Protein AF-A0A0D1EHK3-F1 (afdb_monomer)

Sequence (1213 aa):
MRQVGGPVWAYDGSRWFVEQNDLSGLETLGINSGADPVNRLSVASPATLLNHDGNGHQLKLNKAGEAETATLLFQTGFSGRAEMGTAGTDAFSVKVSPDGATWHQAIEADGATGRVRFPQGVDGLASTEFGDSPLTTTAYVTARGGDLITNGTGYLGNSYNFPGLDFDASQTPGLPGAFVFRGYGAETVLSAEPIPVQTDQVYRLQAMLQQDTIAGDWASFAEGARHQHQIGLIAYDSDGLQIRPIHHMRFQGVGGDSLTTLAAPLSPGDTVIRVTDASNWNDVDTDPEARGAVIFAYRNAAGVRQGGYSRIVEADLFDLTGVDRAGGQITLKTPLPASMGNPDHPSGTWPAGTPIANSDRGLSRKNCVMNSVALAETGHWYKATGYIGGVDLSGTNAALNFPPGTAAVRLAIRPNYSNRSGGWNGYPDTGPTHAIRFAGLSMLPVPSATMRRETSKAMALKVPQSDHDTGSVTLAAATRTIAPVSDLSFDDLVGSDGPTPHFVTDIQLSNDTFLEGAAAGTTVGTLTATTSDGAPWTGGFALSGGGGRAALNGAQIVVGSTVAAAGSFGVTVSAGAYSEQFTLTVEENTASGAEPLLLMIAGQSNSRVAGNSSGTPQAKYTGPGVFDDVFVLVKGTDISDATFEPYDITSNADPDNTGFAWGCEAEFVYQMRQSGDTRPVYLVKHSRNGQNLFDQWHPDTTAGQFEGFEEKVARARTLTPGGFGEELIIWNQGEADANVGAGPMGTAAADYAANFSDWFAAVRARVSASARIIVQRIRPLGYDAGDGVTTEQGWLRAWDVREAQVAVPEADGNATTIDTDFDQGNFGSIHPTEPWTEGMGLRSWAAYQGTYDAIYGPIDDTVPDAISFTDQPDVPEATSIVSEAVEVAGIERRTPVTATGGEFRTLNRLNADSVVADWQSSGFVDKFQKLQLRQTSASAAATASSVGLSVGGVTTSWTVTTAAGATSYEAETDAFIQQVVANGGLTISGARAGALDAFFVAAKTSSWWPKTVRLYLRLADEVSSSLDLRDQITSLTNMNEGGVAPMPWSSAGWATGAGSRSALDLKINPVVDMPQTSCAFAAWFSTLQDNTAPSLIGDDTSIYLRARLSGAIRANLHSGSNNNLSDPAPVAGMRLVVRDGDTVGVYGPDGSLLQSAVQPSIAPTSPKLYFGNPNGGVGDGVGLGIGAFGGALSPAEATDLAQAVNALHAAFA

Foldseek 3Di:
DDDDDDFDWDDPVPDTDRPPDDPPPQCADEDVDDADNVRSYYYDDPDDDDDDPPDDDDDDFDAPDAQDDGWDFDDDPPATAWIWQRHGGNWTWIWGDPGNPDIDTQWTQDPVPRDIDGRPDDPDPDDCVVPPDDDDDPQQCVCCPQFLQRPQLVSVVACQQFPPWGWACPDDPPGRIWTKDFFALPDKTWTPDWRFDDQQFKKKWKKKKAWADFDDDQVQFPQRQWFWKFKFKFFAFPQRHTDFLQFQAFQAADPAGQKFWFQFKAFFQAQKTATPARQGQALDDPDQSQLKKYFQQDADPVRHRFPRGHPLMDTNQAHSVQRDRPRRMGGGPGGHHLSNFCPVDPRSMDGTGGIMGRGDHDDSGLRFFGDGDIDPDHPFMKMKMGMAHHEQNLSHPPSRHDHGRGRTIIIIIRPRHQADVCGDPSHHNSDRGTMMIMHNTGMHTQVPKDWDQDPSRGIWIWHWDADPVVRDTDTDTTDMDMDTPDDDPVCVVPDDDDDDDWDFDDWDFQALEDEAFDAFFAFRGFTWTGTRGRHTDDAWKDKDFDPQQWDDDTRT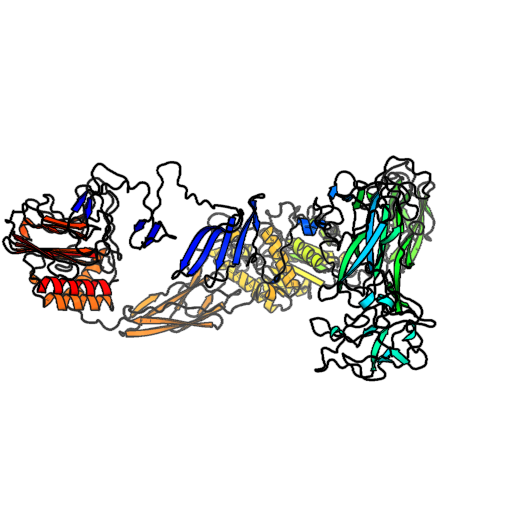ITGRHHDHDWDWTWMWMDDPPDIDIGIRTHHHLDPDPAFAEEEEQEAECQSQLPPFQVDDPDVLLVDPPLQQLEWEWADDPHLLPIDTDRDDLQFCCRRPPRDSRHFLVSLLSNVCVVVVNPGRYYYYYQYYYLDALQAQVQPPHDVHSVVVSLSNLVSVQVRRVPGGPAYEYEYEYDLNLLQDQDDPRGRSLQCLLVSVLNSVVCCCVRRHVQYEYEYEQDEQADQDPDDDRDDPSSSLSSQSNRQSSQVNQVVSVRYHYDYLHVDVVCRHPPRDHDVSRSVSSVLSNCVVVVNNCVVPNHLQFQDWDAWAWDAAEAAAAQAKDKTDWAATHDGNHKKKKAKDQWWKWKFQQSHPRHTSGDTDRIDTDHHRITMMIIHGHHNDAQDKTWIWMAINNRIDIHIYGHHHDDDDADPLLVLLQVLLVVQVHDRQDDLLSVLLRVLVVLLVPAPQNVQFPFKAFQFQFDSSNQATSNPSNDGKDKDDDPNWDEFDATSQFTWDDFFTLIWIWRVFFCLPSADQQFKKKKWFFPFAEAQADLWFAFPVRQFTWDAGPQRWIWTHHQFPDIDIDGRDDRDTAMWMWTGHGQKIFIADRQLHTDDIDGGHGHRDPGRTIIGDHNPTDTHGTGTGMIIIGRGGADSVRSNSVRVSSVSSSVSRD

Solvent-accessible surface area (backbone atoms only — not comparable to full-atom values): 64580 Å² total; per-residue (Å²): 140,80,90,80,91,70,84,51,70,43,67,81,85,83,52,80,41,73,52,80,69,67,77,74,82,66,80,55,45,49,44,86,37,82,39,42,96,83,46,29,68,25,77,56,62,102,72,84,90,87,81,62,90,67,104,58,74,81,91,85,76,78,54,95,49,58,71,33,66,29,66,52,78,41,64,58,96,89,32,40,39,36,36,38,32,24,70,47,36,79,33,44,31,34,32,38,23,94,72,44,79,59,76,43,50,48,35,39,31,39,72,90,76,71,50,74,45,46,82,71,59,82,84,85,88,61,62,82,90,67,58,97,63,83,88,77,53,69,64,54,52,62,32,17,59,91,44,66,35,47,43,22,40,13,63,72,75,54,34,73,46,36,75,90,38,47,64,37,61,85,72,45,93,91,42,63,13,18,41,35,46,63,33,51,20,83,58,73,50,52,38,66,59,75,36,77,51,64,50,90,43,37,32,43,36,35,37,30,38,30,38,60,71,74,92,77,92,36,87,92,25,93,57,30,87,45,43,21,27,32,29,25,33,36,39,17,29,86,82,71,46,74,54,47,30,53,34,40,24,33,27,71,29,92,87,39,68,16,70,32,28,26,63,43,66,47,38,47,62,40,48,62,51,43,32,72,53,27,69,17,45,63,60,80,63,85,49,46,44,35,25,13,43,28,38,56,73,28,52,51,95,87,65,50,73,43,67,63,22,23,82,33,51,51,61,52,39,36,52,46,88,32,47,36,43,88,79,14,36,36,37,38,77,55,50,37,53,68,83,63,28,31,88,93,31,101,76,17,48,38,58,51,63,43,41,33,26,26,10,14,71,68,70,48,56,33,43,28,39,29,71,67,46,54,62,96,56,62,69,43,44,29,44,30,32,11,41,38,26,28,53,28,61,45,22,76,72,50,55,42,26,40,59,40,61,47,35,24,31,26,52,33,34,26,55,38,46,36,28,32,90,89,31,39,97,68,29,53,53,74,54,61,74,42,40,38,38,37,25,53,36,41,39,37,78,40,88,82,40,48,76,46,79,43,95,68,38,32,41,49,49,29,31,74,41,78,38,82,92,75,73,44,74,44,78,38,74,69,63,64,46,76,44,74,68,85,68,88,49,59,30,83,84,56,79,64,88,91,80,60,84,71,48,68,72,45,72,41,60,76,32,50,53,43,53,52,68,48,54,61,65,45,71,40,22,46,50,48,32,26,20,48,64,70,47,78,52,85,80,72,65,48,80,47,70,41,89,63,40,50,40,75,60,76,54,26,39,18,31,44,37,70,46,92,60,57,50,70,46,56,30,36,39,30,49,83,96,39,71,42,76,45,60,37,30,27,38,59,89,68,76,61,100,60,58,31,34,36,42,31,40,30,41,8,31,70,42,34,27,60,90,38,26,77,53,82,76,59,71,84,76,75,47,92,79,64,44,81,58,25,28,31,54,35,56,63,96,43,74,90,63,42,47,76,40,78,48,37,62,79,66,52,46,26,50,86,76,86,32,37,22,41,34,30,66,60,40,26,46,46,52,38,47,75,74,69,54,80,60,42,36,41,34,44,70,52,47,41,73,78,45,30,53,75,59,40,40,20,70,84,33,83,93,16,54,35,54,57,46,38,54,50,54,55,43,54,54,72,74,40,90,85,63,61,63,45,40,37,37,43,37,22,59,48,67,39,20,19,52,47,77,59,56,100,86,42,47,37,17,81,46,32,45,59,46,48,45,51,34,50,54,42,37,38,72,73,66,42,72,78,41,36,35,39,32,44,31,60,58,75,44,39,73,63,97,82,62,94,63,56,57,78,63,19,32,63,29,28,51,46,36,38,44,28,42,44,54,46,30,57,71,68,70,55,34,44,54,40,78,58,66,91,52,70,86,40,36,58,44,91,56,55,49,54,72,56,37,42,54,44,6,50,46,50,39,29,50,72,71,72,43,30,46,84,75,75,48,54,60,76,28,32,50,49,52,95,65,79,60,82,62,42,71,65,36,64,58,65,32,85,45,70,55,72,77,39,74,55,48,66,36,56,25,74,18,51,33,40,37,40,76,34,29,32,28,32,21,31,60,79,48,90,55,41,79,71,42,68,80,36,44,64,54,68,47,46,59,66,26,22,42,30,41,37,36,67,33,30,82,45,56,61,27,75,43,51,31,41,36,33,40,42,82,50,72,38,62,37,42,35,23,12,28,62,64,82,76,84,64,50,71,69,43,50,48,36,43,52,39,24,40,76,68,72,23,74,81,66,52,70,71,46,35,53,39,49,28,52,42,54,58,52,38,73,74,40,85,51,47,86,29,50,66,42,35,33,42,44,28,82,29,54,44,44,30,30,32,20,71,68,77,39,72,56,58,56,41,72,39,65,64,90,85,48,72,67,51,55,53,41,59,89,22,39,33,47,56,86,70,40,36,24,22,34,39,66,88,40,33,51,64,75,56,27,43,64,42,25,13,26,42,36,39,26,31,70,51,69,33,76,54,15,37,56,27,34,36,25,86,69,64,29,30,29,44,35,54,29,42,70,19,27,35,43,35,26,67,22,30,92,59,73,51,72,43,80,66,46,81,70,62,56,35,36,38,36,40,28,23,53,52,42,33,41,37,37,27,37,40,63,19,47,79,74,47,72,48,83,46,64,62,35,80,57,86,33,70,45,34,30,45,19,30,74,88,63,54,58,16,72,20,35,35,38,32,40,37,36,20,45,31,50,64,51,60,69,44,33,27,51,52,32,51,51,50,51,54,42,41,60,60,47,103

Radius of gyration: 48.26 Å; Cα contacts (8 Å, |Δi|>4): 2865; chains: 1; bounding box: 114×92×139 Å

Nearest PDB structures (foldseek):
  8f9r-assembly2_B  TM=4.020E-01  e=6.218E-11  Oryctolagus cuniculus
  5ho0-assembly1_A  TM=4.731E-01  e=1.769E-07  Geobacillus stearothermophilus
  7rab-assembly1_A  TM=5.308E-01  e=1.255E-01  Marinithermus hydrothermalis
  9cza-assembly1_B  TM=2.349E-01  e=1.521E-02  Homo sapiens
  5jx5-assembly4_D  TM=2.691E-01  e=4.462E+00  Orpinomyces sp. Y102

Structure (mmCIF, N/CA/C/O backbone):
data_AF-A0A0D1EHK3-F1
#
_entry.id   AF-A0A0D1EHK3-F1
#
loop_
_atom_site.group_PDB
_atom_site.id
_atom_site.type_symbol
_atom_site.label_atom_id
_atom_site.label_alt_id
_atom_site.label_comp_id
_atom_site.label_asym_id
_atom_site.label_entity_id
_atom_site.label_seq_id
_atom_site.pdbx_PDB_ins_code
_atom_site.Cartn_x
_atom_site.Cartn_y
_atom_site.Cartn_z
_atom_site.occupancy
_atom_site.B_iso_or_equiv
_atom_site.auth_seq_id
_atom_site.auth_comp_id
_atom_site.auth_asym_id
_atom_site.auth_atom_id
_atom_site.pdbx_PDB_model_num
ATOM 1 N N . MET A 1 1 ? 15.214 -6.313 55.680 1.00 37.66 1 MET A N 1
ATOM 2 C CA . MET A 1 1 ? 15.324 -6.049 57.131 1.00 37.66 1 MET A CA 1
ATOM 3 C C . MET A 1 1 ? 16.255 -4.863 57.334 1.00 37.66 1 MET A C 1
ATOM 5 O O . MET A 1 1 ? 17.424 -4.972 56.997 1.00 37.66 1 MET A O 1
ATOM 9 N N . ARG A 1 2 ? 15.752 -3.719 57.812 1.00 35.34 2 ARG A N 1
ATOM 10 C CA . ARG A 1 2 ? 16.597 -2.613 58.288 1.00 35.34 2 ARG A CA 1
ATOM 11 C C . ARG A 1 2 ? 16.465 -2.605 59.804 1.00 35.34 2 ARG A C 1
ATOM 13 O O . ARG A 1 2 ? 15.352 -2.528 60.317 1.00 35.34 2 ARG A O 1
ATOM 20 N N . GLN A 1 3 ? 17.582 -2.771 60.499 1.00 45.00 3 GLN A N 1
ATOM 21 C CA . GLN A 1 3 ? 17.619 -2.773 61.953 1.00 45.00 3 GLN A CA 1
ATOM 22 C C . GLN A 1 3 ? 17.237 -1.378 62.458 1.00 45.00 3 GLN A C 1
ATOM 24 O O . GLN A 1 3 ? 17.958 -0.409 62.229 1.00 45.00 3 GLN A O 1
ATOM 29 N N . VAL A 1 4 ? 16.099 -1.281 63.144 1.00 40.84 4 VAL A N 1
ATOM 30 C CA . VAL A 1 4 ? 15.710 -0.094 63.911 1.00 40.84 4 VAL A CA 1
ATOM 31 C C . VAL A 1 4 ? 15.595 -0.519 65.375 1.00 40.84 4 VAL A C 1
ATOM 33 O O . VAL A 1 4 ? 14.533 -0.890 65.855 1.00 40.84 4 VAL A O 1
ATOM 36 N N . GLY A 1 5 ? 16.732 -0.512 66.077 1.00 48.19 5 GLY A N 1
ATOM 37 C CA . GLY A 1 5 ? 16.770 -0.263 67.524 1.00 48.19 5 GLY A CA 1
ATOM 38 C C . GLY A 1 5 ? 16.373 -1.367 68.519 1.00 48.19 5 GLY A C 1
ATOM 39 O O . GLY A 1 5 ? 16.077 -1.020 69.658 1.00 48.19 5 GLY A O 1
ATOM 40 N N . GLY A 1 6 ? 16.409 -2.659 68.178 1.00 58.66 6 GLY A N 1
ATOM 41 C CA . GLY A 1 6 ? 16.247 -3.752 69.156 1.00 58.66 6 GLY A CA 1
ATOM 42 C C . GLY A 1 6 ? 16.788 -5.101 68.655 1.00 58.66 6 GLY A C 1
ATOM 43 O O . GLY A 1 6 ? 16.999 -5.241 67.448 1.00 58.66 6 GLY A O 1
ATOM 44 N N . PRO A 1 7 ? 17.062 -6.079 69.545 1.00 59.62 7 PRO A N 1
ATOM 45 C CA . PRO A 1 7 ? 17.447 -7.430 69.131 1.00 59.62 7 PRO A CA 1
ATOM 46 C C . PRO A 1 7 ? 16.348 -8.065 68.265 1.00 59.62 7 PRO A C 1
ATOM 48 O O . PRO A 1 7 ? 15.166 -7.920 68.575 1.00 59.62 7 PRO A O 1
ATOM 51 N N . VAL A 1 8 ? 16.728 -8.754 67.182 1.00 63.53 8 VAL A N 1
ATOM 52 C CA . VAL A 1 8 ? 15.790 -9.563 66.387 1.00 63.53 8 VAL A CA 1
ATOM 53 C C . VAL A 1 8 ? 15.432 -10.780 67.229 1.00 63.53 8 VAL A C 1
ATOM 55 O O . VAL A 1 8 ? 16.318 -11.469 67.723 1.00 63.53 8 VAL A O 1
ATOM 58 N N . TRP A 1 9 ? 14.143 -11.017 67.450 1.00 63.06 9 TRP A N 1
ATOM 59 C CA . TRP A 1 9 ? 13.666 -12.177 68.196 1.00 63.06 9 TRP A CA 1
ATOM 60 C C . TRP A 1 9 ? 13.121 -13.205 67.212 1.00 63.06 9 TRP A C 1
ATOM 62 O O . TRP A 1 9 ? 12.226 -12.888 66.431 1.00 63.06 9 TRP A O 1
ATOM 72 N N . ALA A 1 10 ? 13.659 -14.420 67.252 1.00 64.69 10 ALA A N 1
ATOM 73 C CA . ALA A 1 10 ? 13.164 -15.554 66.488 1.00 64.69 10 ALA A CA 1
ATOM 74 C C . ALA A 1 10 ? 12.421 -16.524 67.413 1.00 64.69 10 ALA A C 1
ATOM 76 O O . ALA A 1 10 ? 12.723 -16.638 68.606 1.00 64.69 10 ALA A O 1
ATOM 77 N N . TYR A 1 11 ? 11.416 -17.200 66.862 1.00 63.97 11 TYR A N 1
ATOM 78 C CA . TYR A 1 11 ? 10.612 -18.187 67.571 1.00 63.97 11 TYR A CA 1
ATOM 79 C C . TYR A 1 11 ? 10.884 -19.566 66.975 1.00 63.97 11 TYR A C 1
ATOM 81 O O . TYR A 1 11 ? 10.549 -19.814 65.821 1.00 63.97 11 TYR A O 1
ATOM 89 N N . ASP A 1 12 ? 11.484 -20.469 67.751 1.00 66.12 12 ASP A N 1
ATOM 90 C CA . ASP A 1 12 ? 11.851 -21.823 67.289 1.00 66.12 12 ASP A CA 1
ATOM 91 C C . ASP A 1 12 ? 10.670 -22.815 67.296 1.00 66.12 12 ASP A C 1
ATOM 93 O O . ASP A 1 12 ? 10.861 -24.024 67.181 1.00 66.12 12 ASP A O 1
ATOM 97 N N . GLY A 1 13 ? 9.441 -22.317 67.463 1.00 65.19 13 GLY A N 1
ATOM 98 C CA . GLY A 1 13 ? 8.243 -23.134 67.662 1.00 65.19 13 GLY A CA 1
ATOM 99 C C . GLY A 1 13 ? 7.996 -23.536 69.121 1.00 65.19 13 GLY A C 1
ATOM 100 O O . GLY A 1 13 ? 6.980 -24.165 69.406 1.00 65.19 13 GLY A O 1
ATOM 101 N N . SER A 1 14 ? 8.882 -23.164 70.054 1.00 67.75 14 SER A N 1
ATOM 102 C CA . SER A 1 14 ? 8.723 -23.450 71.487 1.00 67.75 14 SER A CA 1
ATOM 103 C C . SER A 1 14 ? 9.053 -22.265 72.401 1.00 67.75 14 SER A C 1
ATOM 105 O O . SER A 1 14 ? 8.406 -22.084 73.435 1.00 67.75 14 SER A O 1
ATOM 107 N N . ARG A 1 15 ? 10.007 -21.410 72.022 1.00 67.62 15 ARG A N 1
ATOM 108 C CA . ARG A 1 15 ? 10.403 -20.221 72.787 1.00 67.62 15 ARG A CA 1
ATOM 109 C C . ARG A 1 15 ? 10.838 -19.083 71.874 1.00 67.62 15 ARG A C 1
ATOM 111 O O . ARG A 1 15 ? 11.336 -19.292 70.771 1.00 67.62 15 ARG A O 1
ATOM 118 N N . TRP A 1 16 ? 10.699 -17.867 72.389 1.00 75.19 16 TRP A N 1
ATOM 119 C CA . TRP A 1 16 ? 11.311 -16.684 71.799 1.00 75.19 16 TRP A CA 1
ATOM 120 C C . TRP A 1 16 ? 12.756 -16.582 72.276 1.00 75.19 16 TRP A C 1
ATOM 122 O O . TRP A 1 16 ? 13.025 -16.639 73.479 1.00 75.19 16 TRP A O 1
ATOM 132 N N . PHE A 1 17 ? 13.686 -16.428 71.346 1.00 67.00 17 PHE A N 1
ATOM 133 C CA . PHE A 1 17 ? 15.090 -16.190 71.644 1.00 67.00 17 PHE A CA 1
ATOM 134 C C . PHE A 1 17 ? 15.604 -15.019 70.811 1.00 67.00 17 PHE A C 1
ATOM 136 O O . PHE A 1 17 ? 15.078 -14.718 69.743 1.00 67.00 17 PHE A O 1
ATOM 143 N N . VAL A 1 18 ? 16.610 -14.321 71.334 1.00 66.44 18 VAL A N 1
ATOM 144 C CA . VAL A 1 18 ? 17.306 -13.288 70.570 1.00 66.44 18 VAL A CA 1
ATOM 145 C C . VAL A 1 18 ? 18.136 -13.989 69.506 1.00 66.44 18 VAL A C 1
ATOM 147 O O . VAL A 1 18 ? 19.076 -14.716 69.829 1.00 66.44 18 VAL A O 1
ATOM 150 N N . GLU A 1 19 ? 17.774 -13.763 68.253 1.00 64.56 19 GLU A N 1
ATOM 151 C CA . GLU A 1 19 ? 18.530 -14.168 67.080 1.00 64.56 19 GLU A CA 1
ATOM 152 C C . GLU A 1 19 ? 19.824 -13.337 67.066 1.00 64.56 19 GLU A C 1
ATOM 154 O O . GLU A 1 19 ? 19.833 -12.160 66.706 1.00 64.56 19 GLU A O 1
ATOM 159 N N . GLN A 1 20 ? 20.920 -13.929 67.551 1.00 56.19 20 GLN A N 1
ATOM 160 C CA . GLN A 1 20 ? 22.261 -13.323 67.538 1.00 56.19 20 GLN A CA 1
ATOM 161 C C . GLN A 1 20 ? 22.979 -13.493 66.194 1.00 56.19 20 GLN A C 1
ATOM 163 O O . GLN A 1 20 ? 24.140 -13.106 66.073 1.00 56.19 20 GLN A O 1
ATOM 168 N N . ASN A 1 21 ? 22.319 -14.086 65.200 1.00 57.16 21 ASN A N 1
ATOM 169 C CA . ASN A 1 21 ? 22.941 -14.333 63.917 1.00 57.16 21 ASN A CA 1
ATOM 170 C C . ASN A 1 21 ? 23.160 -13.010 63.189 1.00 57.16 21 ASN A C 1
ATOM 172 O O . ASN A 1 21 ? 22.243 -12.210 62.990 1.00 57.16 21 ASN A O 1
ATOM 176 N N . ASP A 1 22 ? 24.415 -12.794 62.811 1.00 61.28 22 ASP A N 1
ATOM 177 C CA . ASP A 1 22 ? 24.768 -11.803 61.822 1.00 61.28 22 ASP A CA 1
ATOM 178 C C . ASP A 1 22 ? 23.959 -12.114 60.557 1.00 61.28 22 ASP A C 1
ATOM 180 O O . ASP A 1 22 ? 24.126 -13.161 59.936 1.00 61.28 22 ASP A O 1
ATOM 184 N N . LEU A 1 23 ? 23.014 -11.237 60.212 1.00 66.69 23 LEU A N 1
ATOM 185 C CA . LEU A 1 23 ? 22.257 -11.366 58.966 1.00 66.69 23 LEU A CA 1
ATOM 186 C C . LEU A 1 23 ? 23.153 -11.070 57.750 1.00 66.69 23 LEU A C 1
ATOM 188 O O . LEU A 1 23 ? 22.714 -11.227 56.607 1.00 66.69 23 LEU A O 1
ATOM 192 N N . SER A 1 24 ? 24.398 -10.634 57.976 1.00 62.75 24 SER A N 1
ATOM 193 C CA . SER A 1 24 ? 25.440 -10.644 56.963 1.00 62.75 24 SER A CA 1
ATOM 194 C C . SER A 1 24 ? 25.874 -12.090 56.686 1.00 62.75 24 SER A C 1
ATOM 196 O O . SER A 1 24 ? 26.249 -12.842 57.580 1.00 62.75 24 SER A O 1
ATOM 198 N N . GLY A 1 25 ? 25.771 -12.504 55.422 1.00 65.31 25 GLY A N 1
ATOM 199 C CA . GLY A 1 25 ? 26.190 -13.842 54.994 1.00 65.31 25 GLY A CA 1
ATOM 200 C C . GLY A 1 25 ? 25.131 -14.945 55.090 1.00 65.31 25 GLY A C 1
ATOM 201 O O . GLY A 1 25 ? 25.507 -16.113 55.068 1.00 65.31 25 GLY A O 1
ATOM 202 N N . LEU A 1 26 ? 23.830 -14.617 55.150 1.00 78.44 26 LEU A N 1
ATOM 203 C CA . LEU A 1 26 ? 22.766 -15.620 54.988 1.00 78.44 26 LEU A CA 1
ATOM 204 C C . LEU A 1 26 ? 22.964 -16.413 53.683 1.00 78.44 26 LEU A C 1
ATOM 206 O O . LEU A 1 26 ? 22.995 -15.830 52.598 1.00 78.44 26 LEU A O 1
ATOM 210 N N . GLU A 1 27 ? 23.073 -17.742 53.786 1.00 84.38 27 GLU A N 1
ATOM 211 C CA . GLU A 1 27 ? 23.260 -18.614 52.616 1.00 84.38 27 GLU A CA 1
ATOM 212 C C . GLU A 1 27 ? 22.005 -18.685 51.734 1.00 84.38 27 GLU A C 1
ATOM 214 O O . GLU A 1 27 ? 22.123 -18.738 50.510 1.00 84.38 27 GLU A O 1
ATOM 219 N N . THR A 1 28 ? 20.814 -18.671 52.345 1.00 87.25 28 THR A N 1
ATOM 220 C CA . THR A 1 28 ? 19.511 -18.654 51.661 1.00 87.25 28 THR A CA 1
ATOM 221 C C . THR A 1 28 ? 18.486 -17.810 52.435 1.00 87.25 28 THR A C 1
ATOM 223 O O . THR A 1 28 ? 18.563 -17.693 53.659 1.00 87.25 28 THR A O 1
ATOM 226 N N . LEU A 1 29 ? 17.523 -17.208 51.730 1.00 86.12 29 LEU A N 1
ATOM 227 C CA . LEU A 1 29 ? 16.438 -16.395 52.281 1.00 86.12 29 LEU A CA 1
ATOM 228 C C . LEU A 1 29 ? 15.143 -16.603 51.483 1.00 86.12 29 LEU A C 1
ATOM 230 O O . LEU A 1 29 ? 15.034 -16.204 50.326 1.00 86.12 29 LEU A O 1
ATOM 234 N N . GLY A 1 30 ? 14.142 -17.208 52.117 1.00 87.19 30 GLY A N 1
ATOM 235 C CA . GLY A 1 30 ? 12.806 -17.402 51.555 1.00 87.19 30 GLY A CA 1
ATOM 236 C C . GLY A 1 30 ? 11.774 -16.458 52.177 1.00 87.19 30 GLY A C 1
ATOM 237 O O . GLY A 1 30 ? 11.749 -16.288 53.394 1.00 87.19 30 GLY A O 1
ATOM 238 N N . ILE A 1 31 ? 10.908 -15.856 51.361 1.00 84.75 31 ILE A N 1
ATOM 239 C CA . ILE A 1 31 ? 9.756 -15.047 51.785 1.00 84.75 31 ILE A CA 1
ATOM 240 C C . ILE A 1 31 ? 8.502 -15.704 51.206 1.00 84.75 31 ILE A C 1
ATOM 242 O O . ILE A 1 31 ? 8.302 -15.686 49.993 1.00 84.75 31 ILE A O 1
ATOM 246 N N . ASN A 1 32 ? 7.678 -16.319 52.065 1.00 84.62 32 ASN A N 1
ATOM 247 C CA . ASN A 1 32 ? 6.490 -17.110 51.688 1.00 84.62 32 ASN A CA 1
ATOM 248 C C . ASN A 1 32 ? 6.757 -18.282 50.712 1.00 84.62 32 ASN A C 1
ATOM 250 O O . ASN A 1 32 ? 5.823 -18.899 50.210 1.00 84.62 32 ASN A O 1
ATOM 254 N N . SER A 1 33 ? 8.027 -18.615 50.472 1.00 87.62 33 SER A N 1
ATOM 255 C CA . SER A 1 33 ? 8.506 -19.729 49.651 1.00 87.62 33 SER A CA 1
ATOM 256 C C . SER A 1 33 ? 9.814 -20.258 50.234 1.00 87.62 33 SER A C 1
ATOM 258 O O . SER A 1 33 ? 10.543 -19.510 50.887 1.00 87.62 33 SER A O 1
ATOM 260 N N . GLY A 1 34 ? 10.128 -21.533 50.001 1.00 88.81 34 GLY A N 1
ATOM 261 C CA . GLY A 1 34 ? 11.445 -22.080 50.318 1.00 88.81 34 GLY A CA 1
ATOM 262 C C . GLY A 1 34 ? 12.509 -21.521 49.369 1.00 88.81 34 GLY A C 1
ATOM 263 O O . GLY A 1 34 ? 12.305 -21.497 48.157 1.00 88.81 34 GLY A O 1
ATOM 264 N N . ALA A 1 35 ? 13.636 -21.072 49.921 1.00 89.62 35 ALA A N 1
ATOM 265 C CA . ALA A 1 35 ? 14.851 -20.810 49.155 1.00 89.62 35 ALA A CA 1
ATOM 266 C C . ALA A 1 35 ? 15.721 -22.075 49.112 1.00 89.62 35 ALA A C 1
ATOM 268 O O . ALA A 1 35 ? 15.653 -22.916 50.010 1.00 89.62 35 ALA A O 1
ATOM 269 N N . ASP A 1 36 ? 16.530 -22.212 48.070 1.00 89.75 36 ASP A N 1
ATOM 270 C CA . ASP A 1 36 ? 17.363 -23.391 47.824 1.00 89.75 36 ASP A CA 1
ATOM 271 C C . ASP A 1 36 ? 18.789 -22.962 47.398 1.00 89.75 36 ASP A C 1
ATOM 273 O O . ASP A 1 36 ? 19.044 -21.765 47.226 1.00 89.75 36 ASP A O 1
ATOM 277 N N . PRO A 1 37 ? 19.762 -23.888 47.258 1.00 91.44 37 PRO A N 1
ATOM 278 C CA . PRO A 1 37 ? 21.138 -23.528 46.902 1.00 91.44 37 PRO A CA 1
ATOM 279 C C . PRO A 1 37 ? 21.302 -22.794 45.557 1.00 91.44 37 PRO A C 1
ATOM 281 O O . PRO A 1 37 ? 22.321 -22.116 45.371 1.00 91.44 37 PRO A O 1
ATOM 284 N N . VAL A 1 38 ? 20.329 -22.933 44.647 1.00 90.19 38 VAL A N 1
ATOM 285 C CA . VAL A 1 38 ? 20.225 -22.247 43.350 1.00 90.19 38 VAL A CA 1
ATOM 286 C C . VAL A 1 38 ? 19.464 -20.927 43.521 1.00 90.19 38 VAL A C 1
ATOM 288 O O . VAL A 1 38 ? 20.024 -19.860 43.274 1.00 90.19 38 VAL A O 1
ATOM 291 N N . ASN A 1 39 ? 18.229 -20.970 44.029 1.00 91.19 39 ASN A N 1
ATOM 292 C CA . ASN A 1 39 ? 17.398 -19.796 44.316 1.00 91.19 39 ASN A CA 1
ATOM 293 C C . ASN A 1 39 ? 17.617 -19.321 45.753 1.00 91.19 39 ASN A C 1
ATOM 295 O O . ASN A 1 39 ? 16.743 -19.439 46.617 1.00 91.19 39 ASN A O 1
ATOM 299 N N . ARG A 1 40 ? 18.807 -18.771 46.013 1.00 91.56 40 ARG A N 1
ATOM 300 C CA . ARG A 1 40 ? 19.207 -18.341 47.362 1.00 91.56 40 ARG A CA 1
ATOM 301 C C . ARG A 1 40 ? 18.354 -17.201 47.916 1.00 91.56 40 ARG A C 1
ATOM 303 O O . ARG A 1 40 ? 18.334 -17.007 49.123 1.00 91.56 40 ARG A O 1
ATOM 310 N N . LEU A 1 41 ? 17.634 -16.475 47.064 1.00 91.00 41 LEU A N 1
ATOM 311 C CA . LEU A 1 41 ? 16.539 -15.590 47.450 1.00 91.00 41 LEU A CA 1
ATOM 312 C C . LEU A 1 41 ? 15.274 -16.032 46.707 1.00 91.00 41 LEU A C 1
ATOM 314 O O . LEU A 1 41 ? 15.260 -16.009 45.479 1.00 91.00 41 LEU A O 1
ATOM 318 N N . SER A 1 42 ? 14.221 -16.408 47.434 1.00 91.19 42 SER A N 1
ATOM 319 C CA . SER A 1 42 ? 12.940 -16.843 46.855 1.00 91.19 42 SER A CA 1
ATOM 320 C C . SER A 1 42 ? 11.788 -16.062 47.477 1.00 91.19 42 SER A C 1
ATOM 322 O O . SER A 1 42 ? 11.687 -15.984 48.699 1.00 91.19 42 SER A O 1
ATOM 324 N N . VAL A 1 43 ? 10.927 -15.460 46.654 1.00 93.25 43 VAL A N 1
ATOM 325 C CA . VAL A 1 43 ? 9.786 -14.652 47.112 1.00 93.25 43 VAL A CA 1
ATOM 326 C C . VAL A 1 43 ? 8.516 -15.135 46.418 1.00 93.25 43 VAL A C 1
ATOM 328 O O . VAL A 1 43 ? 8.381 -14.967 45.210 1.00 93.25 43 VAL A O 1
ATOM 331 N N . ALA A 1 44 ? 7.571 -15.701 47.172 1.00 91.38 44 ALA A N 1
ATOM 332 C CA . ALA A 1 44 ? 6.217 -15.982 46.687 1.00 91.38 44 ALA A CA 1
ATOM 333 C C . ALA A 1 44 ? 5.243 -14.946 47.257 1.00 91.38 44 ALA A C 1
ATOM 335 O O . ALA A 1 44 ? 4.750 -15.052 48.378 1.00 91.38 44 ALA A O 1
ATOM 336 N N . SER A 1 45 ? 4.988 -13.900 46.482 1.00 89.00 45 SER A N 1
ATOM 337 C CA . SER A 1 45 ? 4.148 -12.772 46.880 1.00 89.00 45 SER A CA 1
ATOM 338 C C . SER A 1 45 ? 3.368 -12.268 45.667 1.00 89.00 45 SER A C 1
ATOM 340 O O . SER A 1 45 ? 3.890 -12.362 44.555 1.00 89.00 45 SER A O 1
ATOM 342 N N . PRO A 1 46 ? 2.168 -11.680 45.845 1.00 86.81 46 PRO A N 1
ATOM 343 C CA . PRO A 1 46 ? 1.495 -10.948 44.773 1.00 86.81 46 PRO A CA 1
ATOM 344 C C . PRO A 1 46 ? 2.362 -9.833 44.162 1.00 86.81 46 PRO A C 1
ATOM 346 O O . PRO A 1 46 ? 2.189 -9.502 42.993 1.00 86.81 46 PRO A O 1
ATOM 349 N N . ALA A 1 47 ? 3.296 -9.262 44.937 1.00 84.56 47 ALA A N 1
ATOM 350 C CA . ALA A 1 47 ? 4.254 -8.262 44.465 1.00 84.56 47 ALA A CA 1
ATOM 351 C C . ALA A 1 47 ? 5.574 -8.272 45.262 1.00 84.56 47 ALA A C 1
ATOM 353 O O . ALA A 1 47 ? 5.590 -8.563 46.463 1.00 84.56 47 ALA A O 1
ATOM 354 N N . THR A 1 48 ? 6.667 -7.867 44.605 1.00 91.19 48 THR A N 1
ATOM 355 C CA . THR A 1 48 ? 7.968 -7.556 45.224 1.00 91.19 48 THR A CA 1
ATOM 356 C C . THR A 1 48 ? 8.299 -6.091 44.951 1.00 91.19 48 THR A C 1
ATOM 358 O O . THR A 1 48 ? 8.474 -5.707 43.797 1.00 91.19 48 THR A O 1
ATOM 361 N N . LEU A 1 49 ? 8.396 -5.265 45.997 1.00 90.19 49 LEU A N 1
ATOM 362 C CA . LEU A 1 49 ? 8.756 -3.850 45.870 1.00 90.19 49 LEU A CA 1
ATOM 363 C C . LEU A 1 49 ? 10.260 -3.648 46.101 1.00 90.19 49 LEU A C 1
ATOM 365 O O . LEU A 1 49 ? 10.762 -3.880 47.201 1.00 90.19 49 LEU A O 1
ATOM 369 N N . LEU A 1 50 ? 10.961 -3.152 45.080 1.00 89.56 50 LEU A N 1
ATOM 370 C CA . LEU A 1 50 ? 12.343 -2.679 45.168 1.00 89.56 50 LEU A CA 1
ATOM 371 C C . LEU A 1 50 ? 12.340 -1.150 45.045 1.00 89.56 50 LEU A C 1
ATOM 373 O O . LEU A 1 50 ? 12.070 -0.619 43.972 1.00 89.56 50 LEU A O 1
ATOM 377 N N . ASN A 1 51 ? 12.575 -0.440 46.152 1.00 85.25 51 ASN A N 1
ATOM 378 C CA . ASN A 1 51 ? 12.413 1.017 46.213 1.00 85.25 51 ASN A CA 1
ATOM 379 C C . ASN A 1 51 ? 13.760 1.772 46.231 1.00 85.25 51 ASN A C 1
ATOM 381 O O . ASN A 1 51 ? 14.806 1.201 46.556 1.00 85.25 51 ASN A O 1
ATOM 385 N N . HIS A 1 52 ? 13.740 3.055 45.864 1.00 86.25 52 HIS A N 1
ATOM 386 C CA . HIS A 1 52 ? 14.906 3.944 45.841 1.00 86.25 52 HIS A CA 1
ATOM 387 C C . HIS A 1 52 ? 15.135 4.651 47.192 1.00 86.25 52 HIS A C 1
ATOM 389 O O . HIS A 1 52 ? 14.234 4.738 48.021 1.00 86.25 52 HIS A O 1
ATOM 395 N N . ASP A 1 53 ? 16.345 5.183 47.391 1.00 85.62 53 ASP A N 1
ATOM 396 C CA . ASP A 1 53 ? 16.733 6.011 48.553 1.00 85.62 53 ASP A CA 1
ATOM 397 C C . ASP A 1 53 ? 17.280 7.376 48.075 1.00 85.62 53 ASP A C 1
ATOM 399 O O . ASP A 1 53 ? 18.338 7.836 48.495 1.00 85.62 53 ASP A O 1
ATOM 403 N N . GLY A 1 54 ? 16.607 7.986 47.086 1.00 84.81 54 GLY A N 1
ATOM 404 C CA . GLY A 1 54 ? 17.026 9.248 46.448 1.00 84.81 54 GLY A CA 1
ATOM 405 C C . GLY A 1 54 ? 17.254 9.139 44.936 1.00 84.81 54 GLY A C 1
ATOM 406 O O . GLY A 1 54 ? 16.373 8.656 44.231 1.00 84.81 54 GLY A O 1
ATOM 407 N N . ASN A 1 55 ? 18.417 9.589 44.442 1.00 79.88 55 ASN A N 1
ATOM 408 C CA . ASN A 1 55 ? 18.733 9.857 43.020 1.00 79.88 55 ASN A CA 1
ATOM 409 C C . ASN A 1 55 ? 18.758 8.632 42.066 1.00 79.88 55 ASN A C 1
ATOM 411 O O . ASN A 1 55 ? 19.300 8.727 40.966 1.00 79.88 55 ASN A O 1
ATOM 415 N N . GLY A 1 56 ? 18.209 7.481 42.460 1.00 82.31 56 GLY A N 1
ATOM 416 C CA . GLY A 1 56 ? 18.044 6.315 41.590 1.00 82.31 56 GLY A CA 1
ATOM 417 C C . GLY A 1 56 ? 17.913 4.984 42.336 1.00 82.31 56 GLY A C 1
ATOM 418 O O . GLY A 1 56 ? 18.212 4.877 43.525 1.00 82.31 56 GLY A O 1
ATOM 419 N N . HIS A 1 57 ? 17.493 3.953 41.602 1.00 93.38 57 HIS A N 1
ATOM 420 C CA . HIS A 1 57 ? 17.505 2.546 42.008 1.00 93.38 57 HIS A CA 1
ATOM 421 C C . HIS A 1 57 ? 18.029 1.707 40.835 1.00 93.38 57 HIS A C 1
ATOM 423 O O . HIS A 1 57 ? 17.689 1.978 39.686 1.00 93.38 57 HIS A O 1
ATOM 429 N N . GLN A 1 58 ? 18.881 0.716 41.101 1.00 91.06 58 GLN A N 1
ATOM 430 C CA . GLN A 1 58 ? 19.479 -0.132 40.067 1.00 91.06 58 GLN A CA 1
ATOM 431 C C . GLN A 1 58 ? 19.472 -1.589 40.513 1.00 91.06 58 GLN A C 1
ATOM 433 O O . GLN A 1 58 ? 20.061 -1.917 41.545 1.00 91.06 58 GLN A O 1
ATOM 438 N N . LEU A 1 59 ? 18.911 -2.463 39.680 1.00 92.75 59 LEU A N 1
ATOM 439 C CA . LEU A 1 59 ? 19.155 -3.895 39.763 1.00 92.75 59 LEU A CA 1
ATOM 440 C C . LEU A 1 59 ? 20.425 -4.216 38.969 1.00 92.75 59 LEU A C 1
ATOM 442 O O . LEU A 1 59 ? 20.475 -4.011 37.759 1.00 92.75 59 LEU A O 1
ATOM 446 N N . LYS A 1 60 ? 21.468 -4.684 39.658 1.00 94.25 60 LYS A N 1
ATOM 447 C CA . LYS A 1 60 ? 22.737 -5.075 39.033 1.00 94.25 60 LYS A CA 1
ATOM 448 C C . LYS A 1 60 ? 22.796 -6.595 38.927 1.00 94.25 60 LYS A C 1
ATOM 450 O O . LYS A 1 60 ? 22.855 -7.270 39.950 1.00 94.25 60 LYS A O 1
ATOM 455 N N . LEU A 1 61 ? 22.797 -7.108 37.700 1.00 93.88 61 LEU A N 1
ATOM 456 C CA . LEU A 1 61 ? 22.971 -8.526 37.388 1.00 93.88 61 LEU A CA 1
ATOM 457 C C . LEU A 1 61 ? 24.352 -8.698 36.758 1.00 93.88 61 LEU A C 1
ATOM 459 O O . LEU A 1 61 ? 24.682 -7.995 35.806 1.00 93.88 61 LEU A O 1
ATOM 463 N N . ASN A 1 62 ? 25.170 -9.584 37.320 1.00 93.94 62 ASN A N 1
ATOM 464 C CA . ASN A 1 62 ? 26.526 -9.825 36.845 1.00 93.94 62 ASN A CA 1
ATOM 465 C C . ASN A 1 62 ? 26.698 -11.304 36.518 1.00 93.94 62 ASN A C 1
ATOM 467 O O . ASN A 1 62 ? 26.267 -12.156 37.294 1.00 93.94 62 ASN A O 1
ATOM 471 N N . LYS A 1 63 ? 27.354 -11.595 35.399 1.00 93.38 63 LYS A N 1
ATOM 472 C CA . LYS A 1 63 ? 27.678 -12.957 34.975 1.00 93.38 63 LYS A CA 1
ATOM 473 C C . LYS A 1 63 ? 29.171 -13.230 35.146 1.00 93.38 63 LYS A C 1
ATOM 475 O O . LYS A 1 63 ? 29.981 -12.307 35.115 1.00 93.38 63 LYS A O 1
ATOM 480 N N . ALA A 1 64 ? 29.538 -14.492 35.363 1.00 93.38 64 ALA A N 1
ATOM 481 C CA . ALA A 1 64 ? 30.919 -14.874 35.674 1.00 93.38 64 ALA A CA 1
ATOM 482 C C . ALA A 1 64 ? 31.850 -14.888 34.445 1.00 93.38 64 ALA A C 1
ATOM 484 O O . ALA A 1 64 ? 33.065 -14.770 34.596 1.00 93.38 64 ALA A O 1
ATOM 485 N N . GLY A 1 65 ? 31.289 -15.012 33.241 1.00 89.25 65 GLY A N 1
ATOM 486 C CA . GLY A 1 65 ? 32.011 -15.002 31.972 1.00 89.25 65 GLY A CA 1
ATOM 487 C C . GLY A 1 65 ? 31.070 -14.734 30.797 1.00 89.25 65 GLY A C 1
ATOM 488 O O . GLY A 1 65 ? 29.856 -14.668 30.971 1.00 89.25 65 GLY A O 1
ATOM 489 N N . GLU A 1 66 ? 31.622 -14.573 29.596 1.00 90.19 66 GLU A N 1
ATOM 490 C CA . GLU A 1 66 ? 30.853 -14.181 28.405 1.00 90.19 66 GLU A CA 1
ATOM 491 C C . GLU A 1 66 ? 29.736 -15.182 28.057 1.00 90.19 66 GLU A C 1
ATOM 493 O O . GLU A 1 66 ? 28.611 -14.769 27.785 1.00 90.19 66 GLU A O 1
ATOM 498 N N . ALA A 1 67 ? 30.016 -16.484 28.151 1.00 92.75 67 ALA A N 1
ATOM 499 C CA . ALA A 1 67 ? 29.069 -17.556 27.830 1.00 92.75 67 ALA A CA 1
ATOM 500 C C . ALA A 1 67 ? 27.989 -17.797 28.906 1.00 92.75 67 ALA A C 1
ATOM 502 O O . ALA A 1 67 ? 27.112 -18.640 28.726 1.00 92.75 67 ALA A O 1
ATOM 503 N N . GLU A 1 68 ? 28.052 -17.084 30.031 1.00 95.94 68 GLU A N 1
ATOM 504 C CA . GLU A 1 68 ? 27.100 -17.219 31.133 1.00 95.94 68 GLU A CA 1
ATOM 505 C C . GLU A 1 68 ? 25.853 -16.346 30.915 1.00 95.94 68 GLU A C 1
ATOM 507 O O . GLU A 1 68 ? 25.778 -15.526 29.996 1.00 95.94 68 GLU A O 1
ATOM 512 N N . THR A 1 69 ? 24.854 -16.519 31.780 1.00 94.62 69 THR A N 1
ATOM 513 C CA . THR A 1 69 ? 23.555 -15.842 31.670 1.00 94.62 69 THR A CA 1
ATOM 514 C C . THR A 1 69 ? 23.334 -14.873 32.832 1.00 94.62 69 THR A C 1
ATOM 516 O O . THR A 1 69 ? 23.387 -15.269 33.994 1.00 94.62 69 THR A O 1
ATOM 519 N N . ALA A 1 70 ? 23.070 -13.602 32.521 1.00 95.69 70 ALA A N 1
ATOM 520 C CA . ALA A 1 70 ? 22.578 -12.599 33.469 1.00 95.69 70 ALA A CA 1
ATOM 521 C C . ALA A 1 70 ? 21.293 -11.966 32.924 1.00 95.69 70 ALA A C 1
ATOM 523 O O . ALA A 1 70 ? 21.326 -11.049 32.100 1.00 95.69 70 ALA A O 1
ATOM 524 N N . THR A 1 71 ? 20.152 -12.485 33.375 1.00 95.62 71 THR A N 1
ATOM 525 C CA . THR A 1 71 ? 18.837 -12.202 32.790 1.00 95.62 71 THR A CA 1
ATOM 526 C C . THR A 1 71 ? 17.737 -12.074 33.837 1.00 95.62 71 THR A C 1
ATOM 528 O O . THR A 1 71 ? 17.882 -12.460 34.998 1.00 95.62 71 THR A O 1
ATOM 531 N N . LEU A 1 72 ? 16.609 -11.521 33.398 1.00 96.38 72 LEU A N 1
ATOM 532 C CA . LEU A 1 72 ? 15.315 -11.630 34.055 1.00 96.38 72 LEU A CA 1
ATOM 533 C C . LEU A 1 72 ? 14.466 -12.637 33.277 1.00 96.38 72 LEU A C 1
ATOM 535 O O . LEU A 1 72 ? 14.176 -12.415 32.101 1.00 96.38 72 LEU A O 1
ATOM 539 N N . LEU A 1 73 ? 14.080 -13.730 33.938 1.00 95.75 73 LEU A N 1
ATOM 540 C CA . LEU A 1 73 ? 13.270 -14.810 33.375 1.00 95.75 73 LEU A CA 1
ATOM 541 C C . LEU A 1 73 ? 11.815 -14.693 33.852 1.00 95.75 73 LEU A C 1
ATOM 543 O O . LEU A 1 73 ? 11.534 -14.716 35.049 1.00 95.75 73 LEU A O 1
ATOM 547 N N . PHE A 1 74 ? 10.884 -14.616 32.907 1.00 96.88 74 PHE A N 1
ATOM 548 C CA . PHE A 1 74 ? 9.441 -14.591 33.134 1.00 96.88 74 PHE A CA 1
ATOM 549 C C . PHE A 1 74 ? 8.859 -15.988 32.907 1.00 96.88 74 PHE A C 1
ATOM 551 O O . PHE A 1 74 ? 9.106 -16.609 31.868 1.00 96.88 74 PHE A O 1
ATOM 558 N N . GLN A 1 75 ? 8.081 -16.494 33.869 1.00 96.12 75 GLN A N 1
ATOM 559 C CA . GLN A 1 75 ? 7.606 -17.882 33.874 1.00 96.12 75 GLN A CA 1
ATOM 560 C C . GLN A 1 75 ? 6.105 -17.997 34.173 1.00 96.12 75 GLN A C 1
ATOM 562 O O . GLN A 1 75 ? 5.536 -17.194 34.910 1.00 96.12 75 GLN A O 1
ATOM 567 N N . THR A 1 76 ? 5.472 -19.054 33.659 1.00 91.75 76 THR A N 1
ATOM 568 C CA . THR A 1 76 ? 4.117 -19.490 34.040 1.00 91.75 76 THR A CA 1
ATOM 569 C C . THR A 1 76 ? 4.177 -20.952 34.459 1.00 91.75 76 THR A C 1
ATOM 571 O O . THR A 1 76 ? 4.653 -21.789 33.697 1.00 91.75 76 THR A O 1
ATOM 574 N N . GLY A 1 77 ? 3.731 -21.272 35.678 1.00 91.31 77 GLY A N 1
ATOM 575 C CA . GLY A 1 77 ? 3.785 -22.647 36.194 1.00 91.31 77 GLY A CA 1
ATOM 576 C C . GLY A 1 77 ? 5.199 -23.244 36.191 1.00 91.31 77 GLY A C 1
ATOM 577 O O . GLY A 1 77 ? 5.362 -24.406 35.840 1.00 91.31 77 GLY A O 1
ATOM 578 N N . PHE A 1 78 ? 6.217 -22.439 36.524 1.00 89.81 78 PHE A N 1
ATOM 579 C CA . PHE A 1 78 ? 7.647 -22.796 36.471 1.00 89.81 78 PHE A CA 1
ATOM 580 C C . PHE A 1 78 ? 8.207 -23.109 35.066 1.00 89.81 78 PHE A C 1
ATOM 582 O O . PHE A 1 78 ? 9.352 -23.536 34.945 1.00 89.81 78 PHE A O 1
ATOM 589 N N . SER A 1 79 ? 7.448 -22.849 33.995 1.00 94.31 79 SER A N 1
ATOM 590 C CA . SER A 1 79 ? 7.916 -22.934 32.605 1.00 94.31 79 SER A CA 1
ATOM 591 C C . SER A 1 79 ? 8.272 -21.541 32.074 1.00 94.31 79 SER A C 1
ATOM 593 O O . SER A 1 79 ? 7.490 -20.601 32.225 1.00 94.31 79 SER A O 1
ATOM 595 N N . GLY A 1 80 ? 9.463 -21.395 31.481 1.00 94.81 80 GLY A N 1
ATOM 596 C CA . GLY A 1 80 ? 9.933 -20.140 30.884 1.00 94.81 80 GLY A CA 1
ATOM 597 C C . GLY A 1 80 ? 9.066 -19.672 29.714 1.00 94.81 80 GLY A C 1
ATOM 598 O O . GLY A 1 80 ? 8.600 -20.482 28.913 1.00 94.81 80 GLY A O 1
ATOM 599 N N . ARG A 1 81 ? 8.827 -18.360 29.627 1.00 97.19 81 ARG A N 1
ATOM 600 C CA . ARG A 1 81 ? 8.035 -17.735 28.552 1.00 97.19 81 ARG A CA 1
ATOM 601 C C . ARG A 1 81 ? 8.768 -16.594 27.868 1.00 97.19 81 ARG A C 1
ATOM 603 O O . ARG A 1 81 ? 8.720 -16.490 26.647 1.00 97.19 81 ARG A O 1
ATOM 610 N N . ALA A 1 82 ? 9.468 -15.774 28.640 1.00 97.00 82 ALA A N 1
ATOM 611 C CA . ALA A 1 82 ? 10.313 -14.713 28.116 1.00 97.00 82 ALA A CA 1
ATOM 612 C C . ALA A 1 82 ? 11.547 -14.541 28.999 1.00 97.00 82 ALA A C 1
ATOM 614 O O . ALA A 1 82 ? 11.482 -14.769 30.204 1.00 97.00 82 ALA A O 1
ATOM 615 N N . GLU A 1 83 ? 12.658 -14.127 28.413 1.00 97.25 83 GLU A N 1
ATOM 616 C CA . GLU A 1 83 ? 13.915 -13.876 29.107 1.00 97.25 83 GLU A CA 1
ATOM 617 C C . GLU A 1 83 ? 14.586 -12.638 28.504 1.00 97.25 83 GLU A C 1
ATOM 619 O O . GLU A 1 83 ? 14.665 -12.518 27.280 1.00 97.25 83 GLU A O 1
ATOM 624 N N . MET A 1 84 ? 15.059 -11.708 29.341 1.00 97.19 84 MET A N 1
ATOM 625 C CA . MET A 1 84 ? 15.766 -10.509 28.874 1.00 97.19 84 MET A CA 1
ATOM 626 C C . MET A 1 84 ? 17.062 -10.251 29.644 1.00 97.19 84 MET A C 1
ATOM 628 O O . MET A 1 84 ? 17.082 -10.327 30.872 1.00 97.19 84 MET A O 1
ATOM 632 N N . GLY A 1 85 ? 18.138 -9.926 28.927 1.00 95.75 85 GLY A N 1
ATOM 633 C CA . GLY A 1 85 ? 19.465 -9.662 29.493 1.00 95.75 85 GLY A CA 1
ATOM 634 C C . GLY A 1 85 ? 20.603 -10.181 28.612 1.00 95.75 85 GLY A C 1
ATOM 635 O O . GLY A 1 85 ? 20.429 -10.374 27.407 1.00 95.75 85 GLY A O 1
ATOM 636 N N . THR A 1 86 ? 21.774 -10.407 29.209 1.00 94.81 86 THR A N 1
ATOM 637 C CA . THR A 1 86 ? 22.965 -10.939 28.525 1.00 94.81 86 THR A CA 1
ATOM 638 C C . THR A 1 86 ? 22.995 -12.461 28.663 1.00 94.81 86 THR A C 1
ATOM 640 O O . THR A 1 86 ? 23.487 -13.017 29.646 1.00 94.81 86 THR A O 1
ATOM 643 N N . ALA A 1 87 ? 22.373 -13.140 27.698 1.00 92.62 87 ALA A N 1
ATOM 644 C CA . ALA A 1 87 ? 22.049 -14.564 27.765 1.00 92.62 87 ALA A CA 1
ATOM 645 C C . ALA A 1 87 ? 22.974 -15.401 26.867 1.00 92.62 87 ALA A C 1
ATOM 647 O O . ALA A 1 87 ? 22.636 -15.675 25.709 1.00 92.62 87 ALA A O 1
ATOM 648 N N . GLY A 1 88 ? 24.130 -15.807 27.402 1.00 90.12 88 GLY A N 1
ATOM 649 C CA . GLY A 1 88 ? 25.129 -16.614 26.689 1.00 90.12 88 GLY A CA 1
ATOM 650 C C . GLY A 1 88 ? 26.094 -15.816 25.806 1.00 90.12 88 GLY A C 1
ATOM 651 O O . GLY A 1 88 ? 26.946 -16.408 25.149 1.00 90.12 88 GLY A O 1
ATOM 652 N N . THR A 1 89 ? 25.956 -14.487 25.782 1.00 90.31 89 THR A N 1
ATOM 653 C CA . THR A 1 89 ? 26.824 -13.522 25.088 1.00 90.31 89 THR A CA 1
ATOM 654 C C . THR A 1 89 ? 26.810 -12.187 25.841 1.00 90.31 89 THR A C 1
ATOM 656 O O . THR A 1 89 ? 25.992 -11.990 26.747 1.00 90.31 89 THR A O 1
ATOM 659 N N . ASP A 1 90 ? 27.703 -11.253 25.501 1.00 93.00 90 ASP A N 1
ATOM 660 C CA . ASP A 1 90 ? 27.698 -9.880 26.047 1.00 93.00 90 ASP A CA 1
ATOM 661 C C . ASP A 1 90 ? 26.652 -8.948 25.400 1.00 93.00 90 ASP A C 1
ATOM 663 O O . ASP A 1 90 ? 26.469 -7.820 25.859 1.00 93.00 90 ASP A O 1
ATOM 667 N N . ALA A 1 91 ? 25.929 -9.403 24.373 1.00 93.12 91 ALA A N 1
ATOM 668 C CA . ALA A 1 91 ? 24.855 -8.633 23.750 1.00 93.12 91 ALA A CA 1
ATOM 669 C C . ALA A 1 91 ? 23.591 -8.628 24.628 1.00 93.12 91 ALA A C 1
ATOM 671 O O . ALA A 1 91 ? 23.241 -9.636 25.249 1.00 93.12 91 ALA A O 1
ATOM 672 N N . PHE A 1 92 ? 22.869 -7.504 24.662 1.00 95.50 92 PHE A N 1
ATOM 673 C CA . PHE A 1 92 ? 21.556 -7.471 25.310 1.00 95.50 92 PHE A CA 1
ATOM 674 C C . PHE A 1 92 ? 20.544 -8.164 24.401 1.00 95.50 92 PHE A C 1
ATOM 676 O O . PHE A 1 92 ? 20.406 -7.801 23.238 1.00 95.50 92 PHE A O 1
ATOM 683 N N . SER A 1 93 ? 19.821 -9.151 24.915 1.00 96.12 93 SER A N 1
ATOM 684 C CA . SER A 1 93 ? 18.880 -9.946 24.128 1.00 96.12 93 SER A CA 1
ATOM 685 C C . SER A 1 93 ? 17.522 -10.057 24.807 1.00 96.12 93 SER A C 1
ATOM 687 O O . SER A 1 93 ? 17.425 -10.002 26.034 1.00 96.12 93 SER A O 1
ATOM 689 N N . VAL A 1 94 ? 16.481 -10.236 23.992 1.00 96.75 94 VAL A N 1
ATOM 690 C CA . VAL A 1 94 ? 15.148 -10.657 24.434 1.00 96.75 94 VAL A CA 1
ATOM 691 C C . VAL A 1 94 ? 14.815 -11.956 23.718 1.00 96.75 94 VAL A C 1
ATOM 693 O O . VAL A 1 94 ? 14.814 -12.010 22.485 1.00 96.75 94 VAL A O 1
ATOM 696 N N . LYS A 1 95 ? 14.540 -13.005 24.490 1.00 96.06 95 LYS A N 1
ATOM 697 C CA . LYS A 1 95 ? 14.168 -14.330 23.994 1.00 96.06 95 LYS A CA 1
ATOM 698 C C . LYS A 1 95 ? 12.775 -14.691 24.493 1.00 96.06 95 LYS A C 1
ATOM 700 O O . LYS A 1 95 ? 12.405 -14.338 25.610 1.00 96.06 95 LYS A O 1
ATOM 705 N N . VAL A 1 96 ? 12.009 -15.403 23.677 1.00 96.44 96 VAL A N 1
ATOM 706 C CA . VAL A 1 96 ? 10.677 -15.918 24.021 1.00 96.44 96 VAL A CA 1
ATOM 707 C C . VAL A 1 96 ? 10.619 -17.419 23.789 1.00 96.44 96 VAL A C 1
ATOM 709 O O . VAL A 1 96 ? 11.352 -17.954 22.959 1.00 96.44 96 VAL A O 1
ATOM 712 N N . SER A 1 97 ? 9.765 -18.112 24.533 1.00 96.06 97 SER A N 1
ATOM 713 C CA . SER A 1 97 ? 9.611 -19.559 24.438 1.00 96.06 97 SER A CA 1
ATOM 714 C C . SER A 1 97 ? 8.142 -19.965 24.574 1.00 96.06 97 SER A C 1
ATOM 716 O O . SER A 1 97 ? 7.491 -19.559 25.542 1.00 96.06 97 SER A O 1
ATOM 718 N N . PRO A 1 98 ? 7.603 -20.779 23.648 1.00 92.50 98 PRO A N 1
ATOM 719 C CA . PRO A 1 98 ? 6.244 -21.299 23.772 1.00 92.50 98 PRO A CA 1
ATOM 720 C C . PRO A 1 98 ? 6.111 -22.369 24.871 1.00 92.50 98 PRO A C 1
ATOM 722 O O . PRO A 1 98 ? 5.025 -22.549 25.420 1.00 92.50 98 PRO A O 1
ATOM 725 N N . ASP A 1 99 ? 7.195 -23.077 25.208 1.00 90.94 99 ASP A N 1
ATOM 726 C CA . ASP A 1 99 ? 7.178 -24.300 26.028 1.00 90.94 99 ASP A CA 1
ATOM 727 C C . ASP A 1 99 ? 8.181 -24.294 27.206 1.00 90.94 99 ASP A C 1
ATOM 729 O O . ASP A 1 99 ? 8.113 -25.155 28.085 1.00 90.94 99 ASP A O 1
ATOM 733 N N . GLY A 1 100 ? 9.067 -23.300 27.280 1.00 90.75 100 GLY A N 1
ATOM 734 C CA . GLY A 1 100 ? 10.144 -23.183 28.267 1.00 90.75 100 GLY A CA 1
ATOM 735 C C . GLY A 1 100 ? 11.412 -23.976 27.933 1.00 90.75 100 GLY A C 1
ATOM 736 O O . GLY A 1 100 ? 12.361 -23.931 28.715 1.00 90.75 100 GLY A O 1
ATOM 737 N N . ALA A 1 101 ? 11.445 -24.679 26.798 1.00 91.56 101 ALA A N 1
ATOM 738 C CA . ALA A 1 101 ? 12.578 -25.478 26.327 1.00 91.56 101 ALA A CA 1
ATOM 739 C C . ALA A 1 101 ? 13.128 -24.961 24.987 1.00 91.56 101 ALA A C 1
ATOM 741 O O . ALA A 1 101 ? 14.342 -24.850 24.811 1.00 91.56 101 ALA A O 1
ATOM 742 N N . THR A 1 102 ? 12.239 -24.609 24.063 1.00 92.75 102 THR A N 1
ATOM 743 C CA . THR A 1 102 ? 12.549 -24.067 22.742 1.00 92.75 102 THR A CA 1
ATOM 744 C C . THR A 1 102 ? 12.577 -22.547 22.824 1.00 92.75 102 THR A C 1
ATOM 746 O O . THR A 1 102 ? 11.550 -21.919 23.074 1.00 92.75 102 THR A O 1
ATOM 749 N N . TRP A 1 103 ? 13.746 -21.936 22.640 1.00 93.81 103 TRP A N 1
ATOM 750 C CA . TRP A 1 103 ? 13.924 -20.489 22.784 1.00 93.81 103 TRP A CA 1
ATOM 751 C C . TRP A 1 103 ? 14.153 -19.805 21.438 1.00 93.81 103 TRP A C 1
ATOM 753 O O . TRP A 1 103 ? 15.013 -20.209 20.658 1.00 93.81 103 TRP A O 1
ATOM 763 N N . HIS A 1 104 ? 13.413 -18.724 21.212 1.00 94.69 104 HIS A N 1
ATOM 764 C CA . HIS A 1 104 ? 13.469 -17.877 20.028 1.00 94.69 104 HIS A CA 1
ATOM 765 C C . HIS A 1 104 ? 14.008 -16.502 20.412 1.00 94.69 104 HIS A C 1
ATOM 767 O O . HIS A 1 104 ? 13.433 -15.823 21.261 1.00 94.69 104 HIS A O 1
ATOM 773 N N . GLN A 1 105 ? 15.107 -16.066 19.800 1.00 94.81 105 GLN A N 1
ATOM 774 C CA . GLN A 1 105 ? 15.700 -14.763 20.095 1.00 94.81 105 GLN A CA 1
ATOM 775 C C . GLN A 1 105 ? 15.029 -13.659 19.279 1.00 94.81 105 GLN A C 1
ATOM 777 O O . GLN A 1 105 ? 15.370 -13.449 18.121 1.00 94.81 105 GLN A O 1
ATOM 782 N N . ALA A 1 106 ? 14.081 -12.950 19.886 1.00 92.44 106 ALA A N 1
ATOM 783 C CA . ALA A 1 106 ? 13.309 -11.905 19.225 1.00 92.44 106 ALA A CA 1
ATOM 784 C C . ALA A 1 106 ? 14.139 -10.640 18.959 1.00 92.44 106 ALA A C 1
ATOM 786 O O . ALA A 1 106 ? 14.032 -10.059 17.883 1.00 92.44 106 ALA A O 1
ATOM 787 N N . ILE A 1 107 ? 14.982 -10.231 19.915 1.00 94.06 107 ILE A N 1
ATOM 788 C CA . ILE A 1 107 ? 15.806 -9.016 19.825 1.00 94.06 107 ILE A CA 1
ATOM 789 C C . ILE A 1 107 ? 17.239 -9.324 20.261 1.00 94.06 107 ILE A C 1
ATOM 791 O O . ILE A 1 107 ? 17.454 -10.040 21.239 1.00 94.06 107 ILE A O 1
ATOM 795 N N . GLU A 1 108 ? 18.210 -8.732 19.571 1.00 95.31 108 GLU A N 1
ATOM 796 C CA . GLU A 1 108 ? 19.611 -8.653 19.996 1.00 95.31 108 GLU A CA 1
ATOM 797 C C . GLU A 1 108 ? 20.152 -7.247 19.751 1.00 95.31 108 GLU A C 1
ATOM 799 O O . GLU A 1 108 ? 20.101 -6.753 18.630 1.00 95.31 108 GLU A O 1
ATOM 804 N N . ALA A 1 109 ? 20.681 -6.605 20.784 1.00 95.31 109 ALA A N 1
ATOM 805 C CA . ALA A 1 109 ? 21.408 -5.352 20.690 1.00 95.31 109 ALA A CA 1
ATOM 806 C C . ALA A 1 109 ? 22.904 -5.625 20.877 1.00 95.31 109 ALA A C 1
ATOM 808 O O . ALA A 1 109 ? 23.352 -6.036 21.952 1.00 95.31 109 ALA A O 1
ATOM 809 N N . ASP A 1 110 ? 23.667 -5.401 19.810 1.00 89.00 110 ASP A N 1
ATOM 810 C CA . ASP A 1 110 ? 25.109 -5.617 19.773 1.00 89.00 110 ASP A CA 1
ATOM 811 C C . ASP A 1 110 ? 25.829 -4.620 20.696 1.00 89.00 110 ASP A C 1
ATOM 813 O O . ASP A 1 110 ? 25.684 -3.404 20.557 1.00 89.00 110 ASP A O 1
ATOM 817 N N . GLY A 1 111 ? 26.619 -5.136 21.640 1.00 83.81 111 GLY A N 1
ATOM 818 C CA . GLY A 1 111 ? 27.281 -4.317 22.658 1.00 83.81 111 GLY A CA 1
ATOM 819 C C . GLY A 1 111 ? 28.387 -3.400 22.122 1.00 83.81 111 GLY A C 1
ATOM 820 O O . GLY A 1 111 ? 28.707 -2.404 22.766 1.00 83.81 111 GLY A O 1
ATOM 821 N N . ALA A 1 112 ? 28.959 -3.695 20.949 1.00 83.06 112 ALA A N 1
ATOM 822 C CA . ALA A 1 112 ? 30.023 -2.887 20.354 1.00 83.06 112 ALA A CA 1
ATOM 823 C C . ALA A 1 112 ? 29.475 -1.722 19.515 1.00 83.06 112 ALA A C 1
ATOM 825 O O . ALA A 1 112 ? 30.092 -0.660 19.442 1.00 83.06 112 ALA A O 1
ATOM 826 N N . THR A 1 113 ? 28.324 -1.918 18.871 1.00 82.81 113 THR A N 1
ATOM 827 C CA . THR A 1 113 ? 27.775 -0.989 17.872 1.00 82.81 113 THR A CA 1
ATOM 828 C C . THR A 1 113 ? 26.460 -0.335 18.286 1.00 82.81 113 THR A C 1
ATOM 830 O O . THR A 1 113 ? 26.045 0.632 17.651 1.00 82.81 113 THR A O 1
ATOM 833 N N . GLY A 1 114 ? 25.776 -0.864 19.306 1.00 80.00 114 GLY A N 1
ATOM 834 C CA . GLY A 1 114 ? 24.431 -0.440 19.706 1.00 80.00 114 GLY A CA 1
ATOM 835 C C . GLY A 1 114 ? 23.338 -0.795 18.692 1.00 80.00 114 GLY A C 1
ATOM 836 O O . GLY A 1 114 ? 22.196 -0.365 18.845 1.00 80.00 114 GLY A O 1
ATOM 837 N N . ARG A 1 115 ? 23.663 -1.558 17.638 1.00 79.56 115 ARG A N 1
ATOM 838 C CA . ARG A 1 115 ? 22.703 -1.939 16.595 1.00 79.56 115 ARG A CA 1
ATOM 839 C C . ARG A 1 115 ? 21.775 -3.034 17.097 1.00 79.56 115 ARG A C 1
ATOM 841 O O . ARG A 1 115 ? 22.234 -4.036 17.639 1.00 79.56 115 ARG A O 1
ATOM 848 N N . VAL A 1 116 ? 20.485 -2.856 16.833 1.00 88.12 116 VAL A N 1
ATOM 849 C CA . VAL A 1 116 ? 19.442 -3.827 17.161 1.00 88.12 116 VAL A CA 1
ATOM 850 C C . VAL A 1 116 ? 19.164 -4.721 15.955 1.00 88.12 116 VAL A C 1
ATOM 852 O O . VAL A 1 116 ? 19.056 -4.245 14.825 1.00 88.12 116 VAL A O 1
ATOM 855 N N . ARG A 1 117 ? 19.058 -6.024 16.198 1.00 84.88 117 ARG A N 1
ATOM 856 C CA . ARG A 1 117 ? 18.691 -7.062 15.235 1.00 84.88 117 ARG A CA 1
ATOM 857 C C . ARG A 1 117 ? 17.417 -7.749 15.710 1.00 84.88 117 ARG A C 1
ATOM 859 O O . ARG A 1 117 ? 17.213 -7.893 16.916 1.00 84.88 117 ARG A O 1
ATOM 866 N N . PHE A 1 118 ? 16.633 -8.239 14.754 1.00 88.38 118 PHE A N 1
ATOM 867 C CA . PHE A 1 118 ? 15.443 -9.056 14.992 1.00 88.38 118 PHE A CA 1
ATOM 868 C C . PHE A 1 118 ? 15.652 -10.454 14.392 1.00 88.38 118 PHE A C 1
ATOM 870 O O . PHE A 1 118 ? 15.250 -10.694 13.254 1.00 88.38 118 PHE A O 1
ATOM 877 N N . PRO A 1 119 ? 16.332 -11.386 15.093 1.00 83.75 119 PRO A N 1
ATOM 878 C CA . PRO A 1 119 ? 16.680 -12.697 14.534 1.00 83.75 119 PRO A CA 1
ATOM 879 C C . PRO A 1 119 ? 15.482 -13.577 14.158 1.00 83.75 119 PRO A C 1
ATOM 881 O O . PRO A 1 119 ? 15.672 -14.595 13.499 1.00 83.75 119 PRO A O 1
ATOM 884 N N . GLN A 1 120 ? 14.271 -13.233 14.603 1.00 85.00 120 GLN A N 1
ATOM 885 C CA . GLN A 1 120 ? 13.023 -13.914 14.233 1.00 85.00 120 GLN A CA 1
ATOM 886 C C . GLN A 1 120 ? 12.143 -13.081 13.284 1.00 85.00 120 GLN A C 1
ATOM 888 O O . GLN A 1 120 ? 11.002 -13.453 13.042 1.00 85.00 120 GLN A O 1
ATOM 893 N N . GLY A 1 121 ? 12.662 -11.975 12.739 1.00 76.19 121 GLY A N 1
ATOM 894 C CA . GLY A 1 121 ? 11.913 -11.079 11.861 1.00 76.19 121 GLY A CA 1
ATOM 895 C C . GLY A 1 121 ? 10.986 -10.113 12.603 1.00 76.19 121 GLY A C 1
ATOM 896 O O . GLY A 1 121 ? 11.021 -9.993 13.828 1.00 76.19 121 GLY A O 1
ATOM 897 N N . VAL A 1 122 ? 10.195 -9.382 11.821 1.00 71.75 122 VAL A N 1
ATOM 898 C CA . VAL A 1 122 ? 9.248 -8.346 12.251 1.00 71.75 122 VAL A CA 1
ATOM 899 C C . VAL A 1 122 ? 7.983 -8.484 11.409 1.00 71.75 122 VAL A C 1
ATOM 901 O O . VAL A 1 122 ? 8.084 -8.686 10.202 1.00 71.75 122 VAL A O 1
ATOM 904 N N . ASP A 1 123 ? 6.816 -8.383 12.041 1.00 63.03 123 ASP A N 1
ATOM 905 C CA . ASP A 1 123 ? 5.509 -8.424 11.376 1.00 63.03 123 ASP A CA 1
ATOM 906 C C . ASP A 1 123 ? 4.874 -7.018 11.389 1.00 63.03 123 ASP A C 1
ATOM 908 O O . ASP A 1 123 ? 5.092 -6.252 12.333 1.00 63.03 123 ASP A O 1
ATOM 912 N N . GLY A 1 124 ? 4.133 -6.657 10.337 1.00 57.69 124 GLY A N 1
ATOM 913 C CA . GLY A 1 124 ? 3.396 -5.387 10.235 1.00 57.69 124 GLY A CA 1
ATOM 914 C C . GLY A 1 124 ? 4.189 -4.129 9.831 1.00 57.69 124 GLY A C 1
ATOM 915 O O . GLY A 1 124 ? 3.675 -3.024 9.988 1.00 57.69 124 GLY A O 1
ATOM 916 N N . LEU A 1 125 ? 5.422 -4.251 9.316 1.00 56.91 125 LEU A N 1
ATOM 917 C CA . LEU A 1 125 ? 6.191 -3.102 8.783 1.00 56.91 125 LEU A CA 1
ATOM 918 C C . LEU A 1 125 ? 6.000 -2.856 7.278 1.00 56.91 125 LEU A C 1
ATOM 920 O O . LEU A 1 125 ? 6.369 -1.793 6.782 1.00 56.91 125 LEU A O 1
ATOM 924 N N . ALA A 1 126 ? 5.438 -3.824 6.560 1.00 51.72 126 ALA A N 1
ATOM 925 C CA . ALA A 1 126 ? 5.069 -3.719 5.157 1.00 51.72 126 ALA A CA 1
ATOM 926 C C . ALA A 1 126 ? 3.606 -4.141 5.019 1.00 51.72 126 ALA A C 1
ATOM 928 O O . ALA A 1 126 ? 3.147 -5.021 5.752 1.00 51.72 126 ALA A O 1
ATOM 929 N N . SER A 1 127 ? 2.870 -3.508 4.109 1.00 56.47 127 SER A N 1
ATOM 930 C CA . SER A 1 127 ? 1.518 -3.956 3.792 1.00 56.47 127 SER A CA 1
ATOM 931 C C . SER A 1 127 ? 1.577 -5.360 3.171 1.00 56.47 127 SER A C 1
ATOM 933 O O . SER A 1 127 ? 2.594 -5.749 2.587 1.00 56.47 127 SER A O 1
ATOM 935 N N . THR A 1 128 ? 0.522 -6.158 3.338 1.00 57.88 128 THR A N 1
ATOM 936 C CA . THR A 1 128 ? 0.510 -7.583 2.953 1.00 57.88 128 THR A CA 1
ATOM 937 C C . THR A 1 128 ? 0.772 -7.784 1.451 1.00 57.88 128 THR A C 1
ATOM 939 O O . THR A 1 128 ? 1.243 -8.836 1.026 1.00 57.88 128 THR A O 1
ATOM 942 N N . GLU A 1 129 ? 0.541 -6.741 0.653 1.00 62.91 129 GLU A N 1
ATOM 943 C CA . GLU A 1 129 ? 0.791 -6.652 -0.785 1.00 62.91 129 GLU A CA 1
ATOM 944 C C . GLU A 1 129 ? 2.287 -6.683 -1.163 1.00 62.91 129 GLU A C 1
ATOM 946 O O . GLU A 1 129 ? 2.610 -7.014 -2.303 1.00 62.91 129 GLU A O 1
ATOM 951 N N . PHE A 1 130 ? 3.210 -6.392 -0.234 1.00 50.38 130 PHE A N 1
ATOM 952 C CA . PHE A 1 130 ? 4.663 -6.472 -0.471 1.00 50.38 130 PHE A CA 1
ATOM 953 C C . PHE A 1 130 ? 5.263 -7.874 -0.226 1.00 50.38 130 PHE A C 1
ATOM 955 O O . PHE A 1 130 ? 6.436 -8.105 -0.541 1.00 50.38 130 PHE A O 1
ATOM 962 N N . GLY A 1 131 ? 4.471 -8.825 0.287 1.00 57.16 131 GLY A N 1
ATOM 963 C CA . GLY A 1 131 ? 4.905 -10.193 0.604 1.00 57.16 131 GLY A CA 1
ATOM 964 C C . GLY A 1 131 ? 5.984 -10.276 1.699 1.00 57.16 131 GLY A C 1
ATOM 965 O O . GLY A 1 131 ? 6.310 -9.292 2.354 1.00 57.16 131 GLY A O 1
ATOM 966 N N . ASP A 1 132 ? 6.587 -11.457 1.875 1.00 55.28 132 ASP A N 1
ATOM 967 C CA . ASP A 1 132 ? 7.581 -11.732 2.937 1.00 55.28 132 ASP A CA 1
ATOM 968 C C . ASP A 1 132 ? 8.998 -11.192 2.630 1.00 55.28 132 ASP A C 1
ATOM 970 O O . ASP A 1 132 ? 9.996 -11.629 3.215 1.00 55.28 132 ASP A O 1
ATOM 974 N N . SER A 1 133 ? 9.133 -10.289 1.655 1.00 56.62 133 SER A N 1
ATOM 975 C CA . SER A 1 133 ? 10.448 -9.830 1.197 1.00 56.62 133 SER A CA 1
ATOM 976 C C . SER A 1 133 ? 11.066 -8.822 2.178 1.00 56.62 133 SER A C 1
ATOM 978 O O . SER A 1 133 ? 10.367 -7.942 2.679 1.00 56.62 133 SER A O 1
ATOM 980 N N . PRO A 1 134 ? 12.389 -8.882 2.437 1.00 58.19 134 PRO A N 1
ATOM 981 C CA . PRO A 1 134 ? 13.061 -7.890 3.269 1.00 58.19 134 PRO A CA 1
ATOM 982 C C . PRO A 1 134 ? 12.884 -6.472 2.711 1.00 58.19 134 PRO A C 1
ATOM 984 O O . PRO A 1 134 ? 13.094 -6.236 1.521 1.00 58.19 134 PRO A O 1
ATOM 987 N N . LEU A 1 135 ? 12.575 -5.512 3.584 1.00 62.88 135 LEU A N 1
ATOM 988 C CA . LEU A 1 135 ? 12.522 -4.098 3.217 1.00 62.88 135 LEU A CA 1
ATOM 989 C C . LEU A 1 135 ? 13.921 -3.584 2.835 1.00 62.88 135 LEU A C 1
ATOM 991 O O . LEU A 1 135 ? 14.880 -3.714 3.601 1.00 62.88 135 LEU A O 1
ATOM 995 N N . THR A 1 136 ? 14.043 -2.973 1.656 1.00 69.81 136 THR A N 1
ATOM 996 C CA . THR A 1 136 ? 15.281 -2.334 1.185 1.00 69.81 136 THR A CA 1
ATOM 997 C C . THR A 1 136 ? 15.337 -0.866 1.598 1.00 69.81 136 THR A C 1
ATOM 999 O O . THR A 1 136 ? 14.318 -0.179 1.614 1.00 69.81 136 THR A O 1
ATOM 1002 N N . THR A 1 137 ? 16.530 -0.341 1.883 1.00 75.81 137 THR A N 1
ATOM 1003 C CA . THR A 1 137 ? 16.698 1.092 2.175 1.00 75.81 137 THR A CA 1
ATOM 1004 C C . THR A 1 137 ? 16.656 1.927 0.894 1.00 75.81 137 THR A C 1
ATOM 1006 O O . THR A 1 137 ? 17.043 1.460 -0.175 1.00 75.81 137 THR A O 1
ATOM 1009 N N . THR A 1 138 ? 16.278 3.203 0.988 1.00 78.62 138 THR A N 1
ATOM 1010 C CA . THR A 1 138 ? 16.349 4.131 -0.156 1.00 78.62 138 THR A CA 1
ATOM 1011 C C . THR A 1 138 ? 17.763 4.212 -0.731 1.00 78.62 138 THR A C 1
ATOM 1013 O O . THR A 1 138 ? 17.928 4.168 -1.941 1.00 78.62 138 THR A O 1
ATOM 1016 N N . ALA A 1 139 ? 18.797 4.228 0.119 1.00 75.06 139 ALA A N 1
ATOM 1017 C CA . ALA A 1 139 ? 20.191 4.238 -0.326 1.00 75.06 139 ALA A CA 1
ATOM 1018 C C . ALA A 1 139 ? 20.558 2.995 -1.154 1.00 75.06 139 ALA A C 1
ATOM 1020 O O . ALA A 1 139 ? 21.291 3.119 -2.130 1.00 75.06 139 ALA A O 1
ATOM 1021 N N . TYR A 1 140 ? 20.030 1.817 -0.796 1.00 86.69 140 TYR A N 1
ATOM 1022 C CA . TYR A 1 140 ? 20.183 0.590 -1.582 1.00 86.69 140 TYR A CA 1
ATOM 1023 C C . TYR A 1 140 ? 19.558 0.742 -2.973 1.00 86.69 140 TYR A C 1
ATOM 1025 O O . TYR A 1 140 ? 20.210 0.460 -3.977 1.00 86.69 140 TYR A O 1
ATOM 1033 N N . VAL A 1 141 ? 18.320 1.243 -3.034 1.00 82.25 141 VAL A N 1
ATOM 1034 C CA . VAL A 1 141 ? 17.599 1.462 -4.298 1.00 82.25 141 VAL A CA 1
ATOM 1035 C C . VAL A 1 141 ? 18.320 2.494 -5.170 1.00 82.25 141 VAL A C 1
ATOM 1037 O O . VAL A 1 141 ? 18.537 2.250 -6.353 1.00 82.25 141 VAL A O 1
ATOM 1040 N N . THR A 1 142 ? 18.766 3.611 -4.590 1.00 82.50 142 THR A N 1
ATOM 1041 C CA . THR A 1 142 ? 19.516 4.657 -5.301 1.00 82.50 142 THR A CA 1
ATOM 1042 C C . THR A 1 142 ? 20.867 4.162 -5.801 1.00 82.50 142 THR A C 1
ATOM 1044 O O . THR A 1 142 ? 21.231 4.451 -6.937 1.00 82.50 142 THR A O 1
ATOM 1047 N N . ALA A 1 143 ? 21.609 3.411 -4.982 1.00 82.50 143 ALA A N 1
ATOM 1048 C CA . ALA A 1 143 ? 22.907 2.881 -5.384 1.00 82.50 143 ALA A CA 1
ATOM 1049 C C . ALA A 1 143 ? 22.780 1.907 -6.560 1.00 82.50 143 ALA A C 1
ATOM 1051 O O . ALA A 1 143 ? 23.616 1.936 -7.466 1.00 82.50 143 ALA A O 1
ATOM 1052 N N . ARG A 1 144 ? 21.720 1.084 -6.558 1.00 85.69 144 ARG A N 1
ATOM 1053 C CA . ARG A 1 144 ? 21.423 0.148 -7.644 1.00 85.69 144 ARG A CA 1
ATOM 1054 C C . ARG A 1 144 ? 20.976 0.870 -8.909 1.00 85.69 144 ARG A C 1
ATOM 1056 O O . ARG A 1 144 ? 21.421 0.517 -9.998 1.00 85.69 144 ARG A O 1
ATOM 1063 N N . GLY A 1 145 ? 20.110 1.874 -8.774 1.00 85.62 145 GLY A N 1
ATOM 1064 C CA . GLY A 1 145 ? 19.523 2.577 -9.912 1.00 85.62 145 GLY A CA 1
ATOM 1065 C C . GLY A 1 145 ? 18.881 1.595 -10.898 1.00 85.62 145 GLY A C 1
ATOM 1066 O O . GLY A 1 145 ? 18.142 0.698 -10.497 1.00 85.62 145 GLY A O 1
ATOM 1067 N N . GLY A 1 146 ? 19.194 1.742 -12.188 1.00 83.50 146 GLY A N 1
ATOM 1068 C CA . GLY A 1 146 ? 18.776 0.802 -13.237 1.00 83.50 146 GLY A CA 1
ATOM 1069 C C . GLY A 1 146 ? 19.679 -0.428 -13.405 1.00 83.50 146 GLY A C 1
ATOM 1070 O O . GLY A 1 146 ? 19.405 -1.258 -14.269 1.00 83.50 146 GLY A O 1
ATOM 1071 N N . ASP A 1 147 ? 20.761 -0.545 -12.631 1.00 91.38 147 ASP A N 1
ATOM 1072 C CA . ASP A 1 147 ? 21.744 -1.623 -12.754 1.00 91.38 147 ASP A CA 1
ATOM 1073 C C . ASP A 1 147 ? 21.305 -2.910 -12.033 1.00 91.38 147 ASP A C 1
ATOM 1075 O O . ASP A 1 147 ? 20.486 -2.919 -11.107 1.00 91.38 147 ASP A O 1
ATOM 1079 N N . LEU A 1 148 ? 21.876 -4.042 -12.443 1.00 92.19 148 LEU A N 1
ATOM 1080 C CA . LEU A 1 148 ? 21.721 -5.308 -11.730 1.00 92.19 148 LEU A CA 1
ATOM 1081 C C . LEU A 1 148 ? 22.784 -5.500 -10.638 1.00 92.19 148 LEU A C 1
ATOM 1083 O O . LEU A 1 148 ? 22.660 -6.430 -9.841 1.00 92.19 148 LEU A O 1
ATOM 1087 N N . ILE A 1 149 ? 23.797 -4.627 -10.570 1.00 92.19 149 ILE A N 1
ATOM 1088 C CA . ILE A 1 149 ? 24.817 -4.607 -9.512 1.00 92.19 149 ILE A CA 1
ATOM 1089 C C . ILE A 1 149 ? 24.598 -3.397 -8.589 1.00 92.19 149 ILE A C 1
ATOM 1091 O O . ILE A 1 149 ? 24.915 -2.264 -8.936 1.00 92.19 149 ILE A O 1
ATOM 1095 N N . THR A 1 150 ? 24.119 -3.656 -7.372 1.00 89.62 150 THR A N 1
ATOM 1096 C CA . THR A 1 150 ? 23.605 -2.647 -6.425 1.00 89.62 150 THR A CA 1
ATOM 1097 C C . THR A 1 150 ? 24.588 -1.542 -6.015 1.00 89.62 150 THR A C 1
ATOM 1099 O O . THR A 1 150 ? 24.186 -0.421 -5.770 1.00 89.62 150 THR A O 1
ATOM 1102 N N . ASN A 1 151 ? 25.882 -1.808 -5.902 1.00 91.44 151 ASN A N 1
ATOM 1103 C CA . ASN A 1 151 ? 26.883 -0.840 -5.438 1.00 91.44 151 ASN A CA 1
ATOM 1104 C C . ASN A 1 151 ? 28.050 -0.752 -6.422 1.00 91.44 151 ASN A C 1
ATOM 1106 O O . ASN A 1 151 ? 29.185 -0.485 -6.037 1.00 91.44 151 ASN A O 1
ATOM 1110 N N . GLY A 1 152 ? 27.790 -1.000 -7.706 1.00 90.25 152 GLY A N 1
ATOM 1111 C CA . GLY A 1 152 ? 28.816 -0.993 -8.745 1.00 90.25 152 GLY A CA 1
ATOM 1112 C C . GLY A 1 152 ? 29.588 0.323 -8.863 1.00 90.25 152 GLY A C 1
ATOM 1113 O O . GLY A 1 152 ? 30.779 0.320 -9.176 1.00 90.25 152 GLY A O 1
ATOM 1114 N N . THR A 1 153 ? 28.915 1.437 -8.567 1.00 89.19 153 THR A N 1
ATOM 1115 C CA . THR A 1 153 ? 29.448 2.809 -8.569 1.00 89.19 153 THR A CA 1
ATOM 1116 C C . THR A 1 153 ? 30.123 3.207 -7.251 1.00 89.19 153 THR A C 1
ATOM 1118 O O . THR A 1 153 ? 30.786 4.240 -7.191 1.00 89.19 153 THR A O 1
ATOM 1121 N N . GLY A 1 154 ? 29.951 2.417 -6.186 1.00 88.00 154 GLY A N 1
ATOM 1122 C CA . GLY A 1 154 ? 30.418 2.746 -4.839 1.00 88.00 154 GLY A CA 1
ATOM 1123 C C . GLY A 1 154 ? 29.515 3.712 -4.059 1.00 88.00 154 GLY A C 1
ATOM 1124 O O . GLY A 1 154 ? 29.929 4.203 -3.012 1.00 88.00 154 GLY A O 1
ATOM 1125 N N . TYR A 1 155 ? 28.292 3.990 -4.526 1.00 89.19 155 TYR A N 1
ATOM 1126 C CA . TYR A 1 155 ? 27.378 4.967 -3.913 1.00 89.19 155 TYR A CA 1
ATOM 1127 C C . TYR A 1 155 ? 27.006 4.662 -2.447 1.00 89.19 155 TYR A C 1
ATOM 1129 O O . TYR A 1 155 ? 26.758 5.582 -1.673 1.00 89.19 155 TYR A O 1
ATOM 1137 N N . LEU A 1 156 ? 27.024 3.391 -2.018 1.00 88.81 156 LEU A N 1
ATOM 1138 C CA . LEU A 1 156 ? 26.789 3.026 -0.610 1.00 88.81 156 LEU A CA 1
ATOM 1139 C C . LEU A 1 156 ? 27.960 3.380 0.323 1.00 88.81 156 LEU A C 1
ATOM 1141 O O . LEU A 1 156 ? 27.841 3.217 1.540 1.00 88.81 156 LEU A O 1
ATOM 1145 N N . GLY A 1 157 ? 29.102 3.813 -0.219 1.00 90.69 157 GLY A N 1
ATOM 1146 C CA . GLY A 1 157 ? 30.268 4.229 0.564 1.00 90.69 157 GLY A CA 1
ATOM 1147 C C . GLY A 1 157 ? 30.967 3.092 1.320 1.00 90.69 157 GLY A C 1
ATOM 1148 O O . GLY A 1 157 ? 31.664 3.344 2.300 1.00 90.69 157 GLY A O 1
ATOM 1149 N N . ASN A 1 158 ? 30.737 1.834 0.934 1.00 91.75 158 ASN A N 1
ATOM 1150 C CA . ASN A 1 158 ? 31.276 0.650 1.606 1.00 91.75 158 ASN A CA 1
ATOM 1151 C C . ASN A 1 158 ? 31.446 -0.538 0.635 1.00 91.75 158 ASN A C 1
ATOM 1153 O O . ASN A 1 158 ? 31.103 -0.449 -0.543 1.00 91.75 158 ASN A O 1
ATOM 1157 N N . SER A 1 159 ? 31.948 -1.674 1.131 1.00 89.75 159 SER A N 1
ATOM 1158 C CA . SER A 1 159 ? 32.239 -2.873 0.332 1.00 89.75 159 SER A CA 1
ATOM 1159 C C . SER A 1 159 ? 31.062 -3.850 0.154 1.00 89.75 159 SER A C 1
ATOM 1161 O O . SER A 1 159 ? 31.291 -5.010 -0.171 1.00 89.75 159 SER A O 1
ATOM 1163 N N . TYR A 1 160 ? 29.804 -3.416 0.322 1.00 91.31 160 TYR A N 1
ATOM 1164 C CA . TYR A 1 160 ? 28.609 -4.284 0.359 1.00 91.31 160 TYR A CA 1
ATOM 1165 C C . TYR A 1 160 ? 28.556 -5.394 -0.709 1.00 91.31 160 TYR A C 1
ATOM 1167 O O . TYR A 1 160 ? 28.347 -6.555 -0.361 1.00 91.31 160 TYR A O 1
ATOM 1175 N N . ASN A 1 161 ? 28.776 -5.084 -1.997 1.00 91.06 161 ASN A N 1
ATOM 1176 C CA . ASN A 1 161 ? 28.736 -6.114 -3.042 1.00 91.06 161 ASN A CA 1
ATOM 1177 C C . ASN A 1 161 ? 29.952 -7.042 -3.048 1.00 91.06 161 ASN A C 1
ATOM 1179 O O . ASN A 1 161 ? 29.831 -8.133 -3.589 1.00 91.06 161 ASN A O 1
ATOM 1183 N N . PHE A 1 162 ? 31.083 -6.658 -2.455 1.00 91.25 162 PHE A N 1
ATOM 1184 C CA . PHE A 1 162 ? 32.318 -7.448 -2.413 1.00 91.25 162 PHE A CA 1
ATOM 1185 C C . PHE A 1 162 ? 32.883 -7.478 -0.990 1.00 91.25 162 PHE A C 1
ATOM 1187 O O . PHE A 1 162 ? 33.934 -6.886 -0.721 1.00 91.25 162 PHE A O 1
ATOM 1194 N N . PRO A 1 163 ? 32.181 -8.148 -0.058 1.00 83.50 163 PRO A N 1
ATOM 1195 C CA . PRO A 1 163 ? 32.634 -8.253 1.319 1.00 83.50 163 PRO A CA 1
ATOM 1196 C C . PRO A 1 163 ? 34.001 -8.944 1.345 1.00 83.50 163 PRO A C 1
ATOM 1198 O O . PRO A 1 163 ? 34.184 -10.005 0.750 1.00 83.50 163 PRO A O 1
ATOM 1201 N N . GLY A 1 164 ? 34.973 -8.321 2.011 1.00 83.12 164 GLY A N 1
ATOM 1202 C CA . GLY A 1 164 ? 36.369 -8.774 2.034 1.00 83.12 164 GLY A CA 1
ATOM 1203 C C . GLY A 1 164 ? 37.315 -7.979 1.129 1.00 83.12 164 GLY A C 1
ATOM 1204 O O . GLY A 1 164 ? 38.523 -8.171 1.226 1.00 83.12 164 GLY A O 1
ATOM 1205 N N . LEU A 1 165 ? 36.799 -7.067 0.299 1.00 91.25 165 LEU A N 1
ATOM 1206 C CA . LEU A 1 165 ? 37.609 -6.019 -0.325 1.00 91.25 165 LEU A CA 1
ATOM 1207 C C . LEU A 1 165 ? 37.594 -4.739 0.514 1.00 91.25 165 LEU A C 1
ATOM 1209 O O . LEU A 1 165 ? 36.597 -4.426 1.174 1.00 91.25 165 LEU A O 1
ATOM 1213 N N . ASP A 1 166 ? 38.688 -3.982 0.437 1.00 93.19 166 ASP A N 1
ATOM 1214 C CA . ASP A 1 166 ? 38.731 -2.616 0.953 1.00 93.19 166 ASP A CA 1
ATOM 1215 C C . ASP A 1 166 ? 37.877 -1.700 0.056 1.00 93.19 166 ASP A C 1
ATOM 1217 O O . ASP A 1 166 ? 37.608 -2.010 -1.109 1.00 93.19 166 ASP A O 1
ATOM 1221 N N . PHE A 1 167 ? 37.477 -0.544 0.583 1.00 93.69 167 PHE A N 1
ATOM 1222 C CA . PHE A 1 167 ? 36.762 0.490 -0.163 1.00 93.69 167 PHE A CA 1
ATOM 1223 C C . PHE A 1 167 ? 37.563 1.796 -0.147 1.00 93.69 167 PHE A C 1
ATOM 1225 O O . PHE A 1 167 ? 37.999 2.243 0.913 1.00 93.69 167 PHE A O 1
ATOM 1232 N N . ASP A 1 168 ? 37.759 2.398 -1.317 1.00 91.62 168 ASP A N 1
ATOM 1233 C CA . ASP A 1 168 ? 38.559 3.606 -1.518 1.00 91.62 168 ASP A CA 1
ATOM 1234 C C . ASP A 1 168 ? 37.767 4.624 -2.346 1.00 91.62 168 ASP A C 1
ATOM 1236 O O . ASP A 1 168 ? 37.492 4.412 -3.525 1.00 91.62 168 ASP A O 1
ATOM 1240 N N . ALA A 1 169 ? 37.397 5.739 -1.717 1.00 90.12 169 ALA A N 1
ATOM 1241 C CA . ALA A 1 169 ? 36.719 6.856 -2.374 1.00 90.12 169 ALA A CA 1
ATOM 1242 C C . ALA A 1 169 ? 37.691 7.912 -2.934 1.00 90.12 169 ALA A C 1
ATOM 1244 O O . ALA A 1 169 ? 37.263 8.857 -3.588 1.00 90.12 169 ALA A O 1
ATOM 1245 N N . SER A 1 170 ? 38.996 7.788 -2.665 1.00 88.75 170 SER A N 1
ATOM 1246 C CA . SER A 1 170 ? 39.998 8.805 -3.014 1.00 88.75 170 SER A CA 1
ATOM 1247 C C . SER A 1 170 ? 40.652 8.584 -4.378 1.00 88.75 170 SER A C 1
ATOM 1249 O O . SER A 1 170 ? 41.060 9.544 -5.029 1.00 88.75 170 SER A O 1
ATOM 1251 N N . GLN A 1 171 ? 40.749 7.331 -4.825 1.00 86.75 171 GLN A N 1
ATOM 1252 C CA . GLN A 1 171 ? 41.263 6.965 -6.143 1.00 86.75 171 GLN A CA 1
ATOM 1253 C C . GLN A 1 171 ? 40.184 6.237 -6.937 1.00 86.75 171 GLN A C 1
ATOM 1255 O O . GLN A 1 171 ? 40.069 5.013 -6.881 1.00 86.75 171 GLN A O 1
ATOM 1260 N N . THR A 1 172 ? 39.409 7.006 -7.701 1.00 87.50 172 THR A N 1
ATOM 1261 C CA . THR A 1 172 ? 38.299 6.514 -8.525 1.00 87.50 172 THR A CA 1
ATOM 1262 C C . THR A 1 172 ? 38.324 7.183 -9.906 1.00 87.50 172 THR A C 1
ATOM 1264 O O . THR A 1 172 ? 38.889 8.270 -10.053 1.00 87.50 172 THR A O 1
ATOM 1267 N N . PRO A 1 173 ? 37.724 6.571 -10.939 1.00 84.50 173 PRO A N 1
ATOM 1268 C CA . PRO A 1 173 ? 37.545 7.203 -12.239 1.00 84.50 173 PRO A CA 1
ATOM 1269 C C . PRO A 1 173 ? 36.260 8.045 -12.212 1.00 84.50 173 PRO A C 1
ATOM 1271 O O . PRO A 1 173 ? 35.278 7.667 -12.831 1.00 84.50 173 PRO A O 1
ATOM 1274 N N . GLY A 1 174 ? 36.215 9.115 -11.409 1.00 79.81 174 GLY A N 1
ATOM 1275 C CA . GLY A 1 174 ? 35.045 10.010 -11.322 1.00 79.81 174 GLY A CA 1
ATOM 1276 C C . GLY A 1 174 ? 33.779 9.392 -10.706 1.00 79.81 174 GLY A C 1
ATOM 1277 O O . GLY A 1 174 ? 32.686 9.915 -10.895 1.00 79.81 174 GLY A O 1
ATOM 1278 N N . LEU A 1 175 ? 33.917 8.289 -9.963 1.00 86.69 175 LEU A N 1
ATOM 1279 C CA . LEU A 1 175 ? 32.818 7.595 -9.283 1.00 86.69 175 LEU A CA 1
ATOM 1280 C C . LEU A 1 175 ? 32.898 7.755 -7.753 1.00 86.69 175 LEU A C 1
ATOM 1282 O O . LEU A 1 175 ? 33.991 7.988 -7.230 1.00 86.69 175 LEU A O 1
ATOM 1286 N N . PRO A 1 176 ? 31.781 7.582 -7.018 1.00 88.69 176 PRO A N 1
ATOM 1287 C CA . PRO A 1 176 ? 31.751 7.684 -5.554 1.00 88.69 176 PRO A CA 1
ATOM 1288 C C . PRO A 1 176 ? 32.734 6.772 -4.805 1.00 88.69 176 PRO A C 1
ATOM 1290 O O . PRO A 1 176 ? 33.141 7.099 -3.691 1.00 88.69 176 PRO A O 1
ATOM 1293 N N . GLY A 1 177 ? 33.127 5.634 -5.386 1.00 89.31 177 GLY A N 1
ATOM 1294 C CA . GLY A 1 177 ? 34.118 4.754 -4.775 1.00 89.31 177 GLY A CA 1
ATOM 1295 C C . GLY A 1 177 ? 34.616 3.622 -5.661 1.00 89.31 177 GLY A C 1
ATOM 1296 O O . GLY A 1 177 ? 34.024 3.300 -6.691 1.00 89.31 177 GLY A O 1
ATOM 1297 N N . ALA A 1 178 ? 35.712 3.005 -5.224 1.00 93.81 178 ALA A N 1
ATOM 1298 C CA . ALA A 1 178 ? 36.304 1.821 -5.824 1.00 93.81 178 ALA A CA 1
ATOM 1299 C C . ALA A 1 178 ? 36.536 0.720 -4.776 1.00 93.81 178 ALA A C 1
ATOM 1301 O O . ALA A 1 178 ? 36.876 0.984 -3.623 1.00 93.81 178 ALA A O 1
ATOM 1302 N N . PHE A 1 179 ? 36.396 -0.535 -5.194 1.00 95.12 179 PHE A N 1
ATOM 1303 C CA . PHE A 1 179 ? 36.745 -1.715 -4.407 1.00 95.12 179 PHE A CA 1
ATOM 1304 C C . PHE A 1 179 ? 38.210 -2.065 -4.630 1.00 95.12 179 PHE A C 1
ATOM 1306 O O . PHE A 1 179 ? 38.650 -2.149 -5.777 1.00 95.12 179 PHE A O 1
ATOM 1313 N N . VAL A 1 180 ? 38.966 -2.306 -3.563 1.00 94.88 180 VAL A N 1
ATOM 1314 C CA . VAL A 1 180 ? 40.409 -2.543 -3.647 1.00 94.88 180 VAL A CA 1
ATOM 1315 C C . VAL A 1 180 ? 40.743 -3.951 -3.182 1.00 94.88 180 VAL A C 1
ATOM 1317 O O . VAL A 1 180 ? 40.459 -4.348 -2.053 1.00 94.88 180 VAL A O 1
ATOM 1320 N N . PHE A 1 181 ? 41.388 -4.704 -4.064 1.00 94.31 181 PHE A N 1
ATOM 1321 C CA . PHE A 1 181 ? 42.039 -5.962 -3.733 1.00 94.31 181 PHE A CA 1
ATOM 1322 C C . PHE A 1 181 ? 43.530 -5.729 -3.511 1.00 94.31 181 PHE A C 1
ATOM 1324 O O . PHE A 1 181 ? 44.170 -5.067 -4.326 1.00 94.31 181 PHE A O 1
ATOM 1331 N N . ARG A 1 182 ? 44.099 -6.329 -2.463 1.00 91.94 182 ARG A N 1
ATOM 1332 C CA . ARG A 1 182 ? 45.543 -6.340 -2.192 1.00 91.94 182 ARG A CA 1
ATOM 1333 C C . ARG A 1 182 ? 45.984 -7.779 -1.981 1.00 91.94 182 ARG A C 1
ATOM 1335 O O . ARG A 1 182 ? 45.427 -8.461 -1.127 1.00 91.94 182 ARG A O 1
ATOM 1342 N N . GLY A 1 183 ? 46.960 -8.245 -2.754 1.00 88.62 183 GLY A N 1
ATOM 1343 C CA . GLY A 1 183 ? 47.436 -9.619 -2.603 1.00 88.62 183 GLY A CA 1
ATOM 1344 C C . GLY A 1 183 ? 47.931 -10.284 -3.875 1.00 88.62 183 GLY A C 1
ATOM 1345 O O . GLY A 1 183 ? 47.918 -9.718 -4.971 1.00 88.62 183 GLY A O 1
ATOM 1346 N N . TYR A 1 184 ? 48.334 -11.542 -3.701 1.00 91.56 184 TYR A N 1
ATOM 1347 C CA . TYR A 1 184 ? 48.617 -12.482 -4.781 1.00 91.56 184 TYR A CA 1
ATOM 1348 C C . TYR A 1 184 ? 47.320 -13.027 -5.398 1.00 91.56 184 TYR A C 1
ATOM 1350 O O . TYR A 1 184 ? 46.334 -13.253 -4.699 1.00 91.56 184 TYR A O 1
ATOM 1358 N N . GLY A 1 185 ? 47.320 -13.304 -6.704 1.00 80.00 185 GLY A N 1
ATOM 1359 C CA . GLY A 1 185 ? 46.120 -13.641 -7.490 1.00 80.00 185 GLY A CA 1
ATOM 1360 C C . GLY A 1 185 ? 45.536 -15.048 -7.318 1.00 80.00 185 GLY A C 1
ATOM 1361 O O . GLY A 1 185 ? 45.055 -15.653 -8.287 1.00 80.00 185 GLY A O 1
ATOM 1362 N N . ALA A 1 186 ? 45.594 -15.617 -6.114 1.00 65.81 186 ALA A N 1
ATOM 1363 C CA . ALA A 1 186 ? 45.107 -16.969 -5.853 1.00 65.81 186 ALA A CA 1
ATOM 1364 C C . ALA A 1 186 ? 43.569 -17.046 -5.787 1.00 65.81 186 ALA A C 1
ATOM 1366 O O . ALA A 1 186 ? 43.003 -18.017 -6.296 1.00 65.81 186 ALA A O 1
ATOM 1367 N N . GLU A 1 187 ? 42.903 -16.013 -5.266 1.00 76.12 187 GLU A N 1
ATOM 1368 C CA . GLU A 1 187 ? 41.489 -16.048 -4.867 1.00 76.12 187 GLU A CA 1
ATOM 1369 C C . GLU A 1 187 ? 40.533 -15.443 -5.908 1.00 76.12 187 GLU A C 1
ATOM 1371 O O . GLU A 1 187 ? 40.890 -14.551 -6.678 1.00 76.12 187 GLU A O 1
ATOM 1376 N N . THR A 1 188 ? 39.302 -15.968 -5.960 1.00 88.56 188 THR A N 1
ATOM 1377 C CA . THR A 1 188 ? 38.204 -15.375 -6.741 1.00 88.56 188 THR A CA 1
ATOM 1378 C C . THR A 1 188 ? 37.315 -14.595 -5.795 1.00 88.56 188 THR A C 1
ATOM 1380 O O . THR A 1 188 ? 36.733 -15.181 -4.888 1.00 88.56 188 THR A O 1
ATOM 1383 N N . VAL A 1 189 ? 37.169 -13.304 -6.051 1.00 90.75 189 VAL A N 1
ATOM 1384 C CA . VAL A 1 189 ? 36.210 -12.450 -5.361 1.00 90.75 189 VAL A CA 1
ATOM 1385 C C . VAL A 1 189 ? 34.853 -12.633 -6.034 1.00 90.75 189 VAL A C 1
ATOM 1387 O O . VAL A 1 189 ? 34.749 -12.520 -7.259 1.00 90.75 189 VAL A O 1
ATOM 1390 N N . LEU A 1 190 ? 33.826 -12.938 -5.247 1.00 92.00 190 LEU A N 1
ATOM 1391 C CA . LEU A 1 190 ? 32.453 -13.079 -5.723 1.00 92.00 190 LEU A CA 1
ATOM 1392 C C . LEU A 1 190 ? 31.591 -11.936 -5.211 1.00 92.00 190 LEU A C 1
ATOM 1394 O O . LEU A 1 190 ? 31.773 -11.487 -4.079 1.00 92.00 190 LEU A O 1
ATOM 1398 N N . SER A 1 191 ? 30.628 -11.508 -6.026 1.00 93.31 191 SER A N 1
ATOM 1399 C CA . SER A 1 191 ? 29.591 -10.606 -5.545 1.00 93.31 191 SER A CA 1
ATOM 1400 C C . SER A 1 191 ? 28.745 -11.282 -4.460 1.00 93.31 191 SER A C 1
ATOM 1402 O O . SER A 1 191 ? 28.423 -12.469 -4.562 1.00 93.31 191 SER A O 1
ATOM 1404 N N . ALA A 1 192 ? 28.359 -10.526 -3.431 1.00 88.69 192 ALA A N 1
ATOM 1405 C CA . ALA A 1 192 ? 27.516 -11.014 -2.339 1.00 88.69 192 ALA A CA 1
ATOM 1406 C C . ALA A 1 192 ? 26.131 -11.455 -2.842 1.00 88.69 192 ALA A C 1
ATOM 1408 O O . ALA A 1 192 ? 25.618 -12.518 -2.481 1.00 88.69 192 ALA A O 1
ATOM 1409 N N . GLU A 1 193 ? 25.547 -10.656 -3.729 1.00 89.31 193 GLU A N 1
ATOM 1410 C CA . GLU A 1 193 ? 24.193 -10.855 -4.233 1.00 89.31 193 GLU A CA 1
ATOM 1411 C C . GLU A 1 193 ? 24.197 -11.769 -5.469 1.00 89.31 193 GLU A C 1
ATOM 1413 O O . GLU A 1 193 ? 24.991 -11.544 -6.392 1.00 89.31 193 GLU A O 1
ATOM 1418 N N . PRO A 1 194 ? 23.350 -12.818 -5.503 1.00 92.06 194 PRO A N 1
ATOM 1419 C CA . PRO A 1 194 ? 23.018 -13.502 -6.744 1.00 92.06 194 PRO A CA 1
ATOM 1420 C C . PRO A 1 194 ? 22.129 -12.601 -7.611 1.00 92.06 194 PRO A C 1
ATOM 1422 O O . PRO A 1 194 ? 21.138 -12.045 -7.148 1.00 92.06 194 PRO A O 1
ATOM 1425 N N . ILE A 1 195 ? 22.488 -12.481 -8.882 1.00 95.31 195 ILE A N 1
ATOM 1426 C CA . ILE A 1 195 ? 21.800 -11.676 -9.885 1.00 95.31 195 ILE A CA 1
ATOM 1427 C C . ILE A 1 195 ? 20.894 -12.616 -10.685 1.00 95.31 195 ILE A C 1
ATOM 1429 O O . ILE A 1 195 ? 21.424 -13.459 -11.417 1.00 95.31 195 ILE A O 1
ATOM 1433 N N . PRO A 1 196 ? 19.559 -12.532 -10.556 1.00 94.81 196 PRO A N 1
ATOM 1434 C CA . PRO A 1 196 ? 18.659 -13.319 -11.388 1.00 94.81 196 PRO A CA 1
ATOM 1435 C C . PRO A 1 196 ? 18.812 -12.896 -12.851 1.00 94.81 196 PRO A C 1
ATOM 1437 O O . PRO A 1 196 ? 18.935 -11.708 -13.152 1.00 94.81 196 PRO A O 1
ATOM 1440 N N . VAL A 1 197 ? 18.824 -13.869 -13.760 1.00 96.31 197 VAL A N 1
ATOM 1441 C CA . VAL A 1 197 ? 19.006 -13.613 -15.194 1.00 96.31 197 VAL A CA 1
ATOM 1442 C C . VAL A 1 197 ? 17.965 -14.340 -16.022 1.00 96.31 197 VAL A C 1
ATOM 1444 O O . VAL A 1 197 ? 17.595 -15.480 -15.746 1.00 96.31 197 VAL A O 1
ATOM 1447 N N . GLN A 1 198 ? 17.547 -13.687 -17.096 1.00 94.75 198 GLN A N 1
ATOM 1448 C CA . GLN A 1 198 ? 16.741 -14.287 -18.141 1.00 94.75 198 GLN A CA 1
ATOM 1449 C C . GLN A 1 198 ? 17.679 -14.749 -19.256 1.00 94.75 198 GLN A C 1
ATOM 1451 O O . GLN A 1 198 ? 18.351 -13.957 -19.914 1.00 94.75 198 GLN A O 1
ATOM 1456 N N . THR A 1 199 ? 17.801 -16.066 -19.429 1.00 93.12 199 THR A N 1
ATOM 1457 C CA . THR A 1 199 ? 18.791 -16.634 -20.364 1.00 93.12 199 THR A CA 1
ATOM 1458 C C . THR A 1 199 ? 18.460 -16.391 -21.841 1.00 93.12 199 THR A C 1
ATOM 1460 O O . THR A 1 199 ? 19.306 -16.637 -22.697 1.00 93.12 199 THR A O 1
ATOM 1463 N N . ASP A 1 200 ? 17.266 -15.889 -22.147 1.00 91.19 200 ASP A N 1
ATOM 1464 C CA . ASP A 1 200 ? 16.810 -15.411 -23.454 1.00 91.19 200 ASP A CA 1
ATOM 1465 C C . ASP A 1 200 ? 17.085 -13.912 -23.691 1.00 91.19 200 ASP A C 1
ATOM 1467 O O . ASP A 1 200 ? 16.715 -13.382 -24.738 1.00 91.19 200 ASP A O 1
ATOM 1471 N N . GLN A 1 201 ? 17.808 -13.248 -22.785 1.00 95.06 201 GLN A N 1
ATOM 1472 C CA . GLN A 1 201 ? 18.330 -11.894 -22.971 1.00 95.06 201 GLN A CA 1
ATOM 1473 C C . GLN A 1 201 ? 19.854 -11.885 -23.172 1.00 95.06 201 GLN A C 1
ATOM 1475 O O . GLN A 1 201 ? 20.570 -12.826 -22.811 1.00 95.06 201 GLN A O 1
ATOM 1480 N N . VAL A 1 202 ? 20.361 -10.788 -23.746 1.00 96.69 202 VAL A N 1
ATOM 1481 C CA . VAL A 1 202 ? 21.795 -10.466 -23.785 1.00 96.69 202 VAL A CA 1
ATOM 1482 C C . VAL A 1 202 ? 22.078 -9.376 -22.763 1.00 96.69 202 VAL A C 1
ATOM 1484 O O . VAL A 1 202 ? 21.417 -8.341 -22.761 1.00 96.69 202 VAL A O 1
ATOM 1487 N N . TYR A 1 203 ? 23.097 -9.585 -21.939 1.00 97.25 203 TYR A N 1
ATOM 1488 C CA . TYR A 1 203 ? 23.559 -8.634 -20.939 1.00 97.25 203 TYR A CA 1
ATOM 1489 C C . TYR A 1 203 ? 24.928 -8.081 -21.318 1.00 97.25 203 TYR A C 1
ATOM 1491 O O . TYR A 1 203 ? 25.831 -8.838 -21.687 1.00 97.25 203 TYR A O 1
ATOM 1499 N N . ARG A 1 204 ? 25.092 -6.764 -21.183 1.00 96.38 204 ARG A N 1
ATOM 1500 C CA . ARG A 1 204 ? 26.381 -6.073 -21.201 1.00 96.38 204 ARG A CA 1
ATOM 1501 C C . ARG A 1 204 ? 26.917 -6.016 -19.780 1.00 96.38 204 ARG A C 1
ATOM 1503 O O . ARG A 1 204 ? 26.210 -5.592 -18.873 1.00 96.38 204 ARG A O 1
ATOM 1510 N N . LEU A 1 205 ? 28.172 -6.405 -19.612 1.00 96.38 205 LEU A N 1
ATOM 1511 C CA . LEU A 1 205 ? 28.904 -6.277 -18.363 1.00 96.38 205 LEU A CA 1
ATOM 1512 C C . LEU A 1 205 ? 30.022 -5.260 -18.536 1.00 96.38 205 LEU A C 1
ATOM 1514 O O . LEU A 1 205 ? 30.751 -5.318 -19.529 1.00 96.38 205 LEU A O 1
ATOM 1518 N N . GLN A 1 206 ? 30.180 -4.363 -17.568 1.00 94.00 206 GLN A N 1
ATOM 1519 C CA . GLN A 1 206 ? 31.255 -3.373 -17.565 1.00 94.00 206 GLN A CA 1
ATOM 1520 C C . GLN A 1 206 ? 32.001 -3.391 -16.236 1.00 94.00 206 GLN A C 1
ATOM 1522 O O . GLN A 1 206 ? 31.422 -3.664 -15.188 1.00 94.00 206 GLN A O 1
ATOM 1527 N N . ALA A 1 207 ? 33.306 -3.148 -16.302 1.00 93.56 207 ALA A N 1
ATOM 1528 C CA . ALA A 1 207 ? 34.166 -3.008 -15.139 1.00 93.56 207 ALA A CA 1
ATOM 1529 C C . ALA A 1 207 ? 35.282 -2.015 -15.452 1.00 93.56 207 ALA A C 1
ATOM 1531 O O . ALA A 1 207 ? 36.030 -2.210 -16.412 1.00 93.56 207 ALA A O 1
ATOM 1532 N N . MET A 1 208 ? 35.414 -0.972 -14.639 1.00 93.44 208 MET A N 1
ATOM 1533 C CA . MET A 1 208 ? 36.596 -0.121 -14.643 1.00 93.44 208 MET A CA 1
ATOM 1534 C C . MET A 1 208 ? 37.616 -0.660 -13.657 1.00 93.44 208 MET A C 1
ATOM 1536 O O . MET A 1 208 ? 37.263 -1.140 -12.579 1.00 93.44 208 MET A O 1
ATOM 1540 N N . LEU A 1 209 ? 38.884 -0.604 -14.036 1.00 93.88 209 LEU A N 1
ATOM 1541 C CA . LEU A 1 209 ? 39.950 -1.234 -13.281 1.00 93.88 209 LEU A CA 1
ATOM 1542 C C . LEU A 1 209 ? 41.285 -0.525 -13.456 1.00 93.88 209 LEU A C 1
ATOM 1544 O O . LEU A 1 209 ? 41.612 -0.036 -14.536 1.00 93.88 209 LEU A O 1
ATOM 1548 N N . GLN A 1 210 ? 42.039 -0.475 -12.365 1.00 93.69 210 GLN A N 1
ATOM 1549 C CA . GLN A 1 210 ? 43.343 0.170 -12.291 1.00 93.69 210 GLN A CA 1
ATOM 1550 C C . GLN A 1 210 ? 44.279 -0.689 -11.449 1.00 93.69 210 GLN A C 1
ATOM 1552 O O . GLN A 1 210 ? 43.899 -1.217 -10.403 1.00 93.69 210 GLN A O 1
ATOM 1557 N N . GLN A 1 211 ? 45.506 -0.844 -11.931 1.00 94.19 211 GLN A N 1
ATOM 1558 C CA . GLN A 1 211 ? 46.571 -1.540 -11.224 1.00 94.19 211 GLN A CA 1
ATOM 1559 C C . GLN A 1 211 ? 47.590 -0.517 -10.719 1.00 94.19 211 GLN A C 1
ATOM 1561 O O . GLN A 1 211 ? 48.051 0.317 -11.500 1.00 94.19 211 GLN A O 1
ATOM 1566 N N . ASP A 1 212 ? 48.000 -0.620 -9.455 1.00 92.62 212 ASP A N 1
ATOM 1567 C CA . ASP A 1 212 ? 49.033 0.250 -8.888 1.00 92.62 212 ASP A CA 1
ATOM 1568 C C . ASP A 1 212 ? 50.363 0.171 -9.650 1.00 92.62 212 ASP A C 1
ATOM 1570 O O . ASP A 1 212 ? 50.799 -0.895 -10.107 1.00 92.62 212 ASP A O 1
ATOM 1574 N N . THR A 1 213 ? 51.044 1.315 -9.715 1.00 91.75 213 THR A N 1
ATOM 1575 C CA . THR A 1 213 ? 52.439 1.405 -10.148 1.00 91.75 213 THR A CA 1
ATOM 1576 C C . THR A 1 213 ? 53.354 1.024 -8.986 1.00 91.75 213 THR A C 1
ATOM 1578 O O . THR A 1 213 ? 53.318 1.656 -7.932 1.00 91.75 213 THR A O 1
ATOM 1581 N N . ILE A 1 214 ? 54.204 0.013 -9.186 1.00 90.69 214 ILE A N 1
ATOM 1582 C CA . ILE A 1 214 ? 55.171 -0.467 -8.188 1.00 90.69 214 ILE A CA 1
ATOM 1583 C C . ILE A 1 214 ? 56.598 -0.239 -8.695 1.00 90.69 214 ILE A C 1
ATOM 1585 O O . ILE A 1 214 ? 56.950 -0.631 -9.810 1.00 90.69 214 ILE A O 1
ATOM 1589 N N . ALA A 1 215 ? 57.435 0.382 -7.863 1.00 86.06 215 ALA A N 1
ATOM 1590 C CA . ALA A 1 215 ? 58.845 0.608 -8.168 1.00 86.06 215 ALA A CA 1
ATOM 1591 C C . ALA A 1 215 ? 59.648 -0.708 -8.140 1.00 86.06 215 ALA A C 1
ATOM 1593 O O . ALA A 1 215 ? 59.519 -1.494 -7.204 1.00 86.06 215 ALA A O 1
ATOM 1594 N N . GLY A 1 216 ? 60.504 -0.923 -9.141 1.00 84.75 216 GLY A N 1
ATOM 1595 C CA . GLY A 1 216 ? 61.419 -2.067 -9.232 1.00 84.75 216 GLY A CA 1
ATOM 1596 C C . GLY A 1 216 ? 62.049 -2.203 -10.622 1.00 84.75 216 GLY A C 1
ATOM 1597 O O . GLY A 1 216 ? 61.670 -1.484 -11.548 1.00 84.75 216 GLY A O 1
ATOM 1598 N N . ASP A 1 217 ? 63.032 -3.098 -10.760 1.00 86.00 217 ASP A N 1
ATOM 1599 C CA . ASP A 1 217 ? 63.649 -3.428 -12.052 1.00 86.00 217 ASP A CA 1
ATOM 1600 C C . ASP A 1 217 ? 62.900 -4.594 -12.707 1.00 86.00 217 ASP A C 1
ATOM 1602 O O . ASP A 1 217 ? 63.113 -5.766 -12.389 1.00 86.00 217 ASP A O 1
ATOM 1606 N N . TRP A 1 218 ? 61.978 -4.248 -13.605 1.00 90.94 218 TRP A N 1
ATOM 1607 C CA . TRP A 1 218 ? 61.091 -5.199 -14.277 1.00 90.94 218 TRP A CA 1
ATOM 1608 C C . TRP A 1 218 ? 61.465 -5.441 -15.741 1.00 90.94 218 TRP A C 1
ATOM 1610 O O . TRP A 1 218 ? 60.718 -6.106 -16.455 1.00 90.94 218 TRP A O 1
ATOM 1620 N N . ALA A 1 219 ? 62.598 -4.905 -16.207 1.00 86.38 219 ALA A N 1
ATOM 1621 C CA . ALA A 1 219 ? 62.965 -4.904 -17.625 1.00 86.38 219 ALA A CA 1
ATOM 1622 C C . ALA A 1 219 ? 63.163 -6.314 -18.216 1.00 86.38 219 ALA A C 1
ATOM 1624 O O . ALA A 1 219 ? 63.110 -6.493 -19.431 1.00 86.38 219 ALA A O 1
ATOM 1625 N N . SER A 1 220 ? 63.378 -7.322 -17.365 1.00 87.94 220 SER A N 1
ATOM 1626 C CA . SER A 1 220 ? 63.499 -8.734 -17.749 1.00 87.94 220 SER A CA 1
ATOM 1627 C C . SER A 1 220 ? 62.157 -9.439 -17.988 1.00 87.94 220 SER A C 1
ATOM 1629 O O . SER A 1 220 ? 62.148 -10.561 -18.495 1.00 87.94 220 SER A O 1
ATOM 1631 N N . PHE A 1 221 ? 61.032 -8.802 -17.656 1.00 89.50 221 PHE A N 1
ATOM 1632 C CA . PHE A 1 221 ? 59.689 -9.348 -17.830 1.00 89.50 221 PHE A CA 1
ATOM 1633 C C . PHE A 1 221 ? 58.982 -8.620 -18.977 1.00 89.50 221 PHE A C 1
ATOM 1635 O O . PHE A 1 221 ? 58.895 -7.395 -18.977 1.00 89.50 221 PHE A O 1
ATOM 1642 N N . ALA A 1 222 ? 58.436 -9.367 -19.944 1.00 87.69 222 ALA A N 1
ATOM 1643 C CA . ALA A 1 222 ? 57.789 -8.790 -21.131 1.00 87.69 222 ALA A CA 1
ATOM 1644 C C . ALA A 1 222 ? 56.626 -7.846 -20.778 1.00 87.69 222 ALA A C 1
ATOM 1646 O O . ALA A 1 222 ? 56.391 -6.852 -21.461 1.00 87.69 222 ALA A O 1
ATOM 1647 N N . GLU A 1 223 ? 55.932 -8.128 -19.674 1.00 89.00 223 GLU A N 1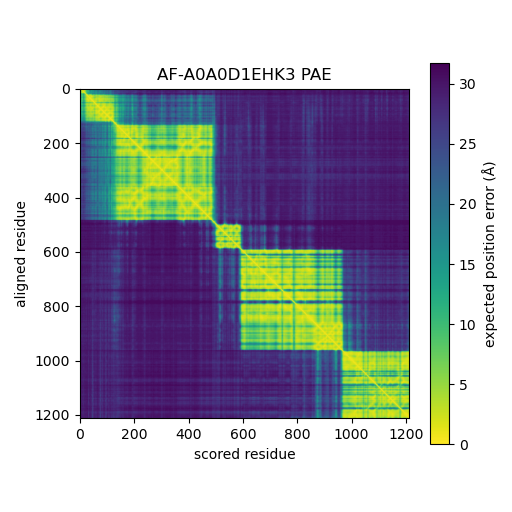
ATOM 1648 C CA . GLU A 1 223 ? 54.822 -7.310 -19.192 1.00 89.00 223 GLU A CA 1
ATOM 1649 C C . GLU A 1 223 ? 55.235 -6.275 -18.132 1.00 89.00 223 GLU A C 1
ATOM 1651 O O . GLU A 1 223 ? 54.387 -5.548 -17.616 1.00 89.00 223 GLU A O 1
ATOM 1656 N N . GLY A 1 224 ? 56.527 -6.144 -17.818 1.00 91.50 224 GLY A N 1
ATOM 1657 C CA . GLY A 1 224 ? 56.992 -5.309 -16.709 1.00 91.50 224 GLY A CA 1
ATOM 1658 C C . GLY A 1 224 ? 56.278 -5.681 -15.402 1.00 91.50 224 GLY A C 1
ATOM 1659 O O . GLY A 1 224 ? 56.043 -6.856 -15.140 1.00 91.50 224 GLY A O 1
ATOM 1660 N N . ALA A 1 225 ? 55.867 -4.686 -14.609 1.00 91.19 225 ALA A N 1
ATOM 1661 C CA . ALA A 1 225 ? 55.093 -4.887 -13.373 1.00 91.19 225 ALA A CA 1
ATOM 1662 C C . ALA A 1 225 ? 53.595 -5.209 -13.590 1.00 91.19 225 ALA A C 1
ATOM 1664 O O . ALA A 1 225 ? 52.825 -5.223 -12.628 1.00 91.19 225 ALA A O 1
ATOM 1665 N N . ARG A 1 226 ? 53.132 -5.382 -14.836 1.00 93.50 226 ARG A N 1
ATOM 1666 C CA . ARG A 1 226 ? 51.707 -5.561 -15.178 1.00 93.50 226 ARG A CA 1
ATOM 1667 C C . ARG A 1 226 ? 51.286 -7.012 -14.966 1.00 93.50 226 ARG A C 1
ATOM 1669 O O . ARG A 1 226 ? 52.044 -7.928 -15.278 1.00 93.50 226 ARG A O 1
ATOM 1676 N N . HIS A 1 227 ? 50.075 -7.232 -14.460 1.00 94.69 227 HIS A N 1
ATOM 1677 C CA . HIS A 1 227 ? 49.558 -8.568 -14.185 1.00 94.69 227 HIS A CA 1
ATOM 1678 C C . HIS A 1 227 ? 48.230 -8.844 -14.869 1.00 94.69 227 HIS A C 1
ATOM 1680 O O . HIS A 1 227 ? 47.456 -7.949 -15.181 1.00 94.69 227 HIS A O 1
ATOM 1686 N N . GLN A 1 228 ? 47.973 -10.126 -15.111 1.00 94.31 228 GLN A N 1
ATOM 1687 C CA . GLN A 1 228 ? 46.740 -10.585 -15.725 1.00 94.31 228 GLN A CA 1
ATOM 1688 C C . GLN A 1 228 ? 45.564 -10.492 -14.751 1.00 94.31 228 GLN A C 1
ATOM 1690 O O . GLN A 1 228 ? 45.680 -10.820 -13.568 1.00 94.31 228 GLN A O 1
ATOM 1695 N N . HIS A 1 229 ? 44.396 -10.144 -15.280 1.00 93.88 229 HIS A N 1
ATOM 1696 C CA . HIS A 1 229 ? 43.129 -10.117 -14.554 1.00 93.88 229 HIS A CA 1
ATOM 1697 C C . HIS A 1 229 ? 42.073 -10.968 -15.265 1.00 93.88 229 HIS A C 1
ATOM 1699 O O . HIS A 1 229 ? 42.119 -11.175 -16.485 1.00 93.88 229 HIS A O 1
ATOM 1705 N N . GLN A 1 230 ? 41.114 -11.488 -14.498 1.00 93.19 230 GLN A N 1
ATOM 1706 C CA . GLN A 1 230 ? 39.958 -12.213 -15.031 1.00 93.19 230 GLN A CA 1
ATOM 1707 C C . GLN A 1 230 ? 38.674 -11.635 -14.441 1.00 93.19 230 GLN A C 1
ATOM 1709 O O . GLN A 1 230 ? 38.599 -11.431 -13.233 1.00 93.19 230 GLN A O 1
ATOM 1714 N N . ILE A 1 231 ? 37.675 -11.391 -15.287 1.00 93.31 231 ILE A N 1
ATOM 1715 C CA . ILE A 1 231 ? 36.367 -10.861 -14.889 1.00 93.31 231 ILE A CA 1
ATOM 1716 C C . ILE A 1 231 ? 35.296 -11.588 -15.692 1.00 93.31 231 ILE A C 1
ATOM 1718 O O . ILE A 1 231 ? 35.372 -11.689 -16.924 1.00 93.31 231 ILE A O 1
ATOM 1722 N N . GLY A 1 232 ? 34.305 -12.114 -14.986 1.00 94.00 232 GLY A N 1
ATOM 1723 C CA . GLY A 1 232 ? 33.258 -12.925 -15.574 1.00 94.00 232 GLY A CA 1
ATOM 1724 C C . GLY A 1 232 ? 32.153 -13.262 -14.591 1.00 94.00 232 GLY A C 1
ATOM 1725 O O . GLY A 1 232 ? 31.988 -12.596 -13.579 1.00 94.00 232 GLY A O 1
ATOM 1726 N N . LEU A 1 233 ? 31.414 -14.326 -14.876 1.00 96.38 233 LEU A N 1
ATOM 1727 C CA . LEU A 1 233 ? 30.274 -14.750 -14.070 1.00 96.38 233 LEU A CA 1
ATOM 1728 C C . LEU A 1 233 ? 30.410 -16.202 -13.617 1.00 96.38 233 LEU A C 1
ATOM 1730 O O . LEU A 1 233 ? 30.949 -17.035 -14.347 1.00 96.38 233 LEU A O 1
ATOM 1734 N N . ILE A 1 234 ? 29.875 -16.522 -12.442 1.00 96.12 234 ILE A N 1
ATOM 1735 C CA . ILE A 1 234 ? 29.573 -17.900 -12.031 1.00 96.12 234 ILE A CA 1
ATOM 1736 C C . ILE A 1 234 ? 28.062 -18.090 -12.067 1.00 96.12 234 ILE A C 1
ATOM 1738 O O . ILE A 1 234 ? 27.336 -17.263 -11.526 1.00 96.12 234 ILE A O 1
ATOM 1742 N N . ALA A 1 235 ? 27.608 -19.173 -12.695 1.00 96.75 235 ALA A N 1
ATOM 1743 C CA . ALA A 1 235 ? 26.194 -19.503 -12.828 1.00 96.75 235 ALA A CA 1
ATOM 1744 C C . ALA A 1 235 ? 25.696 -20.406 -11.694 1.00 96.75 235 ALA A C 1
ATOM 1746 O O . ALA A 1 235 ? 26.409 -21.306 -11.241 1.00 96.75 235 ALA A O 1
ATOM 1747 N N . TYR A 1 236 ? 24.451 -20.181 -11.291 1.00 96.69 236 TYR A N 1
ATOM 1748 C CA . TYR A 1 236 ? 23.709 -20.934 -10.289 1.00 96.69 236 TYR A CA 1
ATOM 1749 C C . TYR A 1 236 ? 22.371 -21.379 -10.883 1.00 96.69 236 TYR A C 1
ATOM 1751 O O . TYR A 1 236 ? 21.779 -20.663 -11.699 1.00 96.69 236 TYR A O 1
ATOM 1759 N N . ASP A 1 237 ? 21.917 -22.570 -10.505 1.00 94.88 237 ASP A N 1
ATOM 1760 C CA . ASP A 1 237 ? 20.604 -23.082 -10.901 1.00 94.88 237 ASP A CA 1
ATOM 1761 C C . ASP A 1 237 ? 19.478 -22.554 -9.998 1.00 94.88 237 ASP A C 1
ATOM 1763 O O . ASP A 1 237 ? 19.708 -21.760 -9.082 1.00 94.88 237 ASP A O 1
ATOM 1767 N N . SER A 1 238 ? 18.244 -22.986 -10.276 1.00 91.88 238 SER A N 1
ATOM 1768 C CA . SER A 1 238 ? 17.049 -22.616 -9.506 1.00 91.88 238 SER A CA 1
ATOM 1769 C C . SER A 1 238 ? 17.112 -23.018 -8.033 1.00 91.88 238 SER A C 1
ATOM 1771 O O . SER A 1 238 ? 16.385 -22.452 -7.226 1.00 91.88 238 SER A O 1
ATOM 1773 N N . ASP A 1 239 ? 17.965 -23.985 -7.690 1.00 90.81 239 ASP A N 1
ATOM 1774 C CA . ASP A 1 239 ? 18.119 -24.499 -6.329 1.00 90.81 239 ASP A CA 1
ATOM 1775 C C . ASP A 1 239 ? 19.248 -23.755 -5.583 1.00 90.81 239 ASP A C 1
ATOM 1777 O O . ASP A 1 239 ? 19.629 -24.123 -4.472 1.00 90.81 239 ASP A O 1
ATOM 1781 N N . GLY A 1 240 ? 19.815 -22.704 -6.193 1.00 92.06 240 GLY A N 1
ATOM 1782 C CA . GLY A 1 240 ? 20.898 -21.904 -5.624 1.00 92.06 240 GLY A CA 1
ATOM 1783 C C . GLY A 1 240 ? 22.258 -22.606 -5.643 1.00 92.06 240 GLY A C 1
ATOM 1784 O O . GLY A 1 240 ? 23.209 -22.133 -5.015 1.00 92.06 240 GLY A O 1
ATOM 1785 N N . LEU A 1 241 ? 22.390 -23.722 -6.364 1.00 93.94 241 LEU A N 1
ATOM 1786 C CA . LEU A 1 241 ? 23.626 -24.489 -6.440 1.00 93.94 241 LEU A CA 1
ATOM 1787 C C . LEU A 1 241 ? 24.445 -24.066 -7.660 1.00 93.94 241 LEU A C 1
ATOM 1789 O O . LEU A 1 241 ? 23.938 -23.931 -8.774 1.00 93.94 241 LEU A O 1
ATOM 1793 N N . GLN A 1 242 ? 25.759 -23.921 -7.481 1.00 95.25 242 GLN A N 1
ATOM 1794 C CA . GLN A 1 242 ? 26.655 -23.554 -8.578 1.00 95.25 242 GLN A CA 1
ATOM 1795 C C . GLN A 1 242 ? 26.608 -24.597 -9.707 1.00 95.25 242 GLN A C 1
ATOM 1797 O O . GLN A 1 242 ? 26.696 -25.809 -9.465 1.00 95.25 242 GLN A O 1
ATOM 1802 N N . ILE A 1 243 ? 26.519 -24.126 -10.950 1.00 95.12 243 ILE A N 1
ATOM 1803 C CA . ILE A 1 243 ? 26.625 -24.947 -12.155 1.00 95.12 243 ILE A CA 1
ATOM 1804 C C . ILE A 1 243 ? 28.101 -25.015 -12.551 1.00 95.12 243 ILE A C 1
ATOM 1806 O O . ILE A 1 243 ? 28.702 -24.035 -12.991 1.00 95.12 243 ILE A O 1
ATOM 1810 N N . ARG A 1 244 ? 28.708 -26.186 -12.350 1.00 94.31 244 ARG A N 1
ATOM 1811 C CA . ARG A 1 244 ? 30.087 -26.475 -12.744 1.00 94.31 244 ARG A CA 1
ATOM 1812 C C . ARG A 1 244 ? 30.137 -27.022 -14.176 1.00 94.31 244 ARG A C 1
ATOM 1814 O O . ARG A 1 244 ? 29.173 -27.646 -14.613 1.00 94.31 244 ARG A O 1
ATOM 1821 N N . PRO A 1 245 ? 31.277 -26.882 -14.871 1.00 93.56 245 PRO A N 1
ATOM 1822 C CA . PRO A 1 245 ? 31.490 -27.407 -16.217 1.00 93.56 245 PRO A CA 1
ATOM 1823 C C . PRO A 1 245 ? 31.145 -28.886 -16.358 1.00 93.56 245 PRO A C 1
ATOM 1825 O O . PRO A 1 245 ? 30.420 -29.251 -17.274 1.00 93.56 245 PRO A O 1
ATOM 1828 N N . ILE A 1 246 ? 31.541 -29.709 -15.385 1.00 93.25 246 ILE A N 1
ATOM 1829 C CA . ILE A 1 246 ? 31.257 -31.149 -15.367 1.00 93.25 246 ILE A CA 1
ATOM 1830 C C . ILE A 1 246 ? 29.750 -31.486 -15.434 1.00 93.25 246 ILE A C 1
ATOM 1832 O O . ILE A 1 246 ? 29.382 -32.582 -15.840 1.00 93.25 246 ILE A O 1
ATOM 1836 N N . HIS A 1 247 ? 28.857 -30.547 -15.088 1.00 95.12 247 HIS A N 1
ATOM 1837 C CA . HIS A 1 247 ? 27.407 -30.752 -15.161 1.00 95.12 247 HIS A CA 1
ATOM 1838 C C . HIS A 1 247 ? 26.836 -30.637 -16.583 1.00 95.12 247 HIS A C 1
ATOM 1840 O O . HIS A 1 247 ? 25.714 -31.077 -16.824 1.00 95.12 247 HIS A O 1
ATOM 1846 N N . HIS A 1 248 ? 27.535 -29.995 -17.522 1.00 94.12 248 HIS A N 1
ATOM 1847 C CA . HIS A 1 248 ? 26.973 -29.687 -18.848 1.00 94.12 248 HIS A CA 1
ATOM 1848 C C . HIS A 1 248 ? 27.956 -29.866 -20.010 1.00 94.12 248 HIS A C 1
ATOM 1850 O O . HIS A 1 248 ? 27.526 -30.024 -21.157 1.00 94.12 248 HIS A O 1
ATOM 1856 N N . MET A 1 249 ? 29.261 -29.832 -19.733 1.00 94.94 249 MET A N 1
ATOM 1857 C CA . MET A 1 249 ? 30.290 -30.107 -20.721 1.00 94.94 249 MET A CA 1
ATOM 1858 C C . MET A 1 249 ? 30.323 -31.584 -21.073 1.00 94.94 249 MET A C 1
ATOM 1860 O O . MET A 1 249 ? 30.111 -32.458 -20.230 1.00 94.94 249 MET A O 1
ATOM 1864 N N . ARG A 1 250 ? 30.595 -31.836 -22.348 1.00 94.62 250 ARG A N 1
ATOM 1865 C CA . ARG A 1 250 ? 30.673 -33.173 -22.919 1.00 94.62 250 ARG A CA 1
ATOM 1866 C C . ARG A 1 250 ? 31.937 -33.265 -23.740 1.00 94.62 250 ARG A C 1
ATOM 1868 O O . ARG A 1 250 ? 32.233 -32.344 -24.506 1.00 94.62 250 ARG A O 1
ATOM 1875 N N . PHE A 1 251 ? 32.645 -34.377 -23.600 1.00 95.12 251 PHE A N 1
ATOM 1876 C CA . PHE A 1 251 ? 33.904 -34.576 -24.303 1.00 95.12 251 PHE A CA 1
ATOM 1877 C C . PHE A 1 251 ? 33.684 -34.501 -25.818 1.00 95.12 251 PHE A C 1
ATOM 1879 O O . PHE A 1 251 ? 32.688 -35.029 -26.326 1.00 95.12 251 PHE A O 1
ATOM 1886 N N . GLN A 1 252 ? 34.600 -33.831 -26.518 1.00 91.81 252 GLN A N 1
ATOM 1887 C CA . GLN A 1 252 ? 34.559 -33.637 -27.968 1.00 91.81 252 GLN A CA 1
ATOM 1888 C C . GLN A 1 252 ? 35.615 -34.532 -28.631 1.00 91.81 252 GLN A C 1
ATOM 1890 O O . GLN A 1 252 ? 36.797 -34.190 -28.674 1.00 91.81 252 GLN A O 1
ATOM 1895 N N . GLY A 1 253 ? 35.192 -35.698 -29.121 1.00 83.62 253 GLY A N 1
ATOM 1896 C CA . GLY A 1 253 ? 36.059 -36.656 -29.808 1.00 83.62 253 GLY A CA 1
ATOM 1897 C C . GLY A 1 253 ? 36.359 -36.271 -31.262 1.00 83.62 253 GLY A C 1
ATOM 1898 O O . GLY A 1 253 ? 35.949 -35.219 -31.759 1.00 83.62 253 GLY A O 1
ATOM 1899 N N . VAL A 1 254 ? 37.068 -37.148 -31.981 1.00 71.75 254 VAL A N 1
ATOM 1900 C CA . VAL A 1 254 ? 37.406 -36.949 -33.402 1.00 71.75 254 VAL A CA 1
ATOM 1901 C C . VAL A 1 254 ? 36.143 -37.101 -34.260 1.00 71.75 254 VAL A C 1
ATOM 1903 O O . VAL A 1 254 ? 35.859 -38.174 -34.779 1.00 71.75 254 VAL A O 1
ATOM 1906 N N . GLY A 1 255 ? 35.374 -36.018 -34.400 1.00 66.56 255 GLY A N 1
ATOM 1907 C CA . GLY A 1 255 ? 34.157 -35.980 -35.220 1.00 66.56 255 GLY A CA 1
ATOM 1908 C C . GLY A 1 255 ? 32.930 -35.361 -34.549 1.00 66.56 255 GLY A C 1
ATOM 1909 O O . GLY A 1 255 ? 31.955 -35.097 -35.253 1.00 66.56 255 GLY A O 1
ATOM 1910 N N . GLY A 1 256 ? 32.968 -35.073 -33.241 1.00 82.00 256 GLY A N 1
ATOM 1911 C CA . GLY A 1 256 ? 31.904 -34.320 -32.573 1.00 82.00 256 GLY A CA 1
ATOM 1912 C C . GLY A 1 256 ? 31.650 -34.683 -31.110 1.00 82.00 256 GLY A C 1
ATOM 1913 O O . GLY A 1 256 ? 32.501 -35.220 -30.407 1.00 82.00 256 GLY A O 1
ATOM 1914 N N . ASP A 1 257 ? 30.442 -34.345 -30.670 1.00 91.12 257 ASP A N 1
ATOM 1915 C CA . ASP A 1 257 ? 29.920 -34.480 -29.309 1.00 91.12 257 ASP A CA 1
ATOM 1916 C C . ASP A 1 257 ? 29.779 -35.958 -28.880 1.00 91.12 257 ASP A C 1
ATOM 1918 O O . ASP A 1 257 ? 29.347 -36.798 -29.672 1.00 91.12 257 ASP A O 1
ATOM 1922 N N . SER A 1 258 ? 30.127 -36.279 -27.629 1.00 94.69 258 SER A N 1
ATOM 1923 C CA . SER A 1 258 ? 30.007 -37.625 -27.030 1.00 94.69 258 SER A CA 1
ATOM 1924 C C . SER A 1 258 ? 28.601 -37.984 -26.531 1.00 94.69 258 SER A C 1
ATOM 1926 O O . SER A 1 258 ? 28.387 -39.107 -26.062 1.00 94.69 258 SER A O 1
ATOM 1928 N N . LEU A 1 259 ? 27.637 -37.058 -26.613 1.00 94.56 259 LEU A N 1
ATOM 1929 C CA . LEU A 1 259 ? 26.244 -37.314 -26.239 1.00 94.56 259 LEU A CA 1
ATOM 1930 C C . LEU A 1 259 ? 25.631 -38.461 -27.051 1.00 94.56 259 LEU A C 1
ATOM 1932 O O . LEU A 1 259 ? 25.517 -38.393 -28.272 1.00 94.56 259 LEU A O 1
ATOM 1936 N N . THR A 1 260 ? 25.157 -39.476 -26.340 1.00 95.38 260 THR A N 1
ATOM 1937 C CA . THR A 1 260 ? 24.570 -40.699 -26.889 1.00 95.38 260 THR A CA 1
ATOM 1938 C C . THR A 1 260 ? 23.438 -41.190 -25.976 1.00 95.38 260 THR A C 1
ATOM 1940 O O . THR A 1 260 ? 22.991 -40.474 -25.074 1.00 95.38 260 THR A O 1
ATOM 1943 N N . THR A 1 261 ? 22.939 -42.405 -26.194 1.00 97.62 261 THR A N 1
ATOM 1944 C CA . THR A 1 261 ? 21.960 -43.051 -25.303 1.00 97.62 261 THR A CA 1
ATOM 1945 C C . THR A 1 261 ? 22.430 -44.426 -24.850 1.00 97.62 261 THR A C 1
ATOM 1947 O O . THR A 1 261 ? 23.168 -45.104 -25.571 1.00 97.62 261 THR A O 1
ATOM 1950 N N . LEU A 1 262 ? 21.984 -44.852 -23.666 1.00 98.12 262 LEU A N 1
ATOM 1951 C CA . LEU A 1 262 ? 22.227 -46.202 -23.160 1.00 98.12 262 LEU A CA 1
ATOM 1952 C C . LEU A 1 262 ? 21.643 -47.265 -24.104 1.00 98.12 262 LEU A C 1
ATOM 1954 O O . LEU A 1 262 ? 20.460 -47.220 -24.438 1.00 98.12 262 LEU A O 1
ATOM 1958 N N . ALA A 1 263 ? 22.445 -48.256 -24.487 1.00 97.06 263 ALA A N 1
ATOM 1959 C CA . ALA A 1 263 ? 22.002 -49.397 -25.294 1.00 97.06 263 ALA A CA 1
ATOM 1960 C C . ALA A 1 263 ? 21.359 -50.517 -24.450 1.00 97.06 263 ALA A C 1
ATOM 1962 O O . ALA A 1 263 ? 20.655 -51.371 -24.984 1.00 97.06 263 ALA A O 1
ATOM 1963 N N . ALA A 1 264 ? 21.588 -50.517 -23.134 1.00 96.00 264 ALA A N 1
ATOM 1964 C CA . ALA A 1 264 ? 21.018 -51.459 -22.173 1.00 96.00 264 ALA A CA 1
ATOM 1965 C C . ALA A 1 264 ? 20.736 -50.748 -20.835 1.00 96.00 264 ALA A C 1
ATOM 1967 O O . ALA A 1 264 ? 21.300 -49.676 -20.603 1.00 96.00 264 ALA A O 1
ATOM 1968 N N . PRO A 1 265 ? 19.883 -51.308 -19.956 1.00 96.94 265 PRO A N 1
ATOM 1969 C CA . PRO A 1 265 ? 19.703 -50.767 -18.614 1.00 96.94 265 PRO A CA 1
ATOM 1970 C C . PRO A 1 265 ? 21.025 -50.678 -17.838 1.00 96.94 265 PRO A C 1
ATOM 1972 O O . PRO A 1 265 ? 21.888 -51.538 -18.009 1.00 96.94 265 PRO A O 1
ATOM 1975 N N . LEU A 1 266 ? 21.160 -49.659 -16.987 1.00 97.56 266 LEU A N 1
ATOM 1976 C CA . LEU A 1 266 ? 22.356 -49.390 -16.180 1.00 97.56 266 LEU A CA 1
ATOM 1977 C C . LEU A 1 266 ? 21.958 -49.197 -14.712 1.00 97.56 266 LEU A C 1
ATOM 1979 O O . LEU A 1 266 ? 21.125 -48.341 -14.411 1.00 97.56 266 LEU A O 1
ATOM 1983 N N . SER A 1 267 ? 22.542 -49.971 -13.802 1.00 96.50 267 SER A N 1
ATOM 1984 C CA . SER A 1 267 ? 22.243 -49.941 -12.364 1.00 96.50 267 SER A CA 1
ATOM 1985 C C . SER A 1 267 ? 23.495 -49.664 -11.526 1.00 96.50 267 SER A C 1
ATOM 1987 O O . SER A 1 267 ? 24.605 -50.009 -11.942 1.00 96.50 267 SER A O 1
ATOM 1989 N N . PRO A 1 268 ? 23.348 -49.092 -10.315 1.00 97.00 268 PRO A N 1
ATOM 1990 C CA . PRO A 1 268 ? 24.428 -49.071 -9.336 1.00 97.00 268 PRO A CA 1
ATOM 1991 C C . PRO A 1 268 ? 25.018 -50.473 -9.132 1.00 97.00 268 PRO A C 1
ATOM 1993 O O . PRO A 1 268 ? 24.279 -51.442 -8.956 1.00 97.00 268 PRO A O 1
ATOM 1996 N N . GLY A 1 269 ? 26.346 -50.581 -9.157 1.00 96.12 269 GLY A N 1
ATOM 1997 C CA . GLY A 1 269 ? 27.069 -51.853 -9.084 1.00 96.12 269 GLY A CA 1
ATOM 1998 C C . GLY A 1 269 ? 27.447 -52.478 -10.434 1.00 96.12 269 GLY A C 1
ATOM 1999 O O . GLY A 1 269 ? 28.276 -53.390 -10.451 1.00 96.12 269 GLY A O 1
ATOM 2000 N N . ASP A 1 270 ? 26.923 -51.987 -11.561 1.00 97.69 270 ASP A N 1
ATOM 2001 C CA . ASP A 1 270 ? 27.378 -52.432 -12.883 1.00 97.69 270 ASP A CA 1
ATOM 2002 C C . ASP A 1 270 ? 28.820 -51.975 -13.141 1.00 97.69 270 ASP A C 1
ATOM 2004 O O . ASP A 1 270 ? 29.216 -50.874 -12.768 1.00 97.69 270 ASP A O 1
ATOM 2008 N N . THR A 1 271 ? 29.626 -52.812 -13.794 1.00 97.62 271 THR A N 1
ATOM 2009 C CA . THR A 1 271 ? 31.041 -52.519 -14.104 1.00 97.62 271 THR A CA 1
ATOM 2010 C C . THR A 1 271 ? 31.257 -52.019 -15.529 1.00 97.62 271 THR A C 1
ATOM 2012 O O . THR A 1 271 ? 32.389 -51.758 -15.936 1.00 97.62 271 THR A O 1
ATOM 2015 N N . VAL A 1 272 ? 30.187 -51.916 -16.317 1.00 97.12 272 VAL A N 1
ATOM 2016 C CA . VAL A 1 272 ? 30.244 -51.590 -17.740 1.00 97.12 272 VAL A CA 1
ATOM 2017 C C . VAL A 1 272 ? 29.061 -50.708 -18.119 1.00 97.12 272 VAL A C 1
ATOM 2019 O O . VAL A 1 272 ? 27.915 -51.067 -17.857 1.00 97.12 272 VAL A O 1
ATOM 2022 N N . ILE A 1 273 ? 29.329 -49.610 -18.824 1.00 97.75 273 ILE A N 1
ATOM 2023 C CA . ILE A 1 273 ? 28.305 -48.799 -19.490 1.00 97.75 273 ILE A CA 1
ATOM 2024 C C . ILE A 1 273 ? 28.232 -49.231 -20.959 1.00 97.75 273 ILE A C 1
ATOM 2026 O O . ILE A 1 273 ? 29.248 -49.278 -21.654 1.00 97.75 273 ILE A O 1
ATOM 2030 N N . ARG A 1 274 ? 27.025 -49.549 -21.440 1.00 97.62 274 ARG A N 1
ATOM 2031 C CA . ARG A 1 274 ? 26.760 -49.866 -22.853 1.00 97.62 274 ARG A CA 1
ATOM 2032 C C . ARG A 1 274 ? 26.005 -48.715 -23.499 1.00 97.62 274 ARG A C 1
ATOM 2034 O O . ARG A 1 274 ? 24.899 -48.394 -23.064 1.00 97.62 274 ARG A O 1
ATOM 2041 N N . VAL A 1 275 ? 26.569 -48.130 -24.546 1.00 97.44 275 VAL A N 1
ATOM 2042 C CA . VAL A 1 275 ? 25.988 -46.999 -25.279 1.00 97.44 275 VAL A CA 1
ATOM 2043 C C . VAL A 1 275 ? 25.743 -47.352 -26.740 1.00 97.44 275 VAL A C 1
ATOM 2045 O O . VAL A 1 275 ? 26.356 -48.259 -27.292 1.00 97.44 275 VAL A O 1
ATOM 2048 N N . THR A 1 276 ? 24.809 -46.638 -27.357 1.00 96.62 276 THR A N 1
ATOM 2049 C CA . THR A 1 276 ? 24.436 -46.816 -28.770 1.00 96.62 276 THR A CA 1
ATOM 2050 C C . THR A 1 276 ? 25.502 -46.301 -29.737 1.00 96.62 276 THR A C 1
ATOM 2052 O O . THR A 1 276 ? 25.610 -46.819 -30.844 1.00 96.62 276 THR A O 1
ATOM 2055 N N . ASP A 1 277 ? 26.303 -45.327 -29.305 1.00 93.88 277 ASP A N 1
ATOM 2056 C CA . ASP A 1 277 ? 27.447 -44.795 -30.044 1.00 93.88 277 ASP A CA 1
ATOM 2057 C C . ASP A 1 277 ? 28.516 -44.300 -29.059 1.00 93.88 277 ASP A C 1
ATOM 2059 O O . ASP A 1 277 ? 28.228 -43.450 -28.215 1.00 93.88 277 ASP A O 1
ATOM 2063 N N . ALA A 1 278 ? 29.728 -44.850 -29.155 1.00 93.94 278 ALA A N 1
ATOM 2064 C CA . ALA A 1 278 ? 30.886 -44.463 -28.351 1.00 93.94 278 ALA A CA 1
ATOM 2065 C C . ALA A 1 278 ? 31.994 -43.798 -29.186 1.00 93.94 278 ALA A C 1
ATOM 2067 O O . ALA A 1 278 ? 33.073 -43.545 -28.650 1.00 93.94 278 ALA A O 1
ATOM 2068 N N . SER A 1 279 ? 31.769 -43.498 -30.474 1.00 91.88 279 SER A N 1
ATOM 2069 C CA . SER A 1 279 ? 32.823 -43.038 -31.395 1.00 91.88 279 SER A CA 1
ATOM 2070 C C . SER A 1 279 ? 33.565 -41.794 -30.897 1.00 91.88 279 SER A C 1
ATOM 2072 O O . SER A 1 279 ? 34.759 -41.639 -31.145 1.00 91.88 279 SER A O 1
ATOM 2074 N N . ASN A 1 280 ? 32.858 -40.931 -30.164 1.00 93.38 280 ASN A N 1
ATOM 2075 C CA . ASN A 1 280 ? 33.358 -39.651 -29.670 1.00 93.38 280 ASN A CA 1
ATOM 2076 C C . ASN A 1 280 ? 33.712 -39.656 -28.171 1.00 93.38 280 ASN A C 1
ATOM 2078 O O . ASN A 1 280 ? 34.020 -38.599 -27.629 1.00 93.38 280 ASN A O 1
ATOM 2082 N N . TRP A 1 281 ? 33.667 -40.802 -27.480 1.00 94.75 281 TRP A N 1
ATOM 2083 C CA . TRP A 1 281 ? 34.053 -40.905 -26.062 1.00 94.75 281 TRP A CA 1
ATOM 2084 C C . TRP A 1 281 ? 35.575 -40.851 -25.872 1.00 94.75 281 TRP A C 1
ATOM 2086 O O . TRP A 1 281 ? 36.329 -41.164 -26.794 1.00 94.75 281 TRP A O 1
ATOM 2096 N N . ASN A 1 282 ? 36.038 -40.436 -24.693 1.00 94.88 282 ASN A N 1
ATOM 2097 C CA . ASN A 1 282 ? 37.438 -40.127 -24.410 1.00 94.88 282 ASN A CA 1
ATOM 2098 C C . ASN A 1 282 ? 38.332 -41.377 -24.310 1.00 94.88 282 ASN A C 1
ATOM 2100 O O . ASN A 1 282 ? 38.144 -42.215 -23.437 1.00 94.88 282 ASN A O 1
ATOM 2104 N N . ASP A 1 283 ? 39.366 -41.450 -25.147 1.00 92.50 283 ASP A N 1
ATOM 2105 C CA . ASP A 1 283 ? 40.434 -42.462 -25.105 1.00 92.50 283 ASP A CA 1
ATOM 2106 C C . ASP A 1 283 ? 41.847 -41.837 -25.125 1.00 92.50 283 ASP A C 1
ATOM 2108 O O . ASP A 1 283 ? 42.840 -42.544 -25.301 1.00 92.50 283 ASP A O 1
ATOM 2112 N N . VAL A 1 284 ? 41.953 -40.514 -24.937 1.00 92.00 284 VAL A N 1
ATOM 2113 C CA . VAL A 1 284 ? 43.218 -39.762 -25.057 1.00 92.00 284 VAL A CA 1
ATOM 2114 C C . VAL A 1 284 ? 43.523 -38.849 -23.871 1.00 92.00 284 VAL A C 1
ATOM 2116 O O . VAL A 1 284 ? 44.692 -38.681 -23.528 1.00 92.00 284 VAL A O 1
ATOM 2119 N N . ASP A 1 285 ? 42.514 -38.248 -23.242 1.00 93.00 285 ASP A N 1
ATOM 2120 C CA . ASP A 1 285 ? 42.703 -37.238 -22.203 1.00 93.00 285 ASP A CA 1
ATOM 2121 C C . ASP A 1 285 ? 42.697 -37.867 -20.809 1.00 93.00 285 ASP A C 1
ATOM 2123 O O . ASP A 1 285 ? 41.690 -38.395 -20.340 1.00 93.00 285 ASP A O 1
ATOM 2127 N N . THR A 1 286 ? 43.836 -37.808 -20.127 1.00 94.50 286 THR A N 1
ATOM 2128 C CA . THR A 1 286 ? 44.018 -38.426 -18.810 1.00 94.50 286 THR A CA 1
ATOM 2129 C C . THR A 1 286 ? 43.358 -37.662 -17.660 1.00 94.50 286 THR A C 1
ATOM 2131 O O . THR A 1 286 ? 43.384 -38.154 -16.527 1.00 94.50 286 THR A O 1
ATOM 2134 N N . ASP A 1 287 ? 42.797 -36.473 -17.899 1.00 94.44 287 ASP A N 1
ATOM 2135 C CA . ASP A 1 287 ? 42.176 -35.680 -16.839 1.00 94.44 287 ASP A CA 1
ATOM 2136 C C . ASP A 1 287 ? 41.010 -36.445 -16.170 1.00 94.44 287 ASP A C 1
ATOM 2138 O O . ASP A 1 287 ? 40.157 -37.003 -16.867 1.00 94.44 287 ASP A O 1
ATOM 2142 N N . PRO A 1 288 ? 40.954 -36.509 -14.827 1.00 94.06 288 PRO A N 1
ATOM 2143 C CA . PRO A 1 288 ? 39.861 -37.151 -14.096 1.00 94.06 288 PRO A CA 1
ATOM 2144 C C . PRO A 1 288 ? 38.456 -36.691 -14.519 1.00 94.06 288 PRO A C 1
ATOM 2146 O O . PRO A 1 288 ? 37.571 -37.529 -14.682 1.00 94.06 288 PRO A O 1
ATOM 2149 N N . GLU A 1 289 ? 38.228 -35.393 -14.747 1.00 93.81 289 GLU A N 1
ATOM 2150 C CA . GLU A 1 289 ? 36.902 -34.880 -15.136 1.00 93.81 289 GLU A CA 1
ATOM 2151 C C . GLU A 1 289 ? 36.543 -35.254 -16.587 1.00 93.81 289 GLU A C 1
ATOM 2153 O O . GLU A 1 289 ? 35.364 -35.429 -16.904 1.00 93.81 289 GLU A O 1
ATOM 2158 N N . ALA A 1 290 ? 37.546 -35.453 -17.452 1.00 93.75 290 ALA A N 1
ATOM 2159 C CA . ALA A 1 290 ? 37.372 -35.952 -18.821 1.00 93.75 290 ALA A CA 1
ATOM 2160 C C . ALA A 1 290 ? 37.217 -37.483 -18.894 1.00 93.75 290 ALA A C 1
ATOM 2162 O O . ALA A 1 290 ? 36.874 -38.029 -19.943 1.00 93.75 290 ALA A O 1
ATOM 2163 N N . ARG A 1 291 ? 37.456 -38.201 -17.792 1.00 95.06 291 ARG A N 1
ATOM 2164 C CA . ARG A 1 291 ? 37.272 -39.658 -17.672 1.00 95.06 291 ARG A CA 1
ATOM 2165 C C . ARG A 1 291 ? 36.018 -40.037 -16.878 1.00 95.06 291 ARG A C 1
ATOM 2167 O O . ARG A 1 291 ? 35.960 -41.096 -16.259 1.00 95.06 291 ARG A O 1
ATOM 2174 N N . GLY A 1 292 ? 35.025 -39.152 -16.860 1.00 95.38 292 GLY A N 1
ATOM 2175 C CA . GLY A 1 292 ? 33.749 -39.344 -16.174 1.00 95.38 292 GLY A CA 1
ATOM 2176 C C . GLY A 1 292 ? 32.561 -39.535 -17.119 1.00 95.38 292 GLY A C 1
ATOM 2177 O O . GLY A 1 292 ? 32.693 -39.497 -18.346 1.00 95.38 292 GLY A O 1
ATOM 2178 N N . ALA A 1 293 ? 31.376 -39.721 -16.541 1.00 96.12 293 ALA A N 1
ATOM 2179 C CA . ALA A 1 293 ? 30.121 -39.849 -17.283 1.00 96.12 293 ALA A CA 1
ATOM 2180 C C . ALA A 1 293 ? 29.007 -39.021 -16.636 1.00 96.12 293 ALA A C 1
ATOM 2182 O O . ALA A 1 293 ? 28.897 -38.970 -15.413 1.00 96.12 293 ALA A O 1
ATOM 2183 N N . VAL A 1 294 ? 28.159 -38.410 -17.465 1.00 96.94 294 VAL A N 1
ATOM 2184 C CA . VAL A 1 294 ? 27.026 -37.564 -17.057 1.00 96.94 294 VAL A CA 1
ATOM 2185 C C . VAL A 1 294 ? 25.719 -38.070 -17.671 1.00 96.94 294 VAL A C 1
ATOM 2187 O O . VAL A 1 294 ? 25.635 -38.286 -18.881 1.00 96.94 294 VAL A O 1
ATOM 2190 N N . ILE A 1 295 ? 24.682 -38.254 -16.846 1.00 96.69 295 ILE A N 1
ATOM 2191 C CA . ILE A 1 295 ? 23.365 -38.773 -17.257 1.00 96.69 295 ILE A CA 1
ATOM 2192 C C . ILE A 1 295 ? 22.351 -37.628 -17.311 1.00 96.69 295 ILE A C 1
ATOM 2194 O O . ILE A 1 295 ? 22.022 -37.039 -16.283 1.00 96.69 295 ILE A O 1
ATOM 2198 N N . PHE A 1 296 ? 21.791 -37.319 -18.482 1.00 93.75 296 PHE A N 1
ATOM 2199 C CA . PHE A 1 296 ? 20.874 -36.183 -18.666 1.00 93.75 296 PHE A CA 1
ATOM 2200 C C . PHE A 1 296 ? 19.417 -36.553 -18.365 1.00 93.75 296 PHE A C 1
ATOM 2202 O O . PHE A 1 296 ? 18.551 -36.576 -19.243 1.00 93.75 296 PHE A O 1
ATOM 2209 N N . ALA A 1 297 ? 19.141 -36.843 -17.097 1.00 89.56 297 ALA A N 1
ATOM 2210 C CA . ALA A 1 297 ? 17.794 -37.088 -16.579 1.00 89.56 297 ALA A CA 1
ATOM 2211 C C . ALA A 1 297 ? 17.543 -36.424 -15.213 1.00 89.56 297 ALA A C 1
ATOM 2213 O O . ALA A 1 297 ? 16.562 -36.734 -14.546 1.00 89.56 297 ALA A O 1
ATOM 2214 N N . TYR A 1 298 ? 18.415 -35.494 -14.817 1.00 91.25 298 TYR A N 1
ATOM 2215 C CA . TYR A 1 298 ? 18.312 -34.760 -13.562 1.00 91.25 298 TYR A CA 1
ATOM 2216 C C . TYR A 1 298 ? 17.026 -33.928 -13.473 1.00 91.25 298 TYR A C 1
ATOM 2218 O O . TYR A 1 298 ? 16.595 -33.299 -14.448 1.00 91.25 298 TYR A O 1
ATOM 2226 N N . ARG A 1 299 ? 16.442 -33.914 -12.275 1.00 88.88 299 ARG A N 1
ATOM 2227 C CA . ARG A 1 299 ? 15.335 -33.049 -11.876 1.00 88.88 299 ARG A CA 1
ATOM 2228 C C . ARG A 1 299 ? 15.808 -32.152 -10.740 1.00 88.88 299 ARG A C 1
ATOM 2230 O O . ARG A 1 299 ? 16.499 -32.633 -9.847 1.00 88.88 299 ARG A O 1
ATOM 2237 N N . ASN A 1 300 ? 15.439 -30.878 -10.788 1.00 88.12 300 ASN A N 1
ATOM 2238 C CA . ASN A 1 300 ? 15.698 -29.959 -9.679 1.00 88.12 300 ASN A CA 1
ATOM 2239 C C . ASN A 1 300 ? 14.834 -30.311 -8.452 1.00 88.12 300 ASN A C 1
ATOM 2241 O O . ASN A 1 300 ? 13.998 -31.219 -8.517 1.00 88.12 300 ASN A O 1
ATOM 2245 N N . ALA A 1 301 ? 14.997 -29.582 -7.347 1.00 87.44 301 ALA A N 1
ATOM 2246 C CA . ALA A 1 301 ? 14.228 -29.797 -6.116 1.00 87.44 301 ALA A CA 1
ATOM 2247 C C . ALA A 1 301 ? 12.699 -29.713 -6.319 1.00 87.44 301 ALA A C 1
ATOM 2249 O O . ALA A 1 301 ? 11.943 -30.372 -5.609 1.00 87.44 301 ALA A O 1
ATOM 2250 N N . ALA A 1 302 ? 12.240 -28.967 -7.331 1.00 86.31 302 ALA A N 1
ATOM 2251 C CA . ALA A 1 302 ? 10.831 -28.866 -7.721 1.00 86.31 302 ALA A CA 1
ATOM 2252 C C . ALA A 1 302 ? 10.343 -30.013 -8.639 1.00 86.31 302 ALA A C 1
ATOM 2254 O O . ALA A 1 302 ? 9.208 -29.993 -9.111 1.00 86.31 302 ALA A O 1
ATOM 2255 N N . GLY A 1 303 ? 11.188 -31.004 -8.944 1.00 87.19 303 GLY A N 1
ATOM 2256 C CA . GLY A 1 303 ? 10.851 -32.144 -9.802 1.00 87.19 303 GLY A CA 1
ATOM 2257 C C . GLY A 1 303 ? 10.896 -31.854 -11.310 1.00 87.19 303 GLY A C 1
ATOM 2258 O O . GLY A 1 303 ? 10.585 -32.736 -12.122 1.00 87.19 303 GLY A O 1
ATOM 2259 N N . VAL A 1 304 ? 11.314 -30.654 -11.724 1.00 87.56 304 VAL A N 1
ATOM 2260 C CA . VAL A 1 304 ? 11.383 -30.244 -13.133 1.00 87.56 304 VAL A CA 1
ATOM 2261 C C . VAL A 1 304 ? 12.629 -30.830 -13.783 1.00 87.56 304 VAL A C 1
ATOM 2263 O O . VAL A 1 304 ? 13.753 -30.586 -13.336 1.00 87.56 304 VAL A O 1
ATOM 2266 N N . ARG A 1 305 ? 12.430 -31.592 -14.866 1.00 87.56 305 ARG A N 1
ATOM 2267 C CA . ARG A 1 305 ? 13.525 -32.187 -15.639 1.00 87.56 305 ARG A CA 1
ATOM 2268 C C . ARG A 1 305 ? 14.320 -31.106 -16.355 1.00 87.56 305 ARG A C 1
ATOM 2270 O O . ARG A 1 305 ? 13.761 -30.269 -17.058 1.00 87.56 305 ARG A O 1
ATOM 2277 N N . GLN A 1 306 ? 15.631 -31.198 -16.228 1.00 89.88 306 GLN A N 1
ATOM 2278 C CA . GLN A 1 306 ? 16.552 -30.202 -16.736 1.00 89.88 306 GLN A CA 1
ATOM 2279 C C . GLN A 1 306 ? 17.120 -30.612 -18.096 1.00 89.88 306 GLN A C 1
ATOM 2281 O O . GLN A 1 306 ? 17.516 -31.759 -18.313 1.00 89.88 306 GLN A O 1
ATOM 2286 N N . GLY A 1 307 ? 17.117 -29.673 -19.042 1.00 86.81 307 GLY A N 1
ATOM 2287 C CA . GLY A 1 307 ? 17.647 -29.873 -20.389 1.00 86.81 307 GLY A CA 1
ATOM 2288 C C . GLY A 1 307 ? 19.084 -29.368 -20.506 1.00 86.81 307 GLY A C 1
ATOM 2289 O O . GLY A 1 307 ? 19.377 -28.242 -20.121 1.00 86.81 307 GLY A O 1
ATOM 2290 N N . GLY A 1 308 ? 19.983 -30.181 -21.067 1.00 87.25 308 GLY A N 1
ATOM 2291 C CA . GLY A 1 308 ? 21.351 -29.759 -21.403 1.00 87.25 308 GLY A CA 1
ATOM 2292 C C . GLY A 1 308 ? 22.338 -29.663 -20.231 1.00 87.25 308 GLY A C 1
ATOM 2293 O O . GLY A 1 308 ? 23.528 -29.511 -20.490 1.00 87.25 308 GLY A O 1
ATOM 2294 N N . TYR A 1 309 ? 21.891 -29.813 -18.980 1.00 92.69 309 TYR A N 1
ATOM 2295 C CA . TYR A 1 309 ? 22.756 -30.032 -17.815 1.00 92.69 309 TYR A CA 1
ATOM 2296 C C . TYR A 1 309 ? 22.223 -31.159 -16.926 1.00 92.69 309 TYR A C 1
ATOM 2298 O O . TYR A 1 309 ? 21.052 -31.536 -17.007 1.00 92.69 309 TYR A O 1
ATOM 2306 N N . SER A 1 310 ? 23.092 -31.695 -16.076 1.00 94.81 310 SER A N 1
ATOM 2307 C CA . SER A 1 310 ? 22.752 -32.686 -15.068 1.00 94.81 310 SER A CA 1
ATOM 2308 C C . SER A 1 310 ? 23.714 -32.648 -13.887 1.00 94.81 310 SER A C 1
ATOM 2310 O O . SER A 1 310 ? 24.904 -32.390 -14.046 1.00 94.81 310 SER A O 1
ATOM 2312 N N . ARG A 1 311 ? 23.200 -32.958 -12.696 1.00 93.94 311 ARG A N 1
ATOM 2313 C CA . ARG A 1 311 ? 24.012 -33.198 -11.493 1.00 93.94 311 ARG A CA 1
ATOM 2314 C C . ARG A 1 311 ? 24.284 -34.685 -11.241 1.00 93.94 311 ARG A C 1
ATOM 2316 O O . ARG A 1 311 ? 24.957 -35.023 -10.277 1.00 93.94 311 ARG A O 1
ATOM 2323 N N . ILE A 1 312 ? 23.786 -35.563 -12.112 1.00 95.25 312 ILE A N 1
ATOM 2324 C CA . ILE A 1 312 ? 24.026 -37.010 -12.065 1.00 95.25 312 ILE A CA 1
ATOM 2325 C C . ILE A 1 312 ? 25.297 -37.287 -12.868 1.00 95.25 312 ILE A C 1
ATOM 2327 O O . ILE A 1 312 ? 25.244 -37.629 -14.052 1.00 95.25 312 ILE A O 1
ATOM 2331 N N . VAL A 1 313 ? 26.441 -37.033 -12.237 1.00 95.19 313 VAL A N 1
ATOM 2332 C CA . VAL A 1 313 ? 27.764 -37.104 -12.857 1.00 95.19 313 VAL A CA 1
ATOM 2333 C C . VAL A 1 313 ? 28.809 -37.575 -11.854 1.00 95.19 313 VAL A C 1
ATOM 2335 O O . VAL A 1 313 ? 28.759 -37.196 -10.688 1.00 95.19 313 VAL A O 1
ATOM 2338 N N . GLU A 1 314 ? 29.766 -38.367 -12.326 1.00 95.88 314 GLU A N 1
ATOM 2339 C CA . GLU A 1 314 ? 30.922 -38.818 -11.549 1.00 95.88 314 GLU A CA 1
ATOM 2340 C C . GLU A 1 314 ? 32.180 -38.726 -12.421 1.00 95.88 314 GLU A C 1
ATOM 2342 O O . GLU A 1 314 ? 32.145 -39.054 -13.612 1.00 95.88 314 GLU A O 1
ATOM 2347 N N . ALA A 1 315 ? 33.281 -38.259 -11.831 1.00 94.94 315 ALA A N 1
ATOM 2348 C CA . ALA A 1 315 ? 34.580 -38.140 -12.489 1.00 94.94 315 ALA A CA 1
ATOM 2349 C C . ALA A 1 315 ? 35.400 -39.438 -12.355 1.00 94.94 315 ALA A C 1
ATOM 2351 O O . ALA A 1 315 ? 35.163 -40.239 -11.457 1.00 94.94 315 ALA A O 1
ATOM 2352 N N . ASP A 1 316 ? 36.400 -39.620 -13.220 1.00 95.56 316 ASP A N 1
ATOM 2353 C CA . ASP A 1 316 ? 37.393 -40.711 -13.163 1.00 95.56 316 ASP A CA 1
ATOM 2354 C C . ASP A 1 316 ? 36.803 -42.135 -13.091 1.00 95.56 316 ASP A C 1
ATOM 2356 O O . ASP A 1 316 ? 37.358 -43.035 -12.459 1.00 95.56 316 ASP A O 1
ATOM 2360 N N . LEU A 1 317 ? 35.675 -42.345 -13.766 1.00 95.81 317 LEU A N 1
ATOM 2361 C CA . LEU A 1 317 ? 34.945 -43.608 -13.799 1.00 95.81 317 LEU A CA 1
ATOM 2362 C C . LEU A 1 317 ? 35.634 -44.699 -14.629 1.00 95.81 317 LEU A C 1
ATOM 2364 O O . LEU A 1 317 ? 35.444 -45.882 -14.346 1.00 95.81 317 LEU A O 1
ATOM 2368 N N . PHE A 1 318 ? 36.410 -44.340 -15.653 1.00 96.25 318 PHE A N 1
ATOM 2369 C CA . PHE A 1 318 ? 37.058 -45.295 -16.559 1.00 96.25 318 PHE A CA 1
ATOM 2370 C C . PHE A 1 318 ? 38.515 -44.917 -16.865 1.00 96.25 318 PHE A C 1
ATOM 2372 O O . PHE A 1 318 ? 38.936 -43.770 -16.722 1.00 96.25 318 PHE A O 1
ATOM 2379 N N . ASP A 1 319 ? 39.307 -45.897 -17.298 1.00 95.50 319 ASP A N 1
ATOM 2380 C CA . ASP A 1 319 ? 40.630 -45.658 -17.884 1.00 95.50 319 ASP A CA 1
ATOM 2381 C C . ASP A 1 319 ? 40.526 -45.592 -19.411 1.00 95.50 319 ASP A C 1
ATOM 2383 O O . ASP A 1 319 ? 39.622 -46.177 -20.002 1.00 95.50 319 ASP A O 1
ATOM 2387 N N . LEU A 1 320 ? 41.477 -44.917 -20.065 1.00 94.75 320 LEU A N 1
ATOM 2388 C CA . LEU A 1 320 ? 41.454 -44.696 -21.520 1.00 94.75 320 LEU A CA 1
ATOM 2389 C C . LEU A 1 320 ? 41.369 -46.000 -22.329 1.00 94.75 320 LEU A C 1
ATOM 2391 O O . LEU A 1 320 ? 40.702 -46.060 -23.354 1.00 94.75 320 LEU A O 1
ATOM 2395 N N . THR A 1 321 ? 42.001 -47.071 -21.842 1.00 94.38 321 THR A N 1
ATOM 2396 C CA . THR A 1 321 ? 41.968 -48.405 -22.464 1.00 94.38 321 THR A CA 1
ATOM 2397 C C . THR A 1 321 ? 40.651 -49.153 -22.244 1.00 94.38 321 THR A C 1
ATOM 2399 O O . THR A 1 321 ? 40.426 -50.183 -22.875 1.00 94.38 321 THR A O 1
ATOM 2402 N N . GLY A 1 322 ? 39.791 -48.666 -21.346 1.00 92.12 322 GLY A N 1
ATOM 2403 C CA . GLY A 1 322 ? 38.481 -49.236 -21.045 1.00 92.12 322 GLY A CA 1
ATOM 2404 C C . GLY A 1 322 ? 37.379 -48.810 -22.016 1.00 92.12 322 GLY A C 1
ATOM 2405 O O . GLY A 1 322 ? 36.275 -49.346 -21.920 1.00 92.12 322 GLY A O 1
ATOM 2406 N N . VAL A 1 323 ? 37.656 -47.873 -22.931 1.00 95.25 323 VAL A N 1
ATOM 2407 C CA . VAL A 1 323 ? 36.690 -47.336 -23.901 1.00 95.25 323 VAL A CA 1
ATOM 2408 C C . VAL A 1 323 ? 36.805 -48.073 -25.238 1.00 95.25 323 VAL A C 1
ATOM 2410 O O . VAL A 1 323 ? 37.720 -47.840 -26.025 1.00 95.25 323 VAL A O 1
ATOM 2413 N N . ASP A 1 324 ? 35.841 -48.949 -25.522 1.00 94.56 324 ASP A N 1
ATOM 2414 C CA . ASP A 1 324 ? 35.666 -49.588 -26.826 1.00 94.56 324 ASP A CA 1
ATOM 2415 C C . ASP A 1 324 ? 34.732 -48.744 -27.705 1.00 94.56 324 ASP A C 1
ATOM 2417 O O . ASP A 1 324 ? 33.502 -48.887 -27.684 1.00 94.56 324 ASP A O 1
ATOM 2421 N N . ARG A 1 325 ? 35.339 -47.857 -28.500 1.00 90.19 325 ARG A N 1
ATOM 2422 C CA . ARG A 1 325 ? 34.628 -46.968 -29.430 1.00 90.19 325 ARG A CA 1
ATOM 2423 C C . ARG A 1 325 ? 33.845 -47.714 -30.514 1.00 90.19 325 ARG A C 1
ATOM 2425 O O . ARG A 1 325 ? 32.840 -47.191 -30.986 1.00 90.19 325 ARG A O 1
ATOM 2432 N N . ALA A 1 326 ? 34.295 -48.902 -30.923 1.00 87.38 326 ALA A N 1
ATOM 2433 C CA . ALA A 1 326 ? 33.665 -49.668 -31.999 1.00 87.38 326 ALA A CA 1
ATOM 2434 C C . ALA A 1 326 ? 32.533 -50.570 -31.482 1.00 87.38 326 ALA A C 1
ATOM 2436 O O . ALA A 1 326 ? 31.531 -50.753 -32.171 1.00 87.38 326 ALA A O 1
ATOM 2437 N N . GLY A 1 327 ? 32.689 -51.127 -30.278 1.00 87.75 327 GLY A N 1
ATOM 2438 C CA . GLY A 1 327 ? 31.706 -52.000 -29.630 1.00 87.75 327 GLY A CA 1
ATOM 2439 C C . GLY A 1 327 ? 30.690 -51.288 -28.733 1.00 87.75 327 GLY A C 1
ATOM 2440 O O . GLY A 1 327 ? 29.781 -51.944 -28.223 1.00 87.75 327 GLY A O 1
ATOM 2441 N N . GLY A 1 328 ? 30.817 -49.971 -28.525 1.00 93.62 328 GLY A N 1
ATOM 2442 C CA . GLY A 1 328 ? 29.870 -49.187 -27.722 1.00 93.62 328 GLY A CA 1
ATOM 2443 C C . GLY A 1 328 ? 29.936 -49.507 -26.226 1.00 93.62 328 GLY A C 1
ATOM 2444 O O . GLY A 1 328 ? 28.910 -49.484 -25.541 1.00 93.62 328 GLY A O 1
ATOM 2445 N N . GLN A 1 329 ? 31.118 -49.866 -25.716 1.00 95.75 329 GLN A N 1
ATOM 2446 C CA . GLN A 1 329 ? 31.288 -50.367 -24.352 1.00 95.75 329 GLN A CA 1
ATOM 2447 C C . GLN A 1 329 ? 32.366 -49.599 -23.583 1.00 95.75 329 GLN A C 1
ATOM 2449 O O . GLN A 1 329 ? 33.491 -49.462 -24.049 1.00 95.75 329 GLN A O 1
ATOM 2454 N N . ILE A 1 330 ? 32.034 -49.139 -22.376 1.00 97.75 330 ILE A N 1
ATOM 2455 C CA . ILE A 1 330 ? 32.947 -48.417 -21.487 1.00 97.75 330 ILE A CA 1
ATOM 2456 C C . ILE A 1 330 ? 33.092 -49.229 -20.202 1.00 97.75 330 ILE A C 1
ATOM 2458 O O . ILE A 1 330 ? 32.125 -49.423 -19.465 1.00 97.75 330 ILE A O 1
ATOM 2462 N N . THR A 1 331 ? 34.295 -49.734 -19.952 1.00 97.38 331 THR A N 1
ATOM 2463 C CA . THR A 1 331 ? 34.626 -50.533 -18.766 1.00 97.38 331 THR A CA 1
ATOM 2464 C C . THR A 1 331 ? 35.030 -49.614 -17.620 1.00 97.38 331 THR A C 1
ATOM 2466 O O . THR A 1 331 ? 35.955 -48.813 -17.761 1.00 97.38 331 THR A O 1
ATOM 2469 N N . LEU A 1 332 ? 34.339 -49.733 -16.489 1.00 97.56 332 LEU A N 1
ATOM 2470 C CA . LEU A 1 332 ? 34.544 -48.880 -15.325 1.00 97.56 332 LEU A CA 1
ATOM 2471 C C . LEU A 1 332 ? 35.680 -49.404 -14.438 1.00 97.56 332 LEU A C 1
ATOM 2473 O O . LEU A 1 332 ? 35.832 -50.613 -14.248 1.00 97.56 332 LEU A O 1
ATOM 2477 N N . LYS A 1 333 ? 36.457 -48.486 -13.855 1.00 95.19 333 LYS A N 1
ATOM 2478 C CA . LYS A 1 333 ? 37.522 -48.786 -12.876 1.00 95.19 333 LYS A CA 1
ATOM 2479 C C . LYS A 1 333 ? 36.944 -49.324 -11.571 1.00 95.19 333 LYS A C 1
ATOM 2481 O O . LYS A 1 333 ? 37.530 -50.193 -10.928 1.00 95.19 333 LYS A O 1
ATOM 2486 N N . THR A 1 334 ? 35.785 -48.797 -11.196 1.00 93.25 334 THR A N 1
ATOM 2487 C CA . THR A 1 334 ? 34.981 -49.206 -10.049 1.00 93.25 334 THR A CA 1
ATOM 2488 C C . THR A 1 334 ? 33.532 -49.395 -10.493 1.00 93.25 334 THR A C 1
ATOM 2490 O O . THR A 1 334 ? 33.099 -48.733 -11.435 1.00 93.25 334 THR A O 1
ATOM 2493 N N . PRO A 1 335 ? 32.761 -50.286 -9.846 1.00 96.38 335 PRO A N 1
ATOM 2494 C CA . PRO A 1 335 ? 31.332 -50.403 -10.118 1.00 96.38 335 PRO A CA 1
ATOM 2495 C C . PRO A 1 335 ? 30.616 -49.050 -10.021 1.00 96.38 335 PRO A C 1
ATOM 2497 O O . PRO A 1 335 ? 30.989 -48.223 -9.185 1.00 96.38 335 PRO A O 1
ATOM 2500 N N . LEU A 1 336 ? 29.582 -48.840 -10.841 1.00 96.62 336 LEU A N 1
ATOM 2501 C CA . LEU A 1 336 ? 28.817 -47.594 -10.878 1.00 96.62 336 LEU A CA 1
ATOM 2502 C C . LEU A 1 336 ? 28.322 -47.229 -9.466 1.00 96.62 336 LEU A C 1
ATOM 2504 O O . LEU A 1 336 ? 27.647 -48.051 -8.832 1.00 96.62 336 LEU A O 1
ATOM 2508 N N . PRO A 1 337 ? 28.630 -46.028 -8.951 1.00 96.12 337 PRO A N 1
ATOM 2509 C CA . PRO A 1 337 ? 28.260 -45.658 -7.594 1.00 96.12 337 PRO A CA 1
ATOM 2510 C C . PRO A 1 337 ? 26.752 -45.412 -7.465 1.00 96.12 337 PRO A C 1
ATOM 2512 O O . PRO A 1 337 ? 26.073 -45.017 -8.413 1.00 96.12 337 PRO A O 1
ATOM 2515 N N . ALA A 1 338 ? 26.223 -45.590 -6.251 1.00 93.94 338 ALA A N 1
ATOM 2516 C CA . ALA A 1 338 ? 24.811 -45.339 -5.949 1.00 93.94 338 ALA A CA 1
ATOM 2517 C C . ALA A 1 338 ? 24.392 -43.875 -6.180 1.00 93.94 338 ALA A C 1
ATOM 2519 O O . ALA A 1 338 ? 23.235 -43.626 -6.509 1.00 93.94 338 ALA A O 1
ATOM 2520 N N . SER A 1 339 ? 25.331 -42.924 -6.074 1.00 92.56 339 SER A N 1
ATOM 2521 C CA . SER A 1 339 ? 25.125 -41.498 -6.383 1.00 92.56 339 SER A CA 1
ATOM 2522 C C . SER A 1 339 ? 24.676 -41.248 -7.825 1.00 92.56 339 SER A C 1
ATOM 2524 O O . SER A 1 339 ? 24.030 -40.241 -8.097 1.00 92.56 339 SER A O 1
ATOM 2526 N N . MET A 1 340 ? 24.983 -42.168 -8.744 1.00 94.69 340 MET A N 1
ATOM 2527 C CA . MET A 1 340 ? 24.568 -42.099 -10.143 1.00 94.69 340 MET A CA 1
ATOM 2528 C C . MET A 1 340 ? 23.307 -42.912 -10.450 1.00 94.69 340 MET A C 1
ATOM 2530 O O . MET A 1 340 ? 22.923 -43.018 -11.615 1.00 94.69 340 MET A O 1
ATOM 2534 N N . GLY A 1 341 ? 22.661 -43.506 -9.443 1.00 94.12 341 GLY A N 1
ATOM 2535 C CA . GLY A 1 341 ? 21.418 -44.252 -9.619 1.00 94.12 341 GLY A CA 1
ATOM 2536 C C . GLY A 1 341 ? 20.236 -43.355 -9.996 1.00 94.12 341 GLY A C 1
ATOM 2537 O O . GLY A 1 341 ? 20.194 -42.173 -9.665 1.00 94.12 341 GLY A O 1
ATOM 2538 N N . ASN A 1 342 ? 19.257 -43.932 -10.686 1.00 94.19 342 ASN A N 1
ATOM 2539 C CA . ASN A 1 342 ? 17.985 -43.295 -10.993 1.00 94.19 342 ASN A CA 1
ATOM 2540 C C . ASN A 1 342 ? 17.167 -43.057 -9.714 1.00 94.19 342 ASN A C 1
ATOM 2542 O O . ASN A 1 342 ? 16.673 -44.034 -9.145 1.00 94.19 342 ASN A O 1
ATOM 2546 N N . PRO A 1 343 ? 16.969 -41.800 -9.272 1.00 89.50 343 PRO A N 1
ATOM 2547 C CA . PRO A 1 343 ? 16.209 -41.523 -8.055 1.00 89.50 343 PRO A CA 1
ATOM 2548 C C . PRO A 1 343 ? 14.731 -41.920 -8.185 1.00 89.50 343 PRO A C 1
ATOM 2550 O O . PRO A 1 343 ? 14.086 -42.205 -7.180 1.00 89.50 343 PRO A O 1
ATOM 2553 N N . ASP A 1 344 ? 14.214 -42.007 -9.416 1.00 89.06 344 ASP A N 1
ATOM 2554 C CA . ASP A 1 344 ? 12.817 -42.338 -9.704 1.00 89.06 344 ASP A CA 1
ATOM 2555 C C . ASP A 1 344 ? 12.572 -43.866 -9.776 1.00 89.06 344 ASP A C 1
ATOM 2557 O O . ASP A 1 344 ? 11.453 -44.301 -10.056 1.00 89.06 344 ASP A O 1
ATOM 2561 N N . HIS A 1 345 ? 13.593 -44.707 -9.547 1.00 91.50 345 HIS A N 1
ATOM 2562 C CA . HIS A 1 345 ? 13.474 -46.169 -9.606 1.00 91.50 345 HIS A CA 1
ATOM 2563 C C . HIS A 1 345 ? 13.950 -46.842 -8.304 1.00 91.50 345 HIS A C 1
ATOM 2565 O O . HIS A 1 345 ? 15.064 -46.569 -7.862 1.00 91.50 345 HIS A O 1
ATOM 2571 N N . PRO A 1 346 ? 13.200 -47.806 -7.724 1.00 89.44 346 PRO A N 1
ATOM 2572 C CA . PRO A 1 346 ? 13.540 -48.425 -6.433 1.00 89.44 346 PRO A CA 1
ATOM 2573 C C . PRO A 1 346 ? 14.935 -49.065 -6.342 1.00 89.44 346 PRO A C 1
ATOM 2575 O O . PRO A 1 346 ? 15.522 -49.121 -5.268 1.00 89.44 346 PRO A O 1
ATOM 2578 N N . SER A 1 347 ? 15.466 -49.564 -7.461 1.00 88.44 347 SER A N 1
ATOM 2579 C CA . SER A 1 347 ? 16.818 -50.143 -7.552 1.00 88.44 347 SER A CA 1
ATOM 2580 C C . SER A 1 347 ? 17.880 -49.182 -8.098 1.00 88.44 347 SER A C 1
ATOM 2582 O O . SER A 1 347 ? 19.009 -49.601 -8.336 1.00 88.44 347 SER A O 1
ATOM 2584 N N . GLY A 1 348 ? 17.532 -47.923 -8.380 1.00 93.19 348 GLY A N 1
ATOM 2585 C CA . GLY A 1 348 ? 18.436 -46.971 -9.028 1.00 93.19 348 GLY A CA 1
ATOM 2586 C C . GLY A 1 348 ? 18.697 -47.245 -10.514 1.00 93.19 348 GLY A C 1
ATOM 2587 O O . GLY A 1 348 ? 19.616 -46.668 -11.086 1.00 93.19 348 GLY A O 1
ATOM 2588 N N . THR A 1 349 ? 17.935 -48.130 -11.159 1.00 96.62 349 THR A N 1
ATOM 2589 C CA . THR A 1 349 ? 18.180 -48.542 -12.550 1.00 96.62 349 THR A CA 1
ATOM 2590 C C . THR A 1 349 ? 17.706 -47.494 -13.563 1.00 96.62 349 THR A C 1
ATOM 2592 O O . THR A 1 349 ? 16.551 -47.057 -13.550 1.00 96.62 349 THR A O 1
ATOM 2595 N N . TRP A 1 350 ? 18.586 -47.143 -14.498 1.00 96.88 350 TRP A N 1
ATOM 2596 C CA . TRP A 1 350 ? 18.267 -46.374 -15.699 1.00 96.88 350 TRP A CA 1
ATOM 2597 C C . TRP A 1 350 ? 17.845 -47.300 -16.842 1.00 96.88 350 TRP A C 1
ATOM 2599 O O . TRP A 1 350 ? 18.524 -48.300 -17.084 1.00 96.88 350 TRP A O 1
ATOM 2609 N N . PRO A 1 351 ? 16.767 -46.995 -17.583 1.00 96.50 351 PRO A N 1
ATOM 2610 C CA . PRO A 1 351 ? 16.376 -47.776 -18.753 1.00 96.50 351 PRO A CA 1
ATOM 2611 C C . PRO A 1 351 ? 17.288 -47.511 -19.964 1.00 96.50 351 PRO A C 1
ATOM 2613 O O . PRO A 1 351 ? 17.910 -46.450 -20.085 1.00 96.50 351 PRO A O 1
ATOM 2616 N N . ALA A 1 352 ? 17.309 -48.455 -20.911 1.00 95.62 352 ALA A N 1
ATOM 2617 C CA . ALA A 1 352 ? 17.877 -48.216 -22.239 1.00 95.62 352 ALA A CA 1
ATOM 2618 C C . ALA A 1 352 ? 17.189 -47.011 -22.913 1.00 95.62 352 ALA A C 1
ATOM 2620 O O . ALA A 1 352 ? 16.006 -46.754 -22.689 1.00 95.62 352 ALA A O 1
ATOM 2621 N N . GLY A 1 353 ? 17.934 -46.257 -23.719 1.00 95.00 353 GLY A N 1
ATOM 2622 C CA . GLY A 1 353 ? 17.491 -44.998 -24.321 1.00 95.00 353 GLY A CA 1
ATOM 2623 C C . GLY A 1 353 ? 17.722 -43.757 -23.450 1.00 95.00 353 GLY A C 1
ATOM 2624 O O . GLY A 1 353 ? 17.552 -42.642 -23.941 1.00 95.00 353 GLY A O 1
ATOM 2625 N N . THR A 1 354 ? 18.152 -43.905 -22.189 1.00 96.31 354 THR A N 1
ATOM 2626 C CA . THR A 1 354 ? 18.492 -42.752 -21.333 1.00 96.31 354 THR A CA 1
ATOM 2627 C C . THR A 1 354 ? 19.686 -41.984 -21.923 1.00 96.31 354 THR A C 1
ATOM 2629 O O . THR A 1 354 ? 20.712 -42.613 -22.204 1.00 96.31 354 THR A O 1
ATOM 2632 N N . PRO A 1 355 ? 19.595 -40.651 -22.110 1.00 96.50 355 PRO A N 1
ATOM 2633 C CA . PRO A 1 355 ? 20.706 -39.857 -22.629 1.00 96.50 355 PRO A CA 1
ATOM 2634 C C . PRO A 1 355 ? 21.884 -39.779 -21.649 1.00 96.50 355 PRO A C 1
ATOM 2636 O O . PRO A 1 355 ? 21.705 -39.453 -20.473 1.00 96.50 355 PRO A O 1
ATOM 2639 N N . ILE A 1 356 ? 23.089 -40.033 -22.151 1.00 97.12 356 ILE A N 1
ATOM 2640 C CA . ILE A 1 356 ? 24.341 -40.063 -21.387 1.00 97.12 356 ILE A CA 1
ATOM 2641 C C . ILE A 1 356 ? 25.486 -39.525 -22.249 1.00 97.12 356 ILE A C 1
ATOM 2643 O O . ILE A 1 356 ? 25.467 -39.668 -23.471 1.00 97.12 356 ILE A O 1
ATOM 2647 N N . ALA A 1 357 ? 26.487 -38.911 -21.630 1.00 96.94 357 ALA A N 1
ATOM 2648 C CA . ALA A 1 357 ? 27.707 -38.496 -22.312 1.00 96.94 357 ALA A CA 1
ATOM 2649 C C . ALA A 1 357 ? 28.942 -38.740 -21.446 1.00 96.94 357 ALA A C 1
ATOM 2651 O O . ALA A 1 357 ? 28.848 -38.866 -20.224 1.00 96.94 357 ALA A O 1
ATOM 2652 N N . ASN A 1 358 ? 30.101 -38.728 -22.092 1.00 96.75 358 ASN A N 1
ATOM 2653 C CA . ASN A 1 358 ? 31.384 -38.573 -21.427 1.00 96.75 358 ASN A CA 1
ATOM 2654 C C . ASN A 1 358 ? 31.472 -37.140 -20.873 1.00 96.75 358 ASN A C 1
ATOM 2656 O O . ASN A 1 358 ? 31.320 -36.187 -21.642 1.00 96.75 358 ASN A O 1
ATOM 2660 N N . SER A 1 359 ? 31.722 -36.960 -19.576 1.00 95.69 359 SER A N 1
ATOM 2661 C CA . SER A 1 359 ? 31.911 -35.615 -19.005 1.00 95.69 359 SER A CA 1
ATOM 2662 C C . SER A 1 359 ? 33.213 -34.980 -19.502 1.00 95.69 359 SER A C 1
ATOM 2664 O O . SER A 1 359 ? 34.081 -35.671 -20.030 1.00 95.69 359 SER A O 1
ATOM 2666 N N . ASP A 1 360 ? 33.363 -33.667 -19.351 1.00 94.06 360 ASP A N 1
ATOM 2667 C CA . ASP A 1 360 ? 34.613 -32.972 -19.672 1.00 94.06 360 ASP A CA 1
ATOM 2668 C C . ASP A 1 360 ? 34.903 -31.860 -18.656 1.00 94.06 360 ASP A C 1
ATOM 2670 O O . ASP A 1 360 ? 34.019 -31.427 -17.907 1.00 94.06 360 ASP A O 1
ATOM 2674 N N . ARG A 1 361 ? 36.158 -31.412 -18.628 1.00 91.06 361 ARG A N 1
ATOM 2675 C CA . ARG A 1 361 ? 36.663 -30.388 -17.712 1.00 91.06 361 ARG A CA 1
ATOM 2676 C C . ARG A 1 361 ? 36.492 -28.990 -18.282 1.00 91.06 361 ARG A C 1
ATOM 2678 O O . ARG A 1 361 ? 36.526 -28.770 -19.491 1.00 91.06 361 ARG A O 1
ATOM 2685 N N . GLY A 1 362 ? 36.438 -28.000 -17.401 1.00 87.75 362 GLY A N 1
ATOM 2686 C CA . GLY A 1 362 ? 36.450 -26.610 -17.836 1.00 87.75 362 GLY A CA 1
ATOM 2687 C C . GLY A 1 362 ? 36.549 -25.608 -16.702 1.00 87.75 362 GLY A C 1
ATOM 2688 O O . GLY A 1 362 ? 36.706 -25.948 -15.531 1.00 87.75 362 GLY A O 1
ATOM 2689 N N . LEU A 1 363 ? 36.414 -24.331 -17.054 1.00 87.44 363 LEU A N 1
ATOM 2690 C CA . LEU A 1 363 ? 36.355 -23.245 -16.082 1.00 87.44 363 LEU A CA 1
ATOM 2691 C C . LEU A 1 363 ? 34.902 -22.934 -15.720 1.00 87.44 363 LEU A C 1
ATOM 2693 O O . LEU A 1 363 ? 34.084 -22.664 -16.597 1.00 87.44 363 LEU A O 1
ATOM 2697 N N . SER A 1 364 ? 34.602 -22.924 -14.417 1.00 87.69 364 SER A N 1
ATOM 2698 C CA . SER A 1 364 ? 33.265 -22.563 -13.911 1.00 87.69 364 SER A CA 1
ATOM 2699 C C . SER A 1 364 ? 32.938 -21.082 -14.097 1.00 87.69 364 SER A C 1
ATOM 2701 O O . SER A 1 364 ? 31.774 -20.706 -14.173 1.00 87.69 364 SER A O 1
ATOM 2703 N N . ARG A 1 365 ? 33.966 -20.230 -14.158 1.00 91.00 365 ARG A N 1
ATOM 2704 C CA . ARG A 1 365 ? 33.799 -18.803 -14.428 1.00 91.00 365 ARG A CA 1
ATOM 2705 C C . ARG A 1 365 ? 33.712 -18.582 -15.929 1.00 91.00 365 ARG A C 1
ATOM 2707 O O . ARG A 1 365 ? 34.653 -18.880 -16.668 1.00 91.00 365 ARG A O 1
ATOM 2714 N N . LYS A 1 366 ? 32.611 -17.990 -16.364 1.00 93.50 366 LYS A N 1
ATOM 2715 C CA . LYS A 1 366 ? 32.415 -17.486 -17.718 1.00 93.50 366 LYS A CA 1
ATOM 2716 C C . LYS A 1 366 ? 33.120 -16.140 -17.802 1.00 93.50 366 LYS A C 1
ATOM 2718 O O . LYS A 1 366 ? 32.522 -15.128 -17.467 1.00 93.50 366 LYS A O 1
ATOM 2723 N N . ASN A 1 367 ? 34.403 -16.135 -18.175 1.00 92.31 367 ASN A N 1
ATOM 2724 C CA . ASN A 1 367 ? 35.258 -14.938 -18.282 1.00 92.31 367 ASN A CA 1
ATOM 2725 C C . ASN A 1 367 ? 34.811 -14.006 -19.427 1.00 92.31 367 ASN A C 1
ATOM 2727 O O . ASN A 1 367 ? 35.568 -13.756 -20.361 1.00 92.31 367 ASN A O 1
ATOM 2731 N N . CYS A 1 368 ? 33.557 -13.558 -19.412 1.00 92.75 368 CYS A N 1
ATOM 2732 C CA . CYS A 1 368 ? 32.895 -12.849 -20.498 1.00 92.75 368 CYS A CA 1
ATOM 2733 C C . CYS A 1 368 ? 33.344 -11.392 -20.646 1.00 92.75 368 CYS A C 1
ATOM 2735 O O . CYS A 1 368 ? 33.078 -10.823 -21.699 1.00 92.75 368 CYS A O 1
ATOM 2737 N N . VAL A 1 369 ? 34.065 -10.832 -19.664 1.00 94.50 369 VAL A N 1
ATOM 2738 C CA . VAL A 1 369 ? 34.605 -9.460 -19.680 1.00 94.50 369 VAL A CA 1
ATOM 2739 C C . VAL A 1 369 ? 36.119 -9.468 -19.885 1.00 94.50 369 VAL A C 1
ATOM 2741 O O . VAL A 1 369 ? 36.607 -8.957 -20.887 1.00 94.50 369 VAL A O 1
ATOM 2744 N N . MET A 1 370 ? 36.875 -10.123 -18.996 1.00 92.88 370 MET A N 1
ATOM 2745 C CA . MET A 1 370 ? 38.333 -10.265 -19.119 1.00 92.88 370 MET A CA 1
ATOM 2746 C C . MET A 1 370 ? 38.758 -11.714 -18.937 1.00 92.88 370 MET A C 1
ATOM 2748 O O . MET A 1 370 ? 38.365 -12.373 -17.975 1.00 92.88 370 MET A O 1
ATOM 2752 N N . ASN A 1 371 ? 39.622 -12.198 -19.829 1.00 92.12 371 ASN A N 1
ATOM 2753 C CA . ASN A 1 371 ? 40.145 -13.558 -19.787 1.00 92.12 371 ASN A CA 1
ATOM 2754 C C . ASN A 1 371 ? 41.675 -13.559 -19.806 1.00 92.12 371 ASN A C 1
ATOM 2756 O O . ASN A 1 371 ? 42.276 -13.699 -20.866 1.00 92.12 371 ASN A O 1
ATOM 2760 N N . SER A 1 372 ? 42.279 -13.411 -18.626 1.00 90.38 372 SER A N 1
ATOM 2761 C CA . SER A 1 372 ? 43.734 -13.412 -18.419 1.00 90.38 372 SER A CA 1
ATOM 2762 C C . SER A 1 372 ? 44.444 -12.296 -19.188 1.00 90.38 372 SER A C 1
ATOM 2764 O O . SER A 1 372 ? 45.429 -12.541 -19.877 1.00 90.38 372 SER A O 1
ATOM 2766 N N . VAL A 1 373 ? 43.935 -11.069 -19.080 1.00 90.25 373 VAL A N 1
ATOM 2767 C CA . VAL A 1 373 ? 44.483 -9.908 -19.797 1.00 90.25 373 VAL A CA 1
ATOM 2768 C C . VAL A 1 373 ? 45.247 -9.015 -18.824 1.00 90.25 373 VAL A C 1
ATOM 2770 O O . VAL A 1 373 ? 44.725 -8.724 -17.749 1.00 90.25 373 VAL A O 1
ATOM 2773 N N . ALA A 1 374 ? 46.466 -8.611 -19.188 1.00 92.25 374 ALA A N 1
ATOM 2774 C CA . ALA A 1 374 ? 47.218 -7.569 -18.489 1.00 92.25 374 ALA A CA 1
ATOM 2775 C C . ALA A 1 374 ? 46.884 -6.192 -19.079 1.00 92.25 374 ALA A C 1
ATOM 2777 O O . ALA A 1 374 ? 46.643 -6.077 -20.281 1.00 92.25 374 ALA A O 1
ATOM 2778 N N . LEU A 1 375 ? 46.837 -5.160 -18.235 1.00 91.62 375 LEU A N 1
ATOM 2779 C CA . LEU A 1 375 ? 46.573 -3.787 -18.684 1.00 91.62 375 LEU A CA 1
ATOM 2780 C C . LEU A 1 375 ? 47.736 -3.251 -19.509 1.00 91.62 375 LEU A C 1
ATOM 2782 O O . LEU A 1 375 ? 48.859 -3.720 -19.357 1.00 91.62 375 LEU A O 1
ATOM 2786 N N . ALA A 1 376 ? 47.475 -2.267 -20.371 1.00 90.19 376 ALA A N 1
ATOM 2787 C CA . ALA A 1 376 ? 48.529 -1.681 -21.192 1.00 90.19 376 ALA A CA 1
ATOM 2788 C C . ALA A 1 376 ? 49.506 -0.840 -20.353 1.00 90.19 376 ALA A C 1
ATOM 2790 O O . ALA A 1 376 ? 50.694 -0.822 -20.646 1.00 90.19 376 ALA A O 1
ATOM 2791 N N . GLU A 1 377 ? 49.070 -0.226 -19.255 1.00 89.81 377 GLU A N 1
ATOM 2792 C CA . GLU A 1 377 ? 49.933 0.549 -18.357 1.00 89.81 377 GLU A CA 1
ATOM 2793 C C . GLU A 1 377 ? 49.461 0.423 -16.906 1.00 89.81 377 GLU A C 1
ATOM 2795 O O . GLU A 1 377 ? 48.274 0.218 -16.646 1.00 89.81 377 GLU A O 1
ATOM 2800 N N . THR A 1 378 ? 50.383 0.557 -15.949 1.00 91.31 378 THR A N 1
ATOM 2801 C CA . THR A 1 378 ? 50.025 0.716 -14.532 1.00 91.31 378 THR A CA 1
ATOM 2802 C C . THR A 1 378 ? 49.643 2.166 -14.240 1.00 91.31 378 THR A C 1
ATOM 2804 O O . THR A 1 378 ? 49.980 3.075 -14.996 1.00 91.31 378 THR A O 1
ATOM 2807 N N . GLY A 1 379 ? 48.927 2.400 -13.144 1.00 88.62 379 GLY A N 1
ATOM 2808 C CA . GLY A 1 379 ? 48.527 3.733 -12.690 1.00 88.62 379 GLY A CA 1
ATOM 2809 C C . GLY A 1 379 ? 47.332 4.341 -13.428 1.00 88.62 379 GLY A C 1
ATOM 2810 O O . GLY A 1 379 ? 46.731 5.269 -12.896 1.00 88.62 379 GLY A O 1
ATOM 2811 N N . HIS A 1 380 ? 46.937 3.791 -14.578 1.00 89.69 380 HIS A N 1
ATOM 2812 C CA . HIS A 1 380 ? 45.819 4.271 -15.391 1.00 89.69 380 HIS A CA 1
ATOM 2813 C C . HIS A 1 380 ? 44.561 3.419 -15.208 1.00 89.69 380 HIS A C 1
ATOM 2815 O O . HIS A 1 380 ? 44.636 2.212 -14.959 1.00 89.69 380 HIS A O 1
ATOM 2821 N N . TRP A 1 381 ? 43.403 4.059 -15.356 1.00 92.56 381 TRP A N 1
ATOM 2822 C CA . TRP A 1 381 ? 42.111 3.385 -15.390 1.00 92.56 381 TRP A CA 1
ATOM 2823 C C . TRP A 1 381 ? 41.824 2.845 -16.788 1.00 92.56 381 TRP A C 1
ATOM 2825 O O . TRP A 1 381 ? 42.096 3.504 -17.789 1.00 92.56 381 TRP A O 1
ATOM 2835 N N . TYR A 1 382 ? 41.244 1.651 -16.844 1.00 92.50 382 TYR A N 1
ATOM 2836 C CA . TYR A 1 382 ? 40.767 1.019 -18.069 1.00 92.50 382 T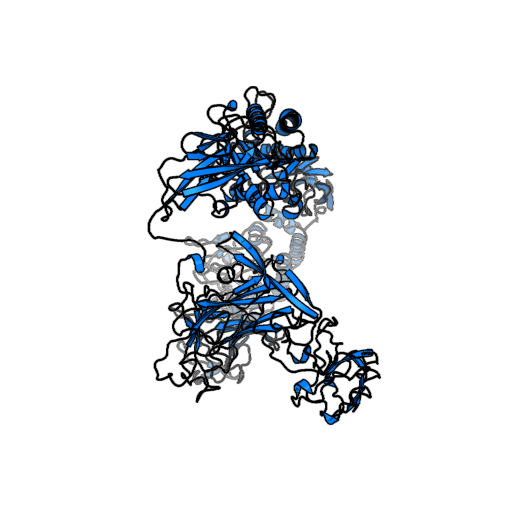YR A CA 1
ATOM 2837 C C . TYR A 1 382 ? 39.318 0.593 -17.893 1.00 92.50 382 TYR A C 1
ATOM 2839 O O . TYR A 1 382 ? 38.962 0.051 -16.847 1.00 92.50 382 TYR A O 1
ATOM 2847 N N . LYS A 1 383 ? 38.498 0.778 -18.927 1.00 93.12 383 LYS A N 1
ATOM 2848 C CA . LYS A 1 383 ? 37.125 0.270 -18.988 1.00 93.12 383 LYS A CA 1
ATOM 2849 C C . LYS A 1 383 ? 37.110 -1.025 -19.787 1.00 93.12 383 LYS A C 1
ATOM 2851 O O . LYS A 1 383 ? 37.396 -1.027 -20.984 1.00 93.12 383 LYS A O 1
ATOM 2856 N N . ALA A 1 384 ? 36.768 -2.124 -19.127 1.00 94.44 384 ALA A N 1
ATOM 2857 C CA . ALA A 1 384 ? 36.531 -3.412 -19.759 1.00 94.44 384 ALA A CA 1
ATOM 2858 C C . ALA A 1 384 ? 35.027 -3.608 -19.992 1.00 94.44 384 ALA A C 1
ATOM 2860 O O . ALA A 1 384 ? 34.230 -3.430 -19.072 1.00 94.44 384 ALA A O 1
ATOM 2861 N N . THR A 1 385 ? 34.638 -3.992 -21.207 1.00 94.31 385 THR A N 1
ATOM 2862 C CA . THR A 1 385 ? 33.254 -4.338 -21.563 1.00 94.31 385 THR A CA 1
ATOM 2863 C C . THR A 1 385 ? 33.196 -5.757 -22.115 1.00 94.31 385 THR A C 1
ATOM 2865 O O . THR A 1 385 ? 34.051 -6.178 -22.896 1.00 94.31 385 THR A O 1
ATOM 2868 N N . GLY A 1 386 ? 32.176 -6.505 -21.708 1.00 95.19 386 GLY A N 1
ATOM 2869 C CA . GLY A 1 386 ? 31.891 -7.849 -22.186 1.00 95.19 386 GLY A CA 1
ATOM 2870 C C . GLY A 1 386 ? 30.397 -8.109 -22.303 1.00 95.19 386 GLY A C 1
ATOM 2871 O O . GLY A 1 386 ? 29.578 -7.289 -21.894 1.00 95.19 386 GLY A O 1
ATOM 2872 N N . TYR A 1 387 ? 30.046 -9.272 -22.846 1.00 96.69 387 TYR A N 1
ATOM 2873 C CA . TYR A 1 387 ? 28.655 -9.649 -23.086 1.00 96.69 387 TYR A CA 1
ATOM 2874 C C . TYR A 1 387 ? 28.411 -11.116 -22.757 1.00 96.69 387 TYR A C 1
ATOM 2876 O O . TYR A 1 387 ? 29.299 -11.956 -22.926 1.00 96.69 387 TYR A O 1
ATOM 2884 N N . ILE A 1 388 ? 27.197 -11.433 -22.320 1.00 97.38 388 ILE A N 1
ATOM 2885 C CA . ILE A 1 388 ? 26.735 -12.810 -22.148 1.00 97.38 388 ILE A CA 1
ATOM 2886 C C . ILE A 1 388 ? 25.249 -12.905 -22.490 1.00 97.38 388 ILE A C 1
ATOM 2888 O O . ILE A 1 388 ? 24.486 -11.993 -22.194 1.00 97.38 388 ILE A O 1
ATOM 2892 N N . GLY A 1 389 ? 24.824 -13.995 -23.112 1.00 96.00 389 GLY A N 1
ATOM 2893 C CA . GLY A 1 389 ? 23.419 -14.211 -23.442 1.00 96.00 389 GLY A CA 1
ATOM 2894 C C . GLY A 1 389 ? 23.191 -15.584 -24.043 1.00 96.00 389 GLY A C 1
ATOM 2895 O O . GLY A 1 389 ? 24.127 -16.201 -24.559 1.00 96.00 389 GLY A O 1
ATOM 2896 N N . GLY A 1 390 ? 21.960 -16.078 -23.972 1.00 95.31 390 GLY A N 1
ATOM 2897 C CA . GLY A 1 390 ? 21.600 -17.376 -24.529 1.00 95.31 390 GLY A CA 1
ATOM 2898 C C . GLY A 1 390 ? 22.152 -18.562 -23.730 1.00 95.31 390 GLY A C 1
ATOM 2899 O O . GLY A 1 390 ? 23.162 -18.470 -23.037 1.00 95.31 390 GLY A O 1
ATOM 2900 N N . VAL A 1 391 ? 21.503 -19.719 -23.859 1.00 95.62 391 VAL A N 1
ATOM 2901 C CA . VAL A 1 391 ? 21.951 -20.977 -23.236 1.00 95.62 391 VAL A CA 1
ATOM 2902 C C . VAL A 1 391 ? 22.930 -21.728 -24.140 1.00 95.62 391 VAL A C 1
ATOM 2904 O O . VAL A 1 391 ? 22.630 -21.951 -25.313 1.00 95.62 391 VAL A O 1
ATOM 2907 N N . ASP A 1 392 ? 24.057 -22.187 -23.598 1.00 94.19 392 ASP A N 1
ATOM 2908 C CA . ASP A 1 392 ? 25.039 -23.024 -24.292 1.00 94.19 392 ASP A CA 1
ATOM 2909 C C . ASP A 1 392 ? 24.620 -24.501 -24.346 1.00 94.19 392 ASP A C 1
ATOM 2911 O O . ASP A 1 392 ? 24.784 -25.240 -23.378 1.00 94.19 392 ASP A O 1
ATOM 2915 N N . LEU A 1 393 ? 24.139 -24.965 -25.501 1.00 92.88 393 LEU A N 1
ATOM 2916 C CA . LEU A 1 393 ? 23.804 -26.378 -25.713 1.00 92.88 393 LEU A CA 1
ATOM 2917 C C . LEU A 1 393 ? 24.892 -27.155 -26.474 1.00 92.88 393 LEU A C 1
ATOM 2919 O O . LEU A 1 393 ? 24.708 -28.349 -26.740 1.00 92.88 393 LEU A O 1
ATOM 2923 N N . SER A 1 394 ? 26.025 -26.523 -26.812 1.00 91.56 394 SER A N 1
ATOM 2924 C CA . SER A 1 394 ? 27.107 -27.182 -27.561 1.00 91.56 394 SER A CA 1
ATOM 2925 C C . SER A 1 394 ? 27.806 -28.271 -26.750 1.00 91.56 394 SER A C 1
ATOM 2927 O O . SER A 1 394 ? 28.298 -29.240 -27.319 1.00 91.56 394 SER A O 1
ATOM 2929 N N . GLY A 1 395 ? 27.826 -28.132 -25.419 1.00 90.75 395 GLY A N 1
ATOM 2930 C CA . GLY A 1 395 ? 28.626 -28.982 -24.535 1.00 90.75 395 GLY A CA 1
ATOM 2931 C C . GLY A 1 395 ? 30.104 -28.580 -24.466 1.00 90.75 395 GLY A C 1
ATOM 2932 O O . GLY A 1 395 ? 30.884 -29.298 -23.852 1.00 90.75 395 GLY A O 1
ATOM 2933 N N . THR A 1 396 ? 30.493 -27.438 -25.047 1.00 91.25 396 THR A N 1
ATOM 2934 C CA . THR A 1 396 ? 31.892 -26.965 -25.116 1.00 91.25 396 THR A CA 1
ATOM 2935 C C . THR A 1 396 ? 32.188 -25.778 -24.194 1.00 91.25 396 THR A C 1
ATOM 2937 O O . THR A 1 396 ? 33.291 -25.236 -24.230 1.00 91.25 396 THR A O 1
ATOM 2940 N N . ASN A 1 397 ? 31.214 -25.346 -23.386 1.00 91.56 397 ASN A N 1
ATOM 2941 C CA . ASN A 1 397 ? 31.326 -24.229 -22.442 1.00 91.56 397 ASN A CA 1
ATOM 2942 C C . ASN A 1 397 ? 31.596 -22.867 -23.108 1.00 91.56 397 ASN A C 1
ATOM 2944 O O . ASN A 1 397 ? 32.443 -22.091 -22.660 1.00 91.56 397 ASN A O 1
ATOM 2948 N N . ALA A 1 398 ? 30.823 -22.543 -24.148 1.00 92.44 398 ALA A N 1
ATOM 2949 C CA . ALA A 1 398 ? 30.909 -21.309 -24.928 1.00 92.44 398 ALA A CA 1
ATOM 2950 C C . ALA A 1 398 ? 30.950 -20.055 -24.035 1.00 92.44 398 ALA A C 1
ATOM 2952 O O . ALA A 1 398 ? 30.040 -19.797 -23.247 1.00 92.44 398 ALA A O 1
ATOM 2953 N N . ALA A 1 399 ? 32.025 -19.270 -24.128 1.00 88.12 399 ALA A N 1
ATOM 2954 C CA . ALA A 1 399 ? 32.386 -18.302 -23.090 1.00 88.12 399 ALA A CA 1
ATOM 2955 C C . ALA A 1 399 ? 31.422 -17.108 -22.933 1.00 88.12 399 ALA A C 1
ATOM 2957 O O . ALA A 1 399 ? 31.453 -16.461 -21.887 1.00 88.12 399 ALA A O 1
ATOM 2958 N N . LEU A 1 400 ? 30.604 -16.817 -23.950 1.00 94.00 400 LEU A N 1
ATOM 2959 C CA . LEU A 1 400 ? 29.611 -15.733 -23.950 1.00 94.00 400 LEU A CA 1
ATOM 2960 C C . LEU A 1 400 ? 28.169 -16.249 -23.800 1.00 94.00 400 LEU A C 1
ATOM 2962 O O . LEU A 1 400 ? 27.230 -15.480 -23.949 1.00 94.00 400 LEU A O 1
ATOM 2966 N N . ASN A 1 401 ? 27.965 -17.532 -23.497 1.00 95.88 401 ASN A N 1
ATOM 2967 C CA . ASN A 1 401 ? 26.633 -18.103 -23.287 1.00 95.88 401 ASN A CA 1
ATOM 2968 C C . ASN A 1 401 ? 26.504 -18.670 -21.875 1.00 95.88 401 ASN A C 1
ATOM 2970 O O . ASN A 1 401 ? 27.470 -19.201 -21.322 1.00 95.88 401 ASN A O 1
ATOM 2974 N N . PHE A 1 402 ? 25.315 -18.589 -21.293 1.00 97.12 402 PHE A N 1
ATOM 2975 C CA . PHE A 1 402 ? 25.021 -19.172 -19.992 1.00 97.12 402 PHE A CA 1
ATOM 2976 C C . PHE A 1 402 ? 25.075 -20.706 -20.053 1.00 97.12 402 PHE A C 1
ATOM 2978 O O . PHE A 1 402 ? 24.576 -21.295 -21.014 1.00 97.12 402 PHE A O 1
ATOM 2985 N N . PRO A 1 403 ? 25.635 -21.389 -19.040 1.00 95.94 403 PRO A N 1
ATOM 2986 C CA . PRO A 1 403 ? 25.428 -22.825 -18.876 1.00 95.94 403 PRO A CA 1
ATOM 2987 C C . PRO A 1 403 ? 23.927 -23.179 -18.852 1.00 95.94 403 PRO A C 1
ATOM 2989 O O . PRO A 1 403 ? 23.124 -22.391 -18.340 1.00 95.94 403 PRO A O 1
ATOM 2992 N N . PRO A 1 404 ? 23.508 -24.348 -19.363 1.00 94.81 404 PRO A N 1
ATOM 2993 C CA . PRO A 1 404 ? 22.118 -24.782 -19.242 1.00 94.81 404 PRO A CA 1
ATOM 2994 C C . PRO A 1 404 ? 21.700 -24.892 -17.780 1.00 94.81 404 PRO A C 1
ATOM 2996 O O . PRO A 1 404 ? 22.492 -25.318 -16.944 1.00 94.81 404 PRO A O 1
ATOM 2999 N N . GLY A 1 405 ? 20.463 -24.487 -17.482 1.00 92.44 405 GLY A N 1
ATOM 3000 C CA . GLY A 1 405 ? 19.935 -24.451 -16.116 1.00 92.44 405 GLY A CA 1
ATOM 3001 C C . GLY A 1 405 ? 20.216 -23.180 -15.326 1.00 92.44 405 GLY A C 1
ATOM 3002 O O . GLY A 1 405 ? 19.780 -23.097 -14.184 1.00 92.44 405 GLY A O 1
ATOM 3003 N N . THR A 1 406 ? 20.936 -22.210 -15.898 1.00 96.38 406 THR A N 1
ATOM 3004 C CA . THR A 1 406 ? 21.239 -20.948 -15.208 1.00 96.38 406 THR A CA 1
ATOM 3005 C C . THR A 1 406 ? 19.952 -20.195 -14.875 1.00 96.38 406 THR A C 1
ATOM 3007 O O . THR A 1 406 ? 19.196 -19.846 -15.778 1.00 96.38 406 THR A O 1
ATOM 3010 N N . ALA A 1 407 ? 19.741 -19.919 -13.590 1.00 95.12 407 ALA A N 1
ATOM 3011 C CA . ALA A 1 407 ? 18.666 -19.065 -13.083 1.00 95.12 407 ALA A CA 1
ATOM 3012 C C . ALA A 1 407 ? 19.215 -17.748 -12.510 1.00 95.12 407 ALA A C 1
ATOM 3014 O O . ALA A 1 407 ? 18.579 -16.700 -12.606 1.00 95.12 407 ALA A O 1
ATOM 3015 N N . ALA A 1 408 ? 20.422 -17.793 -11.944 1.00 97.38 408 ALA A N 1
ATOM 3016 C CA . ALA A 1 408 ? 21.107 -16.627 -11.408 1.00 97.38 408 ALA A CA 1
ATOM 3017 C C . ALA A 1 408 ? 22.616 -16.697 -11.666 1.00 97.38 408 ALA A C 1
ATOM 3019 O O . ALA A 1 408 ? 23.179 -17.762 -11.931 1.00 97.38 408 ALA A O 1
ATOM 3020 N N . VAL A 1 409 ? 23.290 -15.556 -11.561 1.00 97.50 409 VAL A N 1
ATOM 3021 C CA . VAL A 1 409 ? 24.746 -15.445 -11.667 1.00 97.50 409 VAL A CA 1
ATOM 3022 C C . VAL A 1 409 ? 25.336 -14.609 -10.541 1.00 97.50 409 VAL A C 1
ATOM 3024 O O . VAL A 1 409 ? 24.655 -13.799 -9.929 1.00 97.50 409 VAL A O 1
ATOM 3027 N N . ARG A 1 410 ? 26.630 -14.769 -10.278 1.00 95.81 410 ARG A N 1
ATOM 3028 C CA . ARG A 1 410 ? 27.412 -13.829 -9.463 1.00 95.81 410 ARG A CA 1
ATOM 3029 C C . ARG A 1 410 ? 28.589 -13.303 -10.259 1.00 95.81 410 ARG A C 1
ATOM 3031 O O . ARG A 1 410 ? 29.224 -14.072 -10.988 1.00 95.81 410 ARG A O 1
ATOM 3038 N N . LEU A 1 411 ? 28.897 -12.019 -10.089 1.00 94.62 411 LEU A N 1
ATOM 3039 C CA . LEU A 1 411 ? 30.103 -11.420 -10.647 1.00 94.62 411 LEU A CA 1
ATOM 3040 C C . LEU A 1 411 ? 31.319 -12.047 -9.969 1.00 94.62 411 LEU A C 1
ATOM 3042 O O . LEU A 1 411 ? 31.384 -12.137 -8.746 1.00 94.62 411 LEU A O 1
ATOM 3046 N N . ALA A 1 412 ? 32.257 -12.521 -10.781 1.00 93.12 412 ALA A N 1
ATOM 3047 C CA . ALA A 1 412 ? 33.441 -13.236 -10.346 1.00 93.12 412 ALA A CA 1
ATOM 3048 C C . ALA A 1 412 ? 34.688 -12.551 -10.897 1.00 93.12 412 ALA A C 1
ATOM 3050 O O . ALA A 1 412 ? 34.912 -12.509 -12.111 1.00 93.12 412 ALA A O 1
ATOM 3051 N N . ILE A 1 413 ? 35.511 -12.042 -9.988 1.00 92.31 413 ILE A N 1
ATOM 3052 C CA . ILE A 1 413 ? 36.720 -11.288 -10.299 1.00 92.31 413 ILE A CA 1
ATOM 3053 C C . ILE A 1 413 ? 37.913 -12.065 -9.757 1.00 92.31 413 ILE A C 1
ATOM 3055 O O . ILE A 1 413 ? 37.948 -12.454 -8.592 1.00 92.31 413 ILE A O 1
ATOM 3059 N N . ARG A 1 414 ? 38.915 -12.293 -10.605 1.00 91.88 414 ARG A N 1
ATOM 3060 C CA . ARG A 1 414 ? 40.233 -12.770 -10.188 1.00 91.88 414 ARG A CA 1
ATOM 3061 C C . ARG A 1 414 ? 41.252 -11.646 -10.393 1.00 91.88 414 ARG A C 1
ATOM 3063 O O . ARG A 1 414 ? 41.839 -11.550 -11.480 1.00 91.88 414 ARG A O 1
ATOM 3070 N N . PRO A 1 415 ? 41.422 -10.769 -9.390 1.00 91.75 415 PRO A N 1
ATOM 3071 C CA . PRO A 1 415 ? 42.423 -9.715 -9.435 1.00 91.75 415 PRO A CA 1
ATOM 3072 C C . PRO A 1 415 ? 43.827 -10.319 -9.413 1.00 91.75 415 PRO A C 1
ATOM 3074 O O . PRO A 1 415 ? 44.047 -11.398 -8.870 1.00 91.75 415 PRO A O 1
ATOM 3077 N N . ASN A 1 416 ? 44.781 -9.600 -9.997 1.00 91.81 416 ASN A N 1
ATOM 3078 C CA . ASN A 1 416 ? 46.211 -9.894 -9.890 1.00 91.81 416 ASN A CA 1
ATOM 3079 C C . ASN A 1 416 ? 46.649 -11.351 -10.193 1.00 91.81 416 ASN A C 1
ATOM 3081 O O . ASN A 1 416 ? 47.613 -11.841 -9.612 1.00 91.81 416 ASN A O 1
ATOM 3085 N N . TYR A 1 417 ? 45.949 -12.073 -11.080 1.00 92.06 417 TYR A N 1
ATOM 3086 C CA . TYR A 1 417 ? 46.047 -13.530 -11.285 1.00 92.06 417 TYR A CA 1
ATOM 3087 C C . TYR A 1 417 ? 47.479 -14.062 -11.480 1.00 92.06 417 TYR A C 1
ATOM 3089 O O . TYR A 1 417 ? 47.824 -15.155 -11.009 1.00 92.06 417 TYR A O 1
ATOM 3097 N N . SER A 1 418 ? 48.307 -13.310 -12.204 1.00 93.62 418 SER A N 1
ATOM 3098 C CA . SER A 1 418 ? 49.688 -13.698 -12.493 1.00 93.62 418 SER A CA 1
ATOM 3099 C C . SER A 1 418 ? 50.690 -13.308 -11.404 1.00 93.62 418 SER A C 1
ATOM 3101 O O . SER A 1 418 ? 51.794 -13.844 -11.422 1.00 93.62 418 SER A O 1
ATOM 3103 N N . ASN A 1 419 ? 50.336 -12.420 -10.468 1.00 93.44 419 ASN A N 1
ATOM 3104 C CA . ASN A 1 419 ? 51.209 -12.075 -9.348 1.00 93.44 419 ASN A CA 1
ATOM 3105 C C . ASN A 1 419 ? 51.199 -13.208 -8.322 1.00 93.44 419 ASN A C 1
ATOM 3107 O O . ASN A 1 419 ? 50.162 -13.513 -7.718 1.00 93.44 419 ASN A O 1
ATOM 3111 N N . ARG A 1 420 ? 52.353 -13.843 -8.132 1.00 92.75 420 ARG A N 1
ATOM 3112 C CA . ARG A 1 420 ? 52.548 -14.956 -7.200 1.00 92.75 420 ARG A CA 1
ATOM 3113 C C . ARG A 1 420 ? 53.919 -14.842 -6.560 1.00 92.75 420 ARG A C 1
ATOM 3115 O O . ARG A 1 420 ? 54.850 -14.342 -7.188 1.00 92.75 420 ARG A O 1
ATOM 3122 N N . SER A 1 421 ? 54.042 -15.386 -5.353 1.00 92.94 421 SER A N 1
ATOM 3123 C CA . SER A 1 421 ? 55.326 -15.452 -4.661 1.00 92.94 421 SER A CA 1
ATOM 3124 C C . SER A 1 421 ? 56.384 -16.141 -5.535 1.00 92.94 421 SER A C 1
ATOM 3126 O O . SER A 1 421 ? 56.162 -17.255 -6.012 1.00 92.94 421 SER A O 1
ATOM 3128 N N . GLY A 1 422 ? 57.509 -15.463 -5.772 1.00 90.56 422 GLY A N 1
ATOM 3129 C CA . GLY A 1 422 ? 58.609 -15.935 -6.622 1.00 90.56 422 GLY A CA 1
ATOM 3130 C C . GLY A 1 422 ? 58.418 -15.748 -8.136 1.00 90.56 422 GLY A C 1
ATOM 3131 O O . GLY A 1 422 ? 59.301 -16.138 -8.899 1.00 90.56 422 GLY A O 1
ATOM 3132 N N . GLY A 1 423 ? 57.313 -15.140 -8.578 1.00 89.06 423 GLY A N 1
ATOM 3133 C CA . GLY A 1 423 ? 56.978 -14.924 -9.987 1.00 89.06 423 GLY A CA 1
ATOM 3134 C C . GLY A 1 423 ? 56.332 -16.149 -10.639 1.00 89.06 423 GLY A C 1
ATOM 3135 O O . GLY A 1 423 ? 56.448 -17.283 -10.169 1.00 89.06 423 GLY A O 1
ATOM 3136 N N . TRP A 1 424 ? 55.602 -15.940 -11.736 1.00 91.12 424 TRP A N 1
ATOM 3137 C CA . TRP A 1 424 ? 54.883 -17.026 -12.411 1.00 91.12 424 TRP A CA 1
ATOM 3138 C C . TRP A 1 424 ? 54.718 -16.774 -13.907 1.00 91.12 424 TRP A C 1
ATOM 3140 O O . TRP A 1 424 ? 54.274 -15.710 -14.313 1.00 91.12 424 TRP A O 1
ATOM 3150 N N . ASN A 1 425 ? 55.035 -17.778 -14.733 1.00 90.50 425 ASN A N 1
ATOM 3151 C CA . ASN A 1 425 ? 54.824 -17.757 -16.186 1.00 90.50 425 ASN A CA 1
ATOM 3152 C C . ASN A 1 425 ? 55.377 -16.497 -16.893 1.00 90.50 425 ASN A C 1
ATOM 3154 O O . ASN A 1 425 ? 54.723 -15.930 -17.764 1.00 90.50 425 ASN A O 1
ATOM 3158 N N . GLY A 1 426 ? 56.562 -16.033 -16.483 1.00 88.62 426 GLY A N 1
ATOM 3159 C CA . GLY A 1 426 ? 57.186 -14.829 -17.044 1.00 88.62 426 GLY A CA 1
ATOM 3160 C C . GLY A 1 426 ? 56.636 -13.499 -16.512 1.00 88.62 426 GLY A C 1
ATOM 3161 O O . GLY A 1 426 ? 56.986 -12.459 -17.062 1.00 88.62 426 GLY A O 1
ATOM 3162 N N . TYR A 1 427 ? 55.821 -13.515 -15.452 1.00 93.31 427 TYR A N 1
ATOM 3163 C CA . TYR A 1 427 ? 55.402 -12.334 -14.691 1.00 93.31 427 TYR A CA 1
ATOM 3164 C C . TYR A 1 427 ? 56.213 -12.200 -13.389 1.00 93.31 427 TYR A C 1
ATOM 3166 O O . TYR A 1 427 ? 56.499 -13.229 -12.761 1.00 93.31 427 TYR A O 1
ATOM 3174 N N . PRO A 1 428 ? 56.571 -10.971 -12.966 1.00 93.19 428 PRO A N 1
ATOM 3175 C CA . PRO A 1 428 ? 57.321 -10.753 -11.731 1.00 93.19 428 PRO A CA 1
ATOM 3176 C C . PRO A 1 428 ? 56.488 -11.032 -10.473 1.00 93.19 428 PRO A C 1
ATOM 3178 O O . PRO A 1 428 ? 55.269 -11.167 -10.525 1.00 93.19 428 PRO A O 1
ATOM 3181 N N . ASP A 1 429 ? 57.164 -11.096 -9.329 1.00 93.88 429 ASP A N 1
ATOM 3182 C CA . ASP A 1 429 ? 56.542 -10.989 -8.007 1.00 93.88 429 ASP A CA 1
ATOM 3183 C C . ASP A 1 429 ? 56.541 -9.510 -7.597 1.00 93.88 429 ASP A C 1
ATOM 3185 O O . ASP A 1 429 ? 57.584 -8.969 -7.224 1.00 93.88 429 ASP A O 1
ATOM 3189 N N . THR A 1 430 ? 55.395 -8.837 -7.701 1.00 93.06 430 THR A N 1
ATOM 3190 C CA . THR A 1 430 ? 55.233 -7.432 -7.270 1.00 93.06 430 THR A CA 1
ATOM 3191 C C . THR A 1 430 ? 54.810 -7.312 -5.804 1.00 93.06 430 THR A C 1
ATOM 3193 O O . THR A 1 430 ? 54.521 -6.215 -5.321 1.00 93.06 430 THR A O 1
ATOM 3196 N N . GLY A 1 431 ? 54.815 -8.428 -5.069 1.00 91.12 431 GLY A N 1
ATOM 3197 C CA . GLY A 1 431 ? 54.563 -8.489 -3.638 1.00 91.12 431 GLY A CA 1
ATOM 3198 C C . GLY A 1 431 ? 53.084 -8.619 -3.246 1.00 91.12 431 GLY A C 1
ATOM 3199 O O . GLY A 1 431 ? 52.176 -8.431 -4.061 1.00 91.12 431 GLY A O 1
ATOM 3200 N N . PRO A 1 432 ? 52.819 -8.921 -1.960 1.00 91.06 432 PRO A N 1
ATOM 3201 C CA . PRO A 1 432 ? 51.476 -9.183 -1.435 1.00 91.06 432 PRO A CA 1
ATOM 3202 C C . PRO A 1 432 ? 50.654 -7.916 -1.156 1.00 91.06 432 PRO A C 1
ATOM 3204 O O . PRO A 1 432 ? 49.491 -8.012 -0.786 1.00 91.06 432 PRO A O 1
ATOM 3207 N N . THR A 1 433 ? 51.233 -6.723 -1.289 1.00 90.50 433 THR A N 1
ATOM 3208 C CA . THR A 1 433 ? 50.539 -5.447 -1.041 1.00 90.50 433 THR A CA 1
ATOM 3209 C C . THR A 1 433 ? 50.087 -4.753 -2.323 1.00 90.50 433 THR A C 1
ATOM 3211 O O . THR A 1 433 ? 49.446 -3.702 -2.252 1.00 90.50 433 THR A O 1
ATOM 3214 N N . HIS A 1 434 ? 50.409 -5.327 -3.488 1.00 93.31 434 HIS A N 1
ATOM 3215 C CA . HIS A 1 434 ? 50.076 -4.758 -4.788 1.00 93.31 434 HIS A CA 1
ATOM 3216 C C . HIS A 1 434 ? 48.559 -4.668 -4.972 1.00 93.31 434 HIS A C 1
ATOM 3218 O O . HIS A 1 434 ? 47.865 -5.685 -4.873 1.00 93.31 434 HIS A O 1
ATOM 3224 N N . ALA A 1 435 ? 48.056 -3.451 -5.204 1.00 92.94 435 ALA A N 1
ATOM 3225 C CA . ALA A 1 435 ? 46.628 -3.173 -5.216 1.00 92.94 435 ALA A CA 1
ATOM 3226 C C . ALA A 1 435 ? 46.033 -3.140 -6.628 1.00 92.94 435 ALA A C 1
ATOM 3228 O O . ALA A 1 435 ? 46.602 -2.539 -7.544 1.00 92.94 435 ALA A O 1
ATOM 3229 N N . ILE A 1 436 ? 44.851 -3.744 -6.764 1.00 94.56 436 ILE A N 1
ATOM 3230 C CA . ILE A 1 436 ? 43.979 -3.645 -7.936 1.00 94.56 436 ILE A CA 1
ATOM 3231 C C . ILE A 1 436 ? 42.672 -2.990 -7.495 1.00 94.56 436 ILE A C 1
ATOM 3233 O O . ILE A 1 436 ? 42.041 -3.472 -6.552 1.00 94.56 436 ILE A O 1
ATOM 3237 N N . ARG A 1 437 ? 42.257 -1.920 -8.173 1.00 94.06 437 ARG A N 1
ATOM 3238 C CA . ARG A 1 437 ? 40.993 -1.220 -7.907 1.00 94.06 437 ARG A CA 1
ATOM 3239 C C . ARG A 1 437 ? 39.951 -1.562 -8.957 1.00 94.06 437 ARG A C 1
ATOM 3241 O O . ARG A 1 437 ? 40.292 -1.687 -10.131 1.00 94.06 437 ARG A O 1
ATOM 3248 N N . PHE A 1 438 ? 38.698 -1.667 -8.530 1.00 93.75 438 PHE A N 1
ATOM 3249 C CA . PHE A 1 438 ? 37.527 -1.913 -9.366 1.00 93.75 438 PHE A CA 1
ATOM 3250 C C . PHE A 1 438 ? 36.462 -0.854 -9.105 1.00 93.75 438 PHE A C 1
ATOM 3252 O O . PHE A 1 438 ? 36.120 -0.604 -7.955 1.00 93.75 438 PHE A O 1
ATOM 3259 N N . ALA A 1 439 ? 35.907 -0.267 -10.156 1.00 92.62 439 ALA A N 1
ATOM 3260 C CA . ALA A 1 439 ? 34.810 0.694 -10.070 1.00 92.62 439 ALA A CA 1
ATOM 3261 C C . ALA A 1 439 ? 33.876 0.528 -11.277 1.00 92.62 439 ALA A C 1
ATOM 3263 O O . ALA A 1 439 ? 34.215 -0.173 -12.232 1.00 92.62 439 ALA A O 1
ATOM 3264 N N . GLY A 1 440 ? 32.694 1.142 -11.240 1.00 90.56 440 GLY A N 1
ATOM 3265 C CA . GLY A 1 440 ? 31.745 1.115 -12.360 1.00 90.56 440 GLY A CA 1
ATOM 3266 C C . GLY A 1 440 ? 31.357 -0.305 -12.781 1.00 90.56 440 GLY A C 1
ATOM 3267 O O . GLY A 1 440 ? 31.266 -0.592 -13.974 1.00 90.56 440 GLY A O 1
ATOM 3268 N N . LEU A 1 441 ? 31.225 -1.214 -11.808 1.00 93.88 441 LEU A N 1
ATOM 3269 C CA . LEU A 1 441 ? 30.845 -2.602 -12.056 1.00 93.88 441 LEU A CA 1
ATOM 3270 C C . LEU A 1 441 ? 29.361 -2.648 -12.413 1.00 93.88 441 LEU A C 1
ATOM 3272 O O . LEU A 1 441 ? 28.525 -2.372 -11.566 1.00 93.88 441 LEU A O 1
ATOM 3276 N N . SER A 1 442 ? 29.042 -3.000 -13.651 1.00 94.19 442 SER A N 1
ATOM 3277 C CA . SER A 1 442 ? 27.681 -2.921 -14.188 1.00 94.19 442 SER A CA 1
ATOM 3278 C C . SER A 1 442 ? 27.288 -4.213 -14.890 1.00 94.19 442 SER A C 1
ATOM 3280 O O . SER A 1 442 ? 28.127 -4.857 -15.532 1.00 94.19 442 SER A O 1
ATOM 3282 N N . MET A 1 443 ? 26.012 -4.580 -14.792 1.00 95.50 443 MET A N 1
ATOM 3283 C CA . MET A 1 443 ? 25.381 -5.599 -15.620 1.00 95.50 443 MET A CA 1
ATOM 3284 C C . MET A 1 443 ? 23.987 -5.128 -16.037 1.00 95.50 443 MET A C 1
ATOM 3286 O O . MET A 1 443 ? 23.096 -4.989 -15.208 1.00 95.50 443 MET A O 1
ATOM 3290 N N . LEU A 1 444 ? 23.784 -4.933 -17.339 1.00 94.38 444 LEU A N 1
ATOM 3291 C CA . LEU A 1 444 ? 22.543 -4.386 -17.890 1.00 94.38 444 LEU A CA 1
ATOM 3292 C C . LEU A 1 444 ? 22.062 -5.203 -19.091 1.00 94.38 444 LEU A C 1
ATOM 3294 O O . LEU A 1 444 ? 22.895 -5.614 -19.906 1.00 94.38 444 LEU A O 1
ATOM 3298 N N . PRO A 1 445 ? 20.746 -5.438 -19.246 1.00 93.75 445 PRO A N 1
ATOM 3299 C CA . PRO A 1 445 ? 20.212 -6.015 -20.472 1.00 93.75 445 PRO A CA 1
ATOM 3300 C C . PRO A 1 445 ? 20.462 -5.074 -21.659 1.00 93.75 445 PRO A C 1
ATOM 3302 O O . PRO A 1 445 ? 20.520 -3.854 -21.509 1.00 93.75 445 PRO A O 1
ATOM 3305 N N . VAL A 1 446 ? 20.609 -5.645 -22.853 1.00 94.00 446 VAL A N 1
ATOM 3306 C CA . VAL A 1 446 ? 20.771 -4.912 -24.116 1.00 94.00 446 VAL A CA 1
ATOM 3307 C C . VAL A 1 446 ? 19.558 -5.218 -24.999 1.00 94.00 446 VAL A C 1
ATOM 3309 O O . VAL A 1 446 ? 19.598 -6.192 -25.752 1.00 94.00 446 VAL A O 1
ATOM 3312 N N . PRO A 1 447 ? 18.469 -4.427 -24.924 1.00 85.81 447 PRO A N 1
ATOM 3313 C CA . PRO A 1 447 ? 17.202 -4.762 -25.583 1.00 85.81 447 PRO A CA 1
ATOM 3314 C C . PRO A 1 447 ? 17.296 -4.909 -27.108 1.00 85.81 447 PRO A C 1
ATOM 3316 O O . PRO A 1 447 ? 16.576 -5.703 -27.700 1.00 85.81 447 PRO A O 1
ATOM 3319 N N . SER A 1 448 ? 18.204 -4.173 -27.751 1.00 87.75 448 SER A N 1
ATOM 3320 C CA . SER A 1 448 ? 18.422 -4.206 -29.204 1.00 87.75 448 SER A CA 1
ATOM 3321 C C . SER A 1 448 ? 19.402 -5.292 -29.667 1.00 87.75 448 SER A C 1
ATOM 3323 O O . SER A 1 448 ? 19.665 -5.418 -30.864 1.00 87.75 448 SER A O 1
ATOM 3325 N N . ALA A 1 449 ? 19.965 -6.083 -28.749 1.00 91.81 449 ALA A N 1
ATOM 3326 C CA . ALA A 1 449 ? 20.806 -7.214 -29.113 1.00 91.81 449 ALA A CA 1
ATOM 3327 C C . ALA A 1 449 ? 19.970 -8.363 -29.695 1.00 91.81 449 ALA A C 1
ATOM 3329 O O . ALA A 1 449 ? 18.801 -8.551 -29.371 1.00 91.81 449 ALA A O 1
ATOM 3330 N N . THR A 1 450 ? 20.591 -9.178 -30.544 1.00 93.25 450 THR A N 1
ATOM 3331 C CA . THR A 1 450 ? 19.937 -10.338 -31.164 1.00 93.25 450 THR A CA 1
ATOM 3332 C C . THR A 1 450 ? 20.763 -11.600 -30.967 1.00 93.25 450 THR A C 1
ATOM 3334 O O . THR A 1 450 ? 21.993 -11.555 -30.854 1.00 93.25 450 THR A O 1
ATOM 3337 N N . MET A 1 451 ? 20.082 -12.746 -30.932 1.00 94.56 451 MET A N 1
ATOM 3338 C CA . MET A 1 451 ? 20.707 -14.052 -30.746 1.00 94.56 451 MET A CA 1
ATOM 3339 C C . MET A 1 451 ? 20.300 -15.029 -31.838 1.00 94.56 451 MET A C 1
ATOM 3341 O O . MET A 1 451 ? 19.159 -15.035 -32.298 1.00 94.56 451 MET A O 1
ATOM 3345 N N . ARG A 1 452 ? 21.228 -15.903 -32.233 1.00 93.94 452 ARG A N 1
ATOM 3346 C CA . ARG A 1 452 ? 20.953 -16.972 -33.200 1.00 93.94 452 ARG A CA 1
ATOM 3347 C C . ARG A 1 452 ? 21.688 -18.256 -32.842 1.00 93.94 452 ARG A C 1
ATOM 3349 O O . ARG A 1 452 ? 22.871 -18.234 -32.517 1.00 93.94 452 ARG A O 1
ATOM 3356 N N . ARG A 1 453 ? 20.991 -19.394 -32.933 1.00 94.38 453 ARG A N 1
ATOM 3357 C CA . ARG A 1 453 ? 21.584 -20.725 -32.718 1.00 94.38 453 ARG A CA 1
ATOM 3358 C C . ARG A 1 453 ? 22.504 -21.068 -33.875 1.00 94.38 453 ARG A C 1
ATOM 3360 O O . ARG A 1 453 ? 22.082 -21.041 -35.030 1.00 94.38 453 ARG A O 1
ATOM 3367 N N . GLU A 1 454 ? 23.745 -21.395 -33.552 1.00 91.06 454 GLU A N 1
ATOM 3368 C CA . GLU A 1 454 ? 24.715 -21.890 -34.521 1.00 91.06 454 GLU A CA 1
ATOM 3369 C C . GLU A 1 454 ? 24.604 -23.408 -34.693 1.00 91.06 454 GLU A C 1
ATOM 3371 O O . GLU A 1 454 ? 24.026 -24.108 -33.860 1.00 91.06 454 GLU A O 1
ATOM 3376 N N . THR A 1 455 ? 25.222 -23.944 -35.747 1.00 87.44 455 THR A N 1
ATOM 3377 C CA . THR A 1 455 ? 25.348 -25.396 -35.967 1.00 87.44 455 THR A CA 1
ATOM 3378 C C . THR A 1 455 ? 26.080 -26.092 -34.815 1.00 87.44 455 THR A C 1
ATOM 3380 O O . THR A 1 455 ? 25.768 -27.233 -34.485 1.00 87.44 455 THR A O 1
ATOM 3383 N N . SER A 1 456 ? 26.999 -25.382 -34.151 1.00 85.75 456 SER A N 1
ATOM 3384 C CA . SER A 1 456 ? 27.674 -25.820 -32.921 1.00 85.75 456 SER A CA 1
ATOM 3385 C C . SER A 1 456 ? 26.715 -26.004 -31.736 1.00 85.75 456 SER A C 1
ATOM 3387 O O . SER A 1 456 ? 27.100 -26.591 -30.734 1.00 85.75 456 SER A O 1
ATOM 3389 N N . LYS A 1 457 ? 25.467 -25.519 -31.842 1.00 90.00 457 LYS A N 1
ATOM 3390 C CA . LYS A 1 457 ? 24.447 -25.394 -30.786 1.00 90.00 457 LYS A CA 1
ATOM 3391 C C . LYS A 1 457 ? 24.737 -24.309 -29.733 1.00 90.00 457 LYS A C 1
ATOM 3393 O O . LYS A 1 457 ? 23.891 -24.095 -28.856 1.00 90.00 457 LYS A O 1
ATOM 3398 N N . ALA A 1 458 ? 25.846 -23.575 -29.849 1.00 91.12 458 ALA A N 1
ATOM 3399 C CA . ALA A 1 458 ? 26.081 -22.337 -29.103 1.00 91.12 458 ALA A CA 1
ATOM 3400 C C . ALA A 1 458 ? 25.159 -21.202 -29.602 1.00 91.12 458 ALA A C 1
ATOM 3402 O O . ALA A 1 458 ? 24.497 -21.330 -30.643 1.00 91.12 458 ALA A O 1
ATOM 3403 N N . MET A 1 459 ? 25.082 -20.098 -28.854 1.00 94.31 459 MET A N 1
ATOM 3404 C CA . MET A 1 459 ? 24.312 -18.912 -29.253 1.00 94.31 459 MET A CA 1
ATOM 3405 C C . MET A 1 459 ? 25.257 -17.813 -29.740 1.00 94.31 459 MET A C 1
ATOM 3407 O O . MET A 1 459 ? 26.022 -17.252 -28.956 1.00 94.31 459 MET A O 1
ATOM 3411 N N . ALA A 1 460 ? 25.174 -17.472 -31.025 1.00 94.25 460 ALA A N 1
ATOM 3412 C CA . ALA A 1 460 ? 25.819 -16.283 -31.565 1.00 94.25 460 ALA A CA 1
ATOM 3413 C C . ALA A 1 460 ? 25.090 -15.037 -31.063 1.00 94.25 460 ALA A C 1
ATOM 3415 O O . ALA A 1 460 ? 23.864 -14.959 -31.174 1.00 94.25 460 ALA A O 1
ATOM 3416 N N . LEU A 1 461 ? 25.847 -14.068 -30.548 1.00 96.12 461 LEU A N 1
ATOM 3417 C CA . LEU A 1 461 ? 25.324 -12.806 -30.032 1.00 96.12 461 LEU A CA 1
ATOM 3418 C C . LEU A 1 461 ? 25.722 -11.668 -30.965 1.00 96.12 461 LEU A C 1
ATOM 3420 O O . LEU A 1 461 ? 26.903 -11.530 -31.308 1.00 96.12 461 LEU A O 1
ATOM 3424 N N . LYS A 1 462 ? 24.753 -10.831 -31.330 1.00 94.19 462 LYS A N 1
ATOM 3425 C CA . LYS A 1 462 ? 25.013 -9.551 -31.981 1.00 94.19 462 LYS A CA 1
ATOM 3426 C C . LYS A 1 462 ? 24.507 -8.398 -31.132 1.00 94.19 462 LYS A C 1
ATOM 3428 O O . LYS A 1 462 ? 23.386 -8.454 -30.636 1.00 94.19 462 LYS A O 1
ATOM 3433 N N . VAL A 1 463 ? 25.326 -7.365 -30.999 1.00 93.38 463 VAL A N 1
ATOM 3434 C CA . VAL A 1 463 ? 25.067 -6.181 -30.174 1.00 93.38 463 VAL A CA 1
ATOM 3435 C C . VAL A 1 463 ? 25.160 -4.919 -31.030 1.00 93.38 463 VAL A C 1
ATOM 3437 O O . VAL A 1 463 ? 25.895 -4.920 -32.022 1.00 93.38 463 VAL A O 1
ATOM 3440 N N . PRO A 1 464 ? 24.404 -3.862 -30.693 1.00 90.50 464 PRO A N 1
ATOM 3441 C CA . PRO A 1 464 ? 24.509 -2.581 -31.378 1.00 90.50 464 PRO A CA 1
ATOM 3442 C C . PRO A 1 464 ? 25.906 -1.983 -31.186 1.00 90.50 464 PRO A C 1
ATOM 3444 O O . PRO A 1 464 ? 26.431 -1.941 -30.072 1.00 90.50 464 PRO A O 1
ATOM 3447 N N . GLN A 1 465 ? 26.487 -1.502 -32.276 1.00 82.50 465 GLN A N 1
ATOM 3448 C CA . GLN A 1 465 ? 27.718 -0.730 -32.294 1.00 82.50 465 GLN A CA 1
ATOM 3449 C C . GLN A 1 465 ? 27.421 0.596 -32.988 1.00 82.50 465 GLN A C 1
ATOM 3451 O O . GLN A 1 465 ? 27.067 0.600 -34.171 1.00 82.50 465 GLN A O 1
ATOM 3456 N N . SER A 1 466 ? 27.524 1.690 -32.235 1.00 74.62 466 SER A N 1
ATOM 3457 C CA . SER A 1 466 ? 27.451 3.040 -32.778 1.00 74.62 466 SER A CA 1
ATOM 3458 C C . SER A 1 466 ? 28.766 3.388 -33.465 1.00 74.62 466 SER A C 1
ATOM 3460 O O . SER A 1 466 ? 29.853 3.131 -32.946 1.00 74.62 466 SER A O 1
ATOM 3462 N N . ASP A 1 467 ? 28.647 3.962 -34.648 1.00 73.56 467 ASP A N 1
ATOM 3463 C CA . ASP A 1 467 ? 29.720 4.638 -35.349 1.00 73.56 467 ASP A CA 1
ATOM 3464 C C . ASP A 1 467 ? 29.373 6.124 -35.354 1.00 73.56 467 ASP A C 1
ATOM 3466 O O . ASP A 1 467 ? 28.458 6.565 -36.050 1.00 73.56 467 ASP A O 1
ATOM 3470 N N . HIS A 1 468 ? 30.074 6.868 -34.505 1.00 54.12 468 HIS A N 1
ATOM 3471 C CA . HIS A 1 468 ? 29.846 8.295 -34.323 1.00 54.12 468 HIS A CA 1
ATOM 3472 C C . HIS A 1 468 ? 30.307 9.112 -35.535 1.00 54.12 468 HIS A C 1
ATOM 3474 O O . HIS A 1 468 ? 29.728 10.161 -35.794 1.00 54.12 468 HIS A O 1
ATOM 3480 N N . ASP A 1 469 ? 31.264 8.608 -36.323 1.00 61.12 469 ASP A N 1
ATOM 3481 C CA . ASP A 1 469 ? 31.755 9.295 -37.522 1.00 61.12 469 ASP A CA 1
ATOM 3482 C C . ASP A 1 469 ? 30.746 9.195 -38.675 1.00 61.12 469 ASP A C 1
ATOM 3484 O O . ASP A 1 469 ? 30.681 10.073 -39.537 1.00 61.12 469 ASP A O 1
ATOM 3488 N N . THR A 1 470 ? 29.951 8.119 -38.704 1.00 57.12 470 THR A N 1
ATOM 3489 C CA . THR A 1 470 ? 28.937 7.886 -39.747 1.00 57.12 470 THR A CA 1
ATOM 3490 C C . THR A 1 470 ? 27.494 8.057 -39.273 1.00 57.12 470 THR A C 1
ATOM 3492 O O . THR A 1 470 ? 26.578 7.977 -40.092 1.00 57.12 470 THR A O 1
ATOM 3495 N N . GLY A 1 471 ? 27.266 8.264 -37.971 1.00 59.56 471 GLY A N 1
ATOM 3496 C CA . GLY A 1 471 ? 25.934 8.340 -37.361 1.00 59.56 471 GLY A CA 1
ATOM 3497 C C . GLY A 1 471 ? 25.135 7.032 -37.442 1.00 59.56 471 GLY A C 1
ATOM 3498 O O . GLY A 1 471 ? 23.914 7.040 -37.295 1.00 59.56 471 GLY A O 1
ATOM 3499 N N . SER A 1 472 ? 25.794 5.901 -37.717 1.00 65.88 472 SER A N 1
ATOM 3500 C CA . SER A 1 472 ? 25.130 4.614 -37.939 1.00 65.88 472 SER A CA 1
ATOM 3501 C C . SER A 1 472 ? 25.195 3.711 -36.707 1.00 65.88 472 SER A C 1
ATOM 3503 O O . SER A 1 472 ? 26.165 3.717 -35.953 1.00 65.88 472 SER A O 1
ATOM 3505 N N . VAL A 1 473 ? 24.161 2.889 -36.502 1.00 78.50 473 VAL A N 1
ATOM 3506 C CA . VAL A 1 473 ? 24.177 1.807 -35.507 1.00 78.50 473 VAL A CA 1
ATOM 3507 C C . VAL A 1 473 ? 24.054 0.479 -36.238 1.00 78.50 473 VAL A C 1
ATOM 3509 O O . VAL A 1 473 ? 23.059 0.217 -36.914 1.00 78.50 473 VAL A O 1
ATOM 3512 N N . THR A 1 474 ? 25.061 -0.381 -36.103 1.00 87.44 474 THR A N 1
ATOM 3513 C CA . THR A 1 474 ? 25.086 -1.697 -36.758 1.00 87.44 474 THR A CA 1
ATOM 3514 C C . THR A 1 474 ? 25.096 -2.831 -35.741 1.00 87.44 474 THR A C 1
ATOM 3516 O O . THR A 1 474 ? 25.644 -2.707 -34.651 1.00 87.44 474 THR A O 1
ATOM 3519 N N . LEU A 1 475 ? 24.486 -3.970 -36.085 1.00 89.25 475 LEU A N 1
ATOM 3520 C CA . LEU A 1 475 ? 24.556 -5.178 -35.260 1.00 89.25 475 LEU A CA 1
ATOM 3521 C C . LEU A 1 475 ? 25.833 -5.968 -35.576 1.00 89.25 475 LEU A C 1
ATOM 3523 O O . LEU A 1 475 ? 25.885 -6.758 -36.533 1.00 89.25 475 LEU A O 1
ATOM 3527 N N . ALA A 1 476 ? 26.844 -5.777 -34.734 1.00 91.75 476 ALA A N 1
ATOM 3528 C CA . ALA A 1 476 ? 28.136 -6.451 -34.800 1.00 91.75 476 ALA A CA 1
ATOM 3529 C C . ALA A 1 476 ? 28.187 -7.658 -33.854 1.00 91.75 476 ALA A C 1
ATOM 3531 O O . ALA A 1 476 ? 27.388 -7.774 -32.927 1.00 91.75 476 ALA A O 1
ATOM 3532 N N . ALA A 1 477 ? 29.113 -8.592 -34.090 1.00 92.81 477 ALA A N 1
ATOM 3533 C CA . ALA A 1 477 ? 29.325 -9.708 -33.170 1.00 92.81 477 ALA A CA 1
ATOM 3534 C C . ALA A 1 477 ? 29.777 -9.184 -31.800 1.00 92.81 477 ALA A C 1
ATOM 3536 O O . ALA A 1 477 ? 30.630 -8.302 -31.729 1.00 92.81 477 ALA A O 1
ATOM 3537 N N . ALA A 1 478 ? 29.230 -9.736 -30.718 1.00 92.69 478 ALA A N 1
ATOM 3538 C CA . ALA A 1 478 ? 29.620 -9.331 -29.374 1.00 92.69 478 ALA A CA 1
ATOM 3539 C C . ALA A 1 478 ? 31.096 -9.670 -29.107 1.00 92.69 478 ALA A C 1
ATOM 3541 O O . ALA A 1 478 ? 31.495 -10.837 -29.131 1.00 92.69 478 ALA A O 1
ATOM 3542 N N . THR A 1 479 ? 31.907 -8.650 -28.834 1.00 90.38 479 THR A N 1
ATOM 3543 C CA . THR A 1 479 ? 33.337 -8.782 -28.531 1.00 90.38 479 THR A CA 1
ATOM 3544 C C . THR A 1 479 ? 33.660 -8.189 -27.165 1.00 90.38 479 THR A C 1
ATOM 3546 O O . THR A 1 479 ? 32.910 -7.385 -26.613 1.00 90.38 479 THR A O 1
ATOM 3549 N N . ARG A 1 480 ? 34.779 -8.632 -26.588 1.00 92.50 480 ARG A N 1
ATOM 3550 C CA . ARG A 1 480 ? 35.330 -8.049 -25.361 1.00 92.50 480 ARG A CA 1
ATOM 3551 C C . ARG A 1 480 ? 36.212 -6.877 -25.739 1.00 92.50 480 ARG A C 1
ATOM 3553 O O . ARG A 1 480 ? 37.064 -7.033 -26.613 1.00 92.50 480 ARG A O 1
ATOM 3560 N N . THR A 1 481 ? 36.051 -5.752 -25.061 1.00 91.44 481 THR A N 1
ATOM 3561 C CA . THR A 1 481 ? 36.857 -4.553 -25.301 1.00 91.44 481 THR A CA 1
ATOM 3562 C C . THR A 1 481 ? 37.480 -4.069 -24.002 1.00 91.44 481 THR A C 1
ATOM 3564 O O . THR A 1 481 ? 36.895 -4.218 -22.930 1.00 91.44 481 THR A O 1
ATOM 3567 N N . ILE A 1 482 ? 38.696 -3.533 -24.096 1.00 90.81 482 ILE A N 1
ATOM 3568 C CA . ILE A 1 482 ? 39.411 -2.887 -22.994 1.00 90.81 482 ILE A CA 1
ATOM 3569 C C . ILE A 1 482 ? 40.051 -1.631 -23.578 1.00 90.81 482 ILE A C 1
ATOM 3571 O O . ILE A 1 482 ? 40.820 -1.736 -24.532 1.00 90.81 482 ILE A O 1
ATOM 3575 N N . ALA A 1 483 ? 39.730 -0.470 -23.017 1.00 88.56 483 ALA A N 1
ATOM 3576 C CA . ALA A 1 483 ? 40.256 0.818 -23.464 1.00 88.56 483 ALA A CA 1
ATOM 3577 C C . ALA A 1 483 ? 40.710 1.664 -22.260 1.00 88.56 483 ALA A C 1
ATOM 3579 O O . ALA A 1 483 ? 40.103 1.538 -21.190 1.00 88.56 483 ALA A O 1
ATOM 3580 N N . PRO A 1 484 ? 41.780 2.475 -22.395 1.00 85.31 484 PRO A N 1
ATOM 3581 C CA . PRO A 1 484 ? 42.183 3.421 -21.359 1.00 85.31 484 PRO A CA 1
ATOM 3582 C C . PRO A 1 484 ? 41.104 4.489 -21.152 1.00 85.31 484 PRO A C 1
ATOM 3584 O O . PRO A 1 484 ? 40.383 4.844 -22.079 1.00 85.31 484 PRO A O 1
ATOM 3587 N N . VAL A 1 485 ? 41.016 5.004 -19.931 1.00 79.19 485 VAL A N 1
ATOM 3588 C CA . VAL A 1 485 ? 40.173 6.144 -19.554 1.00 79.19 485 VAL A CA 1
ATOM 3589 C C . VAL A 1 485 ? 41.087 7.377 -19.545 1.00 79.19 485 VAL A C 1
ATOM 3591 O O . VAL A 1 485 ? 41.640 7.712 -18.499 1.00 79.19 485 VAL A O 1
ATOM 3594 N N . SER A 1 486 ? 41.390 7.955 -20.716 1.00 54.62 486 SER A N 1
ATOM 3595 C CA . SER A 1 486 ? 42.418 9.010 -20.852 1.00 54.62 486 SER A CA 1
ATOM 3596 C C . SER A 1 486 ? 41.901 10.447 -20.939 1.00 54.62 486 SER A C 1
ATOM 3598 O O . SER A 1 486 ? 42.709 11.347 -20.760 1.00 54.62 486 SER A O 1
ATOM 3600 N N . ASP A 1 487 ? 40.602 10.683 -21.105 1.00 42.59 487 ASP A N 1
ATOM 3601 C CA . ASP A 1 487 ? 40.009 12.020 -21.064 1.00 42.59 487 ASP A CA 1
ATOM 3602 C C . ASP A 1 487 ? 38.704 11.932 -20.277 1.00 42.59 487 ASP A C 1
ATOM 3604 O O . ASP A 1 487 ? 37.740 11.313 -20.707 1.00 42.59 487 ASP A O 1
ATOM 3608 N N . LEU A 1 488 ? 38.683 12.496 -19.071 1.00 41.56 488 LEU A N 1
ATOM 3609 C CA . LEU A 1 488 ? 37.427 12.710 -18.365 1.00 41.56 488 LEU A CA 1
ATOM 3610 C C . LEU A 1 488 ? 36.864 14.054 -18.841 1.00 41.56 488 LEU A C 1
ATOM 3612 O O . LEU A 1 488 ? 37.031 15.062 -18.154 1.00 41.56 488 LEU A O 1
ATOM 3616 N N . SER A 1 489 ? 36.193 14.085 -19.996 1.00 33.78 489 SER A N 1
ATOM 3617 C CA . SER A 1 489 ? 34.965 14.876 -20.020 1.00 33.78 489 SER A CA 1
ATOM 3618 C C . SER A 1 489 ? 33.977 14.130 -19.128 1.00 33.78 489 SER A C 1
ATOM 3620 O O . SER A 1 489 ? 34.008 12.898 -19.017 1.00 33.78 489 SER A O 1
ATOM 3622 N N . PHE A 1 490 ? 33.145 14.869 -18.403 1.00 36.00 490 PHE A N 1
ATOM 3623 C CA . PHE A 1 490 ? 32.113 14.261 -17.568 1.00 36.00 490 PHE A CA 1
ATOM 3624 C C . PHE A 1 490 ? 31.232 13.302 -18.406 1.00 36.00 490 PHE A C 1
ATOM 3626 O O . PHE A 1 490 ? 30.682 12.355 -17.851 1.00 36.00 490 PHE A O 1
ATOM 3633 N N . ASP A 1 491 ? 31.251 13.446 -19.739 1.00 36.50 491 ASP A N 1
ATOM 3634 C CA . ASP A 1 491 ? 30.581 12.648 -20.764 1.00 36.50 491 ASP A CA 1
ATOM 3635 C C . ASP A 1 491 ? 30.881 11.164 -20.763 1.00 36.50 491 ASP A C 1
ATOM 3637 O O . ASP A 1 491 ? 29.978 10.360 -21.001 1.00 36.50 491 ASP A O 1
ATOM 3641 N N . ASP A 1 492 ? 32.125 10.775 -20.501 1.00 40.81 492 ASP A N 1
ATOM 3642 C CA . ASP A 1 492 ? 32.506 9.363 -20.607 1.00 40.81 492 ASP A CA 1
ATOM 3643 C C . ASP A 1 492 ? 32.047 8.538 -19.390 1.00 40.81 492 ASP A C 1
ATOM 3645 O O . ASP A 1 492 ? 32.062 7.295 -19.408 1.00 40.81 492 ASP A O 1
ATOM 3649 N N . LEU A 1 493 ? 31.574 9.228 -18.345 1.00 43.09 493 LEU A N 1
ATOM 3650 C CA . LEU A 1 493 ? 30.885 8.649 -17.192 1.00 43.09 493 LEU A CA 1
ATOM 3651 C C . LEU A 1 493 ? 29.382 8.944 -17.204 1.00 43.09 493 LEU A C 1
ATOM 3653 O O . LEU A 1 493 ? 28.620 8.070 -16.790 1.00 43.09 493 LEU A O 1
ATOM 3657 N N . VAL A 1 494 ? 28.964 10.111 -17.708 1.00 44.47 494 VAL A N 1
ATOM 3658 C CA . VAL A 1 494 ? 27.579 10.538 -17.967 1.00 44.47 494 VAL A CA 1
ATOM 3659 C C . VAL A 1 494 ? 27.616 11.697 -18.996 1.00 44.47 494 VAL A C 1
ATOM 3661 O O . VAL A 1 494 ? 28.019 12.792 -18.636 1.00 44.47 494 VAL A O 1
ATOM 3664 N N . GLY A 1 495 ? 27.228 11.481 -20.262 1.00 41.38 495 GLY A N 1
ATOM 3665 C CA . GLY A 1 495 ? 27.288 12.466 -21.379 1.00 41.38 495 GLY A CA 1
ATOM 3666 C C . GLY A 1 495 ? 27.070 13.969 -21.039 1.00 41.38 495 GLY A C 1
ATOM 3667 O O . GLY A 1 495 ? 25.936 14.269 -20.685 1.00 41.38 495 GLY A O 1
ATOM 3668 N N . SER A 1 496 ? 28.067 14.886 -21.171 1.00 41.31 496 SER A N 1
ATOM 3669 C CA . SER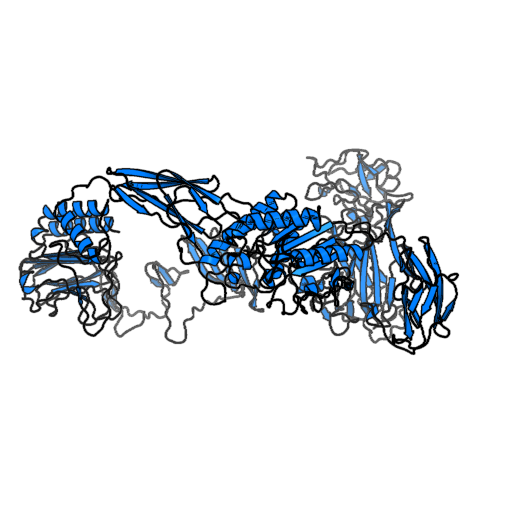 A 1 496 ? 28.005 16.256 -21.805 1.00 41.31 496 SER A CA 1
ATOM 3670 C C . SER A 1 496 ? 29.259 17.212 -21.620 1.00 41.31 496 SER A C 1
ATOM 3672 O O . SER A 1 496 ? 29.635 17.482 -20.473 1.00 41.31 496 SER A O 1
ATOM 3674 N N . ASP A 1 497 ? 29.810 17.754 -22.742 1.00 41.75 497 ASP A N 1
ATOM 3675 C CA . ASP A 1 497 ? 31.093 18.454 -23.141 1.00 41.75 497 ASP A CA 1
ATOM 3676 C C . ASP A 1 497 ? 31.680 19.774 -22.493 1.00 41.75 497 ASP A C 1
ATOM 3678 O O . ASP A 1 497 ? 30.958 20.565 -21.884 1.00 41.75 497 ASP A O 1
ATOM 3682 N N . GLY A 1 498 ? 32.981 20.102 -22.806 1.00 33.59 498 GLY A N 1
ATOM 3683 C CA . GLY A 1 498 ? 33.534 21.467 -23.185 1.00 33.59 498 GLY A CA 1
ATOM 3684 C C . GLY A 1 498 ? 34.955 21.935 -22.672 1.00 33.59 498 GLY A C 1
ATOM 3685 O O . GLY A 1 498 ? 35.387 21.408 -21.645 1.00 33.59 498 GLY A O 1
ATOM 3686 N N . PRO A 1 499 ? 35.685 22.988 -23.211 1.00 42.50 499 PRO A N 1
ATOM 3687 C CA . PRO A 1 499 ? 35.732 23.661 -24.551 1.00 42.50 499 PRO A CA 1
ATOM 3688 C C . PRO A 1 499 ? 37.158 23.997 -25.173 1.00 42.50 499 PRO A C 1
ATOM 3690 O O . PRO A 1 499 ? 38.124 24.247 -24.450 1.00 42.50 499 PRO A O 1
ATOM 3693 N N . THR A 1 500 ? 37.279 24.145 -26.520 1.00 32.59 500 THR A N 1
ATOM 3694 C CA . THR A 1 500 ? 38.367 24.854 -27.294 1.00 32.59 500 THR A CA 1
ATOM 3695 C C . THR A 1 500 ? 37.828 25.479 -28.634 1.00 32.59 500 THR A C 1
ATOM 3697 O O . THR A 1 500 ? 36.630 25.372 -28.873 1.00 32.59 500 THR A O 1
ATOM 3700 N N . PRO A 1 501 ? 38.615 26.234 -29.457 1.00 41.78 501 PRO A N 1
ATOM 3701 C CA . PRO A 1 501 ? 38.227 27.529 -30.070 1.00 41.78 501 PRO A CA 1
ATOM 3702 C C . PRO A 1 501 ? 37.135 27.477 -31.164 1.00 41.78 501 PRO A C 1
ATOM 3704 O O . PRO A 1 501 ? 36.951 26.449 -31.805 1.00 41.78 501 PRO A O 1
ATOM 3707 N N . HIS A 1 502 ? 36.487 28.622 -31.433 1.00 55.69 502 HIS A N 1
ATOM 3708 C CA . HIS A 1 502 ? 35.070 28.718 -31.836 1.00 55.69 502 HIS A CA 1
ATOM 3709 C C . HIS A 1 502 ? 34.832 29.069 -33.323 1.00 55.69 502 HIS A C 1
ATOM 3711 O O . HIS A 1 502 ? 34.893 30.229 -33.729 1.00 55.69 502 HIS A O 1
ATOM 3717 N N . PHE A 1 503 ? 34.551 28.051 -34.137 1.00 54.97 503 PHE A N 1
ATOM 3718 C CA . PHE A 1 503 ? 34.104 28.105 -35.533 1.00 54.97 503 PHE A CA 1
ATOM 3719 C C . PHE A 1 503 ? 32.658 27.614 -35.620 1.00 54.97 503 PHE A C 1
ATOM 3721 O O . PHE A 1 503 ? 32.235 26.879 -34.743 1.00 54.97 503 PHE A O 1
ATOM 3728 N N . VAL A 1 504 ? 31.894 28.004 -36.644 1.00 62.34 504 VAL A N 1
ATOM 3729 C CA . VAL A 1 504 ? 30.505 27.528 -36.802 1.00 62.34 504 VAL A CA 1
ATOM 3730 C C . VAL A 1 504 ? 30.525 26.031 -37.074 1.00 62.34 504 VAL A C 1
ATOM 3732 O O . VAL A 1 504 ? 31.083 25.620 -38.090 1.00 62.34 504 VAL A O 1
ATOM 3735 N N . THR A 1 505 ? 29.974 25.241 -36.161 1.00 70.06 505 THR A N 1
ATOM 3736 C CA . THR A 1 505 ? 30.062 23.775 -36.220 1.00 70.06 505 THR A CA 1
ATOM 3737 C C . THR A 1 505 ? 28.723 23.086 -36.351 1.00 70.06 505 THR A C 1
ATOM 3739 O O . THR A 1 505 ? 28.702 21.905 -36.666 1.00 70.06 505 THR A O 1
ATOM 3742 N N . ASP A 1 506 ? 27.630 23.806 -36.130 1.00 73.75 506 ASP A N 1
ATOM 3743 C CA . ASP A 1 506 ? 26.306 23.206 -36.107 1.00 73.75 506 ASP A CA 1
ATOM 3744 C C . ASP A 1 506 ? 25.297 24.269 -36.520 1.00 73.75 506 ASP A C 1
ATOM 3746 O O . ASP A 1 506 ? 25.054 25.214 -35.765 1.00 73.75 506 ASP A O 1
ATOM 3750 N N . ILE A 1 507 ? 24.806 24.200 -37.758 1.00 82.12 507 ILE A N 1
ATOM 3751 C CA . ILE A 1 507 ? 23.655 25.004 -38.161 1.00 82.12 507 ILE A CA 1
ATOM 3752 C C . ILE A 1 507 ? 22.481 24.101 -37.858 1.00 82.12 507 ILE A C 1
ATOM 3754 O O . ILE A 1 507 ? 22.345 23.042 -38.452 1.00 82.12 507 ILE A O 1
ATOM 3758 N N . GLN A 1 508 ? 21.611 24.536 -36.964 1.00 82.69 508 GLN A N 1
ATOM 3759 C CA . GLN A 1 508 ? 20.425 23.789 -36.598 1.00 82.69 508 GLN A CA 1
ATOM 3760 C C . GLN A 1 508 ? 19.200 24.543 -37.055 1.00 82.69 508 GLN A C 1
ATOM 3762 O O . GLN A 1 508 ? 19.099 25.758 -36.894 1.00 82.69 508 GLN A O 1
ATOM 3767 N N . LEU A 1 509 ? 18.249 23.807 -37.605 1.00 85.31 509 LEU A N 1
ATOM 3768 C CA . LEU A 1 509 ? 16.908 24.298 -37.809 1.00 85.31 509 LEU A CA 1
ATOM 3769 C C . LEU A 1 509 ? 16.054 23.754 -36.668 1.00 85.31 509 LEU A C 1
ATOM 3771 O O . LEU A 1 509 ? 15.926 22.546 -36.523 1.00 85.31 509 LEU A O 1
ATOM 3775 N N . SER A 1 510 ? 15.470 24.646 -35.869 1.00 79.00 510 SER A N 1
ATOM 3776 C CA . SER A 1 510 ? 14.723 24.268 -34.662 1.00 79.00 510 SER A CA 1
ATOM 3777 C C . SER A 1 510 ? 13.548 23.326 -34.930 1.00 79.00 510 SER A C 1
ATOM 3779 O O . SER A 1 510 ? 13.053 22.688 -34.011 1.00 79.00 510 SER A O 1
ATOM 3781 N N . ASN A 1 511 ? 13.057 23.312 -36.168 1.00 77.38 511 ASN A N 1
ATOM 3782 C CA . ASN A 1 511 ? 12.063 22.376 -36.654 1.00 77.38 511 ASN A CA 1
ATOM 3783 C C . ASN A 1 511 ? 12.139 22.329 -38.187 1.00 77.38 511 ASN A C 1
ATOM 3785 O O . ASN A 1 511 ? 12.127 23.375 -38.837 1.00 77.38 511 ASN A O 1
ATOM 3789 N N . ASP A 1 512 ? 12.250 21.140 -38.766 1.00 79.31 512 ASP A N 1
ATOM 3790 C CA . ASP A 1 512 ? 12.333 20.915 -40.212 1.00 79.31 512 ASP A CA 1
ATOM 3791 C C . ASP A 1 512 ? 11.051 20.304 -40.795 1.00 79.31 512 ASP A C 1
ATOM 3793 O O . ASP A 1 512 ? 10.984 20.008 -41.990 1.00 79.31 512 ASP A O 1
ATOM 3797 N N . THR A 1 513 ? 10.004 20.196 -39.978 1.00 74.06 513 THR A N 1
ATOM 3798 C CA . THR A 1 513 ? 8.699 19.677 -40.377 1.00 74.06 513 THR A CA 1
ATOM 3799 C C . THR A 1 513 ? 7.669 20.792 -40.488 1.00 74.06 513 THR A C 1
ATOM 3801 O O . THR A 1 513 ? 7.641 21.746 -39.706 1.00 74.06 513 THR A O 1
ATOM 3804 N N . PHE A 1 514 ? 6.801 20.696 -41.487 1.00 73.12 514 PHE A N 1
ATOM 3805 C CA . PHE A 1 514 ? 5.617 21.541 -41.572 1.00 73.12 514 PHE A CA 1
ATOM 3806 C C . PHE A 1 514 ? 4.488 20.802 -42.281 1.00 73.12 514 PHE A C 1
ATOM 3808 O O . PHE A 1 514 ? 4.723 19.935 -43.120 1.00 73.12 514 PHE A O 1
ATOM 3815 N N . LEU A 1 515 ? 3.251 21.151 -41.940 1.00 70.94 515 LEU A N 1
ATOM 3816 C CA . LEU A 1 515 ? 2.080 20.432 -42.428 1.00 70.94 515 LEU A CA 1
ATOM 3817 C C . LEU A 1 515 ? 1.759 20.779 -43.885 1.00 70.94 515 LEU A C 1
ATOM 3819 O O . LEU A 1 515 ? 1.922 21.920 -44.341 1.00 70.94 515 LEU A O 1
ATOM 3823 N N . GLU A 1 516 ? 1.240 19.790 -44.607 1.00 70.75 516 GLU A N 1
ATOM 3824 C CA . GLU A 1 516 ? 0.640 19.982 -45.925 1.00 70.75 516 GLU A CA 1
ATOM 3825 C C . GLU A 1 516 ? -0.393 21.134 -45.922 1.00 70.75 516 GLU A C 1
ATOM 3827 O O . GLU A 1 516 ? -1.230 21.247 -45.028 1.00 70.75 516 GLU A O 1
ATOM 3832 N N . GLY A 1 517 ? -0.335 22.020 -46.928 1.00 64.25 517 GLY A N 1
ATOM 3833 C CA . GLY A 1 517 ? -1.247 23.168 -47.050 1.00 64.25 517 GLY A CA 1
ATOM 3834 C C . GLY A 1 517 ? -0.847 24.438 -46.281 1.00 64.25 517 GLY A C 1
ATOM 3835 O O . GLY A 1 517 ? -1.561 25.440 -46.380 1.00 64.25 517 GLY A O 1
ATOM 3836 N N . ALA A 1 518 ? 0.292 24.449 -45.576 1.00 68.50 518 ALA A N 1
ATOM 3837 C CA . ALA A 1 518 ? 0.813 25.646 -44.907 1.00 68.50 518 ALA A CA 1
ATOM 3838 C C . ALA A 1 518 ? 0.936 26.861 -45.860 1.00 68.50 518 ALA A C 1
ATOM 3840 O O . ALA A 1 518 ? 1.365 26.746 -47.017 1.00 68.50 518 ALA A O 1
ATOM 3841 N N . ALA A 1 519 ? 0.543 28.047 -45.378 1.00 69.62 519 ALA A N 1
ATOM 3842 C CA . ALA A 1 519 ? 0.549 29.282 -46.161 1.00 69.62 519 ALA A CA 1
ATOM 3843 C C . ALA A 1 519 ? 1.980 29.773 -46.454 1.00 69.62 519 ALA A C 1
ATOM 3845 O O . ALA A 1 519 ? 2.912 29.550 -45.684 1.00 69.62 519 ALA A O 1
ATOM 3846 N N . ALA A 1 520 ? 2.172 30.485 -47.571 1.00 79.56 520 ALA A N 1
ATOM 3847 C CA . ALA A 1 520 ? 3.469 31.090 -47.872 1.00 79.56 520 ALA A CA 1
ATOM 3848 C C . ALA A 1 520 ? 3.844 32.116 -46.787 1.00 79.56 520 ALA A C 1
ATOM 3850 O O . ALA A 1 520 ? 3.044 32.988 -46.447 1.00 79.56 520 ALA A O 1
ATOM 3851 N N . GLY A 1 521 ? 5.060 32.010 -46.255 1.00 77.56 521 GLY A N 1
ATOM 3852 C CA . GLY A 1 521 ? 5.544 32.794 -45.120 1.00 77.56 521 GLY A CA 1
ATOM 3853 C C . GLY A 1 521 ? 5.393 32.115 -43.754 1.00 77.56 521 GLY A C 1
ATOM 3854 O O . GLY A 1 521 ? 5.942 32.641 -42.791 1.00 77.56 521 GLY A O 1
ATOM 3855 N N . THR A 1 522 ? 4.719 30.961 -43.648 1.00 81.75 522 THR A N 1
ATOM 3856 C CA . THR A 1 522 ? 4.677 30.172 -42.403 1.00 81.75 522 THR A CA 1
ATOM 3857 C C . THR A 1 522 ? 6.082 29.721 -42.013 1.00 81.75 522 THR A C 1
ATOM 3859 O O . THR A 1 522 ? 6.791 29.140 -42.834 1.00 81.75 522 THR A O 1
ATOM 3862 N N . THR A 1 523 ? 6.485 29.984 -40.770 1.00 86.25 523 THR A N 1
ATOM 3863 C CA . THR A 1 523 ? 7.788 29.571 -40.235 1.00 86.25 523 THR A CA 1
ATOM 3864 C C . THR A 1 523 ? 7.815 28.069 -39.998 1.00 86.25 523 THR A C 1
ATOM 3866 O O . THR A 1 523 ? 6.996 27.543 -39.256 1.00 86.25 523 THR A O 1
ATOM 3869 N N . VAL A 1 524 ? 8.769 27.400 -40.639 1.00 82.12 524 VAL A N 1
ATOM 3870 C CA . VAL A 1 524 ? 9.054 25.971 -40.474 1.00 82.12 524 VAL A CA 1
ATOM 3871 C C . VAL A 1 524 ? 9.888 25.773 -39.211 1.00 82.12 524 VAL A C 1
ATOM 3873 O O . VAL A 1 524 ? 9.524 24.992 -38.343 1.00 82.12 524 VAL A O 1
ATOM 3876 N N . GLY A 1 525 ? 10.931 26.590 -39.056 1.00 78.62 525 GLY A N 1
ATOM 3877 C CA . GLY A 1 525 ? 11.786 26.615 -37.877 1.00 78.62 525 GLY A CA 1
ATOM 3878 C C . GLY A 1 525 ? 12.719 27.821 -37.884 1.00 78.62 525 GLY A C 1
ATOM 3879 O O . GLY A 1 525 ? 12.885 28.509 -38.899 1.00 78.62 525 GLY A O 1
ATOM 3880 N N . THR A 1 526 ? 13.335 28.091 -36.740 1.00 88.00 526 THR A N 1
ATOM 3881 C CA . THR A 1 526 ? 14.375 29.113 -36.602 1.00 88.00 526 THR A CA 1
ATOM 3882 C C . THR A 1 526 ? 15.736 28.451 -36.757 1.00 88.00 526 THR A C 1
ATOM 3884 O O . THR A 1 526 ? 16.020 27.438 -36.131 1.00 88.00 526 THR A O 1
ATOM 3887 N N . LEU A 1 527 ? 16.565 29.021 -37.616 1.00 87.00 527 LEU A N 1
ATOM 3888 C CA . LEU A 1 527 ? 17.960 28.678 -37.772 1.00 87.00 527 LEU A CA 1
ATOM 3889 C C . LEU A 1 527 ? 18.766 29.305 -36.650 1.00 87.00 527 LEU A C 1
ATOM 3891 O O . LEU A 1 527 ? 18.859 30.527 -36.517 1.00 87.00 527 LEU A O 1
ATOM 3895 N N . THR A 1 528 ? 19.392 28.445 -35.878 1.00 86.44 528 THR A N 1
ATOM 3896 C CA . THR A 1 528 ? 20.469 28.815 -34.980 1.00 86.44 528 THR A CA 1
ATOM 3897 C C . THR A 1 528 ? 21.745 28.217 -35.517 1.00 86.44 528 THR A C 1
ATOM 3899 O O . THR A 1 528 ? 21.735 27.243 -36.262 1.00 86.44 528 THR A O 1
ATOM 3902 N N . ALA A 1 529 ? 22.869 28.803 -35.149 1.00 81.31 529 ALA A N 1
ATOM 3903 C CA . ALA A 1 529 ? 24.101 28.065 -35.246 1.00 81.31 529 ALA A CA 1
ATOM 3904 C C . ALA A 1 529 ? 24.883 28.243 -33.965 1.00 81.31 529 ALA A C 1
ATOM 3906 O O . ALA A 1 529 ? 24.731 29.258 -33.283 1.00 81.31 529 ALA A O 1
ATOM 3907 N N . THR A 1 530 ? 25.695 27.259 -33.632 1.00 74.06 530 THR A N 1
ATOM 3908 C CA . THR A 1 530 ? 26.636 27.361 -32.526 1.00 74.06 530 THR A CA 1
ATOM 3909 C C . THR A 1 530 ? 28.040 27.435 -33.085 1.00 74.06 530 THR A C 1
ATOM 3911 O O . THR A 1 530 ? 28.376 26.877 -34.138 1.00 74.06 530 THR A O 1
ATOM 3914 N N . THR A 1 531 ? 28.865 28.215 -32.407 1.00 66.50 531 THR A N 1
ATOM 3915 C CA . THR A 1 531 ? 30.303 28.122 -32.594 1.00 66.50 531 THR A CA 1
ATOM 3916 C C . THR A 1 531 ? 30.848 26.962 -31.753 1.00 66.50 531 THR A C 1
ATOM 3918 O O . THR A 1 531 ? 30.157 26.489 -30.861 1.00 66.50 531 THR A O 1
ATOM 3921 N N . SER A 1 532 ? 32.063 26.469 -32.003 1.00 59.53 532 SER A N 1
ATOM 3922 C CA . SER A 1 532 ? 32.599 25.263 -31.336 1.00 59.53 532 SER A CA 1
ATOM 3923 C C . SER A 1 532 ? 32.857 25.372 -29.817 1.00 59.53 532 SER A C 1
ATOM 3925 O O . SER A 1 532 ? 33.436 24.467 -29.233 1.00 59.53 532 SER A O 1
ATOM 3927 N N . ASP A 1 533 ? 32.454 26.464 -29.153 1.00 53.22 533 ASP A N 1
ATOM 3928 C CA . ASP A 1 533 ? 32.268 26.583 -27.681 1.00 53.22 533 ASP A CA 1
ATOM 3929 C C . ASP A 1 533 ? 30.865 26.187 -27.226 1.00 53.22 533 ASP A C 1
ATOM 3931 O O . ASP A 1 533 ? 30.633 26.099 -26.023 1.00 53.22 533 ASP A O 1
ATOM 3935 N N . GLY A 1 534 ? 29.909 26.071 -28.144 1.00 53.59 534 GLY A N 1
ATOM 3936 C CA . GLY A 1 534 ? 28.486 26.097 -27.829 1.00 53.59 534 GLY A CA 1
ATOM 3937 C C . GLY A 1 534 ? 27.917 27.511 -27.650 1.00 53.59 534 GLY A C 1
ATOM 3938 O O . GLY A 1 534 ? 26.754 27.642 -27.271 1.00 53.59 534 GLY A O 1
ATOM 3939 N N . ALA A 1 535 ? 28.677 28.584 -27.923 1.00 69.62 535 ALA A N 1
ATOM 3940 C CA . ALA A 1 535 ? 28.112 29.932 -27.901 1.00 69.62 535 ALA A CA 1
ATOM 3941 C C . ALA A 1 535 ? 27.201 30.158 -29.126 1.00 69.62 535 ALA A C 1
ATOM 3943 O O . ALA A 1 535 ? 27.502 29.665 -30.220 1.00 69.62 535 ALA A O 1
ATOM 3944 N N . PRO A 1 536 ? 26.098 30.923 -28.991 1.00 70.12 536 PRO A N 1
ATOM 3945 C CA . PRO A 1 536 ? 25.236 31.229 -30.124 1.00 70.12 536 PRO A CA 1
ATOM 3946 C C . PRO A 1 536 ? 25.996 32.036 -31.177 1.00 70.12 536 PRO A C 1
ATOM 3948 O O . PRO A 1 536 ? 26.496 33.135 -30.919 1.00 70.12 536 PRO A O 1
ATOM 3951 N N . TRP A 1 537 ? 26.051 31.511 -32.394 1.00 78.25 537 TRP A N 1
ATOM 3952 C CA . TRP A 1 537 ? 26.563 32.229 -33.545 1.00 78.25 537 TRP A CA 1
ATOM 3953 C C . TRP A 1 537 ? 25.575 33.326 -33.958 1.00 78.25 537 TRP A C 1
ATOM 3955 O O . TRP A 1 537 ? 24.381 33.088 -34.115 1.00 78.25 537 TRP A O 1
ATOM 3965 N N . THR A 1 538 ? 26.078 34.546 -34.156 1.00 75.25 538 THR A N 1
ATOM 3966 C CA . THR A 1 538 ? 25.254 35.755 -34.363 1.00 75.25 538 THR A CA 1
ATOM 3967 C C . THR A 1 538 ? 25.332 36.331 -35.784 1.00 75.25 538 THR A C 1
ATOM 3969 O O . THR A 1 538 ? 24.893 37.457 -36.025 1.00 75.25 538 THR A O 1
ATOM 3972 N N . GLY A 1 539 ? 25.906 35.592 -36.740 1.00 73.31 539 GLY A N 1
ATOM 3973 C CA . GLY A 1 539 ? 25.975 36.004 -38.147 1.00 73.31 539 GLY A CA 1
ATOM 3974 C C . GLY A 1 539 ? 24.687 35.723 -38.941 1.00 73.31 539 GLY A C 1
ATOM 3975 O O . GLY A 1 539 ? 23.681 35.287 -38.395 1.00 73.31 539 GLY A O 1
ATOM 3976 N N . GLY A 1 540 ? 24.701 36.000 -40.253 1.00 77.69 540 GLY A N 1
ATOM 3977 C CA . GLY A 1 540 ? 23.533 35.829 -41.135 1.00 77.69 540 GLY A CA 1
ATOM 3978 C C . GLY A 1 540 ? 23.560 34.551 -41.983 1.00 77.69 540 GLY A C 1
ATOM 3979 O O . GLY A 1 540 ? 24.607 34.182 -42.513 1.00 77.69 540 GLY A O 1
ATOM 3980 N N . PHE A 1 541 ? 22.400 33.915 -42.166 1.00 86.88 541 PHE A N 1
ATOM 3981 C CA . PHE A 1 541 ? 22.238 32.673 -42.934 1.00 86.88 541 PHE A CA 1
ATOM 3982 C C . PHE A 1 541 ? 21.935 32.922 -44.419 1.00 86.88 541 PHE A C 1
ATOM 3984 O O . PHE A 1 541 ? 21.328 33.929 -44.788 1.00 86.88 541 PHE A O 1
ATOM 3991 N N . ALA A 1 542 ? 22.315 31.974 -45.276 1.00 84.75 542 ALA A N 1
ATOM 3992 C CA . ALA A 1 542 ? 21.945 31.943 -46.691 1.00 84.75 542 ALA A CA 1
ATOM 3993 C C . ALA A 1 542 ? 21.383 30.565 -47.077 1.00 84.75 542 ALA A C 1
ATOM 3995 O O . ALA A 1 542 ? 21.825 29.554 -46.543 1.00 84.75 542 ALA A O 1
ATOM 3996 N N . LEU A 1 543 ? 20.419 30.526 -48.004 1.00 85.62 543 LEU A N 1
ATOM 3997 C CA . LEU A 1 543 ? 19.705 29.311 -48.424 1.00 85.62 543 LEU A CA 1
ATOM 3998 C C . LEU A 1 543 ? 19.937 29.021 -49.911 1.00 85.62 543 LEU A C 1
ATOM 4000 O O . LEU A 1 543 ? 19.849 29.923 -50.747 1.00 85.62 543 LEU A O 1
ATOM 4004 N N . SER A 1 544 ? 20.168 27.753 -50.248 1.00 76.94 544 SER A N 1
ATOM 4005 C CA . SER A 1 544 ? 20.232 27.250 -51.624 1.00 76.94 544 SER A CA 1
ATOM 4006 C C . SER A 1 544 ? 19.598 25.852 -51.731 1.00 76.94 544 SER A C 1
ATOM 4008 O O . SER A 1 544 ? 19.765 25.025 -50.845 1.00 76.94 544 SER A O 1
ATOM 4010 N N . GLY A 1 545 ? 18.839 25.576 -52.799 1.00 66.06 545 GLY A N 1
ATOM 4011 C CA . GLY A 1 545 ? 18.024 24.348 -52.923 1.00 66.06 545 GLY A CA 1
ATOM 4012 C C . GLY A 1 545 ? 16.559 24.526 -52.476 1.00 66.06 545 GLY A C 1
ATOM 4013 O O . GLY A 1 545 ? 16.199 25.567 -51.939 1.00 66.06 545 GLY A O 1
ATOM 4014 N N . GLY A 1 546 ? 15.684 23.551 -52.770 1.00 67.12 546 GLY A N 1
ATOM 4015 C CA . GLY A 1 546 ? 14.255 23.569 -52.381 1.00 67.12 546 GLY A CA 1
ATOM 4016 C C . GLY A 1 546 ? 13.227 24.093 -53.402 1.00 67.12 546 GLY A C 1
ATOM 4017 O O . GLY A 1 546 ? 12.050 24.212 -53.076 1.00 67.12 546 GLY A O 1
ATOM 4018 N N . GLY A 1 547 ? 13.618 24.417 -54.641 1.00 62.75 547 GLY A N 1
ATOM 4019 C CA . GLY A 1 547 ? 12.683 24.638 -55.764 1.00 62.75 547 GLY A CA 1
ATOM 4020 C C . GLY A 1 547 ? 11.593 25.713 -55.574 1.00 62.75 547 GLY A C 1
ATOM 4021 O O . GLY A 1 547 ? 10.482 25.526 -56.060 1.00 62.75 547 GLY A O 1
ATOM 4022 N N . GLY A 1 548 ? 11.874 26.810 -54.855 1.00 69.69 548 GLY A N 1
ATOM 4023 C CA . GLY A 1 548 ? 10.903 27.889 -54.583 1.00 69.69 548 GLY A CA 1
ATOM 4024 C C . GLY A 1 548 ? 9.874 27.576 -53.484 1.00 69.69 548 GLY A C 1
ATOM 4025 O O . GLY A 1 548 ? 8.972 28.378 -53.242 1.00 69.69 548 GLY A O 1
ATOM 4026 N N . ARG A 1 549 ? 10.003 26.423 -52.813 1.00 75.44 549 ARG A N 1
ATOM 4027 C CA . ARG A 1 549 ? 9.111 25.954 -51.738 1.00 75.44 549 ARG A CA 1
ATOM 4028 C C . ARG A 1 549 ? 9.573 26.350 -50.331 1.00 75.44 549 ARG A C 1
ATOM 4030 O O . ARG A 1 549 ? 8.774 26.282 -49.409 1.00 75.44 549 ARG A O 1
ATOM 4037 N N . ALA A 1 550 ? 10.810 26.823 -50.171 1.00 79.50 550 ALA A N 1
ATOM 4038 C CA . ALA A 1 550 ? 11.360 27.358 -48.922 1.00 79.50 550 ALA A CA 1
ATOM 4039 C C . ALA A 1 550 ? 12.075 28.697 -49.170 1.00 79.50 550 ALA A C 1
ATOM 4041 O O . ALA A 1 550 ? 12.657 28.901 -50.239 1.00 79.50 550 ALA A O 1
ATOM 4042 N N . ALA A 1 551 ? 12.021 29.600 -48.194 1.00 84.69 551 ALA A N 1
ATOM 4043 C CA . ALA A 1 551 ? 12.671 30.909 -48.211 1.00 84.69 551 ALA A CA 1
ATOM 4044 C C . ALA A 1 551 ? 13.224 31.263 -46.817 1.00 84.69 551 ALA A C 1
ATOM 4046 O O . ALA A 1 551 ? 12.874 30.621 -45.830 1.00 84.69 551 ALA A O 1
ATOM 4047 N N . LEU A 1 552 ? 14.080 32.288 -46.735 1.00 87.62 552 LEU A N 1
ATOM 4048 C CA . LEU A 1 552 ? 14.566 32.831 -45.461 1.00 87.62 552 LEU A CA 1
ATOM 4049 C C . LEU A 1 552 ? 13.887 34.157 -45.130 1.00 87.62 552 LEU A C 1
ATOM 4051 O O . LEU A 1 552 ? 13.799 35.044 -45.981 1.00 87.62 552 LEU A O 1
ATOM 4055 N N . ASN A 1 553 ? 13.492 34.311 -43.870 1.00 83.56 553 ASN A N 1
ATOM 4056 C CA . ASN A 1 553 ? 13.120 35.585 -43.271 1.00 83.56 553 ASN A CA 1
ATOM 4057 C C . ASN A 1 553 ? 13.993 35.819 -42.029 1.00 83.56 553 ASN A C 1
ATOM 4059 O O . ASN A 1 553 ? 13.714 35.313 -40.944 1.00 83.56 553 ASN A O 1
ATOM 4063 N N . GLY A 1 554 ? 15.112 36.527 -42.204 1.00 85.56 554 GLY A N 1
ATOM 4064 C CA . GLY A 1 554 ? 16.129 36.658 -41.159 1.00 85.56 554 GLY A CA 1
ATOM 4065 C C . GLY A 1 554 ? 16.756 35.304 -40.817 1.00 85.56 554 GLY A C 1
ATOM 4066 O O . GLY A 1 554 ? 17.272 34.622 -41.700 1.00 85.56 554 GLY A O 1
ATOM 4067 N N . ALA A 1 555 ? 16.702 34.922 -39.542 1.00 85.12 555 ALA A N 1
ATOM 4068 C CA . ALA A 1 555 ? 17.168 33.625 -39.060 1.00 85.12 555 ALA A CA 1
ATOM 4069 C C . ALA A 1 555 ? 16.073 32.545 -39.103 1.00 85.12 555 ALA A C 1
ATOM 4071 O O . ALA A 1 555 ? 16.211 31.537 -38.440 1.00 85.12 555 ALA A O 1
ATOM 4072 N N . GLN A 1 556 ? 14.967 32.726 -39.827 1.00 88.50 556 GLN A N 1
ATOM 4073 C CA . GLN A 1 556 ? 13.892 31.728 -39.906 1.00 88.50 556 GLN A CA 1
ATOM 4074 C C . GLN A 1 556 ? 13.773 31.149 -41.310 1.00 88.50 556 GLN A C 1
ATOM 4076 O O . GLN A 1 556 ? 13.810 31.896 -42.293 1.00 88.50 556 GLN A O 1
ATOM 4081 N N . ILE A 1 557 ? 13.579 29.832 -41.401 1.00 86.94 557 ILE A N 1
ATOM 4082 C CA . ILE A 1 557 ? 13.127 29.190 -42.636 1.00 86.94 557 ILE A CA 1
ATOM 4083 C C . ILE A 1 557 ? 11.611 29.236 -42.662 1.00 86.94 557 ILE A C 1
ATOM 4085 O O . ILE A 1 557 ? 10.943 28.806 -41.724 1.00 86.94 557 ILE A O 1
ATOM 4089 N N . VAL A 1 558 ? 11.079 29.752 -43.762 1.00 86.00 558 VAL A N 1
ATOM 4090 C CA . VAL A 1 558 ? 9.645 29.883 -44.003 1.00 86.00 558 VAL A CA 1
ATOM 4091 C C . VAL A 1 558 ? 9.244 29.168 -45.292 1.00 86.00 558 VAL A C 1
ATOM 4093 O O . VAL A 1 558 ? 10.060 28.974 -46.199 1.00 86.00 558 VAL A O 1
ATOM 4096 N N . VAL A 1 559 ? 7.967 28.816 -45.409 1.00 83.12 559 VAL A N 1
ATOM 4097 C CA . VAL A 1 559 ? 7.384 28.233 -46.625 1.00 83.12 559 VAL A CA 1
ATOM 4098 C C . VAL A 1 559 ? 7.413 29.268 -47.758 1.00 83.12 559 VAL A C 1
ATOM 4100 O O . VAL A 1 559 ? 6.829 30.344 -47.654 1.00 83.12 559 VAL A O 1
ATOM 4103 N N . GLY A 1 560 ? 8.103 28.960 -48.857 1.00 76.00 560 GLY A N 1
ATOM 4104 C CA . GLY A 1 560 ? 8.315 29.881 -49.984 1.00 76.00 560 GLY A CA 1
ATOM 4105 C C . GLY A 1 560 ? 7.129 29.980 -50.954 1.00 76.00 560 GLY A C 1
ATOM 4106 O O . GLY A 1 560 ? 6.890 31.033 -51.542 1.00 76.00 560 GLY A O 1
ATOM 4107 N N . SER A 1 561 ? 6.367 28.897 -51.114 1.00 71.94 561 SER A N 1
ATOM 4108 C CA . SER A 1 561 ? 5.106 28.829 -51.871 1.00 71.94 561 SER A CA 1
ATOM 4109 C C . SER A 1 561 ? 4.297 27.610 -51.405 1.00 71.94 561 SER A C 1
ATOM 4111 O O . SER A 1 561 ? 4.892 26.651 -50.919 1.00 71.94 561 SER A O 1
ATOM 4113 N N . THR A 1 562 ? 2.960 27.642 -51.509 1.00 64.31 562 THR A N 1
ATOM 4114 C CA . THR A 1 562 ? 2.074 26.579 -50.986 1.00 64.31 562 THR A CA 1
ATOM 4115 C C . THR A 1 562 ? 2.461 25.200 -51.532 1.00 64.31 562 THR A C 1
ATOM 4117 O O . THR A 1 562 ? 2.471 24.991 -52.749 1.00 64.31 562 THR A O 1
ATOM 4120 N N . VAL A 1 563 ? 2.770 24.255 -50.637 1.00 61.16 563 VAL A N 1
ATOM 4121 C CA . VAL A 1 563 ? 3.186 22.888 -50.991 1.00 61.16 563 VAL A CA 1
ATOM 4122 C C . VAL A 1 563 ? 1.986 21.946 -50.892 1.00 61.16 563 VAL A C 1
ATOM 4124 O O . VAL A 1 563 ? 1.346 21.863 -49.851 1.00 61.16 563 VAL A O 1
ATOM 4127 N N . ALA A 1 564 ? 1.658 21.282 -52.004 1.00 54.75 564 ALA A N 1
ATOM 4128 C CA . ALA A 1 564 ? 0.371 20.611 -52.220 1.00 54.75 564 ALA A CA 1
ATOM 4129 C C . ALA A 1 564 ? 0.394 19.072 -52.074 1.00 54.75 564 ALA A C 1
ATOM 4131 O O . ALA A 1 564 ? -0.500 18.423 -52.604 1.00 54.75 564 ALA A O 1
ATOM 4132 N N . ALA A 1 565 ? 1.449 18.492 -51.490 1.00 61.12 565 ALA A N 1
ATOM 4133 C CA . ALA A 1 565 ? 1.538 17.052 -51.229 1.00 61.12 565 ALA A CA 1
ATOM 4134 C C . ALA A 1 565 ? 2.605 16.749 -50.166 1.00 61.12 565 ALA A C 1
ATOM 4136 O O . ALA A 1 565 ? 3.678 17.366 -50.199 1.00 61.12 565 ALA A O 1
ATOM 4137 N N . ALA A 1 566 ? 2.327 15.772 -49.298 1.00 61.47 566 ALA A N 1
ATOM 4138 C CA . ALA A 1 566 ? 3.282 15.208 -48.349 1.00 61.47 566 ALA A CA 1
ATOM 4139 C C . ALA A 1 566 ? 4.542 14.662 -49.043 1.00 61.47 566 ALA A C 1
ATOM 4141 O O . ALA A 1 566 ? 4.492 14.076 -50.132 1.00 61.47 566 ALA A O 1
ATOM 4142 N N . GLY A 1 567 ? 5.691 14.868 -48.409 1.00 70.88 567 GLY A N 1
ATOM 4143 C CA . GLY A 1 567 ? 6.994 14.451 -48.904 1.00 70.88 567 GLY A CA 1
ATOM 4144 C C . GLY A 1 567 ? 8.108 15.385 -48.455 1.00 70.88 567 GLY A C 1
ATOM 4145 O O . GLY A 1 567 ? 7.882 16.515 -48.034 1.00 70.88 567 GLY A O 1
ATOM 4146 N N . SER A 1 568 ? 9.343 14.920 -48.574 1.00 76.00 568 SER A N 1
ATOM 4147 C CA . SER A 1 568 ? 10.505 15.670 -48.105 1.00 76.00 568 SER A CA 1
ATOM 4148 C C . SER A 1 568 ? 11.287 16.273 -49.266 1.00 76.00 568 SER A C 1
ATOM 4150 O O . SER A 1 568 ? 11.418 15.668 -50.335 1.00 76.00 568 SER A O 1
ATOM 4152 N N . PHE A 1 569 ? 11.839 17.466 -49.070 1.00 79.31 569 PHE A N 1
ATOM 4153 C CA . PHE A 1 569 ? 12.767 18.067 -50.021 1.00 79.31 569 PHE A CA 1
ATOM 4154 C C . PHE A 1 569 ? 13.965 18.682 -49.304 1.00 79.31 569 PHE A C 1
ATOM 4156 O O . PHE A 1 569 ? 13.845 19.339 -48.275 1.00 79.31 569 PHE A O 1
ATOM 4163 N N . GLY A 1 570 ? 15.147 18.466 -49.874 1.00 81.31 570 GLY A N 1
ATOM 4164 C CA . GLY A 1 570 ? 16.385 18.996 -49.323 1.00 81.31 570 GLY A CA 1
ATOM 4165 C C . GLY A 1 570 ? 16.548 20.489 -49.600 1.00 81.31 570 GLY A C 1
ATOM 4166 O O . GLY A 1 570 ? 16.355 20.951 -50.732 1.00 81.31 570 GLY A O 1
ATOM 4167 N N . VAL A 1 571 ? 16.986 21.221 -48.586 1.00 84.19 571 VAL A N 1
ATOM 4168 C CA . VAL A 1 571 ? 17.506 22.583 -48.681 1.00 84.19 571 VAL A CA 1
ATOM 4169 C C . VAL A 1 571 ? 18.875 22.632 -48.020 1.00 84.19 571 VAL A C 1
ATOM 4171 O O . VAL A 1 571 ? 19.107 21.998 -47.001 1.00 84.19 571 VAL A O 1
ATOM 4174 N N . THR A 1 572 ? 19.805 23.379 -48.594 1.00 87.50 572 THR A N 1
ATOM 4175 C CA . THR A 1 572 ? 21.124 23.598 -48.001 1.00 87.50 572 THR A CA 1
ATOM 4176 C C . THR A 1 572 ? 21.186 25.013 -47.461 1.00 87.50 572 THR A C 1
ATOM 4178 O O . THR A 1 572 ? 20.979 25.981 -48.199 1.00 87.50 572 THR A O 1
ATOM 4181 N N . VAL A 1 573 ? 21.483 25.136 -46.174 1.00 87.00 573 VAL A N 1
ATOM 4182 C CA . VAL A 1 573 ? 21.647 26.409 -45.477 1.00 87.00 573 VAL A CA 1
ATOM 4183 C C . VAL A 1 573 ? 23.111 26.574 -45.118 1.00 87.00 573 VAL A C 1
ATOM 4185 O O . VAL A 1 573 ? 23.756 25.642 -44.656 1.00 87.00 573 VAL A O 1
ATOM 4188 N N . SER A 1 574 ? 23.649 27.770 -45.309 1.00 85.44 574 SER A N 1
ATOM 4189 C CA . SER A 1 574 ? 25.034 28.087 -44.969 1.00 85.44 574 SER A CA 1
ATOM 4190 C C . SER A 1 574 ? 25.134 29.277 -44.026 1.00 85.44 574 SER A C 1
ATOM 4192 O O . SER A 1 574 ? 24.426 30.272 -44.202 1.00 85.44 574 SER A O 1
ATOM 4194 N N . ALA A 1 575 ? 26.074 29.184 -43.088 1.00 79.19 575 ALA A N 1
ATOM 4195 C CA . ALA A 1 575 ? 26.475 30.215 -42.141 1.00 79.19 575 ALA A CA 1
ATOM 4196 C C . ALA A 1 575 ? 28.003 30.376 -42.222 1.00 79.19 575 ALA A C 1
ATOM 4198 O O . ALA A 1 575 ? 28.775 29.601 -41.656 1.00 79.19 575 ALA A O 1
ATOM 4199 N N . GLY A 1 576 ? 28.468 31.367 -42.986 1.00 77.81 576 GLY A N 1
ATOM 4200 C CA . GLY A 1 576 ? 29.894 31.495 -43.304 1.00 77.81 576 GLY A CA 1
ATOM 4201 C C . GLY A 1 576 ? 30.378 30.395 -44.260 1.00 77.81 576 GLY A C 1
ATOM 4202 O O . GLY A 1 576 ? 29.799 30.218 -45.327 1.00 77.81 576 GLY A O 1
ATOM 4203 N N . ALA A 1 577 ? 31.467 29.698 -43.911 1.00 71.31 577 ALA A N 1
ATOM 4204 C CA . ALA A 1 577 ? 32.043 28.617 -44.727 1.00 71.31 577 ALA A CA 1
ATOM 4205 C C . ALA A 1 577 ? 31.452 27.227 -44.424 1.00 71.31 577 ALA A C 1
ATOM 4207 O O . ALA A 1 577 ? 31.732 26.280 -45.157 1.00 71.31 577 ALA A O 1
ATOM 4208 N N . TYR A 1 578 ? 30.664 27.110 -43.353 1.00 68.06 578 TYR A N 1
ATOM 4209 C CA . TYR A 1 578 ? 29.982 25.883 -42.966 1.00 68.06 578 TYR A CA 1
ATOM 4210 C C . TYR A 1 578 ? 28.571 25.874 -43.567 1.00 68.06 578 TYR A C 1
ATOM 4212 O O . TYR A 1 578 ? 27.886 26.904 -43.596 1.00 68.06 578 TYR A O 1
ATOM 4220 N N . SER A 1 579 ? 28.157 24.730 -44.104 1.00 79.94 579 SER A N 1
ATOM 4221 C CA . SER A 1 579 ? 26.850 24.551 -44.732 1.00 79.94 579 SER A CA 1
ATOM 4222 C C . SER A 1 579 ? 26.269 23.207 -44.356 1.00 79.94 579 SER A C 1
ATOM 4224 O O . SER A 1 579 ? 26.958 22.194 -44.460 1.00 79.94 579 SER A O 1
ATOM 4226 N N . GLU A 1 580 ? 24.993 23.209 -44.019 1.00 80.44 580 GLU A N 1
ATOM 4227 C CA . GLU A 1 580 ? 24.259 22.053 -43.546 1.00 80.44 580 GLU A CA 1
ATOM 4228 C C . GLU A 1 580 ? 23.038 21.830 -44.433 1.00 80.44 580 GLU A C 1
ATOM 4230 O O . GLU A 1 580 ? 22.400 22.781 -44.903 1.00 80.44 580 GLU A O 1
ATOM 4235 N N . GLN A 1 581 ? 22.759 20.569 -44.750 1.00 85.75 581 GLN A N 1
ATOM 4236 C CA . GLN A 1 581 ? 21.645 20.207 -45.610 1.00 85.75 581 GLN A CA 1
ATOM 4237 C C . GLN A 1 581 ? 20.499 19.692 -44.752 1.00 85.75 581 GLN A C 1
ATOM 4239 O O . GLN A 1 581 ? 20.566 18.598 -44.204 1.00 85.75 581 GLN A O 1
ATOM 4244 N N . PHE A 1 582 ? 19.428 20.470 -44.694 1.00 82.38 582 PHE A N 1
ATOM 4245 C CA . PHE A 1 582 ? 18.203 20.087 -44.017 1.00 82.38 582 PHE A CA 1
ATOM 4246 C C . PHE A 1 582 ? 17.251 19.439 -44.998 1.00 82.38 582 PHE A C 1
ATOM 4248 O O . PHE A 1 582 ? 17.101 19.877 -46.142 1.00 82.38 582 PHE A O 1
ATOM 4255 N N . THR A 1 583 ? 16.577 18.400 -44.539 1.00 83.50 583 THR A N 1
ATOM 4256 C CA . THR A 1 583 ? 15.477 17.809 -45.282 1.00 83.50 583 THR A CA 1
ATOM 4257 C C . THR A 1 583 ? 14.203 18.367 -44.695 1.00 83.50 583 THR A C 1
ATOM 4259 O O . THR A 1 583 ? 13.771 17.929 -43.640 1.00 83.50 583 THR A O 1
ATOM 4262 N N . LEU A 1 584 ? 13.610 19.347 -45.376 1.00 81.50 584 LEU A N 1
ATOM 4263 C CA . LEU A 1 584 ? 12.321 19.842 -44.932 1.00 81.50 584 LEU A CA 1
ATOM 4264 C C . LEU A 1 584 ? 11.272 18.801 -45.282 1.00 81.50 584 LEU A C 1
ATOM 4266 O O . LEU A 1 584 ? 11.079 18.475 -46.461 1.00 81.50 584 LEU A O 1
ATOM 4270 N N . THR A 1 585 ? 10.629 18.268 -44.257 1.00 76.81 585 THR A N 1
ATOM 4271 C CA . THR A 1 585 ? 9.616 17.237 -44.411 1.00 76.81 585 THR A CA 1
ATOM 4272 C C . THR A 1 585 ? 8.254 17.900 -44.371 1.00 76.81 585 THR A C 1
ATOM 4274 O O . THR A 1 585 ? 7.845 18.477 -43.367 1.00 76.81 585 THR A O 1
ATOM 4277 N N . VAL A 1 586 ? 7.559 17.843 -45.507 1.00 74.19 586 VAL A N 1
ATOM 4278 C CA . VAL A 1 586 ? 6.130 18.128 -45.531 1.00 74.19 586 VAL A CA 1
ATOM 4279 C C . VAL A 1 586 ? 5.456 16.874 -45.043 1.00 74.19 586 VAL A C 1
ATOM 4281 O O . VAL A 1 586 ? 5.339 15.893 -45.782 1.00 74.19 586 VAL A O 1
ATOM 4284 N N . GLU A 1 587 ? 5.102 16.884 -43.773 1.00 62.03 587 GLU A N 1
ATOM 4285 C CA . GLU A 1 587 ? 4.371 15.776 -43.203 1.00 62.03 587 GLU A CA 1
ATOM 4286 C C . GLU A 1 587 ? 2.948 15.816 -43.753 1.00 62.03 587 GLU A C 1
ATOM 4288 O O . GLU A 1 587 ? 2.312 16.875 -43.855 1.00 62.03 587 GLU A O 1
ATOM 4293 N N . GLU A 1 588 ? 2.466 14.639 -44.152 1.00 54.22 588 GLU A N 1
ATOM 4294 C CA . GLU A 1 588 ? 1.029 14.428 -44.251 1.00 54.22 588 GLU A CA 1
ATOM 4295 C C . GLU A 1 588 ? 0.477 14.786 -42.873 1.00 54.22 588 GLU A C 1
ATOM 4297 O O . GLU A 1 588 ? 1.089 14.442 -41.861 1.00 54.22 588 GLU A O 1
ATOM 4302 N N . ASN A 1 589 ? -0.608 15.552 -42.805 1.00 54.66 589 ASN A N 1
ATOM 4303 C CA . ASN A 1 589 ? -1.162 15.930 -41.512 1.00 54.66 589 ASN A CA 1
ATOM 4304 C C . ASN A 1 589 ? -1.774 14.687 -40.835 1.00 54.66 589 ASN A C 1
ATOM 4306 O O . ASN A 1 589 ? -2.969 14.425 -40.954 1.00 54.66 589 ASN A O 1
ATOM 4310 N N . THR A 1 590 ? -0.920 13.887 -40.196 1.00 49.50 590 THR A N 1
ATOM 4311 C CA . THR A 1 590 ? -1.214 12.594 -39.577 1.00 49.50 590 THR A CA 1
ATOM 4312 C C . THR A 1 590 ? -0.468 12.515 -38.243 1.00 49.50 590 THR A C 1
ATOM 4314 O O . THR A 1 590 ? 0.568 11.861 -38.130 1.00 49.50 590 THR A O 1
ATOM 4317 N N . ALA A 1 591 ? -0.959 13.224 -37.223 1.00 40.31 591 ALA A N 1
ATOM 4318 C CA . ALA A 1 591 ? -0.486 13.056 -35.849 1.00 40.31 591 ALA A CA 1
ATOM 4319 C C . ALA A 1 591 ? -0.667 11.592 -35.390 1.00 40.31 591 ALA A C 1
ATOM 4321 O O . ALA A 1 591 ? -1.598 10.932 -35.845 1.00 40.31 591 ALA A O 1
ATOM 4322 N N . SER A 1 592 ? 0.247 11.115 -34.525 1.00 40.47 592 SER A N 1
ATOM 4323 C CA . SER A 1 592 ? 0.233 9.865 -33.733 1.00 40.47 592 SER A CA 1
ATOM 4324 C C . SER A 1 592 ? -0.997 8.967 -33.938 1.00 40.47 592 SER A C 1
ATOM 4326 O O . SER A 1 592 ? -2.122 9.375 -33.675 1.00 40.47 592 SER A O 1
ATOM 4328 N N . GLY A 1 593 ? -0.787 7.691 -34.284 1.00 45.59 593 GLY A N 1
ATOM 4329 C CA . GLY A 1 593 ? -1.876 6.710 -34.421 1.00 45.59 593 GLY A CA 1
ATOM 4330 C C . GLY A 1 593 ? -2.754 6.502 -33.170 1.00 45.59 593 GLY A C 1
ATOM 4331 O O . GLY A 1 593 ? -3.707 5.732 -33.239 1.00 45.59 593 GLY A O 1
ATOM 4332 N N . ALA A 1 594 ? -2.457 7.164 -32.047 1.00 56.75 594 ALA A N 1
ATOM 4333 C CA . ALA A 1 594 ? -3.396 7.397 -30.961 1.00 56.75 594 ALA A CA 1
ATOM 4334 C C . ALA A 1 594 ? -3.813 8.878 -30.948 1.00 56.75 594 ALA A C 1
ATOM 4336 O O . ALA A 1 594 ? -2.985 9.773 -30.754 1.00 56.75 594 ALA A O 1
ATOM 4337 N N . GLU A 1 595 ? -5.099 9.124 -31.180 1.00 75.38 595 GLU A N 1
ATOM 4338 C CA . GLU A 1 595 ? -5.653 10.470 -31.274 1.00 75.38 595 GLU A CA 1
ATOM 4339 C C . GLU A 1 595 ? -5.554 11.242 -29.934 1.00 75.38 595 GLU A C 1
ATOM 4341 O O . GLU A 1 595 ? -5.671 10.633 -28.863 1.00 75.38 595 GLU A O 1
ATOM 4346 N N . PRO A 1 596 ? -5.325 12.571 -29.965 1.00 87.94 596 PRO A N 1
ATOM 4347 C CA . PRO A 1 596 ? -5.024 13.372 -28.777 1.00 87.94 596 PRO A CA 1
ATOM 4348 C C . PRO A 1 596 ? -6.206 13.460 -27.802 1.00 87.94 596 PRO A C 1
ATOM 4350 O O . PRO A 1 596 ? -7.368 13.431 -28.216 1.00 87.94 596 PRO A O 1
ATOM 4353 N N . LEU A 1 597 ? -5.903 13.610 -26.509 1.00 92.94 597 LEU A N 1
ATOM 4354 C CA . LEU A 1 597 ? -6.900 13.796 -25.451 1.00 92.94 597 LEU A CA 1
ATOM 4355 C C . LEU A 1 597 ? -7.225 15.287 -25.284 1.00 92.94 597 LEU A C 1
ATOM 4357 O O . LEU A 1 597 ? -6.332 16.086 -25.002 1.00 92.94 597 LEU A O 1
ATOM 4361 N N . LEU A 1 598 ? -8.503 15.657 -25.380 1.00 96.19 598 LEU A N 1
ATOM 4362 C CA . LEU A 1 598 ? -8.997 16.951 -24.901 1.00 96.19 598 LEU A CA 1
ATOM 4363 C C . LEU A 1 598 ? -9.442 16.812 -23.443 1.00 96.19 598 LEU A C 1
ATOM 4365 O O . LEU A 1 598 ? -10.497 16.239 -23.165 1.00 96.19 598 LEU A O 1
ATOM 4369 N N . LEU A 1 599 ? -8.656 17.354 -22.516 1.00 97.56 599 LEU A N 1
ATOM 4370 C CA . LEU A 1 599 ? -8.964 17.369 -21.087 1.00 97.56 599 LEU A CA 1
ATOM 4371 C C . LEU A 1 599 ? -9.519 18.743 -20.682 1.00 97.56 599 LEU A C 1
ATOM 4373 O O . LEU A 1 599 ? -8.838 19.766 -20.699 1.00 97.56 599 LEU A O 1
ATOM 4377 N N . MET A 1 600 ? -10.793 18.766 -20.322 1.00 97.38 600 MET A N 1
ATOM 4378 C CA . MET A 1 600 ? -11.551 19.952 -19.954 1.00 97.38 600 MET A CA 1
ATOM 4379 C C . MET A 1 600 ? -11.742 20.006 -18.440 1.00 97.38 600 MET A C 1
ATOM 4381 O O . MET A 1 600 ? -12.283 19.077 -17.849 1.00 97.38 600 MET A O 1
ATOM 4385 N N . ILE A 1 601 ? -11.344 21.108 -17.813 1.00 95.50 601 ILE A N 1
ATOM 4386 C CA . ILE A 1 601 ? -11.529 21.346 -16.378 1.00 95.50 601 ILE A CA 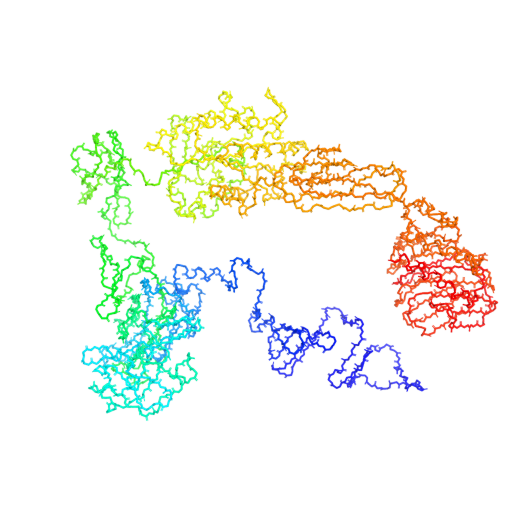1
ATOM 4387 C C . ILE A 1 601 ? -12.549 22.467 -16.214 1.00 95.50 601 ILE A C 1
ATOM 4389 O O . ILE A 1 601 ? -12.319 23.581 -16.690 1.00 95.50 601 ILE A O 1
ATOM 4393 N N . ALA A 1 602 ? -13.673 22.174 -15.563 1.00 94.75 602 ALA A N 1
ATOM 4394 C CA . ALA A 1 602 ? -14.776 23.116 -15.409 1.00 94.75 602 ALA A CA 1
ATOM 4395 C C . ALA A 1 602 ? -15.339 23.123 -13.980 1.00 94.75 602 ALA A C 1
ATOM 4397 O O . ALA A 1 602 ? -15.196 22.160 -13.218 1.00 94.75 602 ALA A O 1
ATOM 4398 N N . GLY A 1 603 ? -15.968 24.237 -13.604 1.00 93.31 603 GLY A N 1
ATOM 4399 C CA . GLY A 1 603 ? -16.634 24.401 -12.314 1.00 93.31 603 GLY A CA 1
ATOM 4400 C C . GLY A 1 603 ? -16.199 25.657 -11.561 1.00 93.31 603 GLY A C 1
ATOM 4401 O O . GLY A 1 603 ? -16.038 26.729 -12.151 1.00 93.31 603 GLY A O 1
ATOM 4402 N N . GLN A 1 604 ? -16.040 25.559 -10.239 1.00 89.88 604 GLN A N 1
ATOM 4403 C CA . GLN A 1 604 ? -15.833 26.734 -9.381 1.00 89.88 604 GLN A CA 1
ATOM 4404 C C . GLN A 1 604 ? -14.460 26.800 -8.688 1.00 89.88 604 GLN A C 1
ATOM 4406 O O . GLN A 1 604 ? -13.477 26.242 -9.166 1.00 89.88 604 GLN A O 1
ATOM 4411 N N . SER A 1 605 ? -14.370 27.519 -7.563 1.00 86.12 605 SER A N 1
ATOM 4412 C CA . SER A 1 605 ? -13.136 27.763 -6.809 1.00 86.12 605 SER A CA 1
ATOM 4413 C C . SER A 1 605 ? -12.305 26.512 -6.490 1.00 86.12 605 SER A C 1
ATOM 4415 O O . SER A 1 605 ? -11.087 26.626 -6.492 1.00 86.12 605 SER A O 1
ATOM 4417 N N . ASN A 1 606 ? -12.913 25.348 -6.219 1.00 87.25 606 ASN A N 1
ATOM 4418 C CA . ASN A 1 606 ? -12.181 24.108 -5.906 1.00 87.25 606 ASN A CA 1
ATOM 4419 C C . ASN A 1 606 ? -11.690 23.376 -7.171 1.00 87.25 606 ASN A C 1
ATOM 4421 O O . ASN A 1 606 ? -10.586 22.847 -7.155 1.00 87.25 606 ASN A O 1
ATOM 4425 N N . SER A 1 607 ? -12.413 23.476 -8.294 1.00 88.88 607 SER A N 1
ATOM 4426 C CA . SER A 1 607 ? -11.922 23.102 -9.636 1.00 88.88 607 SER A CA 1
ATOM 4427 C C . SER A 1 607 ? -10.725 23.961 -10.068 1.00 88.88 607 SER A C 1
ATOM 4429 O O . SER A 1 607 ? -9.764 23.488 -10.669 1.00 88.88 607 SER A O 1
ATOM 4431 N N . ARG A 1 608 ? -10.766 25.257 -9.735 1.00 84.44 608 ARG A N 1
ATOM 4432 C CA . ARG A 1 608 ? -9.670 26.203 -9.983 1.00 84.44 608 ARG A CA 1
ATOM 4433 C C . ARG A 1 608 ? -8.494 26.013 -9.015 1.00 84.44 608 ARG A C 1
ATOM 4435 O O . ARG A 1 608 ? -7.356 26.253 -9.402 1.00 84.44 608 ARG A O 1
ATOM 4442 N N . VAL A 1 609 ? -8.801 25.623 -7.776 1.00 77.69 609 VAL A N 1
ATOM 4443 C CA . VAL A 1 609 ? -7.926 25.600 -6.591 1.00 77.69 609 VAL A CA 1
ATOM 4444 C C . VAL A 1 609 ? -7.531 27.002 -6.100 1.00 77.69 609 VAL A C 1
ATOM 4446 O O . VAL A 1 609 ? -6.368 27.384 -5.999 1.00 77.69 609 VAL A O 1
ATOM 4449 N N . ALA A 1 610 ? -8.536 27.820 -5.786 1.00 65.44 610 ALA A N 1
ATOM 4450 C CA . ALA A 1 610 ? -8.340 29.187 -5.315 1.00 65.44 610 ALA A CA 1
ATOM 4451 C C . ALA A 1 610 ? -7.599 29.259 -3.960 1.00 65.44 610 ALA A C 1
ATOM 4453 O O . ALA A 1 610 ? -8.120 28.836 -2.933 1.00 65.44 610 ALA A O 1
ATOM 4454 N N . GLY A 1 611 ? -6.419 29.888 -3.945 1.00 57.59 611 GLY A N 1
ATOM 4455 C CA . GLY A 1 611 ? -5.761 30.389 -2.730 1.00 57.59 611 GLY A CA 1
ATOM 4456 C C . GLY A 1 611 ? -4.914 29.398 -1.922 1.00 57.59 611 GLY A C 1
ATOM 4457 O O . GLY A 1 611 ? -4.265 29.851 -0.986 1.00 57.59 611 GLY A O 1
ATOM 4458 N N . ASN A 1 612 ? -4.878 28.106 -2.276 1.00 59.31 612 ASN A N 1
ATOM 4459 C CA . ASN A 1 612 ? -4.091 27.104 -1.540 1.00 59.31 612 ASN A CA 1
ATOM 4460 C C . ASN A 1 612 ? -3.025 26.388 -2.389 1.00 59.31 612 ASN A C 1
ATOM 4462 O O . ASN A 1 612 ? -1.952 26.130 -1.873 1.00 59.31 612 ASN A O 1
ATOM 4466 N N . SER A 1 613 ? -3.209 26.182 -3.702 1.00 53.47 613 SER A N 1
ATOM 4467 C CA . SER A 1 613 ? -2.134 25.676 -4.587 1.00 53.47 613 SER A CA 1
ATOM 4468 C C . SER A 1 613 ? -1.174 26.757 -5.096 1.00 53.47 613 SER A C 1
ATOM 4470 O O . SER A 1 613 ? -0.475 26.568 -6.087 1.00 53.47 613 SER A O 1
ATOM 4472 N N . SER A 1 614 ? -1.084 27.893 -4.393 1.00 48.47 614 SER A N 1
ATOM 4473 C CA . SER A 1 614 ? 0.022 28.837 -4.586 1.00 48.47 614 SER A CA 1
ATOM 4474 C C . SER A 1 614 ? 1.356 28.323 -4.022 1.00 48.47 614 SER A C 1
ATOM 4476 O O . SER A 1 614 ? 2.368 29.015 -4.137 1.00 48.47 614 SER A O 1
ATOM 4478 N N . GLY A 1 615 ? 1.365 27.153 -3.374 1.00 57.16 615 GLY A N 1
ATOM 4479 C CA . GLY A 1 615 ? 2.583 26.455 -2.989 1.00 57.16 615 GLY A CA 1
ATOM 4480 C C . GLY A 1 615 ? 3.354 25.935 -4.202 1.00 57.16 615 GLY A C 1
ATOM 4481 O O . GLY A 1 615 ? 2.782 25.599 -5.240 1.00 57.16 615 GLY A O 1
ATOM 4482 N N . THR A 1 616 ? 4.680 25.884 -4.069 1.00 68.44 616 THR A N 1
ATOM 4483 C CA . THR A 1 616 ? 5.580 25.293 -5.064 1.00 68.44 616 THR A CA 1
ATOM 4484 C C . THR A 1 616 ? 5.064 23.904 -5.461 1.00 68.44 616 THR A C 1
ATOM 4486 O O . THR A 1 616 ? 4.908 23.068 -4.565 1.00 68.44 616 THR A O 1
ATOM 4489 N N . PRO A 1 617 ? 4.805 23.635 -6.759 1.00 74.38 617 PRO A N 1
ATOM 4490 C CA . PRO A 1 617 ? 4.398 22.312 -7.216 1.00 74.38 617 PRO A CA 1
ATOM 4491 C C . PRO A 1 617 ? 5.340 21.235 -6.680 1.00 74.38 617 PRO A C 1
ATOM 4493 O O . PRO A 1 617 ? 6.546 21.466 -6.547 1.00 74.38 617 PRO A O 1
ATOM 4496 N N . GLN A 1 618 ? 4.806 20.054 -6.360 1.00 80.12 618 GLN A N 1
ATOM 4497 C CA . GLN A 1 618 ? 5.655 18.951 -5.922 1.00 80.12 618 GLN A CA 1
ATOM 4498 C C . GLN A 1 618 ? 6.731 18.653 -6.971 1.00 80.12 618 GLN A C 1
ATOM 4500 O O . GLN A 1 618 ? 6.472 18.705 -8.172 1.00 80.12 618 GLN A O 1
ATOM 4505 N N . ALA A 1 619 ? 7.928 18.270 -6.518 1.00 83.06 619 ALA A N 1
ATOM 4506 C CA . ALA A 1 619 ? 9.073 18.023 -7.398 1.00 83.06 619 ALA A CA 1
ATOM 4507 C C . ALA A 1 619 ? 8.790 16.986 -8.507 1.00 83.06 619 ALA A C 1
ATOM 4509 O O . ALA A 1 619 ? 9.423 17.022 -9.561 1.00 83.06 619 ALA A O 1
ATOM 4510 N N . LYS A 1 620 ? 7.816 16.087 -8.294 1.00 87.94 620 LYS A N 1
ATOM 4511 C CA . LYS A 1 620 ? 7.364 15.095 -9.284 1.00 87.94 620 LYS A CA 1
ATOM 4512 C C . LYS A 1 620 ? 6.762 15.720 -10.552 1.00 87.94 620 LYS A C 1
ATOM 4514 O O . LYS A 1 620 ? 6.804 15.092 -11.600 1.00 87.94 620 LYS A O 1
ATOM 4519 N N . TYR A 1 621 ? 6.252 16.948 -10.467 1.00 86.44 621 TYR A N 1
ATOM 4520 C CA . TYR A 1 621 ? 5.669 17.687 -11.591 1.00 86.44 621 TYR A CA 1
ATOM 4521 C C . TYR A 1 621 ? 6.681 18.553 -12.346 1.00 86.44 621 TYR A C 1
ATOM 4523 O O . TYR A 1 621 ? 6.379 19.042 -13.427 1.00 86.44 621 TYR A O 1
ATOM 4531 N N . THR A 1 622 ? 7.868 18.773 -11.778 1.00 78.62 622 THR A N 1
ATOM 4532 C CA . THR A 1 622 ? 8.905 19.650 -12.349 1.00 78.62 622 THR A CA 1
ATOM 4533 C C . THR A 1 622 ? 10.051 18.870 -13.004 1.00 78.62 622 THR A C 1
ATOM 4535 O O . THR A 1 622 ? 11.081 19.452 -13.335 1.00 78.62 622 THR A O 1
ATOM 4538 N N . GLY A 1 623 ? 9.917 17.547 -13.135 1.00 68.94 623 GLY A N 1
ATOM 4539 C CA . GLY A 1 623 ? 10.874 16.700 -13.847 1.00 68.94 623 GLY A CA 1
ATOM 4540 C C . GLY A 1 623 ? 10.659 16.734 -15.369 1.00 68.94 623 GLY A C 1
ATOM 4541 O O . GLY A 1 623 ? 9.529 16.947 -15.811 1.00 68.94 623 GLY A O 1
ATOM 4542 N N . PRO A 1 624 ? 11.711 16.509 -16.178 1.00 67.19 624 PRO A N 1
ATOM 4543 C CA . PRO A 1 624 ? 11.586 16.447 -17.636 1.00 67.19 624 PRO A CA 1
ATOM 4544 C C . PRO A 1 624 ? 10.680 15.281 -18.068 1.00 67.19 624 PRO A C 1
ATOM 4546 O O . PRO A 1 624 ? 10.733 14.208 -17.459 1.00 67.19 624 PRO A O 1
ATOM 4549 N N . GLY A 1 625 ? 9.868 15.470 -19.113 1.00 69.62 625 GLY A N 1
ATOM 4550 C CA . GLY A 1 625 ? 9.057 14.405 -19.718 1.00 69.62 625 GLY A CA 1
ATOM 4551 C C . GLY A 1 625 ? 7.637 14.239 -19.171 1.00 69.62 625 GLY A C 1
ATOM 4552 O O . GLY A 1 625 ? 6.886 13.427 -19.705 1.00 69.62 625 GLY A O 1
ATOM 4553 N N . VAL A 1 626 ? 7.239 14.966 -18.118 1.00 77.69 626 VAL A N 1
ATOM 4554 C CA . VAL A 1 626 ? 5.890 14.824 -17.527 1.00 77.69 626 VAL A CA 1
ATOM 4555 C C . VAL A 1 626 ? 4.838 15.622 -18.305 1.00 77.69 626 VAL A C 1
ATOM 4557 O O . VAL A 1 626 ? 3.734 15.124 -18.518 1.00 77.69 626 VAL A O 1
ATOM 4560 N N . PHE A 1 627 ? 5.177 16.837 -18.746 1.00 87.50 627 PHE A N 1
ATOM 4561 C CA . PHE A 1 627 ? 4.248 17.750 -19.428 1.00 87.50 627 PHE A CA 1
ATOM 4562 C C . PHE A 1 627 ? 4.738 18.218 -20.809 1.00 87.50 627 PHE A C 1
ATOM 4564 O O . PHE A 1 627 ? 4.151 19.129 -21.386 1.00 87.50 627 PHE A O 1
ATOM 4571 N N . ASP A 1 628 ? 5.793 17.602 -21.348 1.00 83.44 628 ASP A N 1
ATOM 4572 C CA . ASP A 1 628 ? 6.460 18.024 -22.592 1.00 83.44 628 ASP A CA 1
ATOM 4573 C C . ASP A 1 628 ? 5.514 18.051 -23.814 1.00 83.44 628 ASP A C 1
ATOM 4575 O O . ASP A 1 628 ? 5.717 18.817 -24.753 1.00 83.44 628 ASP A O 1
ATOM 4579 N N . ASP A 1 629 ? 4.466 17.228 -23.791 1.00 84.50 629 ASP A N 1
ATOM 4580 C CA . ASP A 1 629 ? 3.438 17.054 -24.822 1.00 84.50 629 ASP A CA 1
ATOM 4581 C C . ASP A 1 629 ? 2.034 17.465 -24.332 1.00 84.50 629 ASP A C 1
ATOM 4583 O O . ASP A 1 629 ? 1.005 16.965 -24.805 1.00 84.50 629 ASP A O 1
ATOM 4587 N N . VAL A 1 630 ? 1.991 18.374 -23.358 1.00 91.62 630 VAL A N 1
ATOM 4588 C CA . VAL A 1 630 ? 0.765 18.899 -22.758 1.00 91.62 630 VAL A CA 1
ATOM 4589 C C . VAL A 1 630 ? 0.653 20.377 -23.088 1.00 91.62 630 VAL A C 1
ATOM 4591 O O . VAL A 1 630 ? 1.581 21.154 -22.876 1.00 91.62 630 VAL A O 1
ATOM 4594 N N . PHE A 1 631 ? -0.505 20.779 -23.593 1.00 93.06 631 PHE A N 1
ATOM 4595 C CA . PHE A 1 631 ? -0.763 22.144 -24.031 1.00 93.06 631 PHE A CA 1
ATOM 4596 C C . PHE A 1 631 ? -1.999 22.683 -23.338 1.00 93.06 631 PHE A C 1
ATOM 4598 O O . PHE A 1 631 ? -2.991 21.975 -23.224 1.00 93.06 631 PHE A O 1
ATOM 4605 N N . VAL A 1 632 ? -1.987 23.939 -22.914 1.00 93.12 632 VAL A N 1
ATOM 4606 C CA . VAL A 1 632 ? -3.139 24.600 -22.299 1.00 93.12 632 VAL A CA 1
ATOM 4607 C C . VAL A 1 632 ? -3.628 25.747 -23.165 1.00 93.12 632 VAL A C 1
ATOM 4609 O O . VAL A 1 632 ? -2.840 26.512 -23.717 1.00 93.12 632 VAL A O 1
ATOM 4612 N N . LEU A 1 633 ? -4.948 25.849 -23.323 1.00 93.19 633 LEU A N 1
ATOM 4613 C CA . LEU A 1 633 ? -5.562 26.930 -24.080 1.00 93.19 633 LEU A CA 1
ATOM 4614 C C . LEU A 1 633 ? -5.487 28.228 -23.271 1.00 93.19 633 LEU A C 1
ATOM 4616 O O . LEU A 1 633 ? -6.201 28.400 -22.276 1.00 93.19 633 LEU A O 1
ATOM 4620 N N . VAL A 1 634 ? -4.656 29.158 -23.734 1.00 88.94 634 VAL A N 1
ATOM 4621 C CA . VAL A 1 634 ? -4.489 30.475 -23.123 1.00 88.94 634 VAL A CA 1
ATOM 4622 C C . VAL A 1 634 ? -5.285 31.494 -23.925 1.00 88.94 634 VAL A C 1
ATOM 4624 O O . VAL A 1 634 ? -5.112 31.637 -25.135 1.00 88.94 634 VAL A O 1
ATOM 4627 N N . LYS A 1 635 ? -6.190 32.203 -23.246 1.00 82.12 635 LYS A N 1
ATOM 4628 C CA . LYS A 1 635 ? -6.922 33.326 -23.835 1.00 82.12 635 LYS A CA 1
ATOM 4629 C C . LYS A 1 635 ? -6.014 34.558 -23.816 1.00 82.12 635 LYS A C 1
ATOM 4631 O O . LYS A 1 635 ? -5.494 34.900 -22.756 1.00 82.12 635 LYS A O 1
ATOM 4636 N N . GLY A 1 636 ? -5.845 35.220 -24.959 1.00 76.56 636 GLY A N 1
ATOM 4637 C CA . GLY A 1 636 ? -5.201 36.526 -25.030 1.00 76.56 636 GLY A CA 1
ATOM 4638 C C . GLY A 1 636 ? -6.176 37.621 -24.597 1.00 76.56 636 GLY A C 1
ATOM 4639 O O . GLY A 1 636 ? -6.645 37.658 -23.459 1.00 76.56 636 GLY A O 1
ATOM 4640 N N . THR A 1 637 ? -6.507 38.530 -25.508 1.00 78.50 637 THR A N 1
ATOM 4641 C CA . THR A 1 637 ? -7.498 39.588 -25.258 1.00 78.50 637 THR A CA 1
ATOM 4642 C C . THR A 1 637 ? -8.928 39.063 -25.420 1.00 78.50 637 THR A C 1
ATOM 4644 O O . THR A 1 637 ? -9.837 39.518 -24.722 1.00 78.50 637 THR A O 1
ATOM 4647 N N . ASP A 1 638 ? -9.141 38.093 -26.312 1.00 83.06 638 ASP A N 1
ATOM 4648 C CA . ASP A 1 638 ? -10.459 37.565 -26.673 1.00 83.06 638 ASP A CA 1
ATOM 4649 C C . ASP A 1 638 ? -10.400 36.059 -26.991 1.00 83.06 638 ASP A C 1
ATOM 4651 O O . ASP A 1 638 ? -9.340 35.483 -27.160 1.00 83.06 638 ASP A O 1
ATOM 4655 N N . ILE A 1 639 ? -11.525 35.349 -27.054 1.00 87.25 639 ILE A N 1
ATOM 4656 C CA . ILE A 1 639 ? -11.479 33.923 -27.392 1.00 87.25 639 ILE A CA 1
ATOM 4657 C C . ILE A 1 639 ? -10.997 33.680 -28.833 1.00 87.25 639 ILE A C 1
ATOM 4659 O O . ILE A 1 639 ? -10.380 32.658 -29.130 1.00 87.25 639 ILE A O 1
ATOM 4663 N N . SER A 1 640 ? -11.213 34.654 -29.721 1.00 86.31 640 SER A N 1
ATOM 4664 C CA . SER A 1 640 ? -10.766 34.616 -31.115 1.00 86.31 640 SER A CA 1
ATOM 4665 C C . SER A 1 640 ? -9.239 34.625 -31.285 1.00 86.31 640 SER A C 1
ATOM 4667 O O . SER A 1 640 ? -8.751 34.131 -32.305 1.00 86.31 640 SER A O 1
ATOM 4669 N N . ASP A 1 641 ? -8.489 35.130 -30.298 1.00 87.50 641 ASP A N 1
ATOM 4670 C CA . ASP A 1 641 ? -7.021 35.163 -30.301 1.00 87.50 641 ASP A CA 1
ATOM 4671 C C . ASP A 1 641 ? -6.375 34.062 -29.450 1.00 87.50 641 ASP A C 1
ATOM 4673 O O . ASP A 1 641 ? -5.153 33.948 -29.444 1.00 87.50 641 ASP A O 1
ATOM 4677 N N . ALA A 1 642 ? -7.177 33.213 -28.796 1.00 88.44 642 ALA A N 1
ATOM 4678 C CA . ALA A 1 642 ? -6.651 32.135 -27.972 1.00 88.44 642 ALA A CA 1
ATOM 4679 C C . ALA A 1 642 ? -5.813 31.148 -28.799 1.00 88.44 642 ALA A C 1
ATOM 4681 O O . ALA A 1 642 ? -6.178 30.817 -29.941 1.00 88.44 642 ALA A O 1
ATOM 4682 N N . THR A 1 643 ? -4.728 30.672 -28.187 1.00 90.50 643 THR A N 1
ATOM 4683 C CA . THR A 1 643 ? -3.761 29.700 -28.716 1.00 90.50 643 THR A CA 1
ATOM 4684 C C . THR A 1 643 ? -3.476 28.619 -27.676 1.00 90.50 643 THR A C 1
ATOM 4686 O O . THR A 1 643 ? -3.721 28.796 -26.481 1.00 90.50 643 THR A O 1
ATOM 4689 N N . PHE A 1 644 ? -3.000 27.464 -28.139 1.00 92.31 644 PHE A N 1
ATOM 4690 C CA . PHE A 1 644 ? -2.452 26.440 -27.257 1.00 92.31 644 PHE A CA 1
ATOM 4691 C C . PHE A 1 644 ? -0.988 26.753 -26.972 1.00 92.31 644 PHE A C 1
ATOM 4693 O O . PHE A 1 644 ? -0.187 26.834 -27.899 1.00 92.31 644 PHE A O 1
ATOM 4700 N N . GLU A 1 645 ? -0.658 26.897 -25.694 1.00 89.81 645 GLU A N 1
ATOM 4701 C CA . GLU A 1 645 ? 0.707 27.104 -25.213 1.00 89.81 645 GLU A CA 1
ATOM 4702 C C . GLU A 1 645 ? 1.179 25.850 -24.462 1.00 89.81 645 GLU A C 1
ATOM 4704 O O . GLU A 1 645 ? 0.337 25.156 -23.884 1.00 89.81 645 GLU A O 1
ATOM 4709 N N . PRO A 1 646 ? 2.489 25.539 -24.423 1.00 91.12 646 PRO A N 1
ATOM 4710 C CA . PRO A 1 646 ? 3.009 24.461 -23.581 1.00 91.12 646 PRO A CA 1
ATOM 4711 C C . PRO A 1 646 ? 2.557 24.637 -22.129 1.00 91.12 646 PRO A C 1
ATOM 4713 O O . PRO A 1 646 ? 2.647 25.735 -21.576 1.00 91.12 646 PRO A O 1
ATOM 4716 N N . TYR A 1 647 ? 2.039 23.574 -21.519 1.00 89.75 647 TYR A N 1
ATOM 4717 C CA . TYR A 1 647 ? 1.577 23.611 -20.139 1.00 89.75 647 TYR A CA 1
ATOM 4718 C C . TYR A 1 647 ? 2.769 23.650 -19.185 1.00 89.75 647 TYR A C 1
ATOM 4720 O O . TYR A 1 647 ? 3.561 22.715 -19.095 1.00 89.75 647 TYR A O 1
ATOM 4728 N N . ASP A 1 648 ? 2.856 24.739 -18.437 1.00 87.19 648 ASP A N 1
ATOM 4729 C CA . ASP A 1 648 ? 3.813 24.949 -17.369 1.00 87.19 648 ASP A CA 1
ATOM 4730 C C . ASP A 1 648 ? 3.046 25.162 -16.066 1.00 87.19 648 ASP A C 1
ATOM 4732 O O . ASP A 1 648 ? 2.443 26.211 -15.800 1.00 87.19 648 ASP A O 1
ATOM 4736 N N . ILE A 1 649 ? 3.129 24.138 -15.219 1.00 85.69 649 ILE A N 1
ATOM 4737 C CA . ILE A 1 649 ? 2.492 24.095 -13.906 1.00 85.69 649 ILE A CA 1
ATOM 4738 C C . ILE A 1 649 ? 2.884 25.282 -13.009 1.00 85.69 649 ILE A C 1
ATOM 4740 O O . ILE A 1 649 ? 2.141 25.640 -12.098 1.00 85.69 649 ILE A O 1
ATOM 4744 N N . THR A 1 650 ? 4.033 25.914 -13.262 1.00 83.38 650 THR A N 1
ATOM 4745 C CA . THR A 1 650 ? 4.546 27.036 -12.469 1.00 83.38 650 THR A CA 1
ATOM 4746 C C . THR A 1 650 ? 4.122 28.410 -12.985 1.00 83.38 650 THR A C 1
ATOM 4748 O O . THR A 1 650 ? 4.250 29.385 -12.241 1.00 83.38 650 THR A O 1
ATOM 4751 N N . SER A 1 651 ? 3.622 28.522 -14.222 1.00 81.69 651 SER A N 1
ATOM 4752 C CA . SER A 1 651 ? 3.421 29.831 -14.860 1.00 81.69 651 SER A CA 1
ATOM 4753 C C . SER A 1 651 ? 2.083 30.026 -15.575 1.00 81.69 651 SER A C 1
ATOM 4755 O O . SER A 1 651 ? 1.584 31.153 -15.575 1.00 81.69 651 SER A O 1
ATOM 4757 N N . ASN A 1 652 ? 1.465 28.980 -16.136 1.00 85.38 652 ASN A N 1
ATOM 4758 C CA . ASN A 1 652 ? 0.233 29.118 -16.926 1.00 85.38 652 ASN A CA 1
ATOM 4759 C C . ASN A 1 652 ? -0.874 28.098 -16.587 1.00 85.38 652 ASN A C 1
ATOM 4761 O O . ASN A 1 652 ? -1.807 27.919 -17.370 1.00 85.38 652 ASN A O 1
ATOM 4765 N N . ALA A 1 653 ? -0.826 27.489 -15.396 1.00 86.50 653 ALA A N 1
ATOM 4766 C CA . ALA A 1 653 ? -1.805 26.492 -14.942 1.00 86.50 653 ALA A CA 1
ATOM 4767 C C . ALA A 1 653 ? -3.236 27.026 -14.683 1.00 86.50 653 ALA A C 1
ATOM 4769 O O . ALA A 1 653 ? -4.190 26.249 -14.598 1.00 86.50 653 ALA A O 1
ATOM 4770 N N . ASP A 1 654 ? -3.416 28.344 -14.562 1.00 85.25 654 ASP A N 1
ATOM 4771 C CA . ASP A 1 654 ? -4.722 29.011 -14.451 1.00 85.25 654 ASP A CA 1
ATOM 4772 C C . ASP A 1 654 ? -4.787 30.206 -15.423 1.00 85.25 654 ASP A C 1
ATOM 4774 O O . ASP A 1 654 ? -4.740 31.375 -15.008 1.00 85.25 654 ASP A O 1
ATOM 4778 N N . PRO A 1 655 ? -4.881 29.929 -16.739 1.00 81.50 655 PRO A N 1
ATOM 4779 C CA . PRO A 1 655 ? -4.708 30.940 -17.784 1.00 81.50 655 PRO A CA 1
ATOM 4780 C C . PRO A 1 655 ? -5.814 32.003 -17.782 1.00 81.50 655 PRO A C 1
ATOM 4782 O O . PRO A 1 655 ? -5.656 33.085 -18.336 1.00 81.50 655 PRO A O 1
ATOM 4785 N N . ASP A 1 656 ? -6.940 31.710 -17.136 1.00 77.56 656 ASP A N 1
ATOM 4786 C CA . ASP A 1 656 ? -8.149 32.523 -17.153 1.00 77.56 656 ASP A CA 1
ATOM 4787 C C . ASP A 1 656 ? -8.211 33.566 -16.034 1.00 77.56 656 ASP A C 1
ATOM 4789 O O . ASP A 1 656 ? -9.054 34.466 -16.086 1.00 77.56 656 ASP A O 1
ATOM 4793 N N . ASN A 1 657 ? -7.368 33.444 -15.007 1.00 70.88 657 ASN A N 1
ATOM 4794 C CA . ASN A 1 657 ? -7.424 34.287 -13.812 1.00 70.88 657 ASN A CA 1
ATOM 4795 C C . ASN A 1 657 ? -6.028 34.775 -13.362 1.00 70.88 657 ASN A C 1
ATOM 4797 O O . ASN A 1 657 ? -5.852 35.134 -12.194 1.00 70.88 657 ASN A O 1
ATOM 4801 N N . THR A 1 658 ? -5.054 34.824 -14.285 1.00 61.47 658 THR A N 1
ATOM 4802 C CA . THR A 1 658 ? -3.679 35.353 -14.104 1.00 61.47 658 THR A CA 1
ATOM 4803 C C . THR A 1 658 ? -2.802 34.604 -13.085 1.00 61.47 658 THR A C 1
ATOM 4805 O O . THR A 1 658 ? -1.950 35.219 -12.445 1.00 61.47 658 THR A O 1
ATOM 4808 N N . GLY A 1 659 ? -3.011 33.294 -12.893 1.00 64.56 659 GLY A N 1
ATOM 4809 C CA . GLY A 1 659 ? -2.399 32.532 -11.796 1.00 64.56 659 GLY A CA 1
ATOM 4810 C C . GLY A 1 659 ? -1.575 31.306 -12.203 1.00 64.56 659 GLY A C 1
ATOM 4811 O O . GLY A 1 659 ? -1.704 30.764 -13.295 1.00 64.56 659 GLY A O 1
ATOM 4812 N N . PHE A 1 660 ? -0.777 30.839 -11.244 1.00 72.12 660 PHE A N 1
ATOM 4813 C CA . PHE A 1 660 ? 0.003 29.592 -11.250 1.00 72.12 660 PHE A CA 1
ATOM 4814 C C . PHE A 1 660 ? -0.683 28.481 -10.427 1.00 72.12 660 PHE A C 1
ATOM 4816 O O . PHE A 1 660 ? -0.049 27.525 -9.993 1.00 72.12 660 PHE A O 1
ATOM 4823 N N . ALA A 1 661 ? -1.984 28.634 -10.158 1.00 77.50 661 ALA A N 1
ATOM 4824 C CA . ALA A 1 661 ? -2.759 27.684 -9.370 1.00 77.50 661 ALA A CA 1
ATOM 4825 C C . ALA A 1 661 ? -3.056 26.431 -10.203 1.00 77.50 661 ALA A C 1
ATOM 4827 O O . ALA A 1 661 ? -3.913 26.431 -11.093 1.00 77.50 661 ALA A O 1
ATOM 4828 N N . TRP A 1 662 ? -2.329 25.362 -9.907 1.00 84.56 662 TRP A N 1
ATOM 4829 C CA . TRP A 1 662 ? -2.533 24.053 -10.511 1.00 84.56 662 TRP A CA 1
ATOM 4830 C C . TRP A 1 662 ? -3.618 23.277 -9.762 1.00 84.56 662 TRP A C 1
ATOM 4832 O O . TRP A 1 662 ? -3.808 23.449 -8.551 1.00 84.56 662 TRP A O 1
ATOM 4842 N N . GLY A 1 663 ? -4.367 22.467 -10.507 1.00 86.62 663 GLY A N 1
ATOM 4843 C CA . GLY A 1 663 ? -5.468 21.658 -10.003 1.00 86.62 663 GLY A CA 1
ATOM 4844 C C . GLY A 1 663 ? -5.267 20.161 -10.196 1.00 86.62 663 GLY A C 1
ATOM 4845 O O . GLY A 1 663 ? -4.159 19.671 -10.421 1.00 86.62 663 GLY A O 1
ATOM 4846 N N . CYS A 1 664 ? -6.371 19.422 -10.096 1.00 91.38 664 CYS A N 1
ATOM 4847 C CA . CYS A 1 664 ? -6.390 17.966 -10.235 1.00 91.38 664 CYS A CA 1
ATOM 4848 C C . CYS A 1 664 ? -5.865 17.471 -11.597 1.00 91.38 664 CYS A C 1
ATOM 4850 O O . CYS A 1 664 ? -5.429 16.325 -11.695 1.00 91.38 664 CYS A O 1
ATOM 4852 N N . GLU A 1 665 ? -5.854 18.329 -12.625 1.00 93.12 665 GLU A N 1
ATOM 4853 C CA . GLU A 1 665 ? -5.307 18.034 -13.949 1.00 93.12 665 GLU A CA 1
ATOM 4854 C C . GLU A 1 665 ? -3.822 17.663 -13.915 1.00 93.12 665 GLU A C 1
ATOM 4856 O O . GLU A 1 665 ? -3.403 16.790 -14.671 1.00 93.12 665 GLU A O 1
ATOM 4861 N N . ALA A 1 666 ? -3.037 18.265 -13.015 1.00 92.12 666 ALA A N 1
ATOM 4862 C CA . ALA A 1 666 ? -1.608 17.988 -12.912 1.00 92.12 666 ALA A CA 1
ATOM 4863 C C . ALA A 1 666 ? -1.350 16.546 -12.453 1.00 92.12 666 ALA A C 1
ATOM 4865 O O . ALA A 1 666 ? -0.586 15.820 -13.087 1.00 92.12 666 ALA A O 1
ATOM 4866 N N . GLU A 1 667 ? -2.032 16.113 -11.388 1.00 94.25 667 GLU A N 1
ATOM 4867 C CA . GLU A 1 667 ? -1.927 14.737 -10.895 1.00 94.25 667 GLU A CA 1
ATOM 4868 C C . GLU A 1 667 ? -2.565 13.746 -11.875 1.00 94.25 667 GLU A C 1
ATOM 4870 O O . GLU A 1 667 ? -2.004 12.679 -12.102 1.00 94.25 667 GLU A O 1
ATOM 4875 N N . PHE A 1 668 ? -3.688 14.094 -12.515 1.00 96.38 668 PHE A N 1
ATOM 4876 C CA . PHE A 1 668 ? -4.308 13.242 -13.534 1.00 96.38 668 PHE A CA 1
ATOM 4877 C C . PHE A 1 668 ? -3.330 12.926 -14.674 1.00 96.38 668 PHE A C 1
ATOM 4879 O O . PHE A 1 668 ? -3.126 11.763 -15.019 1.00 96.38 668 PHE A O 1
ATOM 4886 N N . VAL A 1 669 ? -2.694 13.959 -15.236 1.00 95.00 669 VAL A N 1
ATOM 4887 C CA . VAL A 1 669 ? -1.725 13.801 -16.326 1.00 95.00 669 VAL A CA 1
ATOM 4888 C C . VAL A 1 669 ? -0.458 13.103 -15.834 1.00 95.00 669 VAL A C 1
ATOM 4890 O O . VAL A 1 669 ? 0.066 12.234 -16.524 1.00 95.00 669 VAL A O 1
ATOM 4893 N N . TYR A 1 670 ? 0.006 13.395 -14.618 1.00 95.12 670 TYR A N 1
ATOM 4894 C CA . TYR A 1 670 ? 1.129 12.667 -14.029 1.00 95.12 670 TYR A CA 1
ATOM 4895 C C . TYR A 1 670 ? 0.851 11.156 -13.953 1.00 95.12 670 TYR A C 1
ATOM 4897 O O . TYR A 1 670 ? 1.674 10.362 -14.412 1.00 95.12 670 TYR A O 1
ATOM 4905 N N . GLN A 1 671 ? -0.322 10.754 -13.453 1.00 95.94 671 GLN A N 1
ATOM 4906 C CA . GLN A 1 671 ? -0.733 9.347 -13.377 1.00 95.94 671 GLN A CA 1
ATOM 4907 C C . GLN A 1 671 ? -0.918 8.718 -14.767 1.00 95.94 671 GLN A C 1
ATOM 4909 O O . GLN A 1 671 ? -0.512 7.573 -14.985 1.00 95.94 671 GLN A O 1
ATOM 4914 N N . MET A 1 672 ? -1.430 9.485 -15.735 1.00 92.88 672 MET A N 1
ATOM 4915 C CA . MET A 1 672 ? -1.474 9.087 -17.145 1.00 92.88 672 MET A CA 1
ATOM 4916 C C . MET A 1 672 ? -0.082 8.727 -17.668 1.00 92.88 672 MET A C 1
ATOM 4918 O O . MET A 1 672 ? 0.103 7.637 -18.214 1.00 92.88 672 MET A O 1
ATOM 4922 N N . ARG A 1 673 ? 0.924 9.566 -17.399 1.00 90.88 673 ARG A N 1
ATOM 4923 C CA . ARG A 1 673 ? 2.316 9.284 -17.775 1.00 90.88 673 ARG A CA 1
ATOM 4924 C C . ARG A 1 673 ? 2.892 8.084 -17.024 1.00 90.88 673 ARG A C 1
ATOM 4926 O O . ARG A 1 673 ? 3.558 7.260 -17.645 1.00 90.88 673 ARG A O 1
ATOM 4933 N N . GLN A 1 674 ? 2.584 7.918 -15.733 1.00 90.19 674 GLN A N 1
ATOM 4934 C CA . GLN A 1 674 ? 3.020 6.737 -14.970 1.00 90.19 674 GLN A CA 1
ATOM 4935 C C . GLN A 1 674 ? 2.448 5.425 -15.530 1.00 90.19 674 GLN A C 1
ATOM 4937 O O . GLN A 1 674 ? 3.091 4.382 -15.427 1.00 90.19 674 GLN A O 1
ATOM 4942 N N . SER A 1 675 ? 1.271 5.467 -16.160 1.00 86.56 675 SER A N 1
ATOM 4943 C CA . SER A 1 675 ? 0.670 4.296 -16.813 1.00 86.56 675 SER A CA 1
ATOM 4944 C C . SER A 1 675 ? 1.290 3.939 -18.172 1.00 86.56 675 SER A C 1
ATOM 4946 O O . SER A 1 675 ? 0.999 2.875 -18.718 1.00 86.56 675 SER A O 1
ATOM 4948 N N . GLY A 1 676 ? 2.155 4.806 -18.714 1.00 83.69 676 GLY A N 1
ATOM 4949 C CA . GLY A 1 676 ? 2.753 4.662 -20.042 1.00 83.69 676 GLY A CA 1
ATOM 4950 C C . GLY A 1 676 ? 1.930 5.270 -21.182 1.00 83.69 676 GLY A C 1
ATOM 4951 O O . GLY A 1 676 ? 2.305 5.100 -22.340 1.00 83.69 676 GLY A O 1
ATOM 4952 N N . ASP A 1 677 ? 0.834 5.980 -20.890 1.00 84.12 677 ASP A N 1
ATOM 4953 C CA . ASP A 1 677 ? 0.087 6.732 -21.901 1.00 84.12 677 ASP A CA 1
ATOM 4954 C C . ASP A 1 677 ? 0.812 8.050 -22.206 1.00 84.12 677 ASP A C 1
ATOM 4956 O O . ASP A 1 677 ? 0.908 8.942 -21.360 1.00 84.12 677 ASP A O 1
ATOM 4960 N N . THR A 1 678 ? 1.334 8.154 -23.427 1.00 83.06 678 THR A N 1
ATOM 4961 C CA . THR A 1 678 ? 2.098 9.299 -23.944 1.00 83.06 678 THR A CA 1
ATOM 4962 C C . THR A 1 678 ? 1.336 10.051 -25.038 1.00 83.06 678 THR A C 1
ATOM 4964 O O . THR A 1 678 ? 1.951 10.640 -25.926 1.00 83.06 678 THR A O 1
ATOM 4967 N N . ARG A 1 679 ? -0.002 9.959 -25.072 1.00 85.31 679 ARG A N 1
ATOM 4968 C CA . ARG A 1 679 ? -0.803 10.768 -26.002 1.00 85.31 679 ARG A CA 1
ATOM 4969 C C . ARG A 1 679 ? -0.661 12.258 -25.659 1.00 85.31 679 ARG A C 1
ATOM 4971 O O . ARG A 1 679 ? -0.678 12.594 -24.464 1.00 85.31 679 ARG A O 1
ATOM 4978 N N . PRO A 1 680 ? -0.635 13.148 -26.672 1.00 89.56 680 PRO A N 1
ATOM 4979 C CA . PRO A 1 680 ? -0.715 14.583 -26.436 1.00 89.56 680 PRO A CA 1
ATOM 4980 C C . PRO A 1 680 ? -2.000 14.948 -25.690 1.00 89.56 680 PRO A C 1
ATOM 4982 O O . PRO A 1 680 ? -3.079 14.432 -26.012 1.00 89.56 680 PRO A O 1
ATOM 4985 N N . VAL A 1 681 ? -1.890 15.854 -24.718 1.00 93.94 681 VAL A N 1
ATOM 4986 C CA . VAL A 1 681 ? -3.029 16.336 -23.922 1.00 93.94 681 VAL A CA 1
ATOM 4987 C C . VAL A 1 681 ? -3.246 17.819 -24.187 1.00 93.94 681 VAL A C 1
ATOM 4989 O O . VAL A 1 681 ? -2.356 18.638 -23.979 1.00 93.94 681 VAL A O 1
ATOM 4992 N N . TYR A 1 682 ? -4.456 18.171 -24.605 1.00 95.25 682 TYR A N 1
ATOM 4993 C CA . TYR A 1 682 ? -4.888 19.549 -24.802 1.00 95.25 682 TYR A CA 1
ATOM 4994 C C . TYR A 1 682 ? -5.853 19.935 -23.684 1.00 95.25 682 TYR A C 1
ATOM 4996 O O . TYR A 1 682 ? -6.942 19.379 -23.562 1.00 95.25 682 TYR A O 1
ATOM 5004 N N . LEU A 1 683 ? -5.442 20.884 -22.852 1.00 95.69 683 LEU A N 1
ATOM 5005 C CA . LEU A 1 683 ? -6.151 21.350 -21.673 1.00 95.69 683 LEU A CA 1
ATOM 5006 C C . LEU A 1 683 ? -7.019 22.565 -22.000 1.00 95.69 683 LEU A C 1
ATOM 5008 O O . LEU A 1 683 ? -6.531 23.596 -22.469 1.00 95.69 683 LEU A O 1
ATOM 5012 N N . VAL A 1 684 ? -8.302 22.481 -21.660 1.00 95.31 684 VAL A N 1
ATOM 5013 C CA . VAL A 1 684 ? -9.211 23.633 -21.620 1.00 95.31 684 VAL A CA 1
ATOM 5014 C C . VAL A 1 684 ? -9.696 23.807 -20.190 1.00 95.31 684 VAL A C 1
ATOM 5016 O O . VAL A 1 684 ? -10.581 23.093 -19.729 1.00 95.31 684 VAL A O 1
ATOM 5019 N N . LYS A 1 685 ? -9.121 24.777 -19.478 1.00 92.81 685 LYS A N 1
ATOM 5020 C CA . LYS A 1 685 ? -9.540 25.124 -18.117 1.00 92.81 685 LYS A CA 1
ATOM 5021 C C . LYS A 1 685 ? -10.473 26.334 -18.141 1.00 92.81 685 LYS A C 1
ATOM 5023 O O . LYS A 1 685 ? -10.132 27.388 -18.690 1.00 92.81 685 LYS A O 1
ATOM 5028 N N . HIS A 1 686 ? -11.657 26.169 -17.560 1.00 92.56 686 HIS A N 1
ATOM 5029 C CA . HIS A 1 686 ? -12.661 27.211 -17.382 1.00 92.56 686 HIS A CA 1
ATOM 5030 C C . HIS A 1 686 ? -13.329 27.063 -16.012 1.00 92.56 686 HIS A C 1
ATOM 5032 O O . HIS A 1 686 ? -14.427 26.532 -15.881 1.00 92.56 686 HIS A O 1
ATOM 5038 N N . SER A 1 687 ? -12.647 27.539 -14.971 1.00 89.88 687 SER A N 1
ATOM 5039 C CA . SER A 1 687 ? -13.137 27.465 -13.592 1.00 89.88 687 SER A CA 1
ATOM 5040 C C . SER A 1 687 ? -13.136 28.854 -12.958 1.00 89.88 687 SER A C 1
ATOM 5042 O O . SER A 1 687 ? -12.168 29.612 -13.093 1.00 89.88 687 SER A O 1
ATOM 5044 N N . ARG A 1 688 ? -14.228 29.216 -12.274 1.00 87.81 688 ARG A N 1
ATOM 5045 C CA . ARG A 1 688 ? -14.435 30.574 -11.735 1.00 87.81 688 ARG A CA 1
ATOM 5046 C C . ARG A 1 688 ? -14.850 30.575 -10.275 1.00 87.81 688 ARG A C 1
ATOM 5048 O O . ARG A 1 688 ? -15.735 29.835 -9.858 1.00 87.81 688 ARG A O 1
ATOM 5055 N N . ASN A 1 689 ? -14.251 31.465 -9.491 1.00 87.12 689 ASN A N 1
ATOM 5056 C CA . ASN A 1 689 ? -14.513 31.502 -8.058 1.00 87.12 689 ASN A CA 1
ATOM 5057 C C . ASN A 1 689 ? -15.975 31.838 -7.742 1.00 87.12 689 ASN A C 1
ATOM 5059 O O . ASN A 1 689 ? -16.539 32.779 -8.306 1.00 87.12 689 ASN A O 1
ATOM 5063 N N . GLY A 1 690 ? -16.547 31.095 -6.792 1.00 82.81 690 GLY A N 1
ATOM 5064 C CA . GLY A 1 690 ? -17.853 31.383 -6.191 1.00 82.81 690 GLY A CA 1
ATOM 5065 C C . GLY A 1 690 ? -19.046 31.347 -7.150 1.00 82.81 690 GLY A C 1
ATOM 5066 O O . GLY A 1 690 ? -20.030 32.027 -6.879 1.00 82.81 690 GLY A O 1
ATOM 5067 N N . GLN A 1 691 ? -18.954 30.615 -8.265 1.00 87.19 691 GLN A N 1
ATOM 5068 C CA . GLN A 1 691 ? -20.049 30.506 -9.232 1.00 87.19 691 GLN A CA 1
ATOM 5069 C C . GLN A 1 691 ? -20.951 29.296 -8.933 1.00 87.19 691 GLN A C 1
ATOM 5071 O O . GLN A 1 691 ? -20.454 28.184 -8.759 1.00 87.19 691 GLN A O 1
ATOM 5076 N N . ASN A 1 692 ? -22.263 29.515 -8.901 1.00 88.69 692 ASN A N 1
ATOM 5077 C CA . ASN A 1 692 ? -23.315 28.516 -8.736 1.00 88.69 692 ASN A CA 1
ATOM 5078 C C . ASN A 1 692 ? -23.770 27.916 -10.076 1.00 88.69 692 ASN A C 1
ATOM 5080 O O . ASN A 1 692 ? -23.495 28.467 -11.149 1.00 88.69 692 ASN A O 1
ATOM 5084 N N . LEU A 1 693 ? -24.479 26.790 -9.998 1.00 91.75 693 LEU A N 1
ATOM 5085 C CA . LEU A 1 693 ? -25.035 26.119 -11.166 1.00 91.75 693 LEU A CA 1
ATOM 5086 C C . LEU A 1 693 ? -26.311 26.780 -11.676 1.00 91.75 693 LEU A C 1
ATOM 5088 O O . LEU A 1 693 ? -26.465 26.939 -12.881 1.00 91.75 693 LEU A O 1
ATOM 5092 N N . PHE A 1 694 ? -27.213 27.167 -10.774 1.00 85.88 694 PHE A N 1
ATOM 5093 C CA . PHE A 1 694 ? -28.569 27.588 -11.149 1.00 85.88 694 PHE A CA 1
ATOM 5094 C C . PHE A 1 694 ? -28.652 28.920 -11.917 1.00 85.88 694 PHE A C 1
ATOM 5096 O O . PHE A 1 694 ? -29.649 29.159 -12.589 1.00 85.88 694 PHE A O 1
ATOM 5103 N N . ASP A 1 695 ? -27.663 29.808 -11.794 1.00 85.50 695 ASP A N 1
ATOM 5104 C CA . ASP A 1 695 ? -27.654 31.125 -12.449 1.00 85.50 695 ASP A CA 1
ATOM 5105 C C . ASP A 1 695 ? -26.415 31.288 -13.327 1.00 85.50 695 ASP A C 1
ATOM 5107 O O . ASP A 1 695 ? -26.522 31.593 -14.506 1.00 85.50 695 ASP A O 1
ATOM 5111 N N . GLN A 1 696 ? -25.215 31.033 -12.808 1.00 90.69 696 GLN A N 1
ATOM 5112 C CA . GLN A 1 696 ? -23.988 31.408 -13.525 1.00 90.69 696 GLN A CA 1
ATOM 5113 C C . GLN A 1 696 ? -23.503 30.342 -14.512 1.00 90.69 696 GLN A C 1
ATOM 5115 O O . GLN A 1 696 ? -23.001 30.684 -15.584 1.00 90.69 696 GLN A O 1
ATOM 5120 N N . TRP A 1 697 ? -23.642 29.064 -14.163 1.00 93.62 697 TRP A N 1
ATOM 5121 C CA . TRP A 1 697 ? -23.284 27.928 -15.020 1.00 93.62 697 TRP A CA 1
ATOM 5122 C C . TRP A 1 697 ? -24.479 27.306 -15.751 1.00 93.62 697 TRP A C 1
ATOM 5124 O O . TRP A 1 697 ? -24.284 26.360 -16.515 1.00 93.62 697 TRP A O 1
ATOM 5134 N N . HIS A 1 698 ? -25.693 27.829 -15.558 1.00 93.44 698 HIS A N 1
ATOM 5135 C CA . HIS A 1 698 ? -26.876 27.310 -16.231 1.00 93.44 698 HIS A CA 1
ATOM 5136 C C . HIS A 1 698 ? -26.760 27.532 -17.751 1.00 93.44 698 HIS A C 1
ATOM 5138 O O . HIS A 1 698 ? -26.395 28.630 -18.185 1.00 93.44 698 HIS A O 1
ATOM 5144 N N . PRO A 1 699 ? -27.072 26.528 -18.589 1.00 94.06 699 PRO A N 1
ATOM 5145 C CA . PRO A 1 699 ? -26.896 26.619 -20.039 1.00 94.06 699 PRO A CA 1
ATOM 5146 C C . PRO A 1 699 ? -27.761 27.678 -20.735 1.00 94.06 699 PRO A C 1
ATOM 5148 O O . PRO A 1 699 ? -27.450 28.040 -21.869 1.00 94.06 699 PRO A O 1
ATOM 5151 N N . ASP A 1 700 ? -28.824 28.163 -20.094 1.00 89.94 700 ASP A N 1
ATOM 5152 C CA . ASP A 1 700 ? -29.701 29.213 -20.641 1.00 89.94 700 ASP A CA 1
ATOM 5153 C C . ASP A 1 700 ? -29.296 30.636 -20.225 1.00 89.94 700 ASP A C 1
ATOM 5155 O O . ASP A 1 700 ? -29.893 31.619 -20.678 1.00 89.94 700 ASP A O 1
ATOM 5159 N N . THR A 1 701 ? -28.282 30.777 -19.372 1.00 89.12 701 THR A N 1
ATOM 5160 C CA . THR A 1 701 ? -27.813 32.092 -18.939 1.00 89.12 701 THR A CA 1
ATOM 5161 C C . THR A 1 701 ? -26.981 32.746 -20.033 1.00 89.12 701 THR A C 1
ATOM 5163 O O . THR A 1 701 ? -25.892 32.288 -20.375 1.00 89.12 701 THR A O 1
ATOM 5166 N N . THR A 1 702 ? -27.482 33.865 -20.560 1.00 87.12 702 THR A N 1
ATOM 5167 C CA . THR A 1 702 ? -26.767 34.680 -21.552 1.00 87.12 702 THR A CA 1
ATOM 5168 C C . THR A 1 702 ? -25.504 35.289 -20.948 1.00 87.12 702 THR A C 1
ATOM 5170 O O . THR A 1 702 ? -25.562 35.895 -19.878 1.00 87.12 702 THR A O 1
ATOM 5173 N N . ALA A 1 703 ? -24.380 35.176 -21.655 1.00 84.88 703 ALA A N 1
ATOM 5174 C CA . ALA A 1 703 ? -23.044 35.543 -21.191 1.00 84.88 703 ALA A CA 1
ATOM 5175 C C . ALA A 1 703 ? -22.639 34.842 -19.875 1.00 84.88 703 ALA A C 1
ATOM 5177 O O . ALA A 1 703 ? -21.868 35.388 -19.079 1.00 84.88 703 ALA A O 1
ATOM 5178 N N . GLY A 1 704 ? -23.187 33.645 -19.635 1.00 89.69 704 GLY A N 1
ATOM 5179 C CA . GLY A 1 704 ? -22.861 32.787 -18.498 1.00 89.69 704 GLY A CA 1
ATOM 5180 C C . GLY A 1 704 ? -21.566 31.989 -18.693 1.00 89.69 704 GLY A C 1
ATOM 5181 O O . GLY A 1 704 ? -20.938 32.004 -19.752 1.00 89.69 704 GLY A O 1
ATOM 5182 N N . GLN A 1 705 ? -21.169 31.244 -17.662 1.00 93.88 705 GLN A N 1
ATOM 5183 C CA . GLN A 1 705 ? -19.954 30.418 -17.688 1.00 93.88 705 GLN A CA 1
ATOM 5184 C C . GLN A 1 705 ? -20.068 29.229 -18.649 1.00 93.88 705 GLN A C 1
ATOM 5186 O O . GLN A 1 705 ? -19.071 28.811 -19.231 1.00 93.88 705 GLN A O 1
ATOM 5191 N N . PHE A 1 706 ? -21.281 28.705 -18.857 1.00 95.50 706 PHE A N 1
ATOM 5192 C CA . PHE A 1 706 ? -21.505 27.647 -19.841 1.00 95.50 706 PHE A CA 1
ATOM 5193 C C . PHE A 1 706 ? -21.170 28.119 -21.260 1.00 95.50 706 PHE A C 1
ATOM 5195 O O . PHE A 1 706 ? -20.445 27.434 -21.973 1.00 95.50 706 PHE A O 1
ATOM 5202 N N . GLU A 1 707 ? -21.665 29.296 -21.658 1.00 94.62 707 GLU A N 1
ATOM 5203 C CA . GLU A 1 707 ? -21.403 29.878 -22.981 1.00 94.62 707 GLU A CA 1
ATOM 5204 C C . GLU A 1 707 ? -19.900 30.130 -23.176 1.00 94.62 707 GLU A C 1
ATOM 5206 O O . GLU A 1 707 ? -19.331 29.724 -24.185 1.00 94.62 707 GLU A O 1
ATOM 5211 N N . GLY A 1 708 ? -19.214 30.682 -22.168 1.00 92.56 708 GLY A N 1
ATOM 5212 C CA . GLY A 1 708 ? -17.759 30.870 -22.218 1.00 92.56 708 GLY A CA 1
ATOM 5213 C C . GLY A 1 708 ? -16.962 29.559 -22.310 1.00 92.56 708 GLY A C 1
ATOM 5214 O O . GLY A 1 708 ? -15.934 29.499 -22.993 1.00 92.56 708 GLY A O 1
ATOM 5215 N N . PHE A 1 709 ? -17.428 28.495 -21.653 1.00 95.06 709 PHE A N 1
ATOM 5216 C CA . PHE A 1 709 ? -16.847 27.157 -21.777 1.00 95.06 709 PHE A CA 1
ATOM 5217 C C . PHE A 1 709 ? -17.072 26.569 -23.178 1.00 95.06 709 PHE A C 1
ATOM 5219 O O . PHE A 1 709 ? -16.130 26.056 -23.785 1.00 95.06 709 PHE A O 1
ATOM 5226 N N . GLU A 1 710 ? -18.286 26.70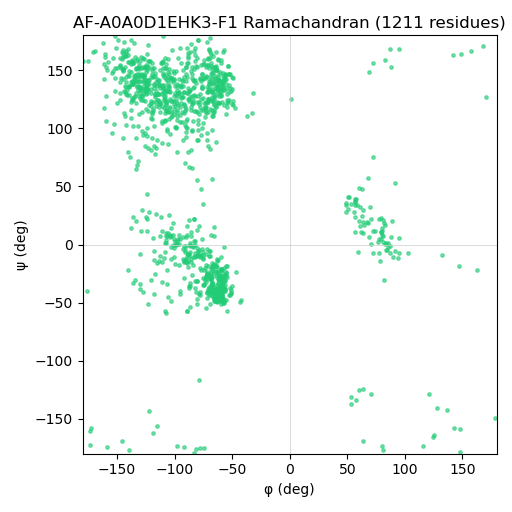3 -23.716 1.00 95.62 710 GLU A N 1
ATOM 5227 C CA . GLU A 1 710 ? -18.654 26.282 -25.071 1.00 95.62 710 GLU A CA 1
ATOM 5228 C C . GLU A 1 710 ? -17.780 26.976 -26.126 1.00 95.62 710 GLU A C 1
ATOM 5230 O O . GLU A 1 710 ? -17.164 26.304 -26.957 1.00 95.62 710 GLU A O 1
ATOM 5235 N N . GLU A 1 711 ? -17.628 28.299 -26.041 1.00 94.00 711 GLU A N 1
ATOM 5236 C CA . GLU A 1 711 ? -16.766 29.082 -26.935 1.00 94.00 711 GLU A CA 1
ATOM 5237 C C . GLU A 1 711 ? -15.302 28.632 -26.872 1.00 94.00 711 GLU A C 1
ATOM 5239 O O . GLU A 1 711 ? -14.630 28.529 -27.903 1.00 94.00 711 GLU A O 1
ATOM 5244 N N . LYS A 1 712 ? -14.799 28.319 -25.672 1.00 93.62 712 LYS A N 1
ATOM 5245 C CA . LYS A 1 712 ? -13.431 27.824 -25.483 1.00 93.62 712 LYS A CA 1
ATOM 5246 C C . LYS A 1 712 ? -13.195 26.464 -26.105 1.00 93.62 712 LYS A C 1
ATOM 5248 O O . LYS A 1 712 ? -12.187 26.275 -26.787 1.00 93.62 712 LYS A O 1
ATOM 5253 N N . VAL A 1 713 ? -14.111 25.529 -25.892 1.00 94.81 713 VAL A N 1
ATOM 5254 C CA . VAL A 1 713 ? -14.013 24.193 -26.482 1.00 94.81 713 VAL A CA 1
ATOM 5255 C C . VAL A 1 713 ? -14.160 24.280 -28.003 1.00 94.81 713 VAL A C 1
ATOM 5257 O O . VAL A 1 713 ? -13.371 23.676 -28.731 1.00 94.81 713 VAL A O 1
ATOM 5260 N N . ALA A 1 714 ? -15.087 25.098 -28.509 1.00 93.69 714 ALA A N 1
ATOM 5261 C CA . ALA A 1 714 ? -15.223 25.355 -29.940 1.00 93.69 714 ALA A CA 1
ATOM 5262 C C . ALA A 1 714 ? -13.932 25.940 -30.532 1.00 93.69 714 ALA A C 1
ATOM 5264 O O . ALA A 1 714 ? -13.460 25.478 -31.573 1.00 93.69 714 ALA A O 1
ATOM 5265 N N . ARG A 1 715 ? -13.303 26.899 -29.844 1.00 92.06 715 ARG A N 1
ATOM 5266 C CA . ARG A 1 715 ? -12.015 27.466 -30.255 1.00 92.06 715 ARG A CA 1
ATOM 5267 C C . ARG A 1 715 ? -10.901 26.423 -30.258 1.00 92.06 715 ARG A C 1
ATOM 5269 O O . ARG A 1 715 ? -10.197 26.331 -31.262 1.00 92.06 715 ARG A O 1
ATOM 5276 N N . ALA A 1 716 ? -10.772 25.615 -29.206 1.00 91.50 716 ALA A N 1
ATOM 5277 C CA . ALA A 1 716 ? -9.795 24.527 -29.136 1.00 91.50 716 ALA A CA 1
ATOM 5278 C C . ALA A 1 716 ? -9.887 23.598 -30.359 1.00 91.50 716 ALA A C 1
ATOM 5280 O O . ALA A 1 716 ? -8.876 23.301 -30.989 1.00 91.50 716 ALA A O 1
ATOM 5281 N N . ARG A 1 717 ? -11.106 23.233 -30.778 1.00 89.81 717 ARG A N 1
ATOM 5282 C CA . ARG A 1 717 ? -11.333 22.411 -31.980 1.00 89.81 717 ARG A CA 1
ATOM 5283 C C . ARG A 1 717 ? -10.858 23.075 -33.271 1.00 89.81 717 ARG A C 1
ATOM 5285 O O . ARG A 1 717 ? -10.403 22.386 -34.176 1.00 89.81 717 ARG A O 1
ATOM 5292 N N . THR A 1 718 ? -10.947 24.403 -33.373 1.00 89.00 718 THR A N 1
ATOM 5293 C CA . THR A 1 718 ? -10.446 25.130 -34.558 1.00 89.00 718 THR A CA 1
ATOM 5294 C C . THR A 1 718 ? -8.918 25.172 -34.628 1.00 89.00 718 THR A C 1
ATOM 5296 O O . THR A 1 718 ? -8.373 25.355 -35.714 1.00 89.00 718 THR A O 1
ATOM 5299 N N . LEU A 1 719 ? -8.235 25.021 -33.488 1.00 85.06 719 LEU A N 1
ATOM 5300 C CA . LEU A 1 719 ? -6.778 25.120 -33.367 1.00 85.06 719 LEU A CA 1
ATOM 5301 C C . LEU A 1 719 ? -6.049 23.789 -33.555 1.00 85.06 719 LEU A C 1
ATOM 5303 O O . LEU A 1 719 ? -4.836 23.801 -33.741 1.00 85.06 719 LEU A O 1
ATOM 5307 N N . THR A 1 720 ? -6.774 22.670 -33.547 1.00 80.50 720 THR A N 1
ATOM 5308 C CA . THR A 1 720 ? -6.213 21.323 -33.712 1.00 80.50 720 THR A CA 1
ATOM 5309 C C . THR A 1 720 ? -6.852 20.654 -34.939 1.00 80.50 720 THR A C 1
ATOM 5311 O O . THR A 1 720 ? -7.822 19.900 -34.800 1.00 80.50 720 THR A O 1
ATOM 5314 N N . PRO A 1 721 ? -6.370 20.950 -36.169 1.00 56.28 721 PRO A N 1
ATOM 5315 C CA . PRO A 1 721 ? -6.937 20.438 -37.416 1.00 56.28 721 PRO A CA 1
ATOM 5316 C C . PRO A 1 721 ? -6.602 18.948 -37.558 1.00 56.28 721 PRO A C 1
ATOM 5318 O O . PRO A 1 721 ? -5.554 18.567 -38.070 1.00 56.28 721 PRO A O 1
ATOM 5321 N N . GLY A 1 722 ? -7.497 18.119 -37.035 1.00 63.94 722 GLY A N 1
ATOM 5322 C CA . GLY A 1 722 ? -7.333 16.677 -36.837 1.00 63.94 722 GLY A CA 1
ATOM 5323 C C . GLY A 1 722 ? -8.363 16.133 -35.843 1.00 63.94 722 GLY A C 1
ATOM 5324 O O . GLY A 1 722 ? -8.732 14.970 -35.923 1.00 63.94 722 GLY A O 1
ATOM 5325 N N . GLY A 1 723 ? -8.915 17.012 -34.996 1.00 74.81 723 GLY A N 1
ATOM 5326 C CA . GLY A 1 723 ? -9.874 16.633 -33.965 1.00 74.81 723 GLY A CA 1
ATOM 5327 C C . GLY A 1 723 ? -9.185 16.073 -32.723 1.00 74.81 723 GLY A C 1
ATOM 5328 O O . GLY A 1 723 ? -7.960 16.069 -32.616 1.00 74.81 723 GLY A O 1
ATOM 5329 N N . PHE A 1 724 ? -10.000 15.648 -31.765 1.00 85.94 724 PHE A N 1
ATOM 5330 C CA . PHE A 1 724 ? -9.553 14.971 -30.554 1.00 85.94 724 PHE A CA 1
ATOM 5331 C C . PHE A 1 724 ? -10.127 13.560 -30.565 1.00 85.94 724 PHE A C 1
ATOM 5333 O O . PHE A 1 724 ? -11.287 13.379 -30.940 1.00 85.94 724 PHE A O 1
ATOM 5340 N N . GLY A 1 725 ? -9.326 12.586 -30.145 1.00 82.25 725 GLY A N 1
ATOM 5341 C CA . GLY A 1 725 ? -9.734 11.183 -30.128 1.00 82.25 725 GLY A CA 1
ATOM 5342 C C . GLY A 1 725 ? -10.628 10.845 -28.964 1.00 82.25 725 GLY A C 1
ATOM 5343 O O . GLY A 1 725 ? -11.625 10.140 -29.096 1.00 82.25 725 GLY A O 1
ATOM 5344 N N . GLU A 1 726 ? -10.246 11.360 -27.803 1.00 88.94 726 GLU A N 1
ATOM 5345 C CA . GLU A 1 726 ? -11.005 11.218 -26.580 1.00 88.94 726 GLU A CA 1
ATOM 5346 C C . GLU A 1 726 ? -11.151 12.581 -25.923 1.00 88.94 726 GLU A C 1
ATOM 5348 O O . GLU A 1 726 ? -10.280 13.448 -26.014 1.00 88.94 726 GLU A O 1
ATOM 5353 N N . GLU A 1 727 ? -12.286 12.768 -25.268 1.00 95.00 727 GLU A N 1
ATOM 5354 C CA . GLU A 1 727 ? -12.632 14.014 -24.614 1.00 95.00 727 GLU A CA 1
ATOM 5355 C C . GLU A 1 727 ? -13.079 13.695 -23.199 1.00 95.00 727 GLU A C 1
ATOM 5357 O O . GLU A 1 727 ? -13.907 12.807 -22.985 1.00 95.00 727 GLU A O 1
ATOM 5362 N N . LEU A 1 728 ? -12.519 14.409 -22.234 1.00 97.69 728 LEU A N 1
ATOM 5363 C CA . LEU A 1 728 ? -12.785 14.201 -20.823 1.00 97.69 728 LEU A CA 1
ATOM 5364 C C . LEU A 1 728 ? -13.103 15.541 -20.175 1.00 97.69 728 LEU A C 1
ATOM 5366 O O . LEU A 1 728 ? -12.327 16.481 -20.297 1.00 97.69 728 LEU A O 1
ATOM 5370 N N . ILE A 1 729 ? -14.224 15.621 -19.465 1.00 98.31 729 ILE A N 1
ATOM 5371 C CA . ILE A 1 729 ? -14.583 16.766 -18.629 1.00 98.31 729 ILE A CA 1
ATOM 5372 C C . ILE A 1 729 ? -14.433 16.353 -17.171 1.00 98.31 729 ILE A C 1
ATOM 5374 O O . ILE A 1 729 ? -15.091 15.417 -16.727 1.00 98.31 729 ILE A O 1
ATOM 5378 N N . ILE A 1 730 ? -13.611 17.071 -16.413 1.00 98.19 730 ILE A N 1
ATOM 5379 C CA . ILE A 1 730 ? -13.585 16.990 -14.955 1.00 98.19 730 ILE A CA 1
ATOM 5380 C C . ILE A 1 730 ? -14.355 18.191 -14.409 1.00 98.19 730 ILE A C 1
ATOM 5382 O O . ILE A 1 730 ? -13.982 19.348 -14.620 1.00 98.19 730 ILE A O 1
ATOM 5386 N N . TRP A 1 731 ? -15.456 17.897 -13.724 1.00 97.56 731 TRP A N 1
ATOM 5387 C CA . TRP A 1 731 ? -16.383 18.879 -13.176 1.00 97.56 731 TRP A CA 1
ATOM 5388 C C . TRP A 1 731 ? -16.285 18.923 -11.652 1.00 97.56 731 TRP A C 1
ATOM 5390 O O . TRP A 1 731 ? -16.512 17.913 -10.984 1.00 97.56 731 TRP A O 1
ATOM 5400 N N . ASN A 1 732 ? -16.008 20.102 -11.091 1.00 94.56 732 ASN A N 1
ATOM 5401 C CA . ASN A 1 732 ? -16.055 20.317 -9.644 1.00 94.56 732 ASN A CA 1
ATOM 5402 C C . ASN A 1 732 ? -16.743 21.641 -9.289 1.00 94.56 732 ASN A C 1
ATOM 5404 O O . ASN A 1 732 ? -16.186 22.737 -9.420 1.00 94.56 732 ASN A O 1
ATOM 5408 N N . GLN A 1 733 ? -17.999 21.524 -8.870 1.00 93.00 733 GLN A N 1
ATOM 5409 C CA . GLN A 1 733 ? -18.891 22.633 -8.558 1.00 93.00 733 GLN A CA 1
ATOM 5410 C C . GLN A 1 733 ? -20.006 22.153 -7.632 1.00 93.00 733 GLN A C 1
ATOM 5412 O O . GLN A 1 733 ? -20.365 20.985 -7.685 1.00 93.00 733 GLN A O 1
ATOM 5417 N N . GLY A 1 734 ? -20.529 23.031 -6.779 1.00 90.50 734 GLY A N 1
ATOM 5418 C CA . GLY A 1 734 ? -21.708 22.750 -5.960 1.00 90.50 734 GLY A CA 1
ATOM 5419 C C . GLY A 1 734 ? -21.676 23.444 -4.603 1.00 90.50 734 GLY A C 1
ATOM 5420 O O . GLY A 1 734 ? -22.715 23.628 -3.972 1.00 90.50 734 GLY A O 1
ATOM 5421 N N . GLU A 1 735 ? -20.503 23.896 -4.144 1.00 86.94 735 GLU A N 1
ATOM 5422 C CA . GLU A 1 735 ? -20.405 24.535 -2.830 1.00 86.94 735 GLU A CA 1
ATOM 5423 C C . GLU A 1 735 ? -21.104 25.901 -2.797 1.00 86.94 735 GLU A C 1
ATOM 5425 O O . GLU A 1 735 ? -21.561 26.325 -1.738 1.00 86.94 735 GLU A O 1
ATOM 5430 N N . ALA A 1 736 ? -21.218 26.599 -3.933 1.00 84.88 736 ALA A N 1
ATOM 5431 C CA . ALA A 1 736 ? -21.996 27.835 -4.008 1.00 84.88 736 ALA A CA 1
ATOM 5432 C C . ALA A 1 736 ? -23.508 27.558 -3.893 1.00 84.88 736 ALA A C 1
ATOM 5434 O O . ALA A 1 736 ? -24.208 28.272 -3.177 1.00 84.88 736 ALA A O 1
ATOM 5435 N N . ASP A 1 737 ? -24.004 26.492 -4.522 1.00 87.12 737 ASP A N 1
ATOM 5436 C CA . ASP A 1 737 ? -25.414 26.086 -4.474 1.00 87.12 737 ASP A CA 1
ATOM 5437 C C . ASP A 1 737 ? -25.828 25.580 -3.088 1.00 87.12 737 ASP A C 1
ATOM 5439 O O . ASP A 1 737 ? -26.934 25.864 -2.628 1.00 87.12 737 ASP A O 1
ATOM 5443 N N . ALA A 1 738 ? -24.917 24.913 -2.375 1.00 83.62 738 ALA A N 1
ATOM 5444 C CA . ALA A 1 738 ? -25.127 24.534 -0.980 1.00 83.62 738 ALA A CA 1
ATOM 5445 C C . ALA A 1 738 ? -25.184 25.758 -0.038 1.00 83.62 738 ALA A C 1
ATOM 5447 O O . ALA A 1 738 ? -25.946 25.760 0.932 1.00 83.62 738 ALA A O 1
ATOM 5448 N N . ASN A 1 739 ? -24.414 26.817 -0.328 1.00 75.44 739 ASN A N 1
ATOM 5449 C CA . ASN A 1 739 ? -24.262 27.991 0.545 1.00 75.44 739 ASN A CA 1
ATOM 5450 C C . ASN A 1 739 ? -25.293 29.114 0.330 1.00 75.44 739 ASN A C 1
ATOM 5452 O O . ASN A 1 739 ? -25.473 29.949 1.217 1.00 75.44 739 ASN A O 1
ATOM 5456 N N . VAL A 1 740 ? -25.975 29.176 -0.816 1.00 65.38 740 VAL A N 1
ATOM 5457 C CA . VAL A 1 740 ? -26.870 30.295 -1.167 1.00 65.38 740 VAL A CA 1
ATOM 5458 C C . VAL A 1 740 ? -28.351 29.926 -0.956 1.00 65.38 740 VAL A C 1
ATOM 5460 O O . VAL A 1 740 ? -28.774 28.787 -1.141 1.00 65.38 740 VAL A O 1
ATOM 5463 N N . GLY A 1 741 ? -29.161 30.887 -0.491 1.00 54.72 741 GLY A N 1
ATOM 5464 C CA . GLY A 1 741 ? -30.630 30.784 -0.435 1.00 54.72 741 GLY A CA 1
ATOM 5465 C C . GLY A 1 741 ? -31.280 31.180 -1.766 1.00 54.72 741 GLY A C 1
ATOM 5466 O O . GLY A 1 741 ? -30.699 31.964 -2.502 1.00 54.72 741 GLY A O 1
ATOM 5467 N N . ALA A 1 742 ? -32.466 30.634 -2.057 1.00 51.69 742 ALA A N 1
ATOM 5468 C CA . ALA A 1 742 ? -33.160 30.672 -3.354 1.00 51.69 742 ALA A CA 1
ATOM 5469 C C . ALA A 1 742 ? -32.935 31.923 -4.238 1.00 51.69 742 ALA A C 1
ATOM 5471 O O . ALA A 1 742 ? -33.124 33.058 -3.795 1.00 51.69 742 ALA A O 1
ATOM 5472 N N . GLY A 1 743 ? -32.600 31.686 -5.510 1.00 51.59 743 GLY A N 1
ATOM 5473 C CA . GLY A 1 743 ? -32.536 32.690 -6.575 1.00 51.59 743 GLY A CA 1
ATOM 5474 C C . GLY A 1 743 ? -33.806 32.708 -7.445 1.00 51.59 743 GLY A C 1
ATOM 5475 O O . GLY A 1 743 ? -34.773 32.008 -7.146 1.00 51.59 743 GLY A O 1
ATOM 5476 N N . PRO A 1 744 ? -33.837 33.485 -8.546 1.00 48.72 744 PRO A N 1
ATOM 5477 C CA . PRO A 1 744 ? -35.014 33.613 -9.416 1.00 48.72 744 PRO A CA 1
ATOM 5478 C C . PRO A 1 744 ? -35.440 32.311 -10.125 1.00 48.72 744 PRO A C 1
ATOM 5480 O O . PRO A 1 744 ? -36.566 32.252 -10.615 1.00 48.72 744 PRO A O 1
ATOM 5483 N N . MET A 1 745 ? -34.583 31.281 -10.148 1.00 49.47 745 MET A N 1
ATOM 5484 C CA . MET A 1 745 ? -34.876 29.948 -10.699 1.00 49.47 745 MET A CA 1
ATOM 5485 C C . MET A 1 745 ? -35.293 28.896 -9.654 1.00 49.47 745 MET A C 1
ATOM 5487 O O . MET A 1 745 ? -35.594 27.773 -10.036 1.00 49.47 745 MET A O 1
ATOM 5491 N N . GLY A 1 746 ? -35.365 29.243 -8.361 1.00 57.44 746 GLY A N 1
ATOM 5492 C CA . GLY A 1 746 ? -35.757 28.317 -7.289 1.00 57.44 746 GLY A CA 1
ATOM 5493 C C . GLY A 1 746 ? -34.742 28.217 -6.144 1.00 57.44 746 GLY A C 1
ATOM 5494 O O . GLY A 1 746 ? -33.881 29.083 -5.963 1.00 57.44 746 GLY A O 1
ATOM 5495 N N . THR A 1 747 ? -34.871 27.178 -5.321 1.00 63.31 747 THR A N 1
ATOM 5496 C CA . THR A 1 747 ? -33.959 26.847 -4.215 1.00 63.31 747 THR A CA 1
ATOM 5497 C C . THR A 1 747 ? -32.701 26.148 -4.739 1.00 63.31 747 THR A C 1
ATOM 5499 O O . THR A 1 747 ? -32.748 24.968 -5.066 1.00 63.31 747 THR A O 1
ATOM 5502 N N . ALA A 1 748 ? -31.564 26.857 -4.738 1.00 74.44 748 ALA A N 1
ATOM 5503 C CA . ALA A 1 748 ? -30.292 26.444 -5.352 1.00 74.44 748 ALA A CA 1
ATOM 5504 C C . ALA A 1 748 ? -29.890 24.968 -5.137 1.00 74.44 748 ALA A C 1
ATOM 5506 O O . ALA A 1 748 ? -29.559 24.283 -6.098 1.00 74.44 748 ALA A O 1
ATOM 5507 N N . ALA A 1 749 ? -29.959 24.455 -3.904 1.00 80.88 749 ALA A N 1
ATOM 5508 C CA . ALA A 1 749 ? -29.585 23.072 -3.601 1.00 80.88 749 ALA A CA 1
ATOM 5509 C C . ALA A 1 749 ? -30.650 22.025 -3.982 1.00 80.88 749 ALA A C 1
ATOM 5511 O O . ALA A 1 749 ? -30.301 20.971 -4.506 1.00 80.88 749 ALA A O 1
ATOM 5512 N N . ALA A 1 750 ? -31.938 22.302 -3.752 1.00 80.75 750 ALA A N 1
ATOM 5513 C CA . ALA A 1 750 ? -33.009 21.341 -4.040 1.00 80.75 750 ALA A CA 1
ATOM 5514 C C . ALA A 1 750 ? -33.280 21.206 -5.548 1.00 80.75 750 ALA A C 1
ATOM 5516 O O . ALA A 1 750 ? -33.653 20.133 -6.016 1.00 80.75 750 ALA A O 1
ATOM 5517 N N . ASP A 1 751 ? -33.036 22.275 -6.312 1.00 87.38 751 ASP A N 1
ATOM 5518 C CA . ASP A 1 751 ? -33.178 22.288 -7.770 1.00 87.38 751 ASP A CA 1
ATOM 5519 C C . ASP A 1 751 ? -31.877 21.885 -8.493 1.00 87.38 751 ASP A C 1
ATOM 5521 O O . ASP A 1 751 ? -31.850 21.791 -9.721 1.00 87.38 751 ASP A O 1
ATOM 5525 N N . TYR A 1 752 ? -30.793 21.601 -7.753 1.00 91.88 752 TYR A N 1
ATOM 5526 C CA . TYR A 1 752 ? -29.486 21.273 -8.331 1.00 91.88 752 TYR A CA 1
ATOM 5527 C C . TYR A 1 752 ? -29.561 20.070 -9.279 1.00 91.88 752 TYR A C 1
ATOM 5529 O O . TYR A 1 752 ? -28.970 20.110 -10.350 1.00 91.88 752 TYR A O 1
ATOM 5537 N N . ALA A 1 753 ? -30.329 19.024 -8.946 1.00 94.12 753 ALA A N 1
ATOM 5538 C CA . ALA A 1 753 ? -30.488 17.853 -9.816 1.00 94.12 753 ALA A CA 1
ATOM 5539 C C . ALA A 1 753 ? -31.085 18.200 -11.191 1.00 94.12 753 ALA A C 1
ATOM 5541 O O . ALA A 1 753 ? -30.627 17.676 -12.208 1.00 94.12 753 ALA A O 1
ATOM 5542 N N . ALA A 1 754 ? -32.078 19.095 -11.229 1.00 93.12 754 ALA A N 1
ATOM 5543 C CA . ALA A 1 754 ? -32.695 19.545 -12.474 1.00 93.12 754 ALA A CA 1
ATOM 5544 C C . ALA A 1 754 ? -31.712 20.401 -13.284 1.00 93.12 754 ALA A C 1
ATOM 5546 O O . ALA A 1 754 ? -31.407 20.060 -14.424 1.00 93.12 754 ALA A O 1
ATOM 5547 N N . ASN A 1 755 ? -31.115 21.415 -12.651 1.00 92.81 755 ASN A N 1
ATOM 5548 C CA . ASN A 1 755 ? -30.135 22.294 -13.296 1.00 92.81 755 ASN A CA 1
ATOM 5549 C C . ASN A 1 755 ? -28.910 21.519 -13.809 1.00 92.81 755 ASN A C 1
ATOM 5551 O O . ASN A 1 755 ? -28.354 21.835 -14.859 1.00 92.81 755 ASN A O 1
ATOM 5555 N N . PHE A 1 756 ? -28.481 20.484 -13.083 1.00 96.12 756 PHE A N 1
ATOM 5556 C CA . PHE A 1 756 ? -27.356 19.644 -13.482 1.00 96.12 756 PHE A CA 1
ATOM 5557 C C . PHE A 1 756 ? -27.723 18.706 -14.625 1.00 96.12 756 PHE A C 1
ATOM 5559 O O . PHE A 1 756 ? -26.910 18.510 -15.523 1.00 96.12 756 PHE A O 1
ATOM 5566 N N . SER A 1 757 ? -28.958 18.204 -14.658 1.00 96.56 757 SER A N 1
ATOM 5567 C CA . SER A 1 757 ? -29.474 17.461 -15.812 1.00 96.56 757 SER A CA 1
ATOM 5568 C C . SER A 1 757 ? -29.533 18.342 -17.065 1.00 96.56 757 SER A C 1
ATOM 5570 O O . SER A 1 757 ? -29.105 17.905 -18.134 1.00 96.56 757 SER A O 1
ATOM 5572 N N . ASP A 1 758 ? -29.981 19.595 -16.932 1.00 95.81 758 ASP A N 1
ATOM 5573 C CA . ASP A 1 758 ? -29.995 20.569 -18.031 1.00 95.81 758 ASP A CA 1
ATOM 5574 C C . ASP A 1 758 ? -28.573 20.894 -18.506 1.00 95.81 758 ASP A C 1
ATOM 5576 O O . ASP A 1 758 ? -28.304 20.916 -19.710 1.00 95.81 758 ASP A O 1
ATOM 5580 N N . TRP A 1 759 ? -27.631 21.063 -17.573 1.00 96.69 759 TRP A N 1
ATOM 5581 C CA . TRP A 1 759 ? -26.213 21.237 -17.888 1.00 96.69 759 TRP A CA 1
ATOM 5582 C C . TRP A 1 759 ? -25.644 20.035 -18.652 1.00 96.69 759 TRP A C 1
ATOM 5584 O O . TRP A 1 759 ? -25.025 20.226 -19.697 1.00 96.69 759 TRP A O 1
ATOM 5594 N N . PHE A 1 760 ? -25.896 18.802 -18.198 1.00 97.81 760 PHE A N 1
ATOM 5595 C CA . PHE A 1 760 ? -25.472 17.578 -18.891 1.00 97.81 760 PHE A CA 1
ATOM 5596 C C . PHE A 1 760 ? -26.062 17.502 -20.302 1.00 97.81 760 PHE A C 1
ATOM 5598 O O . PHE A 1 760 ? -25.328 17.289 -21.270 1.00 97.81 760 PHE A O 1
ATOM 5605 N N . ALA A 1 761 ? -27.367 17.744 -20.443 1.00 96.62 761 ALA A N 1
ATOM 5606 C CA . ALA A 1 761 ? -28.038 17.761 -21.739 1.00 96.62 761 ALA A CA 1
ATOM 5607 C C . ALA A 1 761 ? -27.424 18.811 -22.681 1.00 96.62 761 ALA A C 1
ATOM 5609 O O . ALA A 1 761 ? -27.179 18.527 -23.857 1.00 96.62 761 ALA A O 1
ATOM 5610 N N . ALA A 1 762 ? -27.114 20.001 -22.165 1.00 96.94 762 ALA A N 1
ATOM 5611 C CA . ALA A 1 762 ? -26.468 21.058 -22.928 1.00 96.94 762 ALA A CA 1
ATOM 5612 C C . ALA A 1 762 ? -25.018 20.715 -23.293 1.00 96.94 762 ALA A C 1
ATOM 5614 O O . ALA A 1 762 ? -24.624 20.948 -24.434 1.00 96.94 762 ALA A O 1
ATOM 5615 N N . VAL A 1 763 ? -24.229 20.119 -22.389 1.00 97.44 763 VAL A N 1
ATOM 5616 C CA . VAL A 1 763 ? -22.875 19.630 -22.703 1.00 97.44 763 VAL A CA 1
ATOM 5617 C C . VAL A 1 763 ? -22.943 18.623 -23.842 1.00 97.44 763 VAL A C 1
ATOM 5619 O O . VAL A 1 763 ? -22.246 18.791 -24.843 1.00 97.44 763 VAL A O 1
ATOM 5622 N N . ARG A 1 764 ? -23.828 17.628 -23.737 1.00 96.12 764 ARG A N 1
ATOM 5623 C CA . ARG A 1 764 ? -24.015 16.590 -24.760 1.00 96.12 764 ARG A CA 1
ATOM 5624 C C . ARG A 1 764 ? -24.439 17.172 -26.107 1.00 96.12 764 ARG A C 1
ATOM 5626 O O . ARG A 1 764 ? -23.992 16.694 -27.146 1.00 96.12 764 ARG A O 1
ATOM 5633 N N . ALA A 1 765 ? -25.278 18.207 -26.103 1.00 96.44 765 ALA A N 1
ATOM 5634 C CA . ALA A 1 765 ? -25.797 18.818 -27.322 1.00 96.44 765 ALA A CA 1
ATOM 5635 C C . ALA A 1 765 ? -24.847 19.840 -27.967 1.00 96.44 765 ALA A C 1
ATOM 5637 O O . ALA A 1 765 ? -24.804 19.934 -29.193 1.00 96.44 765 ALA A O 1
ATOM 5638 N N . ARG A 1 766 ? -24.134 20.632 -27.158 1.00 95.62 766 ARG A N 1
ATOM 5639 C CA . ARG A 1 766 ? -23.447 21.853 -27.612 1.00 95.62 766 ARG A CA 1
ATOM 5640 C C . ARG A 1 766 ? -21.927 21.819 -27.457 1.00 95.62 766 ARG A C 1
ATOM 5642 O O . ARG A 1 766 ? -21.234 22.482 -28.218 1.00 95.62 766 ARG A O 1
ATOM 5649 N N . VAL A 1 767 ? -21.397 21.020 -26.529 1.00 95.25 767 VAL A N 1
ATOM 5650 C CA . VAL A 1 767 ? -19.953 20.972 -26.226 1.00 95.25 767 VAL A CA 1
ATOM 5651 C C . VAL A 1 767 ? -19.314 19.674 -26.727 1.00 95.25 767 VAL A C 1
ATOM 5653 O O . VAL A 1 767 ? -18.357 19.699 -27.508 1.00 95.25 767 VAL A O 1
ATOM 5656 N N . SER A 1 768 ? -19.838 18.533 -26.276 1.00 93.88 768 SER A N 1
ATOM 5657 C CA . SER A 1 768 ? -19.378 17.203 -26.667 1.00 93.88 768 SER A CA 1
ATOM 5658 C C . SER A 1 768 ? -20.415 16.116 -26.384 1.00 93.88 768 SER A C 1
ATOM 5660 O O . SER A 1 768 ? -20.729 15.799 -25.232 1.00 93.88 768 SER A O 1
ATOM 5662 N N . ALA A 1 769 ? -20.881 15.471 -27.454 1.00 91.50 769 ALA A N 1
ATOM 5663 C CA . ALA A 1 769 ? -21.793 14.335 -27.365 1.00 91.50 769 ALA A CA 1
ATOM 5664 C C . ALA A 1 769 ? -21.141 13.082 -26.753 1.00 91.50 769 ALA A C 1
ATOM 5666 O O . ALA A 1 769 ? -21.848 12.252 -26.190 1.00 91.50 769 ALA A O 1
ATOM 5667 N N . SER A 1 770 ? -19.814 12.940 -26.855 1.00 89.75 770 SER A N 1
ATOM 5668 C CA . SER A 1 770 ? -19.079 11.722 -26.486 1.00 89.75 770 SER A CA 1
ATOM 5669 C C . SER A 1 770 ? -18.160 11.875 -25.278 1.00 89.75 770 SER A C 1
ATOM 5671 O O . SER A 1 770 ? -17.655 10.860 -24.800 1.00 89.75 770 SER A O 1
ATOM 5673 N N . ALA A 1 771 ? -17.930 13.094 -24.775 1.00 93.00 771 ALA A N 1
ATOM 5674 C CA . ALA A 1 771 ? -16.980 13.305 -23.689 1.00 93.00 771 ALA A CA 1
ATOM 5675 C C . ALA A 1 771 ? -17.308 12.447 -22.464 1.00 93.00 771 ALA A C 1
ATOM 5677 O O . ALA A 1 771 ? -18.444 12.425 -21.988 1.00 93.00 771 ALA A O 1
ATOM 5678 N N . ARG A 1 772 ? -16.313 11.778 -21.897 1.00 96.00 772 ARG A N 1
ATOM 5679 C CA . ARG A 1 772 ? -16.471 11.195 -20.566 1.00 96.00 772 ARG A CA 1
ATOM 5680 C C . ARG A 1 772 ? -16.554 12.338 -19.565 1.00 96.00 772 ARG A C 1
ATOM 5682 O O . ARG A 1 772 ? -15.863 13.342 -19.726 1.00 96.00 772 ARG A O 1
ATOM 5689 N N . ILE A 1 773 ? -17.415 12.225 -18.561 1.00 98.12 773 ILE A N 1
ATOM 5690 C CA . ILE A 1 773 ? -17.559 13.267 -17.536 1.00 98.12 773 ILE A CA 1
ATOM 5691 C C . ILE A 1 773 ? -17.240 12.654 -16.179 1.00 98.12 773 ILE A C 1
ATOM 5693 O O . ILE A 1 773 ? -17.847 11.662 -15.787 1.00 98.12 773 ILE A O 1
ATOM 5697 N N . ILE A 1 774 ? -16.280 13.236 -15.469 1.00 98.44 774 ILE A N 1
ATOM 5698 C CA . ILE A 1 774 ? -15.932 12.878 -14.097 1.00 98.44 774 ILE A CA 1
ATOM 5699 C C . ILE A 1 774 ? -16.403 14.004 -13.193 1.00 98.44 774 ILE A C 1
ATOM 5701 O O . ILE A 1 774 ? -15.878 15.118 -13.235 1.00 98.44 774 ILE A O 1
ATOM 5705 N N . VAL A 1 775 ? -17.394 13.708 -12.364 1.00 98.38 775 VAL A N 1
ATOM 5706 C CA . VAL A 1 775 ? -17.914 14.632 -11.362 1.00 98.38 775 VAL A CA 1
ATOM 5707 C C . VAL A 1 775 ? -17.170 14.413 -10.054 1.00 98.38 775 VAL A C 1
ATOM 5709 O O . VAL A 1 775 ? -17.205 13.336 -9.466 1.00 98.38 775 VAL A O 1
ATOM 5712 N N . GLN A 1 776 ? -16.499 15.451 -9.571 1.00 96.69 776 GLN A N 1
ATOM 5713 C CA . GLN A 1 776 ? -15.875 15.445 -8.255 1.00 96.69 776 GLN A CA 1
ATOM 5714 C C . GLN A 1 776 ? -16.907 15.938 -7.242 1.00 96.69 776 GLN A C 1
ATOM 5716 O O . GLN A 1 776 ? -17.159 17.145 -7.147 1.00 96.69 776 GLN A O 1
ATOM 5721 N N . ARG A 1 777 ? -17.536 14.999 -6.523 1.00 94.00 777 ARG A N 1
ATOM 5722 C CA . ARG A 1 777 ? -18.598 15.287 -5.551 1.00 94.00 777 ARG A CA 1
ATOM 5723 C C . ARG A 1 777 ? -18.085 16.247 -4.480 1.00 94.00 777 ARG A C 1
ATOM 5725 O O . ARG A 1 777 ? -17.003 16.026 -3.941 1.00 94.00 777 ARG A O 1
ATOM 5732 N N . ILE A 1 778 ? -18.842 17.292 -4.145 1.00 90.38 778 ILE A N 1
ATOM 5733 C CA . ILE A 1 778 ? -18.430 18.253 -3.106 1.00 90.38 778 ILE A CA 1
ATOM 5734 C C . ILE A 1 778 ? -18.367 17.578 -1.739 1.00 90.38 778 ILE A C 1
ATOM 5736 O O . ILE A 1 778 ? -19.128 16.652 -1.493 1.00 90.38 778 ILE A O 1
ATOM 5740 N N . ARG A 1 779 ? -17.529 18.070 -0.823 1.00 87.62 779 ARG A N 1
ATOM 5741 C CA . ARG A 1 779 ? -17.425 17.589 0.571 1.00 87.62 779 ARG A CA 1
ATOM 5742 C C . ARG A 1 779 ? -18.664 17.937 1.419 1.00 87.62 779 ARG A C 1
ATOM 5744 O O . ARG A 1 779 ? -19.443 18.802 1.017 1.00 87.62 779 ARG A O 1
ATOM 5751 N N . PRO A 1 780 ? -18.849 17.330 2.608 1.00 78.12 780 PRO A N 1
ATOM 5752 C CA . PRO A 1 780 ? -19.845 17.773 3.583 1.00 78.12 780 PRO A CA 1
ATOM 5753 C C . PRO A 1 780 ? -19.370 19.102 4.202 1.00 78.12 780 PRO A C 1
ATOM 5755 O O . PRO A 1 780 ? -18.517 19.125 5.085 1.00 78.12 780 PRO A O 1
ATOM 5758 N N . LEU A 1 781 ? -19.848 20.228 3.671 1.00 71.06 781 LEU A N 1
ATOM 5759 C CA . LEU A 1 781 ? -19.395 21.579 4.033 1.00 71.06 781 LEU A CA 1
ATOM 5760 C C . LEU A 1 781 ? -19.834 21.997 5.449 1.00 71.06 781 LEU A C 1
ATOM 5762 O O . LEU A 1 781 ? -21.001 21.838 5.780 1.00 71.06 781 LEU A O 1
ATOM 5766 N N . GLY A 1 782 ? -18.951 22.641 6.225 1.00 59.69 782 GLY A N 1
ATOM 5767 C CA . GLY A 1 782 ? -19.321 23.595 7.289 1.00 59.69 782 GLY A CA 1
ATOM 5768 C C . GLY A 1 782 ? -19.954 23.041 8.576 1.00 59.69 782 GLY A C 1
ATOM 5769 O O . GLY A 1 782 ? -21.137 23.271 8.819 1.00 59.69 782 GLY A O 1
ATOM 5770 N N . TYR A 1 783 ? -19.155 22.420 9.456 1.00 53.19 783 TYR A N 1
ATOM 5771 C CA . TYR A 1 783 ? -19.573 22.104 10.837 1.00 53.19 783 TYR A CA 1
ATOM 5772 C C . TYR A 1 783 ? -18.874 22.945 11.929 1.00 53.19 783 TYR A C 1
ATOM 5774 O O . TYR A 1 783 ? -19.343 22.945 13.064 1.00 53.19 783 TYR A O 1
ATOM 5782 N N . ASP A 1 784 ? -17.807 23.694 11.608 1.00 43.72 784 ASP A N 1
ATOM 5783 C CA . ASP A 1 784 ? -17.060 24.515 12.576 1.00 43.72 784 ASP A CA 1
ATOM 5784 C C . ASP A 1 784 ? -17.356 26.020 12.447 1.00 43.72 784 ASP A C 1
ATOM 5786 O O . ASP A 1 784 ? -17.359 26.605 11.360 1.00 43.72 784 ASP A O 1
ATOM 5790 N N . ALA A 1 785 ? -17.581 26.675 13.590 1.00 40.25 785 ALA A N 1
ATOM 5791 C CA . ALA A 1 785 ? -17.807 28.114 13.676 1.00 40.25 785 ALA A CA 1
ATOM 5792 C C . ALA A 1 785 ? -16.477 28.878 13.540 1.00 40.25 785 ALA A C 1
ATOM 5794 O O . ALA A 1 785 ? -15.780 29.091 14.531 1.00 40.25 785 ALA A O 1
ATOM 5795 N N . GLY A 1 786 ? -16.120 29.318 12.331 1.00 46.69 786 GLY A N 1
ATOM 5796 C CA . GLY A 1 786 ? -14.903 30.123 12.156 1.00 46.69 786 GLY A CA 1
ATOM 5797 C C . GLY A 1 786 ? -14.627 30.660 10.756 1.00 46.69 786 GLY A C 1
ATOM 5798 O O . GLY A 1 786 ? -14.279 31.830 10.639 1.00 46.69 786 GLY A O 1
ATOM 5799 N N . ASP A 1 787 ? -14.861 29.879 9.701 1.00 41.78 787 ASP A N 1
ATOM 5800 C CA . ASP A 1 787 ? -14.390 30.228 8.354 1.00 41.78 787 ASP A CA 1
ATOM 5801 C C . ASP A 1 787 ? -15.531 30.292 7.335 1.00 41.78 787 ASP A C 1
ATOM 5803 O O . ASP A 1 787 ? -15.768 29.346 6.598 1.00 41.78 787 ASP A O 1
ATOM 5807 N N . GLY A 1 788 ? -16.241 31.423 7.276 1.00 46.12 788 GLY A N 1
ATOM 5808 C CA . GLY A 1 788 ? -16.953 31.911 6.077 1.00 46.12 788 GLY A CA 1
ATOM 5809 C C . GLY A 1 788 ? -18.048 31.048 5.416 1.00 46.12 788 GLY A C 1
ATOM 5810 O O . GLY A 1 788 ? -18.716 31.556 4.516 1.00 46.12 788 GLY A O 1
ATOM 5811 N N . VAL A 1 789 ? -18.276 29.800 5.830 1.00 45.75 789 VAL A N 1
ATOM 5812 C CA . VAL A 1 789 ? -19.327 28.912 5.321 1.00 45.75 789 VAL A CA 1
ATOM 5813 C C . VAL A 1 789 ? -20.579 29.133 6.167 1.00 45.75 789 VAL A C 1
ATOM 5815 O O . VAL A 1 789 ? -20.595 28.979 7.388 1.00 45.75 789 VAL A O 1
ATOM 5818 N N . THR A 1 790 ? -21.625 29.612 5.509 1.00 50.06 790 THR A N 1
ATOM 5819 C CA . THR A 1 790 ? -22.815 30.191 6.125 1.00 50.06 790 THR A CA 1
ATOM 5820 C C . THR A 1 790 ? -23.807 29.130 6.616 1.00 50.06 790 THR A C 1
ATOM 5822 O O . THR A 1 790 ? -24.499 28.507 5.819 1.00 50.06 790 THR A O 1
ATOM 5825 N N . THR A 1 791 ? -23.984 29.064 7.942 1.00 52.84 791 THR A N 1
ATOM 5826 C CA . THR A 1 791 ? -25.090 28.434 8.707 1.00 52.84 791 THR A CA 1
ATOM 5827 C C . THR A 1 791 ? -25.177 26.899 8.679 1.00 52.84 791 THR A C 1
ATOM 5829 O O . THR A 1 791 ? -24.902 26.270 7.668 1.00 52.84 791 THR A O 1
ATOM 5832 N N . GLU A 1 792 ? -25.674 26.298 9.770 1.00 58.94 792 GLU A N 1
ATOM 5833 C CA . GLU A 1 792 ? -26.044 24.867 9.893 1.00 58.94 792 GLU A CA 1
ATOM 5834 C C . GLU A 1 792 ? -26.887 24.347 8.703 1.00 58.94 792 GLU A C 1
ATOM 5836 O O . GLU A 1 792 ? -26.868 23.165 8.370 1.00 58.94 792 GLU A O 1
ATOM 5841 N N . GLN A 1 793 ? -27.581 25.247 7.996 1.00 64.81 793 GLN A N 1
ATOM 5842 C CA . GLN A 1 793 ? -28.364 24.931 6.804 1.00 64.81 793 GLN A CA 1
ATOM 5843 C C . GLN A 1 793 ? -27.523 24.606 5.558 1.00 64.81 793 GLN A C 1
ATOM 5845 O O . GLN A 1 793 ? -28.024 23.899 4.687 1.00 64.81 793 GLN A O 1
ATOM 5850 N N . GLY A 1 794 ? -26.284 25.096 5.445 1.00 70.31 794 GLY A N 1
ATOM 5851 C CA . GLY A 1 794 ? -25.408 24.821 4.298 1.00 70.31 794 GLY A CA 1
ATOM 5852 C C . GLY A 1 794 ? -24.970 23.356 4.232 1.00 70.31 794 GLY A C 1
ATOM 5853 O O . GLY A 1 794 ? -25.025 22.743 3.167 1.00 70.31 794 GLY A O 1
ATOM 5854 N N . TRP A 1 795 ? -24.641 22.760 5.384 1.00 78.44 795 TRP A N 1
ATOM 5855 C CA . TRP A 1 795 ? -24.333 21.330 5.497 1.00 78.44 795 TRP A CA 1
ATOM 5856 C C . TRP A 1 795 ? -25.528 20.459 5.089 1.00 78.44 795 TRP A C 1
ATOM 5858 O O . TRP A 1 795 ? -25.378 19.517 4.316 1.00 78.44 795 TRP A O 1
ATOM 5868 N N . LEU A 1 796 ? -26.733 20.807 5.562 1.00 78.00 796 LEU A N 1
ATOM 5869 C CA . LEU A 1 796 ? -27.963 20.079 5.228 1.00 78.00 796 LEU A CA 1
ATOM 5870 C C . LEU A 1 796 ? -28.244 20.111 3.721 1.00 78.00 796 LEU A C 1
ATOM 5872 O O . LEU A 1 796 ? -28.541 19.082 3.123 1.00 78.00 796 LEU A O 1
ATOM 5876 N N . ARG A 1 797 ? -28.090 21.283 3.097 1.00 82.56 797 ARG A N 1
ATOM 5877 C CA . ARG A 1 797 ? -28.284 21.484 1.653 1.00 82.56 797 ARG A CA 1
ATOM 5878 C C . ARG A 1 797 ? -27.222 20.797 0.797 1.00 82.56 797 ARG A C 1
ATOM 5880 O O . ARG A 1 797 ? -27.521 20.394 -0.324 1.00 82.56 797 ARG A O 1
ATOM 5887 N N . ALA A 1 798 ? -25.998 20.639 1.305 1.00 86.56 798 ALA A N 1
ATOM 5888 C CA . ALA A 1 798 ? -24.928 19.960 0.577 1.00 86.56 798 ALA A CA 1
ATOM 5889 C C . ALA A 1 798 ? -25.294 18.509 0.230 1.00 86.56 798 ALA A C 1
ATOM 5891 O O . ALA A 1 798 ? -24.846 18.010 -0.797 1.00 86.56 798 ALA A O 1
ATOM 5892 N N . TRP A 1 799 ? -26.136 17.843 1.024 1.00 88.38 799 TRP A N 1
ATOM 5893 C CA . TRP A 1 799 ? -26.562 16.472 0.737 1.00 88.38 799 TRP A CA 1
ATOM 5894 C C . TRP A 1 799 ? -27.450 16.352 -0.501 1.00 88.38 799 TRP A C 1
ATOM 5896 O O . TRP A 1 799 ? -27.313 15.378 -1.237 1.00 88.38 799 TRP A O 1
ATOM 5906 N N . ASP A 1 800 ? -28.291 17.348 -0.790 1.00 89.00 800 ASP A N 1
ATOM 5907 C CA . ASP A 1 800 ? -29.097 17.352 -2.019 1.00 89.00 800 ASP A CA 1
ATOM 5908 C C . ASP A 1 800 ? -28.221 17.539 -3.261 1.00 89.00 800 ASP A C 1
ATOM 5910 O O . ASP A 1 800 ? -28.383 16.831 -4.255 1.00 89.00 800 ASP A O 1
ATOM 5914 N N . VAL A 1 801 ? -27.222 18.420 -3.167 1.00 91.81 801 VAL A N 1
ATOM 5915 C CA . VAL A 1 801 ? -26.211 18.603 -4.218 1.00 91.81 801 VAL A CA 1
ATOM 5916 C C . VAL A 1 801 ? -25.397 17.321 -4.412 1.00 91.81 801 VAL A C 1
ATOM 5918 O O . VAL A 1 801 ? -25.205 16.874 -5.538 1.00 91.81 801 VAL A O 1
ATOM 5921 N N . ARG A 1 802 ? -24.945 16.694 -3.322 1.00 93.44 802 ARG A N 1
ATOM 5922 C CA . ARG A 1 802 ? -24.141 15.464 -3.361 1.00 93.44 802 ARG A CA 1
ATOM 5923 C C . ARG A 1 802 ? -24.906 14.282 -3.947 1.00 93.44 802 ARG A C 1
ATOM 5925 O O . ARG A 1 802 ? -24.318 13.540 -4.727 1.00 93.44 802 ARG A O 1
ATOM 5932 N N . GLU A 1 803 ? -26.186 14.120 -3.612 1.00 93.75 803 GLU A N 1
ATOM 5933 C CA . GLU A 1 803 ? -27.024 13.084 -4.224 1.00 93.75 803 GLU A CA 1
ATOM 5934 C C . GLU A 1 803 ? -27.195 13.340 -5.723 1.00 93.75 803 GLU A C 1
ATOM 5936 O O . GLU A 1 803 ? -26.994 12.437 -6.529 1.00 93.75 803 GLU A O 1
ATOM 5941 N N . ALA A 1 804 ? -27.473 14.583 -6.123 1.00 95.31 804 ALA A N 1
ATOM 5942 C CA . ALA A 1 804 ? -27.558 14.947 -7.535 1.00 95.31 804 ALA A CA 1
ATOM 5943 C C . ALA A 1 804 ? -26.245 14.683 -8.296 1.00 95.31 804 ALA A C 1
ATOM 5945 O O . ALA A 1 804 ? -26.269 14.235 -9.442 1.00 95.31 804 ALA A O 1
ATOM 5946 N N . GLN A 1 805 ? -25.098 14.911 -7.651 1.00 96.81 805 GLN A N 1
ATOM 5947 C CA . GLN A 1 805 ? -23.770 14.639 -8.202 1.00 96.81 805 GLN A CA 1
ATOM 5948 C C . GLN A 1 805 ? -23.443 13.153 -8.349 1.00 96.81 805 GLN A C 1
ATOM 5950 O O . GLN A 1 805 ? -22.439 12.844 -8.980 1.00 96.81 805 GLN A O 1
ATOM 5955 N N . VAL A 1 806 ? -24.252 12.243 -7.806 1.00 95.81 806 VAL A N 1
ATOM 5956 C CA . VAL A 1 806 ? -24.159 10.798 -8.074 1.00 95.81 806 VAL A CA 1
ATOM 5957 C C . VAL A 1 806 ? -25.263 10.373 -9.046 1.00 95.81 806 VAL A C 1
ATOM 5959 O O . VAL A 1 806 ? -24.978 9.763 -10.072 1.00 95.81 806 VAL A O 1
ATOM 5962 N N . ALA A 1 807 ? -26.509 10.777 -8.782 1.00 95.44 807 ALA A N 1
ATOM 5963 C CA . ALA A 1 807 ? -27.683 10.360 -9.545 1.00 95.44 807 ALA A CA 1
ATOM 5964 C C . ALA A 1 807 ? -27.687 10.831 -11.008 1.00 95.44 807 ALA A C 1
ATOM 5966 O O . ALA A 1 807 ? -28.080 10.077 -11.895 1.00 95.44 807 ALA A O 1
ATOM 5967 N N . VAL A 1 808 ? -27.282 12.079 -11.278 1.00 96.75 808 VAL A N 1
ATOM 5968 C CA . VAL A 1 808 ? -27.303 12.631 -12.644 1.00 96.75 808 VAL A CA 1
ATOM 5969 C C . VAL A 1 808 ? -26.203 12.007 -13.517 1.00 96.75 808 VAL A C 1
ATOM 5971 O O . VAL A 1 808 ? -26.528 11.574 -14.623 1.00 96.75 808 VAL A O 1
ATOM 5974 N N . PRO A 1 809 ? -24.938 11.876 -13.057 1.00 96.00 809 PRO A N 1
ATOM 5975 C CA . PRO A 1 809 ? -23.908 11.167 -13.822 1.00 96.00 809 PRO A CA 1
ATOM 5976 C C . PRO A 1 809 ? -24.241 9.696 -14.087 1.00 96.00 809 PRO A C 1
ATOM 5978 O O . PRO A 1 809 ? -24.038 9.219 -15.201 1.00 96.00 809 PRO A O 1
ATOM 5981 N N . GLU A 1 810 ? -24.807 8.994 -13.101 1.00 93.94 810 GLU A N 1
ATOM 5982 C CA . GLU A 1 810 ? -25.275 7.615 -13.277 1.00 93.94 810 GLU A CA 1
ATOM 5983 C C . GLU A 1 810 ? -26.353 7.524 -14.373 1.00 93.94 810 GLU A C 1
ATOM 5985 O O . GLU A 1 810 ? -26.300 6.641 -15.230 1.00 93.94 810 GLU A O 1
ATOM 5990 N N . ALA A 1 811 ? -27.297 8.472 -14.399 1.00 94.50 811 ALA A N 1
ATOM 5991 C CA . ALA A 1 811 ? -28.346 8.531 -15.414 1.00 94.50 811 ALA A CA 1
ATOM 5992 C C . ALA A 1 811 ? -27.830 8.888 -16.825 1.00 94.50 811 ALA A C 1
ATOM 5994 O O . ALA A 1 811 ? -28.444 8.472 -17.809 1.00 94.50 811 ALA A O 1
ATOM 5995 N N . ASP A 1 812 ? -26.723 9.633 -16.946 1.00 94.44 812 ASP A N 1
ATOM 5996 C CA . ASP A 1 812 ? -26.065 9.915 -18.236 1.00 94.44 812 ASP A CA 1
ATOM 5997 C C . ASP A 1 812 ? -25.450 8.647 -18.856 1.00 94.44 812 ASP A C 1
ATOM 5999 O O . ASP A 1 812 ? -25.426 8.501 -20.078 1.00 94.44 812 ASP A O 1
ATOM 6003 N N . GLY A 1 813 ? -24.970 7.710 -18.028 1.00 88.31 813 GLY A N 1
ATOM 6004 C CA . GLY A 1 813 ? -24.422 6.418 -18.459 1.00 88.31 813 GLY A CA 1
ATOM 6005 C C . GLY A 1 813 ? -23.043 6.477 -19.137 1.00 88.31 813 GLY A C 1
ATOM 6006 O O . GLY A 1 813 ? -22.448 5.430 -19.388 1.00 88.31 813 GLY A O 1
ATOM 6007 N N . ASN A 1 814 ? -22.513 7.673 -19.416 1.00 89.94 814 ASN A N 1
ATOM 6008 C CA . ASN A 1 814 ? -21.144 7.917 -19.893 1.00 89.94 814 ASN A CA 1
ATOM 6009 C C . ASN A 1 814 ? -20.387 8.899 -18.972 1.00 89.94 814 ASN A C 1
ATOM 6011 O O . ASN A 1 814 ? -19.412 9.554 -19.361 1.00 89.94 814 ASN A O 1
ATOM 6015 N N . ALA A 1 815 ? -20.854 9.007 -17.731 1.00 95.56 815 ALA A N 1
ATOM 6016 C CA . ALA A 1 815 ? -20.267 9.817 -16.686 1.00 95.56 815 ALA A CA 1
ATOM 6017 C C . ALA A 1 815 ? -20.091 8.999 -15.410 1.00 95.56 815 ALA A C 1
ATOM 6019 O O . ALA A 1 815 ? -20.732 7.972 -15.209 1.00 95.56 815 ALA A O 1
ATOM 6020 N N . THR A 1 816 ? -19.183 9.455 -14.561 1.00 95.69 816 THR A N 1
ATOM 6021 C CA . THR A 1 816 ? -18.855 8.815 -13.292 1.00 95.69 816 THR A CA 1
ATOM 6022 C C . THR A 1 816 ? -18.625 9.878 -12.237 1.00 95.69 816 THR A C 1
ATOM 6024 O O . THR A 1 816 ? -18.272 11.019 -12.547 1.00 95.69 816 THR A O 1
ATOM 6027 N N . THR A 1 817 ? -18.781 9.487 -10.982 1.00 97.19 817 THR A N 1
ATOM 6028 C CA . THR A 1 817 ? -18.563 10.364 -9.836 1.00 97.19 817 THR A CA 1
ATOM 6029 C C . THR A 1 817 ? -17.425 9.825 -8.992 1.00 97.19 817 THR A C 1
ATOM 6031 O O . THR A 1 817 ? -17.252 8.616 -8.880 1.00 97.19 817 THR A O 1
ATOM 6034 N N . ILE A 1 818 ? -16.641 10.722 -8.404 1.00 96.81 818 ILE A N 1
ATOM 6035 C CA . ILE A 1 818 ? -15.652 10.379 -7.385 1.00 96.81 818 ILE A CA 1
ATOM 6036 C C . ILE A 1 818 ? -15.993 11.067 -6.067 1.00 96.81 818 ILE A C 1
ATOM 6038 O O . ILE A 1 818 ? -16.574 12.159 -6.053 1.00 96.81 818 ILE A O 1
ATOM 6042 N N . ASP A 1 819 ? -15.596 10.453 -4.956 1.00 91.62 819 ASP A N 1
ATOM 6043 C CA . ASP A 1 819 ? -15.614 11.105 -3.656 1.00 91.62 819 ASP A CA 1
ATOM 6044 C C . ASP A 1 819 ? -14.466 12.112 -3.532 1.00 91.62 819 ASP A C 1
ATOM 6046 O O . ASP A 1 819 ? -13.410 11.998 -4.163 1.00 91.62 819 ASP A O 1
ATOM 6050 N N . THR A 1 820 ? -14.679 13.094 -2.662 1.00 91.06 820 THR A N 1
ATOM 6051 C CA . THR A 1 820 ? -13.621 13.990 -2.191 1.00 91.06 820 THR A CA 1
ATOM 6052 C C . THR A 1 820 ? -13.525 13.994 -0.659 1.00 91.06 820 THR A C 1
ATOM 6054 O O . THR A 1 820 ? -13.027 14.945 -0.049 1.00 91.06 820 THR A O 1
ATOM 6057 N N . ASP A 1 821 ? -13.998 12.910 -0.034 1.00 89.00 821 ASP A N 1
ATOM 6058 C CA . ASP A 1 821 ? -14.238 12.776 1.411 1.00 89.00 821 ASP A CA 1
ATOM 6059 C C . ASP A 1 821 ? -13.031 12.197 2.173 1.00 89.00 821 ASP A C 1
ATOM 6061 O O . ASP A 1 821 ? -13.064 12.042 3.394 1.00 89.00 821 ASP A O 1
ATOM 6065 N N . PHE A 1 822 ? -11.963 11.867 1.451 1.00 88.19 822 PHE A N 1
ATOM 6066 C CA . PHE A 1 822 ? -10.797 11.124 1.931 1.00 88.19 822 PHE A CA 1
ATOM 6067 C C . PHE A 1 822 ? -9.892 11.868 2.925 1.00 88.19 822 PHE A C 1
ATOM 6069 O O . PHE A 1 822 ? -8.965 11.268 3.464 1.00 88.19 822 PHE A O 1
ATOM 6076 N N . ASP A 1 823 ? -10.153 13.150 3.184 1.00 83.94 823 ASP A N 1
ATOM 6077 C CA . ASP A 1 823 ? -9.494 13.918 4.241 1.00 83.94 823 ASP A CA 1
ATOM 6078 C C . ASP A 1 823 ? -10.533 14.708 5.050 1.00 83.94 823 ASP A C 1
ATOM 6080 O O . ASP A 1 823 ? -10.896 15.842 4.715 1.00 83.94 823 ASP A O 1
ATOM 6084 N N . GLN A 1 824 ? -11.014 14.087 6.134 1.00 82.50 824 GLN A N 1
ATOM 6085 C CA . GLN A 1 824 ? -11.985 14.695 7.049 1.00 82.50 824 GLN A CA 1
ATOM 6086 C C . GLN A 1 824 ? -11.429 15.946 7.744 1.00 82.50 824 GLN A C 1
ATOM 6088 O O . GLN A 1 824 ? -12.202 16.842 8.080 1.00 82.50 824 GLN A O 1
ATOM 6093 N N . GLY A 1 825 ? -10.104 16.053 7.915 1.00 76.50 825 GLY A N 1
ATOM 6094 C CA . GLY A 1 825 ? -9.463 17.222 8.524 1.00 76.50 825 GLY A CA 1
ATOM 6095 C C . GLY A 1 825 ? -9.671 18.501 7.713 1.00 76.50 825 GLY A C 1
ATOM 6096 O O . GLY A 1 825 ? -9.666 19.598 8.269 1.00 76.50 825 GLY A O 1
ATOM 6097 N N . ASN A 1 826 ? -9.943 18.368 6.413 1.00 75.31 826 ASN A N 1
ATOM 6098 C CA . ASN A 1 826 ? -10.202 19.504 5.538 1.00 75.31 826 ASN A CA 1
ATOM 6099 C C . ASN A 1 826 ? -11.668 19.940 5.507 1.00 75.31 826 ASN A C 1
ATOM 6101 O O . ASN A 1 826 ? -11.952 20.974 4.911 1.00 75.31 826 ASN A O 1
ATOM 6105 N N . PHE A 1 827 ? -12.613 19.210 6.108 1.00 78.81 827 PHE A N 1
ATOM 6106 C CA . PHE A 1 827 ? -14.055 19.506 5.996 1.00 78.81 827 PHE A CA 1
ATOM 6107 C C . PHE A 1 827 ? -14.446 20.889 6.548 1.00 78.81 827 PHE A C 1
ATOM 6109 O O . PHE A 1 827 ? -15.402 21.493 6.060 1.00 78.81 827 PHE A O 1
ATOM 6116 N N . GLY A 1 828 ? -13.672 21.427 7.497 1.00 68.31 828 GLY A N 1
ATOM 6117 C CA . GLY A 1 828 ? -13.821 22.802 7.987 1.00 68.31 828 GLY A CA 1
ATOM 6118 C C . GLY A 1 828 ? -13.351 23.887 7.005 1.00 68.31 828 GLY A C 1
ATOM 6119 O O . GLY A 1 828 ? -13.752 25.038 7.137 1.00 68.31 828 GLY A O 1
ATOM 6120 N N . SER A 1 829 ? -12.546 23.539 5.994 1.00 74.50 829 SER A N 1
ATOM 6121 C CA . SER A 1 829 ? -12.020 24.479 4.997 1.00 74.50 829 SER A CA 1
ATOM 6122 C C . SER A 1 829 ? -12.844 24.477 3.709 1.00 74.50 829 SER A C 1
ATOM 6124 O O . SER A 1 829 ? -13.077 23.431 3.093 1.00 74.50 829 SER A O 1
ATOM 6126 N N . ILE A 1 830 ? -13.225 25.667 3.234 1.00 75.62 830 ILE A N 1
ATOM 6127 C CA . ILE A 1 830 ? -13.896 25.845 1.937 1.00 75.62 830 ILE A CA 1
ATOM 6128 C C . ILE A 1 830 ? -12.969 25.525 0.747 1.00 75.62 830 ILE A C 1
ATOM 6130 O O . ILE A 1 830 ? -13.440 24.973 -0.251 1.00 75.62 830 ILE A O 1
ATOM 6134 N N . HIS A 1 831 ? -11.662 25.794 0.884 1.00 81.88 831 HIS A N 1
ATOM 6135 C CA . HIS A 1 831 ? -10.614 25.543 -0.117 1.00 81.88 831 HIS A CA 1
ATOM 6136 C C . HIS A 1 831 ? -9.471 24.727 0.514 1.00 81.88 831 HIS A C 1
ATOM 6138 O O . HIS A 1 831 ? -8.584 25.299 1.154 1.00 81.88 831 HIS A O 1
ATOM 6144 N N . PRO A 1 832 ? -9.488 23.388 0.389 1.00 77.69 832 PRO A N 1
ATOM 6145 C CA . PRO A 1 832 ? -8.453 22.513 0.939 1.00 77.69 832 PRO A CA 1
ATOM 6146 C C . PRO A 1 832 ? -7.073 22.742 0.315 1.00 77.69 832 PRO A C 1
ATOM 6148 O O . PRO A 1 832 ? -6.945 23.420 -0.704 1.00 77.69 832 PRO A O 1
ATOM 6151 N N . THR A 1 833 ? -6.042 22.201 0.960 1.00 79.56 833 THR A N 1
ATOM 6152 C CA . THR A 1 833 ? -4.628 22.340 0.572 1.00 79.56 833 THR A CA 1
ATOM 6153 C C . THR A 1 833 ? -4.235 21.392 -0.566 1.00 79.56 833 THR A C 1
ATOM 6155 O O . THR A 1 833 ? -5.022 20.557 -1.019 1.00 79.56 833 THR A O 1
ATOM 6158 N N . GLU A 1 834 ? -2.992 21.507 -1.031 1.00 82.31 834 GLU A N 1
ATOM 6159 C CA . GLU A 1 834 ? -2.431 20.756 -2.156 1.00 82.31 834 GLU A CA 1
ATOM 6160 C C . GLU A 1 834 ? -2.617 19.226 -2.067 1.00 82.31 834 GLU A C 1
ATOM 6162 O O . GLU A 1 834 ? -2.994 18.641 -3.083 1.00 82.31 834 GLU A O 1
ATOM 6167 N N . PRO A 1 835 ? -2.453 18.549 -0.907 1.00 86.44 835 PRO A N 1
ATOM 6168 C CA . PRO A 1 835 ? -2.657 17.098 -0.814 1.00 86.44 835 PRO A CA 1
ATOM 6169 C C . PRO A 1 835 ? -4.074 16.644 -1.185 1.00 86.44 835 PRO A C 1
ATOM 6171 O O . PRO A 1 835 ? -4.259 15.581 -1.778 1.00 86.44 835 PRO A O 1
ATOM 6174 N N . TRP A 1 836 ? -5.088 17.453 -0.869 1.00 88.00 836 TRP A N 1
ATOM 6175 C CA . TRP A 1 836 ? -6.462 17.157 -1.263 1.00 88.00 836 TRP A CA 1
ATOM 6176 C C . TRP A 1 836 ? -6.654 17.328 -2.772 1.00 88.00 836 TRP A C 1
ATOM 6178 O O . TRP A 1 836 ? -7.263 16.480 -3.420 1.00 88.00 836 TRP A O 1
ATOM 6188 N N . THR A 1 837 ? -6.054 18.360 -3.364 1.00 87.75 837 THR A N 1
ATOM 6189 C CA . THR A 1 837 ? -6.056 18.560 -4.820 1.00 87.75 837 THR A CA 1
ATOM 6190 C C . THR A 1 837 ? -5.434 17.380 -5.570 1.00 87.75 837 THR A C 1
ATOM 6192 O O . THR A 1 837 ? -6.009 16.906 -6.552 1.00 87.75 837 THR A O 1
ATOM 6195 N N . GLU A 1 838 ? -4.303 16.851 -5.093 1.00 90.38 838 GLU A N 1
ATOM 6196 C CA . GLU A 1 838 ? -3.697 15.641 -5.665 1.00 90.38 838 GLU A CA 1
ATOM 6197 C C . GLU A 1 838 ? -4.613 14.424 -5.500 1.00 90.38 838 GLU A C 1
ATOM 6199 O O . GLU A 1 838 ? -4.859 13.691 -6.455 1.00 90.38 838 GLU A O 1
ATOM 6204 N N . GLY A 1 839 ? -5.204 14.244 -4.316 1.00 92.38 839 GLY A N 1
ATOM 6205 C CA . GLY A 1 839 ? -6.133 13.144 -4.061 1.00 92.38 839 GLY A CA 1
ATOM 6206 C C . GLY A 1 839 ? -7.359 13.139 -4.985 1.00 92.38 839 GLY A C 1
ATOM 6207 O O . GLY A 1 839 ? -7.831 12.057 -5.346 1.00 92.38 839 GLY A O 1
ATOM 6208 N N . MET A 1 840 ? -7.844 14.313 -5.414 1.00 93.31 840 MET A N 1
ATOM 6209 C CA . MET A 1 840 ? -8.896 14.429 -6.434 1.00 93.31 840 MET A CA 1
ATOM 6210 C C . MET A 1 840 ? -8.409 14.009 -7.824 1.00 93.31 840 MET A C 1
ATOM 6212 O O . MET A 1 840 ? -9.127 13.306 -8.537 1.00 93.31 840 MET A O 1
ATOM 6216 N N . GLY A 1 841 ? -7.199 14.419 -8.218 1.00 95.00 841 GLY A N 1
ATOM 6217 C CA . GLY A 1 841 ? -6.609 14.049 -9.510 1.00 95.00 841 GLY A CA 1
ATOM 6218 C C . GLY A 1 841 ? -6.342 12.550 -9.618 1.00 95.00 841 GLY A C 1
ATOM 6219 O O . GLY A 1 841 ? -6.725 11.931 -10.610 1.00 95.00 841 GLY A O 1
ATOM 6220 N N . LEU A 1 842 ? -5.813 11.943 -8.553 1.00 96.75 842 LEU A N 1
ATOM 6221 C CA . LEU A 1 842 ? -5.585 10.500 -8.459 1.00 96.75 842 LEU A CA 1
ATOM 6222 C C . LEU A 1 842 ? -6.889 9.697 -8.596 1.00 96.75 842 LEU A C 1
ATOM 6224 O O . LEU A 1 842 ? -6.964 8.732 -9.357 1.00 96.75 842 LEU A O 1
ATOM 6228 N N . ARG A 1 843 ? -7.947 10.119 -7.898 1.00 97.69 843 ARG A N 1
ATOM 6229 C CA . ARG A 1 843 ? -9.275 9.494 -7.997 1.00 97.69 843 ARG A CA 1
ATOM 6230 C C . ARG A 1 843 ? -9.912 9.697 -9.365 1.00 97.69 843 ARG A C 1
ATOM 6232 O O . ARG A 1 843 ? -10.509 8.767 -9.898 1.00 97.69 843 ARG A O 1
ATOM 6239 N N . SER A 1 844 ? -9.748 10.880 -9.955 1.00 97.31 844 SER A N 1
ATOM 6240 C CA . SER A 1 844 ? -10.234 11.162 -11.309 1.00 97.31 844 SER A CA 1
ATOM 6241 C C . SER A 1 844 ? -9.523 10.272 -12.333 1.00 97.31 844 SER A C 1
ATOM 6243 O O . SER A 1 844 ? -10.163 9.738 -13.232 1.00 97.31 844 SER A O 1
ATOM 6245 N N . TRP A 1 845 ? -8.223 10.020 -12.163 1.00 97.50 845 TRP A N 1
ATOM 6246 C CA . TRP A 1 845 ? -7.497 9.051 -12.983 1.00 97.50 845 TRP A CA 1
ATOM 6247 C C . TRP A 1 845 ? -8.038 7.624 -12.817 1.00 97.50 845 TRP A C 1
ATOM 6249 O O . TRP A 1 845 ? -8.307 6.950 -13.810 1.00 97.50 845 TRP A O 1
ATOM 6259 N N . ALA A 1 846 ? -8.279 7.174 -11.583 1.00 96.94 846 ALA A N 1
ATOM 6260 C CA . ALA A 1 846 ? -8.869 5.857 -11.336 1.00 96.94 846 ALA A CA 1
ATOM 6261 C C . ALA A 1 846 ? -10.274 5.718 -11.952 1.00 96.94 846 ALA A C 1
ATOM 6263 O O . ALA A 1 846 ? -10.606 4.681 -12.527 1.00 96.94 846 ALA A O 1
ATOM 6264 N N . ALA A 1 847 ? -11.093 6.769 -11.887 1.00 95.81 847 ALA A N 1
ATOM 6265 C CA . ALA A 1 847 ? -12.414 6.796 -12.511 1.00 95.81 847 ALA A CA 1
ATOM 6266 C C . ALA A 1 847 ? -12.322 6.776 -14.043 1.00 95.81 847 ALA A C 1
ATOM 6268 O O . ALA A 1 847 ? -13.055 6.047 -14.712 1.00 95.81 847 ALA A O 1
ATOM 6269 N N . TYR A 1 848 ? -11.352 7.495 -14.609 1.00 95.25 848 TYR A N 1
ATOM 6270 C CA . TYR A 1 848 ? -11.037 7.425 -16.030 1.00 95.25 848 TYR A CA 1
ATOM 6271 C C . TYR A 1 848 ? -10.589 6.017 -16.461 1.00 95.25 848 TYR A C 1
ATOM 6273 O O . TYR A 1 848 ? -11.050 5.516 -17.485 1.00 95.25 848 TYR A O 1
ATOM 6281 N N . GLN A 1 849 ? -9.782 5.318 -15.667 1.00 95.12 849 GLN A N 1
ATOM 6282 C CA . GLN A 1 849 ? -9.364 3.940 -15.961 1.00 95.12 849 GLN A CA 1
ATOM 6283 C C . GLN A 1 849 ? -10.457 2.887 -15.707 1.00 95.12 849 GLN A C 1
ATOM 6285 O O . GLN A 1 849 ? -10.287 1.725 -16.069 1.00 95.12 849 GLN A O 1
ATOM 6290 N N . GLY A 1 850 ? -11.583 3.268 -15.093 1.00 93.50 850 GLY A N 1
ATOM 6291 C CA . GLY A 1 850 ? -12.623 2.321 -14.683 1.00 93.50 850 GLY A CA 1
ATOM 6292 C C . GLY A 1 850 ? -12.203 1.440 -13.501 1.00 93.50 850 GLY A C 1
ATOM 6293 O O . GLY A 1 850 ? -12.751 0.359 -13.312 1.00 93.50 850 GLY A O 1
ATOM 6294 N N . THR A 1 851 ? -11.220 1.883 -12.713 1.00 95.44 851 THR A N 1
ATOM 6295 C CA . THR A 1 851 ? -10.706 1.171 -11.533 1.00 95.44 851 THR A CA 1
ATOM 6296 C C . THR A 1 851 ? -11.130 1.819 -10.217 1.00 95.44 851 THR A C 1
ATOM 6298 O O . THR A 1 851 ? -10.723 1.341 -9.162 1.00 95.44 851 THR A O 1
ATOM 6301 N N . TYR A 1 852 ? -11.915 2.902 -10.253 1.00 95.31 852 TYR A N 1
ATOM 6302 C CA . TYR A 1 852 ? -12.312 3.653 -9.059 1.00 95.31 852 TYR A CA 1
ATOM 6303 C C . TYR A 1 852 ? -12.972 2.762 -8.004 1.00 95.31 852 TYR A C 1
ATOM 6305 O O . TYR A 1 852 ? -12.434 2.655 -6.907 1.00 95.31 852 TYR A O 1
ATOM 6313 N N . ASP A 1 853 ? -14.051 2.057 -8.350 1.00 92.62 853 ASP A N 1
ATOM 6314 C CA . ASP A 1 853 ? -14.810 1.247 -7.386 1.00 92.62 853 ASP A CA 1
ATOM 6315 C C . ASP A 1 853 ? -13.960 0.141 -6.750 1.00 92.62 853 ASP A C 1
ATOM 6317 O O . ASP A 1 853 ? -14.090 -0.159 -5.567 1.00 92.62 853 ASP A O 1
ATOM 6321 N N . ALA A 1 854 ? -13.040 -0.445 -7.522 1.00 91.69 854 ALA A N 1
ATOM 6322 C CA . ALA A 1 854 ? -12.143 -1.489 -7.035 1.00 91.69 854 ALA A CA 1
ATOM 6323 C C . ALA A 1 854 ? -11.107 -0.963 -6.027 1.00 91.69 854 ALA A C 1
ATOM 6325 O O . ALA A 1 854 ? -10.639 -1.722 -5.181 1.00 91.69 854 ALA A O 1
ATOM 6326 N N . ILE A 1 855 ? -10.725 0.311 -6.139 1.00 92.12 855 ILE A N 1
ATOM 6327 C CA . ILE A 1 855 ? -9.688 0.931 -5.305 1.00 92.12 855 ILE A CA 1
ATOM 6328 C C . ILE A 1 855 ? -10.307 1.662 -4.107 1.00 92.12 855 ILE A C 1
ATOM 6330 O O . ILE A 1 855 ? -9.754 1.616 -3.010 1.00 92.12 855 ILE A O 1
ATOM 6334 N N . TYR A 1 856 ? -11.432 2.346 -4.314 1.00 93.00 856 TYR A N 1
ATOM 6335 C CA . TYR A 1 856 ? -12.017 3.286 -3.354 1.00 93.00 856 TYR A CA 1
ATOM 6336 C C . TYR A 1 856 ? -13.411 2.888 -2.862 1.00 93.00 856 TYR A C 1
ATOM 6338 O O . TYR A 1 856 ? -13.924 3.529 -1.949 1.00 93.00 856 TYR A O 1
ATOM 6346 N N . GLY A 1 857 ? -13.994 1.824 -3.414 1.00 91.44 857 GLY A N 1
ATOM 6347 C CA . GLY A 1 857 ? -15.375 1.435 -3.158 1.00 91.44 857 GLY A CA 1
ATOM 6348 C C . GLY A 1 857 ? -16.363 2.118 -4.115 1.00 91.44 857 GLY A C 1
ATOM 6349 O O . GLY A 1 857 ? -16.070 3.199 -4.638 1.00 91.44 857 GLY A O 1
ATOM 6350 N N . PRO A 1 858 ? -17.517 1.481 -4.379 1.00 92.56 858 PRO A N 1
ATOM 6351 C CA . PRO A 1 858 ? -18.521 2.005 -5.297 1.00 92.56 858 PRO A CA 1
ATOM 6352 C C . PRO A 1 858 ? -19.145 3.303 -4.774 1.00 92.56 858 PRO A C 1
ATOM 6354 O O . PRO A 1 858 ? -19.676 3.355 -3.667 1.00 92.56 858 PRO A O 1
ATOM 6357 N N . ILE A 1 859 ? -19.105 4.370 -5.579 1.00 91.38 859 ILE A N 1
ATOM 6358 C CA . ILE A 1 859 ? -19.637 5.692 -5.188 1.00 91.38 859 ILE A CA 1
ATOM 6359 C C . ILE A 1 859 ? -21.169 5.707 -5.044 1.00 91.38 859 ILE A C 1
ATOM 6361 O O . ILE A 1 859 ? -21.739 6.611 -4.426 1.00 91.38 859 ILE A O 1
ATOM 6365 N N . ASP A 1 860 ? -21.831 4.717 -5.637 1.00 91.56 860 ASP A N 1
ATOM 6366 C CA . ASP A 1 860 ? -23.269 4.490 -5.621 1.00 91.56 860 ASP A CA 1
ATOM 6367 C C . ASP A 1 860 ? -23.711 3.490 -4.537 1.00 91.56 860 ASP A C 1
ATOM 6369 O O . ASP A 1 860 ? -24.896 3.146 -4.489 1.00 91.56 860 ASP A O 1
ATOM 6373 N N . ASP A 1 861 ? -22.810 3.066 -3.636 1.00 93.50 861 ASP A N 1
ATOM 6374 C CA . ASP A 1 861 ? -23.144 2.110 -2.579 1.00 93.50 861 ASP A CA 1
ATOM 6375 C C . ASP A 1 861 ? -24.227 2.652 -1.640 1.00 93.50 861 ASP A C 1
ATOM 6377 O O . ASP A 1 861 ? -24.080 3.699 -0.997 1.00 93.50 861 ASP A O 1
ATOM 6381 N N . THR A 1 862 ? -25.325 1.907 -1.553 1.00 94.88 862 THR A N 1
ATOM 6382 C CA . THR A 1 862 ? -26.472 2.184 -0.680 1.00 94.88 862 THR A CA 1
ATOM 6383 C C . THR A 1 862 ? -26.706 1.070 0.337 1.00 94.88 862 THR A C 1
ATOM 6385 O O . THR A 1 862 ? -27.707 1.097 1.054 1.00 94.88 862 THR A O 1
ATOM 6388 N N . VAL A 1 863 ? -25.823 0.071 0.407 1.00 93.81 863 VAL A N 1
ATOM 6389 C CA . VAL A 1 863 ? -25.970 -1.075 1.304 1.00 93.81 863 VAL A CA 1
ATOM 6390 C C . VAL A 1 863 ? -25.136 -0.827 2.560 1.00 93.81 863 VAL A C 1
ATOM 6392 O O . VAL A 1 863 ? -23.914 -0.900 2.506 1.00 93.81 863 VAL A O 1
ATOM 6395 N N . PRO A 1 864 ? -25.757 -0.540 3.715 1.00 95.19 864 PRO A N 1
ATOM 6396 C CA . PRO A 1 864 ? -24.998 -0.299 4.932 1.00 95.19 864 PRO A CA 1
ATOM 6397 C C . PRO A 1 864 ? -24.361 -1.583 5.475 1.00 95.19 864 PRO A C 1
ATOM 6399 O O . PRO A 1 864 ? -24.852 -2.696 5.252 1.00 95.19 864 PRO A O 1
ATOM 6402 N N . ASP A 1 865 ? -23.336 -1.404 6.305 1.00 94.25 865 ASP A N 1
ATOM 6403 C CA . ASP A 1 865 ? -22.863 -2.446 7.215 1.00 94.25 865 ASP A CA 1
ATOM 6404 C C . ASP A 1 865 ? -23.991 -2.902 8.161 1.00 94.25 865 ASP A C 1
ATOM 6406 O O . ASP A 1 865 ? -25.024 -2.246 8.314 1.00 94.25 865 ASP A O 1
ATOM 6410 N N . ALA A 1 866 ? -23.805 -4.038 8.840 1.00 89.94 866 ALA A N 1
ATOM 6411 C CA . ALA A 1 866 ? -24.801 -4.548 9.780 1.00 89.94 866 ALA A CA 1
ATOM 6412 C C . ALA A 1 866 ? -25.119 -3.524 10.893 1.00 89.94 866 ALA A C 1
ATOM 6414 O O . ALA A 1 866 ? -24.252 -3.160 11.686 1.00 89.94 866 ALA A O 1
ATOM 6415 N N . ILE A 1 867 ? -26.388 -3.108 10.982 1.00 93.38 867 ILE A N 1
ATOM 6416 C CA . ILE A 1 867 ? -26.884 -2.136 11.968 1.00 93.38 867 ILE A CA 1
ATOM 6417 C C . ILE A 1 867 ? -27.590 -2.876 13.108 1.00 93.38 867 ILE A C 1
ATOM 6419 O O . ILE A 1 867 ? -28.522 -3.652 12.876 1.00 93.38 867 ILE A O 1
ATOM 6423 N N . SER A 1 868 ? -27.208 -2.594 14.353 1.00 93.25 868 SER A N 1
ATOM 6424 C CA . SER A 1 868 ? -27.859 -3.146 15.546 1.00 93.25 868 SER A CA 1
ATOM 6425 C C . SER A 1 868 ? -28.191 -2.060 16.559 1.00 93.25 868 SER A C 1
ATOM 6427 O O . SER A 1 868 ? -27.371 -1.177 16.799 1.00 93.25 868 SER A O 1
ATOM 6429 N N . PHE A 1 869 ? -29.354 -2.190 17.192 1.00 95.94 869 PHE A N 1
ATOM 6430 C CA . PHE A 1 869 ? -29.779 -1.375 18.326 1.00 95.94 869 PHE A CA 1
ATOM 6431 C C . PHE A 1 869 ? -29.858 -2.244 19.581 1.00 95.94 869 PHE A C 1
ATOM 6433 O O . PHE A 1 869 ? -30.144 -3.441 19.509 1.00 95.94 869 PHE A O 1
ATOM 6440 N N . THR A 1 870 ? -29.631 -1.635 20.734 1.00 95.62 870 THR A N 1
ATOM 6441 C CA . THR A 1 870 ? -29.695 -2.280 22.038 1.00 95.62 870 THR A CA 1
ATOM 6442 C C . THR A 1 870 ? -31.148 -2.348 22.483 1.00 95.62 870 THR A C 1
ATOM 6444 O O . THR A 1 870 ? -31.793 -1.324 22.724 1.00 95.62 870 THR A O 1
ATOM 6447 N N . ASP A 1 871 ? -31.677 -3.565 22.595 1.00 95.00 871 ASP A N 1
ATOM 6448 C CA . ASP A 1 871 ? -33.020 -3.791 23.124 1.00 95.00 871 ASP A CA 1
ATOM 6449 C C . ASP A 1 871 ? -33.147 -3.231 24.549 1.00 95.00 871 ASP A C 1
ATOM 6451 O O . ASP A 1 871 ? -32.235 -3.350 25.372 1.00 95.00 871 ASP A O 1
ATOM 6455 N N . GLN A 1 872 ? -34.294 -2.622 24.849 1.00 92.31 872 GLN A N 1
ATOM 6456 C CA . GLN A 1 872 ? -34.540 -1.960 26.129 1.00 92.31 872 GLN A CA 1
ATOM 6457 C C . GLN A 1 872 ? -35.590 -2.728 26.945 1.00 92.31 872 GLN A C 1
ATOM 6459 O O . GLN A 1 872 ? -36.781 -2.695 26.606 1.00 92.31 872 GLN A O 1
ATOM 6464 N N . PRO A 1 873 ? -35.175 -3.441 28.009 1.00 89.19 873 PRO A N 1
ATOM 6465 C CA . PRO A 1 873 ? -36.093 -4.084 28.938 1.00 89.19 873 PRO A CA 1
ATOM 6466 C C . PRO A 1 873 ? -36.625 -3.098 29.989 1.00 89.19 873 PRO A C 1
ATOM 6468 O O . PRO A 1 873 ? -36.106 -1.996 30.157 1.00 89.19 873 PRO A O 1
ATOM 6471 N N . ASP A 1 874 ? -37.642 -3.536 30.731 1.00 83.31 874 ASP A N 1
ATOM 6472 C CA . ASP A 1 874 ? -38.161 -2.877 31.933 1.00 83.31 874 ASP A CA 1
ATOM 6473 C C . ASP A 1 874 ? -38.646 -1.428 31.755 1.00 83.31 874 ASP A C 1
ATOM 6475 O O . ASP A 1 874 ? -38.559 -0.608 32.672 1.00 83.31 874 ASP A O 1
ATOM 6479 N N . VAL A 1 875 ? -39.217 -1.103 30.592 1.00 85.38 875 VAL A N 1
ATOM 6480 C CA . VAL A 1 875 ? -39.739 0.249 30.348 1.00 85.38 875 VAL A CA 1
ATOM 6481 C C . VAL A 1 875 ? -41.154 0.449 30.921 1.00 85.38 875 VAL A C 1
ATOM 6483 O O . VAL A 1 875 ? -41.943 -0.500 30.963 1.00 85.38 875 VAL A O 1
ATOM 6486 N N . PRO A 1 876 ? -41.541 1.676 31.318 1.00 82.38 876 PRO A N 1
ATOM 6487 C CA . PRO A 1 876 ? -42.921 1.974 31.696 1.00 82.38 876 PRO A CA 1
ATOM 6488 C C . PRO A 1 876 ? -43.910 1.727 30.545 1.00 82.38 876 PRO A C 1
ATOM 6490 O O . PRO A 1 876 ? -43.572 1.913 29.375 1.00 82.38 876 PRO A O 1
ATOM 6493 N N . GLU A 1 877 ? -45.141 1.330 30.873 1.00 88.19 877 GLU A N 1
ATOM 6494 C CA . GLU A 1 877 ? -46.228 1.122 29.904 1.00 88.19 877 GLU A CA 1
ATOM 6495 C C . GLU A 1 877 ? -46.629 2.432 29.203 1.00 88.19 877 GLU A C 1
ATOM 6497 O O . GLU A 1 877 ? -46.527 3.517 29.782 1.00 88.19 877 GLU A O 1
ATOM 6502 N N . ALA A 1 878 ? -47.104 2.331 27.956 1.00 89.62 878 ALA A N 1
ATOM 6503 C CA . ALA A 1 878 ? -47.653 3.440 27.165 1.00 89.62 878 ALA A CA 1
ATOM 6504 C C . ALA A 1 878 ? -46.777 4.714 27.136 1.00 89.62 878 ALA A C 1
ATOM 6506 O O . ALA A 1 878 ? -47.284 5.838 27.094 1.00 89.62 878 ALA A O 1
ATOM 6507 N N . THR A 1 879 ? -45.455 4.544 27.165 1.00 88.31 879 THR A N 1
ATOM 6508 C CA . THR A 1 879 ? -44.477 5.631 27.288 1.00 88.31 879 THR A CA 1
ATOM 6509 C C . THR A 1 879 ? -43.652 5.749 26.012 1.00 88.31 879 THR A C 1
ATOM 6511 O O . THR A 1 879 ? -43.312 4.750 25.384 1.00 88.31 879 THR A O 1
ATOM 6514 N N . SER A 1 880 ? -43.336 6.979 25.598 1.00 94.31 880 SER A N 1
ATOM 6515 C CA . SER A 1 880 ? -42.449 7.223 24.456 1.00 94.31 880 SER A CA 1
ATOM 6516 C C . SER A 1 880 ? -41.010 6.889 24.836 1.00 94.31 880 SER A C 1
ATOM 6518 O O . SER A 1 880 ? -40.440 7.541 25.708 1.00 94.31 880 SER A O 1
ATOM 6520 N N . ILE A 1 881 ? -40.418 5.921 24.145 1.00 96.12 881 ILE A N 1
ATOM 6521 C CA . ILE A 1 881 ? -39.054 5.443 24.366 1.00 96.12 881 ILE A CA 1
ATOM 6522 C C . ILE A 1 881 ? -38.210 5.745 23.132 1.00 96.12 881 ILE A C 1
ATOM 6524 O O . ILE A 1 881 ? -38.698 5.649 22.005 1.00 96.12 881 ILE A O 1
ATOM 6528 N N . VAL A 1 882 ? -36.951 6.118 23.355 1.00 96.12 882 VAL A N 1
ATOM 6529 C CA . VAL A 1 882 ? -35.983 6.469 22.314 1.00 96.12 882 VAL A CA 1
ATOM 6530 C C . VAL A 1 882 ? -34.742 5.582 22.465 1.00 96.12 882 VAL A C 1
ATOM 6532 O O . VAL A 1 882 ? -34.247 5.407 23.580 1.00 96.12 882 VAL A O 1
ATOM 6535 N N . SER A 1 883 ? -34.250 5.015 21.362 1.00 97.06 883 SER A N 1
ATOM 6536 C CA . SER A 1 883 ? -33.026 4.201 21.341 1.00 97.06 883 SER A CA 1
ATOM 6537 C C . SER A 1 883 ? -31.766 5.058 21.521 1.00 97.06 883 SER A C 1
ATOM 6539 O O . SER A 1 883 ? -31.810 6.289 21.484 1.00 97.06 883 SER A O 1
ATOM 6541 N N . GLU A 1 884 ? -30.602 4.428 21.644 1.00 94.94 884 GLU A N 1
ATOM 6542 C CA . GLU A 1 884 ? -29.324 5.083 21.368 1.00 94.94 884 GLU A CA 1
ATOM 6543 C C . GLU A 1 884 ? -29.222 5.531 19.894 1.00 94.94 884 GLU A C 1
ATOM 6545 O O . GLU A 1 884 ? -29.952 5.038 19.027 1.00 94.94 884 GLU A O 1
ATOM 6550 N N . ALA A 1 885 ? -28.331 6.487 19.615 1.00 95.75 885 ALA A N 1
ATOM 6551 C CA . ALA A 1 885 ? -27.997 6.899 18.254 1.00 95.75 885 ALA A CA 1
ATOM 6552 C C . ALA A 1 885 ? -26.913 5.977 17.677 1.00 95.75 885 ALA A C 1
ATOM 6554 O O . ALA A 1 885 ? -25.812 5.900 18.224 1.00 95.75 885 ALA A O 1
ATOM 6555 N N . VAL A 1 886 ? -27.214 5.313 16.563 1.00 96.06 886 VAL A N 1
ATOM 6556 C CA . VAL A 1 886 ? -26.344 4.325 15.913 1.00 96.06 886 VAL A CA 1
ATOM 6557 C C . VAL A 1 886 ? -25.824 4.881 14.595 1.00 96.06 886 VAL A C 1
ATOM 6559 O O . VAL A 1 886 ? -26.587 5.387 13.777 1.00 96.06 886 VAL A O 1
ATOM 6562 N N . GLU A 1 887 ? -24.514 4.809 14.385 1.00 93.75 887 GLU A N 1
ATOM 6563 C CA . GLU A 1 887 ? -23.883 5.212 13.128 1.00 93.75 887 GLU A CA 1
ATOM 6564 C C . GLU A 1 887 ? -24.217 4.253 11.988 1.00 93.75 887 GLU A C 1
ATOM 6566 O O . GLU A 1 887 ? -24.209 3.037 12.168 1.00 93.75 887 GLU A O 1
ATOM 6571 N N . VAL A 1 888 ? -24.488 4.817 10.811 1.00 93.50 888 VAL A N 1
ATOM 6572 C CA . VAL A 1 888 ? -24.691 4.055 9.580 1.00 93.50 888 VAL A CA 1
ATOM 6573 C C . VAL A 1 888 ? -23.396 4.103 8.772 1.00 93.50 888 VAL A C 1
ATOM 6575 O O . VAL A 1 888 ? -23.083 5.116 8.148 1.00 93.50 888 VAL A O 1
ATOM 6578 N N . ALA A 1 889 ? -22.625 3.018 8.838 1.00 91.56 889 ALA A N 1
ATOM 6579 C CA . ALA A 1 889 ? -21.407 2.816 8.055 1.00 91.56 889 ALA A CA 1
ATOM 6580 C C . ALA A 1 889 ? -21.697 2.008 6.776 1.00 91.56 889 ALA A C 1
ATOM 6582 O O . ALA A 1 889 ? -22.791 1.466 6.615 1.00 91.56 889 ALA A O 1
ATOM 6583 N N . GLY A 1 890 ? -20.728 1.950 5.861 1.00 90.12 890 GLY A N 1
ATOM 6584 C CA . GLY A 1 890 ? -20.804 1.150 4.632 1.00 90.12 890 GLY A CA 1
ATOM 6585 C C . GLY A 1 890 ? -21.538 1.799 3.453 1.00 90.12 890 GLY A C 1
ATOM 6586 O O . GLY A 1 890 ? -21.518 1.241 2.370 1.00 90.12 890 GLY A O 1
ATOM 6587 N N . ILE A 1 891 ? -22.142 2.983 3.618 1.00 93.56 891 ILE A N 1
ATOM 6588 C CA . ILE A 1 891 ? -22.829 3.686 2.520 1.00 93.56 891 ILE A CA 1
ATOM 6589 C C . ILE A 1 891 ? -21.980 4.817 1.934 1.00 93.56 891 ILE A C 1
ATOM 6591 O O . ILE A 1 891 ? -21.380 5.613 2.664 1.00 93.56 891 ILE A O 1
ATOM 6595 N N . GLU A 1 892 ? -22.011 4.946 0.610 1.00 92.44 892 GLU A N 1
ATOM 6596 C CA . GLU A 1 892 ? -21.426 6.072 -0.123 1.00 92.44 892 GLU A CA 1
ATOM 6597 C C . GLU A 1 892 ? -22.480 7.030 -0.677 1.00 92.44 892 GLU A C 1
ATOM 6599 O O . GLU A 1 892 ? -22.191 8.215 -0.880 1.00 92.44 892 GLU A O 1
ATOM 6604 N N . ARG A 1 893 ? -23.717 6.558 -0.850 1.00 93.00 893 ARG A N 1
ATOM 6605 C CA . ARG A 1 893 ? -24.840 7.309 -1.411 1.00 93.00 893 ARG A CA 1
ATOM 6606 C C . ARG A 1 893 ? -26.020 7.396 -0.440 1.00 93.00 893 ARG A C 1
ATOM 6608 O O . ARG A 1 893 ? -26.172 6.588 0.481 1.00 93.00 893 ARG A O 1
ATOM 6615 N N . ARG A 1 894 ? -26.877 8.400 -0.652 1.00 93.94 894 ARG A N 1
ATOM 6616 C CA . ARG A 1 894 ? -28.149 8.563 0.057 1.00 93.94 894 ARG A CA 1
ATOM 6617 C C . ARG A 1 894 ? -28.954 7.268 0.020 1.00 93.94 894 ARG A C 1
ATOM 6619 O O . ARG A 1 894 ? -29.328 6.774 -1.041 1.00 93.94 894 ARG A O 1
ATOM 6626 N N . THR A 1 895 ? -29.259 6.743 1.198 1.00 96.50 895 THR A N 1
ATOM 6627 C CA . THR A 1 895 ? -29.826 5.406 1.358 1.00 96.50 895 THR A CA 1
ATOM 6628 C C . THR A 1 895 ? -31.249 5.484 1.913 1.00 96.50 895 THR A C 1
ATOM 6630 O O . THR A 1 895 ? -31.474 6.168 2.915 1.00 96.50 895 THR A O 1
ATOM 6633 N N . PRO A 1 896 ? -32.242 4.811 1.298 1.00 96.62 896 PRO A N 1
ATOM 6634 C CA . PRO A 1 896 ? -33.619 4.839 1.779 1.00 96.62 896 PRO A CA 1
ATOM 6635 C C . PRO A 1 896 ? -33.759 4.125 3.126 1.00 96.62 896 PRO A C 1
ATOM 6637 O O . PRO A 1 896 ? -33.221 3.034 3.328 1.00 96.62 896 PRO A O 1
ATOM 6640 N N . VAL A 1 897 ? -34.544 4.724 4.022 1.00 97.50 897 VAL A N 1
ATOM 6641 C CA . VAL A 1 897 ? -34.860 4.196 5.352 1.00 97.50 897 VAL A CA 1
ATOM 6642 C C . VAL A 1 897 ? -36.370 4.098 5.519 1.00 97.50 897 VAL A C 1
ATOM 6644 O O . VAL A 1 897 ? -37.103 5.058 5.275 1.00 97.50 897 VAL A O 1
ATOM 6647 N N . THR A 1 898 ? -36.847 2.941 5.973 1.00 97.50 898 THR A N 1
ATOM 6648 C CA . THR A 1 898 ? -38.252 2.739 6.357 1.00 97.50 898 THR A CA 1
ATOM 6649 C C . THR A 1 898 ? -38.338 2.116 7.741 1.00 97.50 898 THR A C 1
ATOM 6651 O O . THR A 1 898 ? -37.611 1.171 8.044 1.00 97.50 898 THR A O 1
ATOM 6654 N N . ALA A 1 899 ? -39.227 2.646 8.579 1.00 96.81 899 ALA A N 1
ATOM 6655 C CA . ALA A 1 899 ? -39.527 2.130 9.906 1.00 96.81 899 ALA A CA 1
ATOM 6656 C C . ALA A 1 899 ? -40.971 1.615 9.973 1.00 96.81 899 ALA A C 1
ATOM 6658 O O . ALA A 1 899 ? -41.905 2.205 9.429 1.00 96.81 899 ALA A O 1
ATOM 6659 N N . THR A 1 900 ? -41.156 0.501 10.673 1.00 96.31 900 THR A N 1
ATOM 6660 C CA . THR A 1 900 ? -42.444 -0.151 10.927 1.00 96.31 900 THR A CA 1
ATOM 6661 C C . THR A 1 900 ? -42.605 -0.358 12.427 1.00 96.31 900 THR A C 1
ATOM 6663 O O . THR A 1 900 ? -41.654 -0.741 13.098 1.00 96.31 900 THR A O 1
ATOM 6666 N N . GLY A 1 901 ? -43.785 -0.074 12.982 1.00 91.56 901 GLY A N 1
ATOM 6667 C CA . GLY A 1 901 ? -44.012 -0.160 14.436 1.00 91.56 901 GLY A CA 1
ATOM 6668 C C . GLY A 1 901 ? -43.436 1.007 15.254 1.00 91.56 901 GLY A C 1
ATOM 6669 O O . GLY A 1 901 ? -43.584 1.023 16.471 1.00 91.56 901 GLY A O 1
ATOM 6670 N N . GLY A 1 902 ? -42.834 2.004 14.600 1.00 94.94 902 GLY A N 1
ATOM 6671 C CA . GLY A 1 902 ? -42.299 3.212 15.222 1.00 94.94 902 GLY A CA 1
ATOM 6672 C C . GLY A 1 902 ? -41.812 4.218 14.183 1.00 94.94 902 GLY A C 1
ATOM 6673 O O . GLY A 1 902 ? -42.198 4.159 13.016 1.00 94.94 902 GLY A O 1
ATOM 6674 N N . GLU A 1 903 ? -40.959 5.132 14.621 1.00 97.62 903 GLU A N 1
ATOM 6675 C CA . GLU A 1 903 ? -40.371 6.198 13.811 1.00 97.62 903 GLU A CA 1
ATOM 6676 C C . GLU A 1 903 ? -38.852 6.212 13.996 1.00 97.62 903 GLU A C 1
ATOM 6678 O O . GLU A 1 903 ? -38.322 5.691 14.980 1.00 97.62 903 GLU A O 1
ATOM 6683 N N . PHE A 1 904 ? -38.148 6.846 13.068 1.00 97.94 904 PHE A N 1
ATOM 6684 C CA . PHE A 1 904 ? -36.720 7.115 13.169 1.00 97.94 904 PHE A CA 1
ATOM 6685 C C . PHE A 1 904 ? -36.440 8.598 12.945 1.00 97.94 904 PHE A C 1
ATOM 6687 O O . PHE A 1 904 ? -37.252 9.305 12.353 1.00 97.94 904 PHE A O 1
ATOM 6694 N N . ARG A 1 905 ? -35.276 9.061 13.387 1.00 97.50 905 ARG A N 1
ATOM 6695 C CA . ARG A 1 905 ? -34.705 10.360 13.020 1.00 97.50 905 ARG A CA 1
ATOM 6696 C C . ARG A 1 905 ? -33.251 10.190 12.597 1.00 97.50 905 ARG A C 1
ATOM 6698 O O . ARG A 1 905 ? -32.594 9.246 13.045 1.00 97.50 905 ARG A O 1
ATOM 6705 N N . THR A 1 906 ? -32.754 11.102 11.769 1.00 96.38 906 THR A N 1
ATOM 6706 C CA . THR A 1 906 ? -31.341 11.160 11.372 1.00 96.38 906 THR A CA 1
ATOM 6707 C C . THR A 1 906 ? -30.612 12.265 12.120 1.00 96.38 906 THR A C 1
ATOM 6709 O O . THR A 1 906 ? -31.162 13.342 12.367 1.00 96.38 906 THR A O 1
ATOM 6712 N N . LEU A 1 907 ? -29.365 11.993 12.500 1.00 93.56 907 LEU A N 1
ATOM 6713 C CA . LEU A 1 907 ? -28.520 12.889 13.288 1.00 93.56 907 LEU A CA 1
ATOM 6714 C C . LEU A 1 907 ? -27.184 13.123 12.581 1.00 93.56 907 LEU A C 1
ATOM 6716 O O . LEU A 1 907 ? -26.651 12.215 11.946 1.00 93.56 907 LEU A O 1
ATOM 6720 N N . ASN A 1 908 ? -26.622 14.321 12.711 1.00 88.94 908 ASN A N 1
ATOM 6721 C CA . ASN A 1 908 ? -25.344 14.691 12.114 1.00 88.94 908 ASN A CA 1
ATOM 6722 C C . ASN A 1 908 ? -24.186 14.250 13.021 1.00 88.94 908 ASN A C 1
ATOM 6724 O O . ASN A 1 908 ? -23.909 14.893 14.038 1.00 88.94 908 ASN A O 1
ATOM 6728 N N . ARG A 1 909 ? -23.460 13.195 12.623 1.00 88.00 909 ARG A N 1
ATOM 6729 C CA . ARG A 1 909 ? -22.305 12.679 13.381 1.00 88.00 909 ARG A CA 1
ATOM 6730 C C . ARG A 1 909 ? -21.209 13.734 13.563 1.00 88.00 909 ARG A C 1
ATOM 6732 O O . ARG A 1 909 ? -20.497 13.700 14.563 1.00 88.00 909 ARG A O 1
ATOM 6739 N N . LEU A 1 910 ? -21.060 14.648 12.604 1.00 83.62 910 LEU A N 1
ATOM 6740 C CA . LEU A 1 910 ? -20.002 15.662 12.591 1.00 83.62 910 LEU A CA 1
ATOM 6741 C C . LEU A 1 910 ? -20.335 16.889 13.456 1.00 83.62 910 LEU A C 1
ATOM 6743 O O . LEU A 1 910 ? -19.455 17.707 13.696 1.00 83.62 910 LEU A O 1
ATOM 6747 N N . ASN A 1 911 ? -21.573 17.019 13.949 1.00 79.94 911 ASN A N 1
ATOM 6748 C CA . ASN A 1 911 ? -22.016 18.164 14.750 1.00 79.94 911 ASN A CA 1
ATOM 6749 C C . ASN A 1 911 ? -22.784 17.722 16.004 1.00 79.94 911 ASN A C 1
ATOM 6751 O O . ASN A 1 911 ? -23.983 17.969 16.129 1.00 79.94 911 ASN A O 1
ATOM 6755 N N . ALA A 1 912 ? -22.092 17.036 16.919 1.00 83.19 912 ALA A N 1
ATOM 6756 C CA . ALA A 1 912 ? -22.628 16.630 18.225 1.00 83.19 912 ALA A CA 1
ATOM 6757 C C . ALA A 1 912 ? -24.016 15.951 18.158 1.00 83.19 912 ALA A C 1
ATOM 6759 O O . ALA A 1 912 ? -24.852 16.150 19.040 1.00 83.19 912 ALA A O 1
ATOM 6760 N N . ASP A 1 913 ? -24.253 15.161 17.105 1.00 88.12 913 ASP A N 1
ATOM 6761 C CA . ASP A 1 913 ? -25.519 14.480 16.826 1.00 88.12 913 ASP A CA 1
ATOM 6762 C C . ASP A 1 913 ? -26.728 15.438 16.717 1.00 88.12 913 ASP A C 1
ATOM 6764 O O . ASP A 1 913 ? -27.834 15.117 17.162 1.00 88.12 913 ASP A O 1
ATOM 6768 N N . SER A 1 914 ? -26.544 16.620 16.108 1.00 87.38 914 SER A N 1
ATOM 6769 C CA . SER A 1 914 ? -27.646 17.550 15.822 1.00 87.38 914 SER A CA 1
ATOM 6770 C C . SER A 1 914 ? -28.683 16.926 14.877 1.00 87.38 914 SER A C 1
ATOM 6772 O O . SER A 1 914 ? -28.357 16.095 14.028 1.00 87.38 914 SER A O 1
ATOM 6774 N N . VAL A 1 915 ? -29.963 17.281 15.041 1.00 89.62 915 VAL A N 1
ATOM 6775 C CA . VAL A 1 915 ? -31.060 16.667 14.272 1.00 89.62 915 VAL A CA 1
ATOM 6776 C C . VAL A 1 915 ? -31.017 17.132 12.817 1.00 89.62 915 VAL A C 1
ATOM 6778 O O . VAL A 1 915 ? -31.114 18.326 12.546 1.00 89.62 915 VAL A O 1
ATOM 6781 N N . VAL A 1 916 ? -30.924 16.175 11.893 1.00 88.44 916 VAL A N 1
ATOM 6782 C CA . VAL A 1 916 ? -30.950 16.403 10.439 1.00 88.44 916 VAL A CA 1
ATOM 6783 C C . VAL A 1 916 ? -32.383 16.351 9.931 1.00 88.44 916 VAL A C 1
ATOM 6785 O O . VAL A 1 916 ? -32.889 17.321 9.372 1.00 88.44 916 VAL A O 1
ATOM 6788 N N . ALA A 1 917 ? -33.060 15.234 10.181 1.00 91.38 917 ALA A N 1
ATOM 6789 C CA . ALA A 1 917 ? -34.482 15.076 9.938 1.00 91.38 917 ALA A CA 1
ATOM 6790 C C . ALA A 1 917 ? -35.109 14.406 11.157 1.00 91.38 917 ALA A C 1
ATOM 6792 O O . ALA A 1 917 ? -34.617 13.383 11.634 1.00 91.38 917 ALA A O 1
ATOM 6793 N N . ASP A 1 918 ? -36.170 15.018 11.680 1.00 94.00 918 ASP A N 1
ATOM 6794 C CA . ASP A 1 918 ? -36.831 14.554 12.896 1.00 94.00 918 ASP A CA 1
ATOM 6795 C C . ASP A 1 918 ? -37.677 13.289 12.640 1.00 94.00 918 ASP A C 1
ATOM 6797 O O . ASP A 1 918 ? -37.647 12.707 11.553 1.00 94.00 918 ASP A O 1
ATOM 6801 N N . TRP A 1 919 ? -38.407 12.846 13.664 1.00 96.75 919 TRP A N 1
ATOM 6802 C CA . TRP A 1 919 ? -39.193 11.612 13.664 1.00 96.75 919 TRP A CA 1
ATOM 6803 C C . TRP A 1 919 ? -40.080 11.432 12.422 1.00 96.75 919 TRP A C 1
ATOM 6805 O O . TRP A 1 919 ? -41.012 12.201 12.182 1.00 96.75 919 TRP A O 1
ATOM 6815 N N . GLN A 1 920 ? -39.800 10.374 11.664 1.00 96.75 920 GLN A N 1
ATOM 6816 C CA . GLN A 1 920 ? -40.478 9.994 10.427 1.00 96.75 920 GLN A CA 1
ATOM 6817 C C . GLN A 1 920 ? -40.550 8.463 10.291 1.00 96.75 920 GLN A C 1
ATOM 6819 O O . GLN A 1 920 ? -39.793 7.730 10.923 1.00 96.75 920 GLN A O 1
ATOM 6824 N N . SER A 1 921 ? -41.469 7.959 9.465 1.00 95.19 921 SER A N 1
ATOM 6825 C CA . SER A 1 921 ? -41.619 6.517 9.183 1.00 95.19 921 SER A CA 1
ATOM 6826 C C . SER A 1 921 ? -40.973 6.084 7.864 1.00 95.19 921 SER A C 1
ATOM 6828 O O . SER A 1 921 ? -40.702 4.902 7.658 1.00 95.19 921 SER A O 1
ATOM 6830 N N . SER A 1 922 ? -40.672 7.035 6.982 1.00 96.75 922 SER A N 1
ATOM 6831 C CA . SER A 1 922 ? -39.936 6.828 5.737 1.00 96.75 922 SER A CA 1
ATOM 6832 C C . SER A 1 922 ? -39.108 8.065 5.426 1.00 96.75 922 SER A C 1
ATOM 6834 O O . SER A 1 922 ? -39.617 9.173 5.583 1.00 96.75 922 SER A O 1
ATOM 6836 N N . GLY A 1 923 ? -37.889 7.876 4.938 1.00 95.69 923 GLY A N 1
ATOM 6837 C CA . GLY A 1 923 ? -36.968 8.957 4.607 1.00 95.69 923 GLY A CA 1
ATOM 6838 C C . GLY A 1 923 ? -35.643 8.404 4.104 1.00 95.69 923 GLY A C 1
ATOM 6839 O O . GLY A 1 923 ? -35.605 7.325 3.513 1.00 95.69 923 GLY A O 1
ATOM 6840 N N . PHE A 1 924 ? -34.561 9.129 4.360 1.00 95.44 924 PHE A N 1
ATOM 6841 C CA . PHE A 1 924 ? -33.222 8.765 3.908 1.00 95.44 924 PHE A CA 1
ATOM 6842 C C . PHE A 1 924 ? -32.194 8.968 5.012 1.00 95.44 924 PHE A C 1
ATOM 6844 O O . PHE A 1 924 ? -32.421 9.753 5.932 1.00 95.44 924 PHE A O 1
ATOM 6851 N N . VAL A 1 925 ? -31.070 8.272 4.884 1.00 95.69 925 VAL A N 1
ATOM 6852 C CA . VAL A 1 925 ? -29.844 8.516 5.640 1.00 95.69 925 VAL A CA 1
ATOM 6853 C C . VAL A 1 925 ? -28.695 8.704 4.654 1.00 95.69 925 VAL A C 1
ATOM 6855 O O . VAL A 1 925 ? -28.570 7.945 3.693 1.00 95.69 925 VAL A O 1
ATOM 6858 N N . ASP A 1 926 ? -27.886 9.737 4.865 1.00 93.69 926 ASP A N 1
ATOM 6859 C CA . ASP A 1 926 ? -26.673 9.979 4.079 1.00 93.69 926 ASP A CA 1
ATOM 6860 C C . ASP A 1 926 ? -25.416 9.548 4.854 1.00 93.69 926 ASP A C 1
ATOM 6862 O O . ASP A 1 926 ? -25.446 9.326 6.069 1.00 93.69 926 ASP A O 1
ATOM 6866 N N . LYS A 1 927 ? -24.279 9.471 4.155 1.00 90.62 927 LYS A N 1
ATOM 6867 C CA . LYS A 1 927 ? -22.965 9.250 4.775 1.00 90.62 927 LYS A CA 1
ATOM 6868 C C . LYS A 1 927 ? -22.715 10.273 5.896 1.00 90.62 927 LYS A C 1
ATOM 6870 O O . LYS A 1 927 ? -23.148 11.419 5.820 1.00 90.62 927 LYS A O 1
ATOM 6875 N N . PHE A 1 928 ? -22.006 9.872 6.952 1.00 90.12 928 PHE A N 1
ATOM 6876 C CA . PHE A 1 928 ? -21.769 10.695 8.153 1.00 90.12 928 PHE A CA 1
ATOM 6877 C C . PHE A 1 928 ? -23.033 11.064 8.959 1.00 90.12 928 PHE A C 1
ATOM 6879 O O . PHE A 1 928 ? -22.994 11.987 9.779 1.00 90.12 928 PHE A O 1
ATOM 6886 N N . GLN A 1 929 ? -24.142 10.344 8.783 1.00 92.75 929 GLN A N 1
ATOM 6887 C CA . GLN A 1 929 ? -25.321 10.458 9.642 1.00 92.75 929 GLN A CA 1
ATOM 6888 C C . GLN A 1 929 ? -25.484 9.232 10.554 1.00 92.75 929 GLN A C 1
ATOM 6890 O O . GLN A 1 929 ? -25.001 8.134 10.274 1.00 92.75 929 GLN A O 1
ATOM 6895 N N . LYS A 1 930 ? -26.173 9.431 11.678 1.00 96.12 930 LYS A N 1
ATOM 6896 C CA . LYS A 1 930 ? -26.619 8.369 12.589 1.00 96.12 930 LYS A CA 1
ATOM 6897 C C . LYS A 1 930 ? -28.135 8.226 12.533 1.00 96.12 930 LYS A C 1
ATOM 6899 O O . LYS A 1 930 ? -28.834 9.190 12.224 1.00 96.12 930 LYS A O 1
ATOM 6904 N N . LEU A 1 931 ? -28.641 7.054 12.899 1.00 97.88 931 LEU A N 1
ATOM 6905 C CA . LEU A 1 931 ? -30.061 6.777 13.085 1.00 97.88 931 LEU A CA 1
ATOM 6906 C C . LEU A 1 931 ? -30.399 6.634 14.565 1.00 97.88 931 LEU A C 1
ATOM 6908 O O . LEU A 1 931 ? -29.645 6.055 15.343 1.00 97.88 931 LEU A O 1
ATOM 6912 N N . GLN A 1 932 ? -31.569 7.128 14.947 1.00 97.75 932 GLN A N 1
ATOM 6913 C CA . GLN A 1 932 ? -32.147 6.902 16.266 1.00 97.75 932 GLN A CA 1
ATOM 6914 C C . GLN A 1 932 ? -33.627 6.571 16.117 1.00 97.75 932 GLN A C 1
ATOM 6916 O O . GLN A 1 932 ? -34.311 7.175 15.292 1.00 97.75 932 GLN A O 1
ATOM 6921 N N . LEU A 1 933 ? -34.119 5.618 16.904 1.00 98.00 933 LEU A N 1
ATOM 6922 C CA . LEU A 1 933 ? -35.473 5.080 16.804 1.00 98.00 933 LEU A CA 1
ATOM 6923 C C . LEU A 1 933 ? -36.343 5.543 17.969 1.00 98.00 933 LEU A C 1
ATOM 6925 O O . LEU A 1 933 ? -35.851 5.797 19.070 1.00 98.00 933 LEU A O 1
ATOM 6929 N N . ARG A 1 934 ? -37.651 5.633 17.723 1.00 97.12 934 ARG A N 1
ATOM 6930 C CA . ARG A 1 934 ? -38.673 5.924 18.730 1.00 97.12 934 ARG A CA 1
ATOM 6931 C C . ARG A 1 934 ? -39.891 5.036 18.537 1.00 97.12 934 ARG A C 1
ATOM 6933 O O . ARG A 1 934 ? -40.360 4.839 17.420 1.00 97.12 934 ARG A O 1
ATOM 6940 N N . GLN A 1 935 ? -40.452 4.570 19.647 1.00 96.19 935 GLN A N 1
ATOM 6941 C CA . GLN A 1 935 ? -41.791 3.982 19.689 1.00 96.19 935 GLN A CA 1
ATOM 6942 C C . GLN A 1 935 ? -42.496 4.329 20.999 1.00 96.19 935 GLN A C 1
ATOM 6944 O O . GLN A 1 935 ? -41.867 4.748 21.971 1.00 96.19 935 GLN A O 1
ATOM 6949 N N . THR A 1 936 ? -43.812 4.138 21.036 1.00 95.50 936 THR A N 1
ATOM 6950 C CA . THR A 1 936 ? -44.547 4.046 22.301 1.00 95.50 936 THR A CA 1
ATOM 6951 C C . THR A 1 936 ? -44.519 2.594 22.764 1.00 95.50 936 THR A C 1
ATOM 6953 O O . THR A 1 936 ? -44.902 1.709 22.002 1.00 95.50 936 THR A O 1
ATOM 6956 N N . SER A 1 937 ? -44.057 2.349 23.991 1.00 93.44 937 SER A N 1
ATOM 6957 C CA . SER A 1 937 ? -44.053 1.016 24.596 1.00 93.44 937 SER A CA 1
ATOM 6958 C C . SER A 1 937 ? -45.469 0.436 24.700 1.00 93.44 937 SER A C 1
ATOM 6960 O O . SER A 1 937 ? -46.469 1.165 24.692 1.00 93.44 937 SER A O 1
ATOM 6962 N N . ALA A 1 938 ? -45.567 -0.891 24.806 1.00 92.06 938 ALA A N 1
ATOM 6963 C CA . ALA A 1 938 ? -46.846 -1.577 24.949 1.00 92.06 938 ALA A CA 1
ATOM 6964 C C . ALA A 1 938 ? -47.682 -1.033 26.129 1.00 92.06 938 ALA A C 1
ATOM 6966 O O . ALA A 1 938 ? -47.169 -0.519 27.120 1.00 92.06 938 ALA A O 1
ATOM 6967 N N . SER A 1 939 ? -49.004 -1.162 26.033 1.00 88.88 939 SER A N 1
ATOM 6968 C CA . SER A 1 939 ? -49.938 -0.783 27.107 1.00 88.88 939 SER A CA 1
ATOM 6969 C C . SER A 1 939 ? -50.174 -1.895 28.133 1.00 88.88 939 SER A C 1
ATOM 6971 O O . SER A 1 939 ? -50.943 -1.708 29.068 1.00 88.88 939 SER A O 1
ATOM 6973 N N . ALA A 1 940 ? -49.548 -3.057 27.942 1.00 83.75 940 ALA A N 1
ATOM 6974 C CA . ALA A 1 940 ? -49.610 -4.193 28.848 1.00 83.75 940 ALA A CA 1
ATOM 6975 C C . ALA A 1 940 ? -48.207 -4.506 29.367 1.00 83.75 940 ALA A C 1
ATOM 6977 O O . ALA A 1 940 ? -47.238 -4.393 28.616 1.00 83.75 940 ALA A O 1
ATOM 6978 N N . ALA A 1 941 ? -48.107 -4.922 30.625 1.00 79.75 941 ALA A N 1
ATOM 6979 C CA . ALA A 1 941 ? -46.862 -5.341 31.256 1.00 79.75 941 ALA A CA 1
ATOM 6980 C C . ALA A 1 941 ? -46.218 -6.569 30.583 1.00 79.75 941 ALA A C 1
ATOM 6982 O O . ALA A 1 941 ? -46.907 -7.356 29.926 1.00 79.75 941 ALA A O 1
ATOM 6983 N N . ALA A 1 942 ? -44.908 -6.759 30.784 1.00 83.69 942 ALA A N 1
ATOM 6984 C CA . ALA A 1 942 ? -44.113 -7.869 30.232 1.00 83.69 942 ALA A CA 1
ATOM 6985 C C . ALA A 1 942 ? -44.309 -8.098 28.718 1.00 83.69 942 ALA A C 1
ATOM 6987 O O . ALA A 1 942 ? -44.211 -9.227 28.231 1.00 83.69 942 ALA A O 1
ATOM 6988 N N . THR A 1 943 ? -44.646 -7.046 27.974 1.00 90.19 943 THR A N 1
ATOM 6989 C CA . THR A 1 943 ? -45.015 -7.133 26.562 1.00 90.19 943 THR A CA 1
ATOM 6990 C C . THR A 1 943 ? -43.949 -6.442 25.728 1.00 90.19 943 THR A C 1
ATOM 6992 O O . THR A 1 943 ? -43.667 -5.258 25.911 1.00 90.19 943 THR A O 1
ATOM 6995 N N . ALA A 1 944 ? -43.360 -7.196 24.804 1.00 92.00 944 ALA A N 1
ATOM 6996 C CA . ALA A 1 944 ? -42.403 -6.685 23.836 1.00 92.00 944 ALA A CA 1
ATOM 6997 C C . ALA A 1 944 ? -43.123 -6.056 22.632 1.00 92.00 944 ALA A C 1
ATOM 6999 O O . ALA A 1 944 ? -44.057 -6.645 22.081 1.00 92.00 944 ALA A O 1
ATOM 7000 N N . SER A 1 945 ? -42.659 -4.886 22.202 1.00 94.69 945 SER A N 1
ATOM 7001 C CA . SER A 1 945 ? -42.993 -4.262 20.921 1.00 94.69 945 SER A CA 1
ATOM 7002 C C . SER A 1 945 ? -41.710 -3.840 20.208 1.00 94.69 945 SER A C 1
ATOM 7004 O O . SER A 1 945 ? -40.759 -3.376 20.840 1.00 94.69 945 SER A O 1
ATOM 7006 N N . SER A 1 946 ? -41.657 -4.014 18.889 1.00 95.44 946 SER A N 1
ATOM 7007 C CA . SER A 1 946 ? -40.435 -3.779 18.116 1.00 95.44 946 SER A CA 1
ATOM 7008 C C . SER A 1 946 ? -40.656 -2.759 17.009 1.00 95.44 946 SER A C 1
ATOM 7010 O O . SER A 1 946 ? -41.684 -2.784 16.329 1.00 95.44 946 SER A O 1
ATOM 7012 N N . VAL A 1 947 ? -39.649 -1.914 16.791 1.00 97.31 947 VAL A N 1
ATOM 7013 C CA . VAL A 1 947 ? -39.510 -1.122 15.569 1.00 97.31 947 VAL A CA 1
ATOM 7014 C C . VAL A 1 947 ? -38.686 -1.933 14.583 1.00 97.31 947 VAL A C 1
ATOM 7016 O O . VAL A 1 947 ? -37.517 -2.210 14.842 1.00 97.31 947 VAL A O 1
ATOM 7019 N N . GLY A 1 948 ? -39.290 -2.331 13.466 1.00 96.06 948 GLY A N 1
ATOM 7020 C CA . GLY A 1 948 ? -38.568 -2.910 12.336 1.00 96.06 948 GLY A CA 1
ATOM 7021 C C . GLY A 1 948 ? -38.041 -1.797 11.440 1.00 96.06 948 GLY A C 1
ATOM 7022 O O . GLY A 1 948 ? -38.817 -0.935 11.032 1.00 96.06 948 GLY A O 1
ATOM 7023 N N . LEU A 1 949 ? -36.752 -1.820 11.123 1.00 96.81 949 LEU A N 1
ATOM 7024 C CA . LEU A 1 949 ? -36.072 -0.823 10.304 1.00 96.81 949 LEU A CA 1
ATOM 7025 C C . LEU A 1 949 ? -35.464 -1.498 9.070 1.00 96.81 949 LEU A C 1
ATOM 7027 O O . LEU A 1 949 ? -34.815 -2.532 9.193 1.00 96.81 949 LEU A O 1
ATOM 7031 N N . SER A 1 950 ? -35.646 -0.910 7.891 1.00 96.19 950 SER A N 1
ATOM 7032 C CA . SER A 1 950 ? -34.957 -1.304 6.657 1.00 96.19 950 SER A CA 1
ATOM 7033 C C . SER A 1 950 ? -34.166 -0.116 6.127 1.00 96.19 950 SER A C 1
ATOM 7035 O O . SER A 1 950 ? -34.772 0.901 5.790 1.00 96.19 950 SER A O 1
ATOM 7037 N N . VAL A 1 951 ? -32.845 -0.261 6.030 1.00 96.50 951 VAL A N 1
ATOM 7038 C CA . VAL A 1 951 ? -31.896 0.745 5.523 1.00 96.50 951 VAL A CA 1
ATOM 7039 C C . VAL A 1 951 ? -31.197 0.148 4.308 1.00 96.50 951 VAL A C 1
ATOM 7041 O O . VAL A 1 951 ? -30.505 -0.855 4.445 1.00 96.50 951 VAL A O 1
ATOM 7044 N N . GLY A 1 952 ? -31.436 0.677 3.107 1.00 92.62 952 GLY A N 1
ATOM 7045 C CA . GLY A 1 952 ? -30.783 0.154 1.893 1.00 92.62 952 GLY A CA 1
ATOM 7046 C C . GLY A 1 952 ? -31.088 -1.319 1.582 1.00 92.62 952 GLY A C 1
ATOM 7047 O O . GLY A 1 952 ? -30.328 -1.991 0.898 1.00 92.62 952 GLY A O 1
ATOM 7048 N N . GLY A 1 953 ? -32.184 -1.855 2.131 1.00 89.38 953 GLY A N 1
ATOM 7049 C CA . GLY A 1 953 ? -32.538 -3.277 2.056 1.00 89.38 953 GLY A CA 1
ATOM 7050 C C . GLY A 1 953 ? -31.986 -4.145 3.196 1.00 89.38 953 GLY A C 1
ATOM 7051 O O . GLY A 1 953 ? -32.444 -5.277 3.355 1.00 89.38 953 GLY A O 1
ATOM 7052 N N . VAL A 1 954 ? -31.080 -3.628 4.033 1.00 94.94 954 VAL A N 1
ATOM 7053 C CA . VAL A 1 954 ? -30.633 -4.289 5.268 1.00 94.94 954 VAL A CA 1
ATOM 7054 C C . VAL A 1 954 ? -31.680 -4.077 6.354 1.00 94.94 954 VAL A C 1
ATOM 7056 O O . VAL A 1 954 ? -32.010 -2.947 6.717 1.00 94.94 954 VAL A O 1
ATOM 7059 N N . THR A 1 955 ? -32.218 -5.177 6.875 1.00 94.94 955 THR A N 1
ATOM 7060 C CA . THR A 1 955 ? -33.266 -5.148 7.898 1.00 94.94 955 THR A CA 1
ATOM 7061 C C . THR A 1 955 ? -32.697 -5.370 9.291 1.00 94.94 955 THR A C 1
ATOM 7063 O O . THR A 1 955 ? -31.926 -6.304 9.503 1.00 94.94 955 THR A O 1
ATOM 7066 N N . THR A 1 956 ? -33.157 -4.583 10.255 1.00 95.31 956 THR A N 1
ATOM 7067 C CA . THR A 1 956 ? -32.858 -4.742 11.680 1.00 95.31 956 THR A CA 1
ATOM 7068 C C . THR A 1 956 ? -34.102 -4.446 12.514 1.00 95.31 956 THR A C 1
ATOM 7070 O O . THR A 1 956 ? -35.110 -3.952 12.001 1.00 95.31 956 THR A O 1
ATOM 7073 N N . SER A 1 957 ? -34.068 -4.772 13.801 1.00 95.44 957 SER A N 1
ATOM 7074 C CA . SER A 1 957 ? -35.167 -4.481 14.717 1.00 95.44 957 SER A CA 1
ATOM 7075 C C . SER A 1 957 ? -34.653 -4.015 16.063 1.00 95.44 957 SER A C 1
ATOM 7077 O O . SER A 1 957 ? -33.654 -4.533 16.552 1.00 95.44 957 SER A O 1
ATOM 7079 N N . TRP A 1 958 ? -35.390 -3.098 16.677 1.00 97.62 958 TRP A N 1
ATOM 7080 C CA . TRP A 1 958 ? -35.166 -2.648 18.043 1.00 97.62 958 TRP A CA 1
ATOM 7081 C C . TRP A 1 958 ? -36.392 -2.954 18.892 1.00 97.62 958 TRP A C 1
ATOM 7083 O O . TRP A 1 958 ? -37.499 -2.512 18.570 1.00 97.62 958 TRP A O 1
ATOM 7093 N N . THR A 1 959 ? -36.207 -3.718 19.963 1.00 96.75 959 THR A N 1
ATOM 7094 C CA . THR A 1 959 ? -37.288 -4.197 20.822 1.00 96.75 959 THR A CA 1
ATOM 7095 C C . THR A 1 959 ? -37.308 -3.453 22.148 1.00 96.75 959 THR A C 1
ATOM 7097 O O . THR A 1 959 ? -36.304 -3.325 22.847 1.00 96.75 959 THR A O 1
ATOM 7100 N N . VAL A 1 960 ? -38.500 -2.999 22.519 1.00 95.75 960 VAL A N 1
ATOM 7101 C CA . VAL A 1 960 ? -38.806 -2.378 23.802 1.00 95.75 960 VAL A CA 1
ATOM 7102 C C . VAL A 1 960 ? -39.758 -3.303 24.546 1.00 95.75 960 VAL A C 1
ATOM 7104 O O . VAL A 1 960 ? -40.821 -3.646 24.030 1.00 95.75 960 VAL A O 1
ATOM 7107 N N . THR A 1 961 ? -39.384 -3.719 25.754 1.00 93.06 961 THR A N 1
ATOM 7108 C CA . THR A 1 961 ? -40.209 -4.608 26.584 1.00 93.06 961 THR A CA 1
ATOM 7109 C C . THR A 1 961 ? -40.676 -3.866 27.820 1.00 93.06 961 THR A C 1
ATOM 7111 O O . THR A 1 961 ? -39.854 -3.393 28.606 1.00 93.06 961 THR A O 1
ATOM 7114 N N . THR A 1 962 ? -41.994 -3.756 27.999 1.00 85.81 962 THR A N 1
ATOM 7115 C CA . THR A 1 962 ? -42.548 -3.169 29.221 1.00 85.81 962 THR A CA 1
ATOM 7116 C C . THR A 1 962 ? -42.155 -3.990 30.437 1.00 85.81 962 THR A C 1
ATOM 7118 O O . THR A 1 962 ? -42.093 -5.221 30.374 1.00 85.81 962 THR A O 1
ATOM 7121 N N . ALA A 1 963 ? -41.908 -3.306 31.553 1.00 76.44 963 ALA A N 1
ATOM 7122 C CA . ALA A 1 963 ? -41.626 -3.949 32.827 1.00 76.44 963 ALA A CA 1
ATOM 7123 C C . ALA A 1 963 ? -42.672 -5.022 33.136 1.00 76.44 963 ALA A C 1
ATOM 7125 O O . ALA A 1 963 ? -43.858 -4.884 32.814 1.00 76.44 963 ALA A O 1
ATOM 7126 N N . ALA A 1 964 ? -42.224 -6.118 33.747 1.00 65.38 964 ALA A N 1
ATOM 7127 C CA . ALA A 1 964 ? -43.145 -7.109 34.276 1.00 65.38 964 ALA A CA 1
ATOM 7128 C C . ALA A 1 964 ? -44.122 -6.432 35.246 1.00 65.38 964 ALA A C 1
ATOM 7130 O O . ALA A 1 964 ? -43.740 -5.511 35.972 1.00 65.38 964 ALA A O 1
ATOM 7131 N N . GLY A 1 965 ? -45.387 -6.867 35.234 1.00 56.09 965 GLY A N 1
ATOM 7132 C CA . GLY A 1 965 ? -46.423 -6.269 36.076 1.00 56.09 965 GLY A CA 1
ATOM 7133 C C . GLY A 1 965 ? -45.928 -6.234 37.515 1.00 56.09 965 GLY A C 1
ATOM 7134 O O . GLY A 1 965 ? -45.319 -7.214 37.946 1.00 56.09 965 GLY A O 1
ATOM 7135 N N . ALA A 1 966 ? -46.120 -5.094 38.190 1.00 50.50 966 ALA A N 1
ATOM 7136 C CA . ALA A 1 966 ? -45.492 -4.775 39.470 1.00 50.50 966 ALA A CA 1
ATOM 7137 C C . ALA A 1 966 ? -45.377 -6.017 40.363 1.00 50.50 966 ALA A C 1
ATOM 7139 O O . ALA A 1 966 ? -46.378 -6.572 40.824 1.00 50.50 966 ALA A O 1
ATOM 7140 N N . THR A 1 967 ? -44.142 -6.475 40.564 1.00 55.81 967 THR A N 1
ATOM 7141 C CA . THR A 1 967 ? -43.874 -7.496 41.571 1.00 55.81 967 THR A CA 1
ATOM 7142 C C . THR A 1 967 ? -44.147 -6.815 42.904 1.00 55.81 967 THR A C 1
ATOM 7144 O O . THR A 1 967 ? -43.513 -5.811 43.208 1.00 55.81 967 THR A O 1
ATOM 7147 N N . SER A 1 968 ? -45.149 -7.282 43.651 1.00 60.19 968 SER A N 1
ATOM 7148 C CA . SER A 1 968 ? -45.418 -6.740 44.984 1.00 60.19 968 SER A CA 1
ATOM 7149 C C . SER A 1 968 ? -44.250 -7.121 45.882 1.00 60.19 968 SER A C 1
ATOM 7151 O O . SER A 1 968 ? -44.091 -8.301 46.194 1.00 60.19 968 SER A O 1
ATOM 7153 N N . TYR A 1 969 ? -43.450 -6.137 46.272 1.00 79.25 969 TYR A N 1
ATOM 7154 C CA . TYR A 1 969 ? -42.455 -6.284 47.324 1.00 79.25 969 TYR A CA 1
ATOM 7155 C C . TYR A 1 969 ? -43.092 -5.954 48.683 1.00 79.25 969 TYR A C 1
ATOM 7157 O O . TYR A 1 969 ? -44.233 -5.487 48.765 1.00 79.25 969 TYR A O 1
ATOM 7165 N N . GLU A 1 970 ? -42.392 -6.251 49.771 1.00 81.62 970 GLU A N 1
ATOM 7166 C CA . GLU A 1 970 ? -42.783 -5.827 51.112 1.00 81.62 970 GLU A CA 1
ATOM 7167 C C . GLU A 1 970 ? -42.741 -4.295 51.237 1.00 81.62 970 GLU A C 1
ATOM 7169 O O . GLU A 1 970 ? -41.968 -3.609 50.564 1.00 81.62 970 GLU A O 1
ATOM 7174 N N . ALA A 1 971 ? -43.548 -3.749 52.152 1.00 86.12 971 ALA A N 1
ATOM 7175 C CA . ALA A 1 971 ? -43.694 -2.302 52.318 1.00 86.12 971 ALA A CA 1
ATOM 7176 C C . ALA A 1 971 ? -42.362 -1.591 52.620 1.00 86.12 971 ALA A C 1
ATOM 7178 O O . ALA A 1 971 ? -42.152 -0.467 52.172 1.00 86.12 971 ALA A O 1
ATOM 7179 N N . GLU A 1 972 ? -41.457 -2.238 53.360 1.00 88.94 972 GLU A N 1
ATOM 7180 C CA . GLU A 1 972 ? -40.115 -1.722 53.629 1.00 88.94 972 GLU A CA 1
ATOM 7181 C C . GLU A 1 972 ? -39.248 -1.663 52.365 1.00 88.94 972 GLU A C 1
ATOM 7183 O O . GLU A 1 972 ? -38.496 -0.707 52.183 1.00 88.94 972 GLU A O 1
ATOM 7188 N N . THR A 1 973 ? -39.356 -2.644 51.474 1.00 91.69 973 THR A N 1
ATOM 7189 C CA . THR A 1 973 ? -38.626 -2.649 50.203 1.00 91.69 973 THR A CA 1
ATOM 7190 C C . THR A 1 973 ? -39.098 -1.495 49.329 1.00 91.69 973 THR A C 1
ATOM 7192 O O . THR A 1 973 ? -38.281 -0.703 48.860 1.00 91.69 973 THR A O 1
ATOM 7195 N N . ASP A 1 974 ? -40.416 -1.341 49.185 1.00 89.31 974 ASP A N 1
ATOM 7196 C CA . ASP A 1 974 ? -41.008 -0.257 48.403 1.00 89.31 974 ASP A CA 1
ATOM 7197 C C . ASP A 1 974 ? -40.656 1.119 48.977 1.00 89.31 974 ASP A C 1
ATOM 7199 O O . ASP A 1 974 ? -40.258 2.014 48.232 1.00 89.31 974 ASP A O 1
ATOM 7203 N N . ALA A 1 975 ? -40.748 1.291 50.298 1.00 89.69 975 ALA A N 1
ATOM 7204 C CA . ALA A 1 975 ? -40.421 2.551 50.960 1.00 89.69 975 ALA A CA 1
ATOM 7205 C C . ALA A 1 975 ? -38.937 2.921 50.804 1.00 89.69 975 ALA A C 1
ATOM 7207 O O . ALA A 1 975 ? -38.624 4.076 50.507 1.00 89.69 975 ALA A O 1
ATOM 7208 N N . PHE A 1 976 ? -38.024 1.948 50.912 1.00 94.00 976 PHE A N 1
ATOM 7209 C CA . PHE A 1 976 ? -36.603 2.188 50.667 1.00 94.00 976 PHE A CA 1
ATOM 7210 C C . PHE A 1 976 ? -36.340 2.587 49.210 1.00 94.00 976 PHE A C 1
ATOM 7212 O O . PHE A 1 976 ? -35.686 3.598 48.963 1.00 94.00 976 PHE A O 1
ATOM 7219 N N . ILE A 1 977 ? -36.881 1.842 48.238 1.00 91.94 977 ILE A N 1
ATOM 7220 C CA . ILE A 1 977 ? -36.709 2.138 46.805 1.00 91.94 977 ILE A CA 1
ATOM 7221 C C . ILE A 1 977 ? -37.264 3.528 46.473 1.00 91.94 977 ILE A C 1
ATOM 7223 O O . ILE A 1 977 ? -36.598 4.315 45.796 1.00 91.94 977 ILE A O 1
ATOM 7227 N N . GLN A 1 978 ? -38.451 3.861 46.987 1.00 90.75 978 GLN A N 1
ATOM 7228 C CA . GLN A 1 978 ? -39.059 5.178 46.803 1.00 90.75 978 GLN A CA 1
ATOM 7229 C C . GLN A 1 978 ? -38.196 6.289 47.391 1.00 90.75 978 GLN A C 1
ATOM 7231 O O . GLN A 1 978 ? -38.009 7.313 46.733 1.00 90.75 978 GLN A O 1
ATOM 7236 N N . GLN A 1 979 ? -37.640 6.101 48.591 1.00 92.06 979 GLN A N 1
ATOM 7237 C CA . GLN A 1 979 ? -36.789 7.122 49.189 1.00 92.06 979 GLN A CA 1
ATOM 7238 C C . GLN A 1 979 ? -35.460 7.275 48.438 1.00 92.06 979 GLN A C 1
ATOM 7240 O O . GLN A 1 979 ? -35.001 8.404 48.262 1.00 92.06 979 GLN A O 1
ATOM 7245 N N . VAL A 1 980 ? -34.858 6.187 47.944 1.00 90.50 980 VAL A N 1
ATOM 7246 C CA . VAL A 1 980 ? -33.655 6.261 47.094 1.00 90.50 980 VAL A CA 1
ATOM 7247 C C . VAL A 1 980 ? -33.931 7.121 45.863 1.00 90.50 980 VAL A C 1
ATOM 7249 O O . VAL A 1 980 ? -33.180 8.057 45.593 1.00 90.50 980 VAL A O 1
ATOM 7252 N N . VAL A 1 981 ? -35.042 6.871 45.167 1.00 88.56 981 VAL A N 1
ATOM 7253 C CA . VAL A 1 981 ? -35.444 7.664 43.995 1.00 88.56 981 VAL A CA 1
ATOM 7254 C C . VAL A 1 981 ? -35.745 9.115 44.381 1.00 88.56 981 VAL A C 1
ATOM 7256 O O . VAL A 1 981 ? -35.295 10.035 43.701 1.00 88.56 981 VAL A O 1
ATOM 7259 N N . ALA A 1 982 ? -36.448 9.346 45.494 1.00 87.88 982 ALA A N 1
ATOM 7260 C CA . ALA A 1 982 ? -36.746 10.692 45.991 1.00 87.88 982 ALA A CA 1
ATOM 7261 C C . ALA A 1 982 ? -35.477 11.490 46.336 1.00 87.88 982 ALA A C 1
ATOM 7263 O O . ALA A 1 982 ? -35.451 12.710 46.173 1.00 87.88 982 ALA A O 1
ATOM 7264 N N . ASN A 1 983 ? -34.417 10.801 46.758 1.00 86.31 983 ASN A N 1
ATOM 7265 C CA . ASN A 1 983 ? -33.107 11.382 47.035 1.00 86.31 983 ASN A CA 1
ATOM 7266 C C . ASN A 1 983 ? -32.213 11.483 45.778 1.00 86.31 983 ASN A C 1
ATOM 7268 O O . ASN A 1 983 ? -31.049 11.860 45.896 1.00 86.31 983 ASN A O 1
ATOM 7272 N N . GLY A 1 984 ? -32.740 11.183 44.583 1.00 89.19 984 GLY A N 1
ATOM 7273 C CA . GLY A 1 984 ? -32.030 11.295 43.303 1.00 89.19 984 GLY A CA 1
ATOM 7274 C C . GLY A 1 984 ? -31.134 10.102 42.954 1.00 89.19 984 GLY A C 1
ATOM 7275 O O . GLY A 1 984 ? -30.255 10.241 42.107 1.00 89.19 984 GLY A O 1
ATOM 7276 N N . GLY A 1 985 ? -31.325 8.958 43.614 1.00 84.38 985 GLY A N 1
ATOM 7277 C CA . GLY A 1 985 ? -30.555 7.738 43.386 1.00 84.38 985 GLY A CA 1
ATOM 7278 C C . GLY A 1 985 ? -31.051 6.880 42.222 1.00 84.38 985 GLY A C 1
ATOM 7279 O O . GLY A 1 985 ? -32.170 7.037 41.727 1.00 84.38 985 GLY A O 1
ATOM 7280 N N . LEU A 1 986 ? -30.219 5.925 41.810 1.00 84.50 986 LEU A N 1
ATOM 7281 C CA . LEU A 1 986 ? -30.553 4.895 40.835 1.00 84.50 986 LEU A CA 1
ATOM 7282 C C . LEU A 1 986 ? -31.757 4.080 41.312 1.00 84.50 986 LEU A C 1
ATOM 7284 O O . LEU A 1 986 ? -31.833 3.638 42.459 1.00 84.50 986 LEU A O 1
ATOM 7288 N N . THR A 1 987 ? -32.686 3.828 40.393 1.00 83.31 987 THR A N 1
ATOM 7289 C CA . THR A 1 987 ? -33.830 2.957 40.667 1.00 83.31 987 THR A CA 1
ATOM 7290 C C . THR A 1 987 ? -33.344 1.523 40.894 1.00 83.31 987 THR A C 1
ATOM 7292 O O . THR A 1 987 ? -32.723 0.920 40.019 1.00 83.31 987 THR A O 1
ATOM 7295 N N . ILE A 1 988 ? -33.627 0.968 42.073 1.00 85.56 988 ILE A N 1
ATOM 7296 C CA . ILE A 1 988 ? -33.359 -0.437 42.397 1.00 85.56 988 ILE A CA 1
ATOM 7297 C C . ILE A 1 988 ? -34.526 -1.270 41.854 1.00 85.56 988 ILE A C 1
ATOM 7299 O O . ILE A 1 988 ? -35.653 -1.133 42.321 1.00 85.56 988 ILE A O 1
ATOM 7303 N N . SER A 1 989 ? -34.263 -2.130 40.871 1.00 84.50 989 SER A N 1
ATOM 7304 C CA . SER A 1 989 ? -35.274 -2.961 40.200 1.00 84.50 989 SER A CA 1
ATOM 7305 C C . SER A 1 989 ? -34.784 -4.401 39.970 1.00 84.50 989 SER A C 1
ATOM 7307 O O . SER A 1 989 ? -33.647 -4.758 40.306 1.00 84.50 989 SER A O 1
ATOM 7309 N N . GLY A 1 990 ? -35.659 -5.258 39.434 1.00 83.50 990 GLY A N 1
ATOM 7310 C CA . GLY A 1 990 ? -35.322 -6.618 39.007 1.00 83.50 990 GLY A CA 1
ATOM 7311 C C . GLY A 1 990 ? -34.734 -7.489 40.123 1.00 83.50 990 GLY A C 1
ATOM 7312 O O . GLY A 1 990 ? -35.239 -7.522 41.247 1.00 83.50 990 GLY A O 1
ATOM 7313 N N . ALA A 1 991 ? -33.640 -8.196 39.824 1.00 80.62 991 ALA A N 1
ATOM 7314 C CA . ALA A 1 991 ? -32.974 -9.094 40.774 1.00 80.62 991 ALA A CA 1
ATOM 7315 C C . ALA A 1 991 ? -32.443 -8.373 42.029 1.00 80.62 991 ALA A C 1
ATOM 7317 O O . ALA A 1 991 ? -32.425 -8.961 43.110 1.00 80.62 991 ALA A O 1
ATOM 7318 N N . ARG A 1 992 ? -32.060 -7.094 41.910 1.00 88.38 992 ARG A N 1
ATOM 7319 C CA . ARG A 1 992 ? -31.588 -6.277 43.041 1.00 88.38 992 ARG A CA 1
ATOM 7320 C C . ARG A 1 992 ? -32.731 -5.915 43.988 1.00 88.38 992 ARG A C 1
ATOM 7322 O O . ARG A 1 992 ? -32.564 -6.027 45.199 1.00 88.38 992 ARG A O 1
ATOM 7329 N N . ALA A 1 993 ? -33.899 -5.558 43.447 1.00 88.06 993 ALA A N 1
ATOM 7330 C CA . ALA A 1 993 ? -35.105 -5.345 44.249 1.00 88.06 993 ALA A CA 1
ATOM 7331 C C . ALA A 1 993 ? -35.569 -6.647 44.923 1.00 88.06 993 ALA A C 1
ATOM 7333 O O . ALA A 1 993 ? -35.854 -6.644 46.114 1.00 88.06 993 ALA A O 1
ATOM 7334 N N . GLY A 1 994 ? -35.528 -7.779 44.210 1.00 86.50 994 GLY A N 1
ATOM 7335 C CA . GLY A 1 994 ? -35.833 -9.090 44.795 1.00 86.50 994 GLY A CA 1
ATOM 7336 C C . GLY A 1 994 ? -34.876 -9.505 45.922 1.00 86.50 994 GLY A C 1
ATOM 7337 O O . GLY A 1 994 ? -35.309 -10.074 46.921 1.00 86.50 994 GLY A O 1
ATOM 7338 N N . ALA A 1 995 ? -33.582 -9.195 45.805 1.00 91.44 995 ALA A N 1
ATOM 7339 C CA . ALA A 1 995 ? -32.609 -9.463 46.864 1.00 91.44 995 ALA A CA 1
ATOM 7340 C C . ALA A 1 995 ? -32.792 -8.546 48.085 1.00 91.44 995 ALA A C 1
ATOM 7342 O O . ALA A 1 995 ? -32.661 -9.006 49.220 1.00 91.44 995 ALA A O 1
ATOM 7343 N N . LEU A 1 996 ? -33.118 -7.268 47.859 1.00 94.00 996 LEU A N 1
ATOM 7344 C CA . LEU A 1 996 ? -33.459 -6.325 48.926 1.00 94.00 996 LEU A CA 1
ATOM 7345 C C . LEU A 1 996 ? -34.729 -6.761 49.670 1.00 94.00 996 LEU A C 1
ATOM 7347 O O . LEU A 1 996 ? -34.764 -6.732 50.899 1.00 94.00 996 LEU A O 1
ATOM 7351 N N . ASP A 1 997 ? -35.730 -7.238 48.933 1.00 93.44 997 ASP A N 1
ATOM 7352 C CA . ASP A 1 997 ? -36.963 -7.773 49.502 1.00 93.44 997 ASP A CA 1
ATOM 7353 C C . ASP A 1 997 ? -36.715 -9.015 50.359 1.00 93.44 997 ASP A C 1
ATOM 7355 O O . ASP A 1 997 ? -37.110 -9.071 51.525 1.00 93.44 997 ASP A O 1
ATOM 7359 N N . ALA A 1 998 ? -35.946 -9.972 49.833 1.00 93.06 998 ALA A N 1
ATOM 7360 C CA . ALA A 1 998 ? -35.533 -11.153 50.581 1.00 93.06 998 ALA A CA 1
ATOM 7361 C C . ALA A 1 998 ? -34.756 -10.791 51.860 1.00 93.06 998 ALA A C 1
ATOM 7363 O O . ALA A 1 998 ? -34.944 -11.434 52.897 1.00 93.06 998 ALA A O 1
ATOM 7364 N N . PHE A 1 999 ? -33.919 -9.747 51.815 1.00 95.56 999 PHE A N 1
ATOM 7365 C CA . PHE A 1 999 ? -33.225 -9.232 52.993 1.00 95.56 999 PHE A CA 1
ATOM 7366 C C . PHE A 1 999 ? -34.204 -8.689 54.041 1.00 95.56 999 PHE A C 1
ATOM 7368 O O . PHE A 1 999 ? -34.112 -9.090 55.201 1.00 95.56 999 PHE A O 1
ATOM 7375 N N . PHE A 1 1000 ? -35.161 -7.832 53.662 1.00 94.50 1000 PHE A N 1
ATOM 7376 C CA . PHE A 1 1000 ? -36.151 -7.298 54.607 1.00 94.50 1000 PHE A CA 1
ATOM 7377 C C . PHE A 1 1000 ? -37.047 -8.392 55.196 1.00 94.50 1000 PHE A C 1
ATOM 7379 O O . PHE A 1 1000 ? -37.312 -8.380 56.402 1.00 94.50 1000 PHE A O 1
ATOM 7386 N N . VAL A 1 1001 ? -37.468 -9.369 54.389 1.00 92.38 1001 VAL A N 1
ATOM 7387 C CA . VAL A 1 1001 ? -38.232 -10.537 54.857 1.00 92.38 1001 VAL A CA 1
ATOM 7388 C C . VAL A 1 1001 ? -37.435 -11.320 55.901 1.00 92.38 1001 VAL A C 1
ATOM 7390 O O . VAL A 1 1001 ? -37.940 -11.568 56.999 1.00 92.38 1001 VAL A O 1
ATOM 7393 N N . ALA A 1 1002 ? -36.180 -11.664 55.599 1.00 91.50 1002 ALA A N 1
ATOM 7394 C CA . ALA A 1 1002 ? -35.323 -12.407 56.518 1.00 91.50 1002 ALA A CA 1
ATOM 7395 C C . ALA A 1 1002 ? -35.048 -11.609 57.803 1.00 91.50 1002 ALA A C 1
ATOM 7397 O O . ALA A 1 1002 ? -35.265 -12.120 58.906 1.00 91.50 1002 ALA A O 1
ATOM 7398 N N . ALA A 1 1003 ? -34.663 -10.336 57.674 1.00 92.38 1003 ALA A N 1
ATOM 7399 C CA . ALA A 1 1003 ? -34.351 -9.460 58.797 1.00 92.38 1003 ALA A CA 1
ATOM 7400 C C . ALA A 1 1003 ? -35.546 -9.305 59.749 1.00 92.38 1003 ALA A C 1
ATOM 7402 O O . ALA A 1 1003 ? -35.389 -9.481 60.951 1.00 92.38 1003 ALA A O 1
ATOM 7403 N N . LYS A 1 1004 ? -36.771 -9.083 59.254 1.00 90.69 1004 LYS A N 1
ATOM 7404 C CA . LYS A 1 1004 ? -37.963 -8.946 60.120 1.00 90.69 1004 LYS A CA 1
ATOM 7405 C C . LYS A 1 1004 ? -38.246 -10.174 60.984 1.00 90.69 1004 LYS A C 1
ATOM 7407 O O . LYS A 1 1004 ? -38.815 -10.040 62.066 1.00 90.69 1004 LYS A O 1
ATOM 7412 N N . THR A 1 1005 ? -37.865 -11.356 60.509 1.00 91.62 1005 THR A N 1
ATOM 7413 C CA . THR A 1 1005 ? -38.025 -12.611 61.256 1.00 91.62 1005 THR A CA 1
ATOM 7414 C C . THR A 1 1005 ? -36.852 -12.922 62.183 1.00 91.62 1005 THR A C 1
ATOM 7416 O O . THR A 1 1005 ? -36.960 -13.820 63.021 1.00 91.62 1005 THR A O 1
ATOM 7419 N N . SER A 1 1006 ? -35.750 -12.177 62.076 1.00 94.44 1006 SER A N 1
ATOM 7420 C CA . SER A 1 1006 ? -34.574 -12.361 62.913 1.00 94.44 1006 SER A CA 1
ATOM 7421 C C . SER A 1 1006 ? -34.732 -11.676 64.271 1.00 94.44 1006 SER A C 1
ATOM 7423 O O . SER A 1 1006 ? -35.441 -10.680 64.438 1.00 94.44 1006 SER A O 1
ATOM 7425 N N . SER A 1 1007 ? -34.029 -12.185 65.281 1.00 94.44 1007 SER A N 1
ATOM 7426 C CA . SER A 1 1007 ? -34.036 -11.573 66.613 1.00 94.44 1007 SER A CA 1
ATOM 7427 C C . SER A 1 1007 ? -33.063 -10.391 66.750 1.00 94.44 1007 SER A C 1
ATOM 7429 O O . SER A 1 1007 ? -33.155 -9.635 67.721 1.00 94.44 1007 SER A O 1
ATOM 7431 N N . TRP A 1 1008 ? -32.170 -10.180 65.772 1.00 95.44 1008 TRP A N 1
ATOM 7432 C CA . TRP A 1 1008 ? -31.242 -9.042 65.748 1.00 95.44 1008 TRP A CA 1
ATOM 7433 C C . TRP A 1 1008 ? -31.857 -7.774 65.144 1.00 95.44 1008 TRP A C 1
ATOM 7435 O O . TRP A 1 1008 ? -31.473 -6.667 65.530 1.00 95.44 1008 TRP A O 1
ATOM 7445 N N . TRP A 1 1009 ? -32.848 -7.891 64.257 1.00 95.31 1009 TRP A N 1
ATOM 7446 C CA . TRP A 1 1009 ? -33.462 -6.730 63.606 1.00 95.31 1009 TRP A CA 1
ATOM 7447 C C . TRP A 1 1009 ? -34.139 -5.749 64.576 1.00 95.31 1009 TRP A C 1
ATOM 7449 O O . TRP A 1 1009 ? -33.864 -4.552 64.482 1.00 95.31 1009 TRP A O 1
ATOM 7459 N N . PRO A 1 1010 ? -34.912 -6.186 65.595 1.00 94.56 1010 PRO A N 1
ATOM 7460 C CA . PRO A 1 1010 ? -35.467 -5.270 66.596 1.00 94.56 1010 PRO A CA 1
ATOM 7461 C C . PRO A 1 1010 ? -34.406 -4.525 67.418 1.00 94.56 1010 PRO A C 1
ATOM 7463 O O . PRO A 1 1010 ? -34.697 -3.464 67.964 1.00 94.56 1010 PRO A O 1
ATOM 7466 N N . LYS A 1 1011 ? -33.185 -5.070 67.512 1.00 95.62 1011 LYS A N 1
ATOM 7467 C CA . LYS A 1 1011 ? -32.049 -4.446 68.205 1.00 95.62 1011 LYS A CA 1
ATOM 7468 C C . LYS A 1 1011 ? -31.303 -3.452 67.313 1.00 95.62 1011 LYS A C 1
ATOM 7470 O O . LYS A 1 1011 ? -30.450 -2.732 67.818 1.00 95.62 1011 LYS A O 1
ATOM 7475 N N . THR A 1 1012 ? -31.583 -3.418 66.010 1.00 94.88 1012 THR A N 1
ATOM 7476 C CA . THR A 1 1012 ? -30.884 -2.572 65.035 1.00 94.88 1012 THR A CA 1
ATOM 7477 C C . THR A 1 1012 ? -31.324 -1.120 65.184 1.00 94.88 1012 THR A C 1
ATOM 7479 O O . THR A 1 1012 ? -32.507 -0.807 65.049 1.00 94.88 1012 THR A O 1
ATOM 7482 N N . VAL A 1 1013 ? -30.357 -0.244 65.451 1.00 94.19 1013 VAL A N 1
ATOM 7483 C CA . VAL A 1 1013 ? -30.541 1.212 65.521 1.00 94.19 1013 VAL A CA 1
ATOM 7484 C C . VAL A 1 1013 ? -30.385 1.805 64.126 1.00 94.19 1013 VAL A C 1
ATOM 7486 O O . VAL A 1 1013 ? -31.275 2.498 63.646 1.00 94.19 1013 VAL A O 1
ATOM 7489 N N . ARG A 1 1014 ? -29.259 1.495 63.473 1.00 93.88 1014 ARG A N 1
ATOM 7490 C CA . ARG A 1 1014 ? -28.925 1.898 62.102 1.00 93.88 1014 ARG A CA 1
ATOM 7491 C C . ARG A 1 1014 ? -28.202 0.770 61.393 1.00 93.88 1014 ARG A C 1
ATOM 7493 O O . ARG A 1 1014 ? -27.382 0.087 62.017 1.00 93.88 1014 ARG A O 1
ATOM 7500 N N . LEU A 1 1015 ? -28.461 0.628 60.101 1.00 94.88 1015 LEU A N 1
ATOM 7501 C CA . LEU A 1 1015 ? -27.749 -0.284 59.220 1.00 94.88 1015 LEU A CA 1
ATOM 7502 C C . LEU A 1 1015 ? -27.576 0.363 57.844 1.00 94.88 1015 LEU A C 1
ATOM 7504 O O . LEU A 1 1015 ? -28.530 0.500 57.087 1.00 94.88 1015 LEU A O 1
ATOM 7508 N N . TYR A 1 1016 ? -26.341 0.712 57.514 1.00 93.44 1016 TYR A N 1
ATOM 7509 C CA . TYR A 1 1016 ? -25.958 1.242 56.208 1.00 93.44 1016 TYR A CA 1
ATOM 7510 C C . TYR A 1 1016 ? -25.148 0.177 55.479 1.00 93.44 1016 TYR A C 1
ATOM 7512 O O . TYR A 1 1016 ? -24.243 -0.401 56.083 1.00 93.44 1016 TYR A O 1
ATOM 7520 N N . LEU A 1 1017 ? -25.429 -0.076 54.204 1.00 93.44 1017 LEU A N 1
ATOM 7521 C CA . LEU A 1 1017 ? -24.754 -1.098 53.396 1.00 93.44 1017 LEU A CA 1
ATOM 7522 C C . LEU A 1 1017 ? -24.452 -0.557 51.997 1.00 93.44 1017 LEU A C 1
ATOM 7524 O O . LEU A 1 1017 ? -25.137 0.338 51.512 1.00 93.44 1017 LEU A O 1
ATOM 7528 N N . ARG A 1 1018 ? -23.443 -1.115 51.328 1.00 91.19 1018 ARG A N 1
ATOM 7529 C CA . ARG A 1 1018 ? -23.115 -0.790 49.937 1.00 91.19 1018 ARG A CA 1
ATOM 7530 C C . ARG A 1 1018 ? -24.146 -1.413 48.999 1.00 91.19 1018 ARG A C 1
ATOM 7532 O O . ARG A 1 1018 ? -24.223 -2.640 48.897 1.00 91.19 1018 ARG A O 1
ATOM 7539 N N . LEU A 1 1019 ? -24.853 -0.557 48.268 1.00 91.25 1019 LEU A N 1
ATOM 7540 C CA . LEU A 1 1019 ? -25.881 -0.912 47.292 1.00 91.25 1019 LEU A CA 1
ATOM 7541 C C . LEU A 1 1019 ? -25.531 -0.345 45.900 1.00 91.25 1019 LEU A C 1
ATOM 7543 O O . LEU A 1 1019 ? -24.372 -0.390 45.492 1.00 91.25 1019 LEU A O 1
ATOM 7547 N N . ALA A 1 1020 ? -26.524 0.106 45.130 1.00 86.06 1020 ALA A N 1
ATOM 7548 C CA . ALA A 1 1020 ? -26.393 0.370 43.696 1.00 86.06 1020 ALA A CA 1
ATOM 7549 C C . ALA A 1 1020 ? -25.585 1.636 43.364 1.00 86.06 1020 ALA A C 1
ATOM 7551 O O . ALA A 1 1020 ? -24.946 1.698 42.314 1.00 86.06 1020 ALA A O 1
ATOM 7552 N N . ASP A 1 1021 ? -25.628 2.642 44.234 1.00 87.31 1021 ASP A N 1
ATOM 7553 C CA . ASP A 1 1021 ? -25.053 3.965 43.999 1.00 87.31 1021 ASP A CA 1
ATOM 7554 C C . ASP A 1 1021 ? -24.784 4.722 45.307 1.00 87.31 1021 ASP A C 1
ATOM 7556 O O . ASP A 1 1021 ? -24.932 4.180 46.406 1.00 87.31 1021 ASP A O 1
ATOM 7560 N N . GLU A 1 1022 ? -24.378 5.987 45.189 1.00 85.88 1022 GLU A N 1
ATOM 7561 C CA . GLU A 1 1022 ? -24.058 6.838 46.335 1.00 85.88 1022 GLU A CA 1
ATOM 7562 C C . GLU A 1 1022 ? -25.260 7.094 47.244 1.00 85.88 1022 GLU A C 1
ATOM 7564 O O . GLU A 1 1022 ? -25.117 7.114 48.467 1.00 85.88 1022 GLU A O 1
ATOM 7569 N N . VAL A 1 1023 ? -26.443 7.267 46.653 1.00 89.25 1023 VAL A N 1
ATOM 7570 C CA . VAL A 1 1023 ? -27.669 7.599 47.380 1.00 89.25 1023 VAL A CA 1
ATOM 7571 C C . VAL A 1 1023 ? -28.157 6.387 48.166 1.00 89.25 1023 VAL A C 1
ATOM 7573 O O . VAL A 1 1023 ? -28.281 6.468 49.389 1.00 89.25 1023 VAL A O 1
ATOM 7576 N N . SER A 1 1024 ? -28.345 5.244 47.502 1.00 90.75 1024 SER A N 1
ATOM 7577 C CA . SER A 1 1024 ? -28.770 3.996 48.147 1.00 90.75 1024 SER A CA 1
ATOM 7578 C C . SER A 1 1024 ? -27.762 3.486 49.172 1.00 90.75 1024 SER A C 1
ATOM 7580 O O . SER A 1 1024 ? -28.169 2.963 50.204 1.00 90.75 1024 SER A O 1
ATOM 7582 N N . SER A 1 1025 ? -26.462 3.696 48.947 1.00 90.44 1025 SER A N 1
ATOM 7583 C CA . SER A 1 1025 ? -25.425 3.305 49.911 1.00 90.44 1025 SER A CA 1
ATOM 7584 C C . SER A 1 1025 ? -25.293 4.264 51.098 1.00 90.44 1025 SER A C 1
ATOM 7586 O O . SER A 1 1025 ? -24.588 3.954 52.055 1.00 90.44 1025 SER A O 1
ATOM 7588 N N . SER A 1 1026 ? -25.929 5.436 51.053 1.00 89.38 1026 SER A N 1
ATOM 7589 C CA . SER A 1 1026 ? -25.935 6.392 52.167 1.00 89.38 1026 SER A CA 1
ATOM 7590 C C . SER A 1 1026 ? -27.178 6.277 53.049 1.00 89.38 1026 SER A C 1
ATOM 7592 O O . SER A 1 1026 ? -27.159 6.770 54.174 1.00 89.38 1026 SER A O 1
ATOM 7594 N N . LEU A 1 1027 ? -28.246 5.641 52.563 1.00 92.94 1027 LEU A N 1
ATOM 7595 C CA . LEU A 1 1027 ? -29.547 5.584 53.224 1.00 92.94 1027 LEU A CA 1
ATOM 7596 C C . LEU A 1 1027 ? -29.603 4.455 54.267 1.00 92.94 1027 LEU A C 1
ATOM 7598 O O . LEU A 1 1027 ? -29.179 3.331 54.003 1.00 92.94 1027 LEU A O 1
ATOM 7602 N N . ASP A 1 1028 ? -30.133 4.746 55.455 1.00 94.81 1028 ASP A N 1
ATOM 7603 C CA . ASP A 1 1028 ? -30.323 3.758 56.519 1.00 94.81 1028 ASP A CA 1
ATOM 7604 C C . ASP A 1 1028 ? -31.382 2.732 56.110 1.00 94.81 1028 ASP A C 1
ATOM 7606 O O . ASP A 1 1028 ? -32.531 3.080 55.854 1.00 94.81 1028 ASP A O 1
ATOM 7610 N N . LEU A 1 1029 ? -31.037 1.446 56.112 1.00 94.62 1029 LEU A N 1
ATOM 7611 C CA . LEU A 1 1029 ? -31.999 0.379 55.834 1.00 94.62 1029 LEU A CA 1
ATOM 7612 C C . LEU A 1 1029 ? -33.056 0.248 56.935 1.00 94.62 1029 LEU A C 1
ATOM 7614 O O . LEU A 1 1029 ? -34.109 -0.340 56.690 1.00 94.62 1029 LEU A O 1
ATOM 7618 N N . ARG A 1 1030 ? -32.794 0.755 58.149 1.00 92.56 1030 ARG A N 1
ATOM 7619 C CA . ARG A 1 1030 ? -33.716 0.604 59.278 1.00 92.56 1030 ARG A CA 1
ATOM 7620 C C . ARG A 1 1030 ? -34.868 1.603 59.248 1.00 92.56 1030 ARG A C 1
ATOM 7622 O O . ARG A 1 1030 ? -36.009 1.174 59.412 1.00 92.56 1030 ARG A O 1
ATOM 7629 N N . ASP A 1 1031 ? -34.584 2.896 59.106 1.00 92.00 1031 ASP A N 1
ATOM 7630 C CA . ASP A 1 1031 ? -35.621 3.938 59.052 1.00 92.00 1031 ASP A CA 1
ATOM 7631 C C . ASP A 1 1031 ? -35.909 4.478 57.652 1.00 92.00 1031 ASP A C 1
ATOM 7633 O O . ASP A 1 1031 ? -36.928 5.141 57.472 1.00 92.00 1031 ASP A O 1
ATOM 7637 N N . GLN A 1 1032 ? -35.046 4.164 56.681 1.00 93.19 1032 GLN A N 1
ATOM 7638 C CA . GLN A 1 1032 ? -35.237 4.434 55.257 1.00 93.19 1032 GLN A CA 1
ATOM 7639 C C . GLN A 1 1032 ? -35.376 5.912 54.921 1.00 93.19 1032 GLN A C 1
ATOM 7641 O O . GLN A 1 1032 ? -35.832 6.237 53.838 1.00 93.19 1032 GLN A O 1
ATOM 7646 N N . ILE A 1 1033 ? -34.992 6.807 55.832 1.00 90.81 1033 ILE A N 1
ATOM 7647 C CA . ILE A 1 1033 ? -35.128 8.261 55.683 1.00 90.81 1033 ILE A CA 1
ATOM 7648 C C . ILE A 1 1033 ? -33.797 8.940 56.009 1.00 90.81 1033 ILE A C 1
ATOM 7650 O O . ILE A 1 1033 ? -33.397 9.906 55.355 1.00 90.81 1033 ILE A O 1
ATOM 7654 N N . THR A 1 1034 ? -33.083 8.443 57.016 1.00 93.19 1034 THR A N 1
ATOM 7655 C CA . THR A 1 1034 ? -31.817 9.014 57.465 1.00 93.19 1034 THR A CA 1
ATOM 7656 C C . THR A 1 1034 ? -30.700 8.629 56.503 1.00 93.19 1034 THR A C 1
ATOM 7658 O O . THR A 1 1034 ? -30.471 7.452 56.251 1.00 93.19 1034 THR A O 1
ATOM 7661 N N . SER A 1 1035 ? -29.975 9.619 55.980 1.00 91.56 1035 SER A N 1
ATOM 7662 C CA . SER A 1 1035 ? -28.791 9.392 55.142 1.00 91.56 1035 SER A CA 1
ATOM 7663 C C . SER A 1 1035 ? -27.504 9.800 55.859 1.00 91.56 1035 SER A C 1
ATOM 7665 O O . SER A 1 1035 ? -27.484 10.762 56.637 1.00 91.56 1035 SER A O 1
ATOM 7667 N N . LEU A 1 1036 ? -26.418 9.086 55.569 1.00 89.19 1036 LEU A N 1
ATOM 7668 C CA . LEU A 1 1036 ? -25.066 9.459 55.968 1.00 89.19 1036 LEU A CA 1
ATOM 7669 C C . LEU A 1 1036 ? -24.717 10.846 55.427 1.00 89.19 1036 LEU A C 1
ATOM 7671 O O . LEU A 1 1036 ? -25.070 11.214 54.308 1.00 89.19 1036 LEU A O 1
ATOM 7675 N N . THR A 1 1037 ? -23.972 11.618 56.214 1.00 87.31 1037 THR A N 1
ATOM 7676 C CA . THR A 1 1037 ? -23.439 12.911 55.766 1.00 87.31 1037 THR A CA 1
ATOM 7677 C C . THR A 1 1037 ? -21.935 12.953 55.941 1.00 87.31 1037 THR A C 1
ATOM 7679 O O . THR A 1 1037 ? -21.426 12.559 56.993 1.00 87.31 1037 THR A O 1
ATOM 7682 N N . ASN A 1 1038 ? -21.235 13.504 54.949 1.00 82.38 1038 ASN A N 1
ATOM 7683 C CA . ASN A 1 1038 ? -19.816 13.812 55.077 1.00 82.38 1038 ASN A CA 1
ATOM 7684 C C . ASN A 1 1038 ? -19.580 14.837 56.191 1.00 82.38 1038 ASN A C 1
ATOM 7686 O O . ASN A 1 1038 ? -20.232 15.882 56.249 1.00 82.38 1038 ASN A O 1
ATOM 7690 N N . MET A 1 1039 ? -18.607 14.551 57.045 1.00 75.00 1039 MET A N 1
ATOM 7691 C CA . MET A 1 1039 ? -18.025 15.511 57.973 1.00 75.00 1039 MET A CA 1
ATOM 7692 C C . MET A 1 1039 ? -16.817 16.185 57.321 1.00 75.00 1039 MET A C 1
ATOM 7694 O O . MET A 1 1039 ? -15.843 15.511 56.992 1.00 75.00 1039 MET A O 1
ATOM 7698 N N . ASN A 1 1040 ? -16.864 17.515 57.194 1.00 63.91 1040 ASN A N 1
ATOM 7699 C CA . ASN A 1 1040 ? -15.789 18.328 56.619 1.00 63.91 1040 ASN A CA 1
ATOM 7700 C C . ASN A 1 1040 ? -15.221 19.292 57.675 1.00 63.91 1040 ASN A C 1
ATOM 7702 O O . ASN A 1 1040 ? -15.543 20.482 57.680 1.00 63.91 1040 ASN A O 1
ATOM 7706 N N . GLU A 1 1041 ? -14.373 18.811 58.585 1.00 59.41 1041 GLU A N 1
ATOM 7707 C CA . GLU A 1 1041 ? -13.617 19.710 59.465 1.00 59.41 1041 GLU A CA 1
ATOM 7708 C C . GLU A 1 1041 ? -12.343 20.211 58.766 1.00 59.41 1041 GLU A C 1
ATOM 7710 O O . GLU A 1 1041 ? -11.505 19.427 58.326 1.00 59.41 1041 GLU A O 1
ATOM 7715 N N . GLY A 1 1042 ? -12.171 21.535 58.672 1.00 57.28 1042 GLY A N 1
ATOM 7716 C CA . GLY A 1 1042 ? -10.926 22.158 58.197 1.00 57.28 1042 GLY A CA 1
ATOM 7717 C C . GLY A 1 1042 ? -10.725 22.242 56.675 1.00 57.28 1042 GLY A C 1
ATOM 7718 O O . GLY A 1 1042 ? -9.593 22.441 56.248 1.00 57.28 1042 GLY A O 1
ATOM 7719 N N . GLY A 1 1043 ? -11.782 22.118 55.858 1.00 58.75 1043 GLY A N 1
ATOM 7720 C CA . GLY A 1 1043 ? -11.695 22.275 54.391 1.00 58.75 1043 GLY A CA 1
ATOM 7721 C C . GLY A 1 1043 ? -11.149 21.051 53.645 1.00 58.75 1043 GLY A C 1
ATOM 7722 O O . GLY A 1 1043 ? -10.611 21.176 52.550 1.00 58.75 1043 GLY A O 1
ATOM 7723 N N . VAL A 1 1044 ? -11.257 19.877 54.262 1.00 60.22 1044 VAL A N 1
ATOM 7724 C CA . VAL A 1 1044 ? -10.739 18.602 53.758 1.00 60.22 1044 VAL A CA 1
ATOM 7725 C C . VAL A 1 1044 ? -11.747 17.936 52.805 1.00 60.22 1044 VAL A C 1
ATOM 7727 O O . VAL A 1 1044 ? -12.953 18.132 52.949 1.00 60.22 1044 VAL A O 1
ATOM 7730 N N . ALA A 1 1045 ? -11.254 17.173 51.821 1.00 63.75 1045 ALA A N 1
ATOM 7731 C CA . ALA A 1 1045 ? -12.081 16.486 50.827 1.00 63.75 1045 ALA A CA 1
ATOM 7732 C C . ALA A 1 1045 ? -13.032 15.450 51.471 1.00 63.75 1045 ALA A C 1
ATOM 7734 O O . ALA A 1 1045 ? -12.615 14.746 52.397 1.00 63.75 1045 ALA A O 1
ATOM 7735 N N . PRO A 1 1046 ? -14.283 15.330 50.983 1.00 72.00 1046 PRO A N 1
ATOM 7736 C CA . PRO A 1 1046 ? -15.239 14.344 51.481 1.00 72.00 1046 PRO A CA 1
ATOM 7737 C C . PRO A 1 1046 ? -14.712 12.917 51.304 1.00 72.00 1046 PRO A C 1
ATOM 7739 O O . PRO A 1 1046 ? -13.882 12.656 50.433 1.00 72.00 1046 PRO A O 1
ATOM 7742 N N . MET A 1 1047 ? -15.208 11.984 52.115 1.00 75.62 1047 MET A N 1
ATOM 7743 C CA . MET A 1 1047 ? -14.930 10.564 51.929 1.00 75.62 1047 MET A CA 1
ATOM 7744 C C . MET A 1 1047 ? -15.656 10.093 50.655 1.00 75.62 1047 MET A C 1
ATOM 7746 O O . MET A 1 1047 ? -16.884 10.182 50.620 1.00 75.62 1047 MET A O 1
ATOM 7750 N N . PRO A 1 1048 ? -14.956 9.640 49.597 1.00 72.56 1048 PRO A N 1
ATOM 7751 C CA . PRO A 1 1048 ? -15.621 9.095 48.421 1.00 72.56 1048 PRO A CA 1
ATOM 7752 C C . PRO A 1 1048 ? -16.313 7.777 48.776 1.00 72.56 1048 PRO A C 1
ATOM 7754 O O . PRO A 1 1048 ? -15.693 6.842 49.291 1.00 72.56 1048 PRO A O 1
ATOM 7757 N N . TRP A 1 1049 ? -17.601 7.680 48.471 1.00 74.12 1049 TRP A N 1
ATOM 7758 C CA . TRP A 1 1049 ? -18.325 6.418 48.480 1.00 74.12 1049 TRP A CA 1
ATOM 7759 C C . TRP A 1 1049 ? -18.958 6.177 47.122 1.00 74.12 1049 TRP A C 1
ATOM 7761 O O . TRP A 1 1049 ? -19.546 7.079 46.553 1.00 74.12 1049 TRP A O 1
ATOM 7771 N N . SER A 1 1050 ? -18.831 4.958 46.608 1.00 67.69 1050 SER A N 1
ATOM 7772 C CA . SER A 1 1050 ? -19.366 4.552 45.304 1.00 67.69 1050 SER A CA 1
ATOM 7773 C C . SER A 1 1050 ? -19.953 3.141 45.384 1.00 67.69 1050 SER A C 1
ATOM 7775 O O . SER A 1 1050 ? -19.911 2.501 46.439 1.00 67.69 1050 SER A O 1
ATOM 7777 N N . SER A 1 1051 ? -20.417 2.603 44.255 1.00 67.56 1051 SER A N 1
ATOM 7778 C CA . SER A 1 1051 ? -20.789 1.185 44.121 1.00 67.56 1051 SER A CA 1
ATOM 7779 C C . SER A 1 1051 ? -19.632 0.206 44.403 1.00 67.56 1051 SER A C 1
ATOM 7781 O O . SER A 1 1051 ? -19.862 -0.991 44.576 1.00 67.56 1051 SER A O 1
ATOM 7783 N N . ALA A 1 1052 ? -18.386 0.687 44.514 1.00 71.50 1052 ALA A N 1
ATOM 7784 C CA . ALA A 1 1052 ? -17.231 -0.097 44.956 1.00 71.50 1052 ALA A CA 1
ATOM 7785 C C . ALA A 1 1052 ? -17.025 -0.097 46.489 1.00 71.50 1052 ALA A C 1
ATOM 7787 O O . ALA A 1 1052 ? -16.206 -0.867 46.991 1.00 71.50 1052 ALA A O 1
ATOM 7788 N N . GLY A 1 1053 ? -17.770 0.722 47.243 1.00 77.88 1053 GLY A N 1
ATOM 7789 C CA . GLY A 1 1053 ? -17.658 0.876 48.698 1.00 77.88 1053 GLY A CA 1
ATOM 7790 C C . GLY A 1 1053 ? -17.219 2.277 49.136 1.00 77.88 1053 GLY A C 1
ATOM 7791 O O . GLY A 1 1053 ? -17.139 3.210 48.335 1.00 77.88 1053 GLY A O 1
ATOM 7792 N N . TRP A 1 1054 ? -16.973 2.431 50.436 1.00 82.12 1054 TRP A N 1
ATOM 7793 C CA . TRP A 1 1054 ? -16.658 3.696 51.105 1.00 82.12 1054 TRP A CA 1
ATOM 7794 C C . TRP A 1 1054 ? -15.159 3.773 51.389 1.00 82.12 1054 TRP A C 1
ATOM 7796 O O . TRP A 1 1054 ? -14.663 3.042 52.250 1.00 82.12 1054 TRP A O 1
ATOM 7806 N N . ALA A 1 1055 ? -14.437 4.638 50.679 1.00 73.94 1055 ALA A N 1
ATOM 7807 C CA . ALA A 1 1055 ? -12.981 4.726 50.744 1.00 73.94 1055 ALA A CA 1
ATOM 7808 C C . ALA A 1 1055 ? -12.530 6.017 51.432 1.00 73.94 1055 ALA A C 1
ATOM 7810 O O . ALA A 1 1055 ? -13.026 7.101 51.142 1.00 73.94 1055 ALA A O 1
ATOM 7811 N N . THR A 1 1056 ? -11.568 5.920 52.344 1.00 61.00 1056 THR A N 1
ATOM 7812 C CA . THR A 1 1056 ? -10.925 7.085 52.963 1.00 61.00 1056 THR A CA 1
ATOM 7813 C C . THR A 1 1056 ? -9.829 7.642 52.046 1.00 61.00 1056 THR A C 1
ATOM 7815 O O . THR A 1 1056 ? -9.081 6.883 51.437 1.00 61.00 1056 THR A O 1
ATOM 7818 N N . GLY A 1 1057 ? -9.719 8.970 51.927 1.00 56.28 1057 GLY A N 1
ATOM 7819 C CA . GLY A 1 1057 ? -8.620 9.613 51.196 1.00 56.28 1057 GLY A CA 1
ATOM 7820 C C . GLY A 1 1057 ? -7.322 9.636 52.015 1.00 56.28 1057 GLY A C 1
ATOM 7821 O O . GLY A 1 1057 ? -7.355 9.880 53.226 1.00 56.28 1057 GLY A O 1
ATOM 7822 N N . ALA A 1 1058 ? -6.171 9.439 51.366 1.00 51.44 1058 ALA A N 1
ATOM 7823 C CA . ALA A 1 1058 ? -4.866 9.406 52.029 1.00 51.44 1058 ALA A CA 1
ATOM 7824 C C . ALA A 1 1058 ? -4.606 10.681 52.870 1.00 51.44 1058 ALA A C 1
ATOM 7826 O O . ALA A 1 1058 ? -4.556 11.794 52.348 1.00 51.44 1058 ALA A O 1
ATOM 7827 N N . GLY A 1 1059 ? -4.432 10.519 54.189 1.00 54.44 1059 GLY A N 1
ATOM 7828 C CA . GLY A 1 1059 ? -3.962 11.578 55.099 1.00 54.44 1059 GLY A CA 1
ATOM 7829 C C . GLY A 1 1059 ? -4.991 12.616 55.585 1.00 54.44 1059 GLY A C 1
ATOM 7830 O O . GLY A 1 1059 ? -4.584 13.696 56.011 1.00 54.44 1059 GLY A O 1
ATOM 7831 N N . SER A 1 1060 ? -6.296 12.331 55.555 1.00 55.75 1060 SER A N 1
ATOM 7832 C CA . SER A 1 1060 ? -7.350 13.352 55.715 1.00 55.75 1060 SER A CA 1
ATOM 7833 C C . SER A 1 1060 ? -8.305 13.134 56.911 1.00 55.75 1060 SER A C 1
ATOM 7835 O O . SER A 1 1060 ? -8.636 12.005 57.261 1.00 55.75 1060 SER A O 1
ATOM 7837 N N . ARG A 1 1061 ? -8.744 14.228 57.566 1.00 67.62 1061 ARG A N 1
ATOM 7838 C CA . ARG A 1 1061 ? -9.709 14.269 58.698 1.00 67.62 1061 ARG A CA 1
ATOM 7839 C C . ARG A 1 1061 ? -11.171 14.080 58.246 1.00 67.62 1061 ARG A C 1
ATOM 7841 O O . ARG A 1 1061 ? -12.044 14.858 58.627 1.00 67.62 1061 ARG A O 1
ATOM 7848 N N . SER A 1 1062 ? -11.428 13.079 57.411 1.00 72.75 1062 SER A N 1
ATOM 7849 C CA . SER A 1 1062 ? -12.739 12.854 56.789 1.00 72.75 1062 SER A CA 1
ATOM 7850 C C . SER A 1 1062 ? -13.452 11.664 57.429 1.00 72.75 1062 SER A C 1
ATOM 7852 O O . SER A 1 1062 ? -12.832 10.644 57.755 1.00 72.75 1062 SER A O 1
ATOM 7854 N N . ALA A 1 1063 ? -14.759 11.799 57.649 1.00 77.62 1063 ALA A N 1
ATOM 7855 C CA . ALA A 1 1063 ? -15.582 10.744 58.229 1.00 77.62 1063 ALA A CA 1
ATOM 7856 C C . ALA A 1 1063 ? -17.053 10.862 57.806 1.00 77.62 1063 ALA A C 1
ATOM 7858 O O . ALA A 1 1063 ? -17.515 11.932 57.408 1.00 77.62 1063 ALA A O 1
ATOM 7859 N N . LEU A 1 1064 ? -17.791 9.763 57.938 1.00 83.19 1064 LEU A N 1
ATOM 7860 C CA . LEU A 1 1064 ? -19.242 9.706 57.765 1.00 83.19 1064 LEU A CA 1
ATOM 7861 C C . LEU A 1 1064 ? -19.906 9.862 59.128 1.00 83.19 1064 LEU A C 1
ATOM 7863 O O . LEU A 1 1064 ? -19.642 9.065 60.029 1.00 83.19 1064 LEU A O 1
ATOM 7867 N N . ASP A 1 1065 ? -20.757 10.873 59.288 1.00 86.88 1065 ASP A N 1
ATOM 7868 C CA . ASP A 1 1065 ? -21.637 10.984 60.454 1.00 86.88 1065 ASP A CA 1
ATOM 7869 C C . ASP A 1 1065 ? -22.754 9.950 60.338 1.00 86.88 1065 ASP A C 1
ATOM 7871 O O . ASP A 1 1065 ? -23.584 10.022 59.428 1.00 86.88 1065 ASP A O 1
ATOM 7875 N N . LEU A 1 1066 ? -22.760 8.995 61.271 1.00 88.12 1066 LEU A N 1
ATOM 7876 C CA . LEU A 1 1066 ? -23.698 7.875 61.271 1.00 88.12 1066 LEU A CA 1
ATOM 7877 C C . LEU A 1 1066 ? -25.080 8.236 61.807 1.00 88.12 1066 LEU A C 1
ATOM 7879 O O . LEU A 1 1066 ? -25.985 7.401 61.753 1.00 88.12 1066 LEU A O 1
ATOM 7883 N N . LYS A 1 1067 ? -25.242 9.455 62.341 1.00 90.50 1067 LYS A N 1
ATOM 7884 C CA . LYS A 1 1067 ? -26.474 9.921 62.995 1.00 90.50 1067 LYS A CA 1
ATOM 7885 C C . LYS A 1 1067 ? -26.896 9.019 64.158 1.00 90.50 1067 LYS A C 1
ATOM 7887 O O . LYS A 1 1067 ? -28.082 8.788 64.370 1.00 90.50 1067 LYS A O 1
ATOM 7892 N N . ILE A 1 1068 ? -25.907 8.518 64.899 1.00 88.31 1068 ILE A N 1
ATOM 7893 C CA . ILE A 1 1068 ? -26.092 7.711 66.109 1.00 88.31 1068 ILE A CA 1
ATOM 7894 C C . ILE A 1 1068 ? -25.570 8.504 67.299 1.00 88.31 1068 ILE A C 1
ATOM 7896 O O . ILE A 1 1068 ? -24.423 8.961 67.292 1.00 88.31 1068 ILE A O 1
ATOM 7900 N N . ASN A 1 1069 ? -26.394 8.613 68.335 1.00 89.06 1069 ASN A N 1
ATOM 7901 C CA . ASN A 1 1069 ? -25.993 9.115 69.634 1.00 89.06 1069 ASN A CA 1
ATOM 7902 C C . ASN A 1 1069 ? -25.714 7.927 70.564 1.00 89.06 1069 ASN A C 1
ATOM 7904 O O . ASN A 1 1069 ? -26.649 7.360 71.132 1.00 89.06 1069 ASN A O 1
ATOM 7908 N N . PRO A 1 1070 ? -24.446 7.547 70.787 1.00 84.62 1070 PRO A N 1
ATOM 7909 C CA . PRO A 1 1070 ? -24.128 6.358 71.571 1.00 84.62 1070 PRO A CA 1
ATOM 7910 C C . PRO A 1 1070 ? -24.535 6.466 73.048 1.00 84.62 1070 PRO A C 1
ATOM 7912 O O . PRO A 1 1070 ? -24.627 5.450 73.723 1.00 84.62 1070 PRO A O 1
ATOM 7915 N N . VAL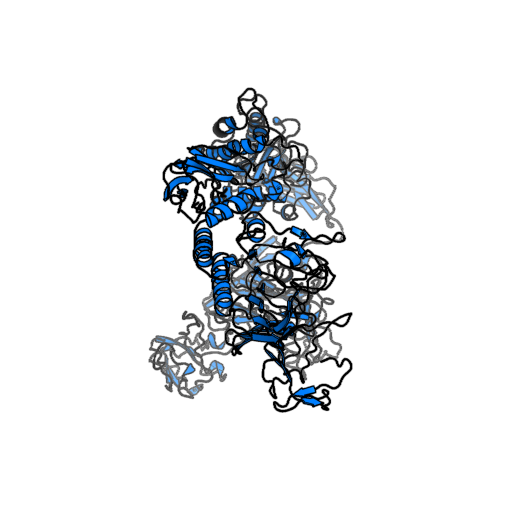 A 1 1071 ? -24.810 7.669 73.565 1.00 83.62 1071 VAL A N 1
ATOM 7916 C CA . VAL A 1 1071 ? -25.317 7.862 74.935 1.00 83.62 1071 VAL A CA 1
ATOM 7917 C C . VAL A 1 1071 ? -26.781 7.429 75.056 1.00 83.62 1071 VAL A C 1
ATOM 7919 O O . VAL A 1 1071 ? -27.208 6.987 76.123 1.00 83.62 1071 VAL A O 1
ATOM 7922 N N . VAL A 1 1072 ? -27.555 7.585 73.980 1.00 86.25 1072 VAL A N 1
ATOM 7923 C CA . VAL A 1 1072 ? -29.011 7.377 73.967 1.00 86.25 1072 VAL A CA 1
ATOM 7924 C C . VAL A 1 1072 ? -29.375 6.074 73.264 1.00 86.25 1072 VAL A C 1
ATOM 7926 O O . VAL A 1 1072 ? -30.169 5.295 73.784 1.00 86.25 1072 VAL A O 1
ATOM 7929 N N . ASP A 1 1073 ? -28.766 5.826 72.110 1.00 88.38 1073 ASP A N 1
ATOM 7930 C CA . ASP A 1 1073 ? -29.160 4.758 71.194 1.00 88.38 1073 ASP A CA 1
ATOM 7931 C C . ASP A 1 1073 ? -28.444 3.431 71.488 1.00 88.38 1073 ASP A C 1
ATOM 7933 O O . ASP A 1 1073 ? -28.865 2.371 71.027 1.00 88.38 1073 ASP A O 1
ATOM 7937 N N . MET A 1 1074 ? -27.360 3.469 72.270 1.00 89.38 1074 MET A N 1
ATOM 7938 C CA . MET A 1 1074 ? -26.560 2.299 72.628 1.00 89.38 1074 MET A CA 1
ATOM 7939 C C . MET A 1 1074 ? -26.474 2.170 74.156 1.00 89.38 1074 MET A C 1
ATOM 7941 O O . MET A 1 1074 ? -25.672 2.849 74.795 1.00 89.38 1074 MET A O 1
ATOM 7945 N N . PRO A 1 1075 ? -27.274 1.292 74.787 1.00 89.19 1075 PRO A N 1
ATOM 7946 C CA . PRO A 1 1075 ? -27.236 1.106 76.232 1.00 89.19 1075 PRO A CA 1
ATOM 7947 C C . PRO A 1 1075 ? -25.851 0.693 76.737 1.00 89.19 1075 PRO A C 1
ATOM 7949 O O . PRO A 1 1075 ? -25.156 -0.122 76.131 1.00 89.19 1075 PRO A O 1
ATOM 7952 N N . GLN A 1 1076 ? -25.467 1.221 77.900 1.00 86.81 1076 GLN A N 1
ATOM 7953 C CA . GLN A 1 1076 ? -24.124 1.043 78.458 1.00 86.81 1076 GLN A CA 1
ATOM 7954 C C . GLN A 1 1076 ? -23.715 -0.419 78.633 1.00 86.81 1076 GLN A C 1
ATOM 7956 O O . GLN A 1 1076 ? -22.573 -0.761 78.360 1.00 86.81 1076 GLN A O 1
ATOM 7961 N N . THR A 1 1077 ? -24.646 -1.280 79.039 1.00 89.88 1077 THR A N 1
ATOM 7962 C CA . THR A 1 1077 ? -24.396 -2.690 79.365 1.00 89.88 1077 THR A CA 1
ATOM 7963 C C . THR A 1 1077 ? -24.961 -3.667 78.337 1.00 89.88 1077 THR A C 1
ATOM 7965 O O . THR A 1 1077 ? -24.851 -4.871 78.532 1.00 89.88 1077 THR A O 1
ATOM 7968 N N . SER A 1 1078 ? -25.589 -3.200 77.258 1.00 93.06 1078 SER A N 1
ATOM 7969 C CA . SER A 1 1078 ? -26.154 -4.089 76.238 1.00 93.06 1078 SER A CA 1
ATOM 7970 C C . SER A 1 1078 ? -26.216 -3.366 74.903 1.00 93.06 1078 SER A C 1
ATOM 7972 O O . SER A 1 1078 ? -27.145 -2.610 74.635 1.00 93.06 1078 SER A O 1
ATOM 7974 N N . CYS A 1 1079 ? -25.202 -3.569 74.073 1.00 93.25 1079 CYS A N 1
ATOM 7975 C CA . CYS A 1 1079 ? -25.114 -2.939 72.761 1.00 93.25 1079 CYS A CA 1
ATOM 7976 C C . CYS A 1 1079 ? -24.140 -3.700 71.868 1.00 93.25 1079 CYS A C 1
ATOM 7978 O O . CYS A 1 1079 ? -23.333 -4.506 72.336 1.00 93.25 1079 CYS A O 1
ATOM 7980 N N . ALA A 1 1080 ? -24.205 -3.444 70.569 1.00 93.50 1080 ALA A N 1
ATOM 7981 C CA . ALA A 1 1080 ? -23.258 -4.009 69.627 1.00 93.50 1080 ALA A CA 1
ATOM 7982 C C . ALA A 1 1080 ? -22.991 -3.065 68.460 1.00 93.50 1080 ALA A C 1
ATOM 7984 O O . ALA A 1 1080 ? -23.766 -2.151 68.177 1.00 93.50 1080 ALA A O 1
ATOM 7985 N N . PHE A 1 1081 ? -21.875 -3.302 67.783 1.00 90.00 1081 PHE A N 1
ATOM 7986 C CA . PHE A 1 1081 ? -21.430 -2.487 66.671 1.00 90.00 1081 PHE A CA 1
ATOM 7987 C C . PHE A 1 1081 ? -20.678 -3.339 65.633 1.00 90.00 1081 PHE A C 1
ATOM 7989 O O . PHE A 1 1081 ? -19.755 -4.070 66.000 1.00 90.00 1081 PHE A O 1
ATOM 7996 N N . ALA A 1 1082 ? -21.033 -3.219 64.350 1.00 91.06 1082 ALA A N 1
ATOM 7997 C CA . ALA A 1 1082 ? -20.480 -3.992 63.238 1.00 91.06 1082 ALA A CA 1
ATOM 7998 C C . ALA A 1 1082 ? -19.982 -3.118 62.075 1.00 91.06 1082 ALA A C 1
ATOM 8000 O O . ALA A 1 1082 ? -20.572 -2.087 61.758 1.00 91.06 1082 ALA A O 1
ATOM 8001 N N . ALA A 1 1083 ? -18.930 -3.576 61.397 1.00 88.38 1083 ALA A N 1
ATOM 8002 C CA . ALA A 1 1083 ? -18.423 -3.004 60.150 1.00 88.38 1083 ALA A CA 1
ATOM 8003 C C . ALA A 1 1083 ? -18.055 -4.108 59.151 1.00 88.38 1083 ALA A C 1
ATOM 8005 O O . ALA A 1 1083 ? -17.481 -5.121 59.547 1.00 88.38 1083 ALA A O 1
ATOM 8006 N N . TRP A 1 1084 ? -18.337 -3.906 57.865 1.00 90.00 1084 TRP A N 1
ATOM 8007 C CA . TRP A 1 1084 ? -17.990 -4.832 56.782 1.00 90.00 1084 TRP A CA 1
ATOM 8008 C C . TRP A 1 1084 ? -16.875 -4.257 55.918 1.00 90.00 1084 TRP A C 1
ATOM 8010 O O . TRP A 1 1084 ? -16.903 -3.082 55.557 1.00 90.00 1084 TRP A O 1
ATOM 8020 N N . PHE A 1 1085 ? -15.914 -5.101 55.555 1.00 83.44 1085 PHE A N 1
ATOM 8021 C CA . PHE A 1 1085 ? -14.706 -4.703 54.832 1.00 83.44 1085 PHE A CA 1
ATOM 8022 C C . PHE A 1 1085 ? -14.556 -5.518 53.548 1.00 83.44 1085 PHE A C 1
ATOM 8024 O O . PHE A 1 1085 ? -14.703 -6.741 53.597 1.00 83.44 1085 PHE A O 1
ATOM 8031 N N . SER A 1 1086 ? -14.229 -4.866 52.426 1.00 79.25 1086 SER A N 1
ATOM 8032 C CA . SER A 1 1086 ? -13.884 -5.552 51.164 1.00 79.25 1086 SER A CA 1
ATOM 8033 C C . SER A 1 1086 ? -12.405 -5.923 51.086 1.00 79.25 1086 SER A C 1
ATOM 8035 O O . SER A 1 1086 ? -12.057 -6.983 50.576 1.00 79.25 1086 SER A O 1
ATOM 8037 N N . THR A 1 1087 ? -11.533 -5.072 51.627 1.00 71.50 1087 THR A N 1
ATOM 8038 C CA . THR A 1 1087 ? -10.089 -5.291 51.743 1.00 71.50 1087 THR A CA 1
ATOM 8039 C C . THR A 1 1087 ? -9.590 -4.763 53.090 1.00 71.50 1087 THR A C 1
ATOM 8041 O O . THR A 1 1087 ? -10.109 -3.783 53.627 1.00 71.50 1087 THR A O 1
ATOM 8044 N N . LEU A 1 1088 ? -8.587 -5.432 53.662 1.00 65.94 1088 LEU A N 1
ATOM 8045 C CA . LEU A 1 1088 ? -7.860 -4.979 54.851 1.00 65.94 1088 LEU A CA 1
ATOM 8046 C C . LEU A 1 1088 ? -6.453 -4.573 54.375 1.00 65.94 1088 LEU A C 1
ATOM 8048 O O . LEU A 1 1088 ? -5.807 -5.384 53.719 1.00 65.94 1088 LEU A O 1
ATOM 8052 N N . GLN A 1 1089 ? -5.995 -3.344 54.650 1.00 57.28 1089 GLN A N 1
ATOM 8053 C CA . GLN A 1 1089 ? -4.641 -2.830 54.333 1.00 57.28 1089 GLN A CA 1
ATOM 8054 C C . GLN A 1 1089 ? -3.919 -2.337 55.615 1.00 57.28 1089 GLN A C 1
ATOM 8056 O O . GLN A 1 1089 ? -4.510 -2.290 56.700 1.00 57.28 1089 GLN A O 1
ATOM 8061 N N . ASP A 1 1090 ? -2.626 -1.996 55.554 1.00 49.31 1090 ASP A N 1
ATOM 8062 C CA . ASP A 1 1090 ? -1.911 -1.485 56.736 1.00 49.31 1090 ASP A CA 1
ATOM 8063 C C . ASP A 1 1090 ? -2.458 -0.106 57.122 1.00 49.31 1090 ASP A C 1
ATOM 8065 O O . ASP A 1 1090 ? -2.646 0.758 56.277 1.00 49.31 1090 ASP A O 1
ATOM 8069 N N . ASN A 1 1091 ? -2.769 0.093 58.407 1.00 51.03 1091 ASN A N 1
ATOM 8070 C CA . ASN A 1 1091 ? -3.518 1.259 58.891 1.00 51.03 1091 ASN A CA 1
ATOM 8071 C C . ASN A 1 1091 ? -4.905 1.473 58.248 1.00 51.03 1091 ASN A C 1
ATOM 8073 O O . ASN A 1 1091 ? -5.412 2.585 58.336 1.00 51.03 1091 ASN A O 1
ATOM 8077 N N . THR A 1 1092 ? -5.589 0.461 57.691 1.00 51.34 1092 THR A N 1
ATOM 8078 C CA . THR A 1 1092 ? -7.002 0.630 57.283 1.00 51.34 1092 THR A CA 1
ATOM 8079 C C . THR A 1 1092 ? -7.904 0.895 58.472 1.00 51.34 1092 THR A C 1
ATOM 8081 O O . THR A 1 1092 ? -8.474 -0.013 59.073 1.00 51.34 1092 THR A O 1
ATOM 8084 N N . ALA A 1 1093 ? -8.048 2.159 58.828 1.00 50.88 1093 ALA A N 1
ATOM 8085 C CA . ALA A 1 1093 ? -9.078 2.611 59.723 1.00 50.88 1093 ALA A CA 1
ATOM 8086 C C . ALA A 1 1093 ? -10.277 3.071 58.886 1.00 50.88 1093 ALA A C 1
ATOM 8088 O O . ALA A 1 1093 ? -10.272 4.200 58.410 1.00 50.88 1093 ALA A O 1
ATOM 8089 N N . PRO A 1 1094 ? -11.378 2.314 58.820 1.00 53.41 1094 PRO A N 1
ATOM 8090 C CA . PRO A 1 1094 ? -12.627 2.899 59.224 1.00 53.41 1094 PRO A CA 1
ATOM 8091 C C . PRO A 1 1094 ? -12.644 2.821 60.740 1.00 53.41 1094 PRO A C 1
ATOM 8093 O O . PRO A 1 1094 ? -12.995 1.815 61.357 1.00 53.41 1094 PRO A O 1
ATOM 8096 N N . SER A 1 1095 ? -12.130 3.869 61.357 1.00 64.19 1095 SER A N 1
ATOM 8097 C CA . SER A 1 1095 ? -12.198 3.973 62.791 1.00 64.19 1095 SER A CA 1
ATOM 8098 C C . SER A 1 1095 ? -13.635 4.372 63.096 1.00 64.19 1095 SER A C 1
ATOM 8100 O O . SER A 1 1095 ? -14.032 5.522 62.947 1.00 64.19 1095 SER A O 1
ATOM 8102 N N . LEU A 1 1096 ? -14.444 3.400 63.489 1.00 70.81 1096 LEU A N 1
ATOM 8103 C CA . LEU A 1 1096 ? -15.687 3.754 64.150 1.00 70.81 1096 LEU A CA 1
ATOM 8104 C C . LEU A 1 1096 ? -15.293 4.377 65.458 1.00 70.81 1096 LEU A C 1
ATOM 8106 O O . LEU A 1 1096 ? -14.597 3.725 66.216 1.00 70.81 1096 LEU A O 1
ATOM 8110 N N . ILE A 1 1097 ? -15.548 5.662 65.638 1.00 70.75 1097 ILE A N 1
ATOM 8111 C CA . ILE A 1 1097 ? -15.016 6.432 66.760 1.00 70.75 1097 ILE A CA 1
ATOM 8112 C C . ILE A 1 1097 ? -16.143 7.309 67.282 1.00 70.75 1097 ILE A C 1
ATOM 8114 O O . ILE A 1 1097 ? -16.725 8.091 66.529 1.00 70.75 1097 ILE A O 1
ATOM 8118 N N . GLY A 1 1098 ? -16.428 7.183 68.577 1.00 68.50 1098 GLY A N 1
ATOM 8119 C CA . GLY A 1 1098 ? -17.030 8.280 69.333 1.00 68.50 1098 GLY A CA 1
ATOM 8120 C C . GLY A 1 1098 ? -15.948 9.305 69.669 1.00 68.50 1098 GLY A C 1
ATOM 8121 O O . GLY A 1 1098 ? -14.813 8.909 69.943 1.00 68.50 1098 GLY A O 1
ATOM 8122 N N . ASP A 1 1099 ? -16.261 10.604 69.658 1.00 66.69 1099 ASP A N 1
ATOM 8123 C CA . ASP A 1 1099 ? -15.246 11.676 69.808 1.00 66.69 1099 ASP A CA 1
ATOM 8124 C C . ASP A 1 1099 ? -14.375 11.569 71.074 1.00 66.69 1099 ASP A C 1
ATOM 8126 O O . ASP A 1 1099 ? -13.296 12.151 71.144 1.00 66.69 1099 ASP A O 1
ATOM 8130 N N . ASP A 1 1100 ? -14.814 10.803 72.070 1.00 67.56 1100 ASP A N 1
ATOM 8131 C CA . ASP A 1 1100 ? -14.131 10.580 73.342 1.00 67.56 1100 ASP A CA 1
ATOM 8132 C C . ASP A 1 1100 ? -13.357 9.249 73.428 1.00 67.56 1100 ASP A C 1
ATOM 8134 O O . ASP A 1 1100 ? -12.817 8.909 74.481 1.00 67.56 1100 ASP A O 1
ATOM 8138 N N . THR A 1 1101 ? -13.293 8.478 72.336 1.00 67.31 1101 THR A N 1
ATOM 8139 C CA . THR A 1 1101 ? -12.619 7.168 72.217 1.00 67.31 1101 THR A CA 1
ATOM 8140 C C . THR A 1 1101 ? -13.160 6.043 73.116 1.00 67.31 1101 THR A C 1
ATOM 8142 O O . THR A 1 1101 ? -12.565 4.961 73.183 1.00 67.31 1101 THR A O 1
ATOM 8145 N N . SER A 1 1102 ? -14.311 6.253 73.766 1.00 71.44 1102 SER A N 1
ATOM 8146 C CA . SER A 1 1102 ? -14.993 5.249 74.604 1.00 71.44 1102 SER A CA 1
ATOM 8147 C C . SER A 1 1102 ? -15.614 4.103 73.792 1.00 71.44 1102 SER A C 1
ATOM 8149 O O . SER A 1 1102 ? -15.890 3.022 74.320 1.00 71.44 1102 SER A O 1
ATOM 8151 N N . ILE A 1 1103 ? -15.799 4.329 72.489 1.00 80.88 1103 ILE A N 1
ATOM 8152 C CA . ILE A 1 1103 ? -16.299 3.366 71.514 1.00 80.88 1103 ILE A CA 1
ATOM 8153 C C . ILE A 1 1103 ? -15.400 3.438 70.295 1.00 80.88 1103 ILE A C 1
ATOM 8155 O O . ILE A 1 1103 ? -15.278 4.503 69.685 1.00 80.88 1103 ILE A O 1
ATOM 8159 N N . TYR A 1 1104 ? -14.790 2.311 69.939 1.00 81.44 1104 TYR A N 1
ATOM 8160 C CA . TYR A 1 1104 ? -14.237 2.140 68.614 1.00 81.44 1104 TYR A CA 1
ATOM 8161 C C . TYR A 1 1104 ? -14.048 0.690 68.182 1.00 81.44 1104 TYR A C 1
ATOM 8163 O O . TYR A 1 1104 ? -13.860 -0.209 68.997 1.00 81.44 1104 TYR A O 1
ATOM 8171 N N . LEU A 1 1105 ? -14.014 0.479 66.869 1.00 83.12 1105 LEU A N 1
ATOM 8172 C CA . LEU A 1 1105 ? -13.629 -0.782 66.242 1.00 83.12 1105 LEU A CA 1
ATOM 8173 C C . LEU A 1 1105 ? -12.585 -0.494 65.163 1.00 83.12 1105 LEU A C 1
ATOM 8175 O O . LEU A 1 1105 ? -12.799 0.353 64.299 1.00 83.12 1105 LEU A O 1
ATOM 8179 N N . ARG A 1 1106 ? -11.438 -1.174 65.233 1.00 77.94 1106 ARG A N 1
ATOM 8180 C CA . ARG A 1 1106 ? -10.339 -1.033 64.271 1.00 77.94 1106 ARG A CA 1
ATOM 8181 C C . ARG A 1 1106 ? -9.799 -2.402 63.874 1.00 77.94 1106 ARG A C 1
ATOM 8183 O O . ARG A 1 1106 ? -9.401 -3.166 64.750 1.00 77.94 1106 ARG A O 1
ATOM 8190 N N . ALA A 1 1107 ? -9.723 -2.667 62.573 1.00 72.06 1107 ALA A N 1
ATOM 8191 C CA . ALA A 1 1107 ? -9.045 -3.830 61.997 1.00 72.06 1107 ALA A CA 1
ATOM 8192 C C . ALA A 1 1107 ? -7.704 -3.408 61.362 1.00 72.06 1107 ALA A C 1
ATOM 8194 O O . ALA A 1 1107 ? -7.553 -2.260 60.948 1.00 72.06 1107 ALA A O 1
ATOM 8195 N N . ARG A 1 1108 ? -6.713 -4.306 61.319 1.00 67.75 1108 ARG A N 1
ATOM 8196 C CA . ARG A 1 1108 ? -5.375 -4.065 60.732 1.00 67.75 1108 ARG A CA 1
ATOM 8197 C C . ARG A 1 1108 ? -5.030 -5.141 59.694 1.00 67.75 1108 ARG A C 1
ATOM 8199 O O . ARG A 1 1108 ? -5.575 -6.239 59.780 1.00 67.75 1108 ARG A O 1
ATOM 8206 N N . LEU A 1 1109 ? -4.083 -4.866 58.783 1.00 62.84 1109 LEU A N 1
ATOM 8207 C CA . LEU A 1 1109 ? -3.557 -5.837 57.799 1.00 62.84 1109 LEU A CA 1
ATOM 8208 C C . LEU A 1 1109 ? -3.087 -7.144 58.444 1.00 62.84 1109 LEU A C 1
ATOM 8210 O O . LEU A 1 1109 ? -3.316 -8.220 57.905 1.00 62.84 1109 LEU A O 1
ATOM 8214 N N . SER A 1 1110 ? -2.477 -7.057 59.631 1.00 60.59 1110 SER A N 1
ATOM 8215 C CA . SER A 1 1110 ? -2.021 -8.219 60.404 1.00 60.59 1110 SER A CA 1
ATOM 8216 C C . SER A 1 1110 ? -3.168 -9.079 60.950 1.00 60.59 1110 SER A C 1
ATOM 8218 O O . SER A 1 1110 ? -2.951 -9.902 61.832 1.00 60.59 1110 SER A O 1
ATOM 8220 N N . GLY A 1 1111 ? -4.411 -8.800 60.553 1.00 61.59 1111 GLY A N 1
ATOM 8221 C CA . GLY A 1 1111 ? -5.608 -9.343 61.165 1.00 61.59 1111 GLY A CA 1
ATOM 8222 C C . GLY A 1 1111 ? -6.032 -8.610 62.427 1.00 61.59 1111 GLY A C 1
ATOM 8223 O O . GLY A 1 1111 ? -7.218 -8.545 62.727 1.00 61.59 1111 GLY A O 1
ATOM 8224 N N . ALA A 1 1112 ? -5.087 -8.040 63.178 1.00 73.06 1112 ALA A N 1
ATOM 8225 C CA . ALA A 1 1112 ? -5.329 -7.628 64.554 1.00 73.06 1112 ALA A CA 1
ATOM 8226 C C . ALA A 1 1112 ? -6.537 -6.686 64.698 1.00 73.06 1112 ALA A C 1
ATOM 8228 O O . ALA A 1 1112 ? -6.633 -5.657 64.020 1.00 73.06 1112 ALA A O 1
ATOM 8229 N N . ILE A 1 1113 ? -7.437 -7.024 65.621 1.00 78.62 1113 ILE A N 1
ATOM 8230 C CA . ILE A 1 1113 ? -8.626 -6.230 65.931 1.00 78.62 1113 ILE A CA 1
ATOM 8231 C C . ILE A 1 1113 ? -8.390 -5.519 67.253 1.00 78.62 1113 ILE A C 1
ATOM 8233 O O . ILE A 1 1113 ? -7.985 -6.122 68.246 1.00 78.62 1113 ILE A O 1
ATOM 8237 N N . ARG A 1 1114 ? -8.676 -4.221 67.276 1.00 81.75 1114 ARG A N 1
ATOM 8238 C CA . ARG A 1 1114 ? -8.735 -3.435 68.501 1.00 81.75 1114 ARG A CA 1
ATOM 8239 C C . ARG A 1 1114 ? -10.133 -2.866 68.633 1.00 81.75 1114 ARG A C 1
ATOM 8241 O O . ARG A 1 1114 ? -10.533 -2.033 67.822 1.00 81.75 1114 ARG A O 1
ATOM 8248 N N . ALA A 1 1115 ? -10.847 -3.319 69.651 1.00 85.88 1115 ALA A N 1
ATOM 8249 C CA . ALA A 1 1115 ? -12.202 -2.881 69.922 1.00 85.88 1115 ALA A CA 1
ATOM 8250 C C . ALA A 1 1115 ? -12.320 -2.318 71.339 1.00 85.88 1115 ALA A C 1
ATOM 8252 O O . ALA A 1 1115 ? -11.769 -2.863 72.298 1.00 85.88 1115 ALA A O 1
ATOM 8253 N N . ASN A 1 1116 ? -13.064 -1.233 71.469 1.00 85.50 1116 ASN A N 1
ATOM 8254 C CA . ASN A 1 1116 ? -13.553 -0.709 72.730 1.00 85.50 1116 ASN A CA 1
ATOM 8255 C C . ASN A 1 1116 ? -15.044 -0.426 72.557 1.00 85.50 1116 ASN A C 1
ATOM 8257 O O . ASN A 1 1116 ? -15.457 0.149 71.557 1.00 85.50 1116 ASN A O 1
ATOM 8261 N N . LEU A 1 1117 ? -15.853 -0.851 73.511 1.00 88.69 1117 LEU A N 1
ATOM 8262 C CA . LEU A 1 1117 ? -17.278 -0.575 73.520 1.00 88.69 1117 LEU A CA 1
ATOM 8263 C C . LEU A 1 1117 ? -17.650 -0.327 74.971 1.00 88.69 1117 LEU A C 1
ATOM 8265 O O . LEU A 1 1117 ? -17.674 -1.276 75.753 1.00 88.69 1117 LEU A O 1
ATOM 8269 N N . HIS A 1 1118 ? -17.838 0.937 75.350 1.00 86.69 1118 HIS A N 1
ATOM 8270 C CA . HIS A 1 1118 ? -18.163 1.348 76.721 1.00 86.69 1118 HIS A CA 1
ATOM 8271 C C . HIS A 1 1118 ? -17.195 0.768 77.764 1.00 86.69 1118 HIS A C 1
ATOM 8273 O O . HIS A 1 1118 ? -17.626 0.268 78.797 1.00 86.69 1118 HIS A O 1
ATOM 8279 N N . SER A 1 1119 ? -15.889 0.737 77.483 1.00 81.06 1119 SER A N 1
ATOM 8280 C CA . SER A 1 1119 ? -14.874 0.211 78.406 1.00 81.06 1119 SER A CA 1
ATOM 8281 C C . SER A 1 1119 ? -13.739 1.201 78.650 1.00 81.06 1119 SER A C 1
ATOM 8283 O O . SER A 1 1119 ? -13.384 2.010 77.792 1.00 81.06 1119 SER A O 1
ATOM 8285 N N . GLY A 1 1120 ? -13.110 1.086 79.821 1.00 73.19 1120 GLY A N 1
ATOM 8286 C CA . GLY A 1 1120 ? -11.861 1.781 80.152 1.00 73.19 1120 GLY A CA 1
ATOM 8287 C C . GLY A 1 1120 ? -10.607 1.079 79.631 1.00 73.19 1120 GLY A C 1
ATOM 8288 O O . GLY A 1 1120 ? -9.493 1.535 79.879 1.00 73.19 1120 GLY A O 1
ATOM 8289 N N . SER A 1 1121 ? -10.755 -0.064 78.963 1.00 79.31 1121 SER A N 1
ATOM 8290 C CA . SER A 1 1121 ? -9.652 -0.851 78.413 1.00 79.31 1121 SER A CA 1
ATOM 8291 C C . SER A 1 1121 ? -10.004 -1.395 77.036 1.00 79.31 1121 SER A C 1
ATOM 8293 O O . SER A 1 1121 ? -11.164 -1.515 76.664 1.00 79.31 1121 SER A O 1
ATOM 8295 N N . ASN A 1 1122 ? -8.977 -1.708 76.252 1.00 82.69 1122 ASN A N 1
ATOM 8296 C CA . ASN A 1 1122 ? -9.154 -2.174 74.881 1.00 82.69 1122 ASN A CA 1
ATOM 8297 C C . ASN A 1 1122 ? -9.182 -3.698 74.852 1.00 82.69 1122 ASN A C 1
ATOM 8299 O O . ASN A 1 1122 ? -8.380 -4.341 75.531 1.00 82.69 1122 ASN A O 1
ATOM 8303 N N . ASN A 1 1123 ? -10.037 -4.261 74.009 1.00 83.06 1123 ASN A N 1
ATOM 8304 C CA . ASN A 1 1123 ? -9.987 -5.663 73.622 1.00 83.06 1123 ASN A CA 1
ATOM 8305 C C . ASN A 1 1123 ? -9.105 -5.764 72.380 1.00 83.06 1123 ASN A C 1
ATOM 8307 O O . ASN A 1 1123 ? -9.509 -5.377 71.283 1.00 83.06 1123 ASN A O 1
ATOM 8311 N N . ASN A 1 1124 ? -7.857 -6.183 72.596 1.00 83.94 1124 ASN A N 1
ATOM 8312 C CA . ASN A 1 1124 ? -6.885 -6.414 71.535 1.00 83.94 1124 ASN A CA 1
ATOM 8313 C C . ASN A 1 1124 ? -6.873 -7.906 71.196 1.00 83.94 1124 ASN A C 1
ATOM 8315 O O . ASN A 1 1124 ? -6.518 -8.718 72.052 1.00 83.94 1124 ASN A O 1
ATOM 8319 N N . LEU A 1 1125 ? -7.186 -8.232 69.948 1.00 81.94 1125 LEU A N 1
ATOM 8320 C CA . LEU A 1 1125 ? -7.006 -9.556 69.376 1.00 81.94 1125 LEU A CA 1
ATOM 8321 C C . LEU A 1 1125 ? -5.858 -9.504 68.368 1.00 81.94 1125 LEU A C 1
ATOM 8323 O O . LEU A 1 1125 ? -5.947 -8.777 67.380 1.00 81.94 1125 LEU A O 1
ATOM 8327 N N . SER A 1 1126 ? -4.790 -10.255 68.620 1.00 75.88 1126 SER A N 1
ATOM 8328 C CA . SER A 1 1126 ? -3.672 -10.449 67.687 1.00 75.88 1126 SER A CA 1
ATOM 8329 C C . SER A 1 1126 ? -4.010 -11.567 66.689 1.00 75.88 1126 SER A C 1
ATOM 8331 O O . SER A 1 1126 ? -4.606 -12.563 67.085 1.00 75.88 1126 SER A O 1
ATOM 8333 N N . ASP A 1 1127 ? -3.620 -11.411 65.423 1.00 67.75 1127 ASP A N 1
ATOM 8334 C CA . ASP A 1 1127 ? -3.585 -12.466 64.388 1.00 67.75 1127 ASP A CA 1
ATOM 8335 C C . ASP A 1 1127 ? -4.890 -13.198 63.962 1.00 67.75 1127 ASP A C 1
ATOM 8337 O O . ASP A 1 1127 ? -4.814 -14.365 63.569 1.00 67.75 1127 ASP A O 1
ATOM 8341 N N . PRO A 1 1128 ? -6.105 -12.607 63.958 1.00 69.69 1128 PRO A N 1
ATOM 8342 C CA . PRO A 1 1128 ? -7.231 -13.246 63.270 1.00 69.69 1128 PRO A CA 1
ATOM 8343 C C . PRO A 1 1128 ? -7.040 -13.174 61.738 1.00 69.69 1128 PRO A C 1
ATOM 8345 O O . PRO A 1 1128 ? -6.379 -12.279 61.226 1.00 69.69 1128 PRO A O 1
ATOM 8348 N N . ALA A 1 1129 ? -7.621 -14.095 60.966 1.00 68.62 1129 ALA A N 1
ATOM 8349 C CA . ALA A 1 1129 ? -7.396 -14.133 59.516 1.00 68.62 1129 ALA A CA 1
ATOM 8350 C C . ALA A 1 1129 ? -7.812 -12.808 58.815 1.00 68.62 1129 ALA A C 1
ATOM 8352 O O . ALA A 1 1129 ? -8.916 -12.303 59.071 1.00 68.62 1129 ALA A O 1
ATOM 8353 N N . PRO A 1 1130 ? -6.984 -12.240 57.910 1.00 72.56 1130 PRO A N 1
ATOM 8354 C CA . PRO A 1 1130 ? -7.259 -10.971 57.230 1.00 72.56 1130 PRO A CA 1
ATOM 8355 C C . PRO A 1 1130 ? -8.229 -11.154 56.047 1.00 72.56 1130 PRO A C 1
ATOM 8357 O O . PRO A 1 1130 ? -7.935 -10.805 54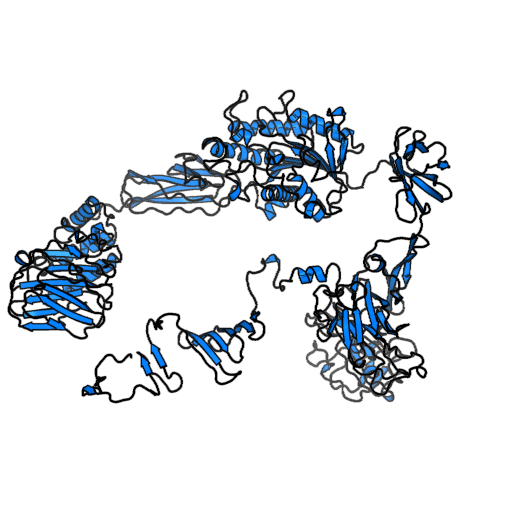.909 1.00 72.56 1130 PRO A O 1
ATOM 8360 N N . VAL A 1 1131 ? -9.401 -11.730 56.315 1.00 80.19 1131 VAL A N 1
ATOM 8361 C CA . VAL A 1 1131 ? -10.432 -12.015 55.305 1.00 80.19 1131 VAL A CA 1
ATOM 8362 C C . VAL A 1 1131 ? -11.478 -10.901 55.286 1.00 80.19 1131 VAL A C 1
ATOM 8364 O O . VAL A 1 1131 ? -11.855 -10.384 56.346 1.00 80.19 1131 VAL A O 1
ATOM 8367 N N . ALA A 1 1132 ? -11.960 -10.557 54.090 1.00 81.56 1132 ALA A N 1
ATOM 8368 C CA . ALA A 1 1132 ? -13.108 -9.678 53.885 1.00 81.56 1132 ALA A CA 1
ATOM 8369 C C . ALA A 1 1132 ? -14.346 -10.161 54.667 1.00 81.56 1132 ALA A C 1
ATOM 8371 O O . ALA A 1 1132 ? -14.491 -11.348 54.962 1.00 81.56 1132 ALA A O 1
ATOM 8372 N N . GLY A 1 1133 ? -15.238 -9.237 55.019 1.00 84.69 1133 GLY A N 1
ATOM 8373 C CA . GLY A 1 1133 ? -16.475 -9.537 55.747 1.00 84.69 1133 GLY A CA 1
ATOM 8374 C C . GLY A 1 1133 ? -16.638 -8.738 57.037 1.00 84.69 1133 GLY A C 1
ATOM 8375 O O . GLY A 1 1133 ? -15.959 -7.733 57.258 1.00 84.69 1133 GLY A O 1
ATOM 8376 N N . MET A 1 1134 ? -17.571 -9.177 57.882 1.00 90.88 1134 MET A N 1
ATOM 8377 C CA . MET A 1 1134 ? -17.974 -8.460 59.091 1.00 90.88 1134 MET A CA 1
ATOM 8378 C C . MET A 1 1134 ? -16.867 -8.439 60.158 1.00 90.88 1134 MET A C 1
ATOM 8380 O O . MET A 1 1134 ? -16.098 -9.383 60.326 1.00 90.88 1134 MET A O 1
ATOM 8384 N N . ARG A 1 1135 ? -16.784 -7.370 60.937 1.00 88.19 1135 ARG A N 1
ATOM 8385 C CA . ARG A 1 1135 ? -16.152 -7.353 62.257 1.00 88.19 1135 ARG A CA 1
ATOM 8386 C C . ARG A 1 1135 ? -17.155 -6.744 63.210 1.00 88.19 1135 ARG A C 1
ATOM 8388 O O . ARG A 1 1135 ? -17.690 -5.677 62.926 1.00 88.19 1135 ARG A O 1
ATOM 8395 N N . LEU A 1 1136 ? -17.423 -7.435 64.308 1.00 91.12 1136 LEU A N 1
ATOM 8396 C CA . LEU A 1 1136 ? -18.478 -7.075 65.247 1.00 91.12 1136 LEU A CA 1
ATOM 8397 C C . LEU A 1 1136 ? -17.907 -7.062 66.665 1.00 91.12 1136 LEU A C 1
ATOM 8399 O O . LEU A 1 1136 ? -17.175 -7.967 67.058 1.00 91.12 1136 LEU A O 1
ATOM 8403 N N . VAL A 1 1137 ? -18.250 -6.037 67.435 1.00 91.69 1137 VAL A N 1
ATOM 8404 C CA . VAL A 1 1137 ? -18.012 -5.975 68.877 1.00 91.69 1137 VAL A CA 1
ATOM 8405 C C . VAL A 1 1137 ? -19.355 -5.927 69.593 1.00 91.69 1137 VAL A C 1
ATOM 8407 O O . VAL A 1 1137 ? -20.238 -5.160 69.217 1.00 91.69 1137 VAL A O 1
ATOM 8410 N N . VAL A 1 1138 ? -19.517 -6.760 70.614 1.00 93.94 1138 VAL A N 1
ATOM 8411 C CA . VAL A 1 1138 ? -20.747 -6.874 71.403 1.00 93.94 1138 VAL A CA 1
ATOM 8412 C C . VAL A 1 1138 ? -20.414 -6.665 72.864 1.00 93.94 1138 VAL A C 1
ATOM 8414 O O . VAL A 1 1138 ? -19.458 -7.251 73.362 1.00 93.94 1138 VAL A O 1
ATOM 8417 N N . ARG A 1 1139 ? -21.230 -5.884 73.562 1.00 92.75 1139 ARG A N 1
ATOM 8418 C CA . ARG A 1 1139 ? -21.232 -5.806 75.016 1.00 92.75 1139 ARG A CA 1
ATOM 8419 C C . ARG A 1 1139 ? -22.494 -6.450 75.569 1.00 92.75 1139 ARG A C 1
ATOM 8421 O O . ARG A 1 1139 ? -23.593 -6.056 75.191 1.00 92.75 1139 ARG A O 1
ATOM 8428 N N . ASP A 1 1140 ? -22.303 -7.377 76.499 1.00 93.81 1140 ASP A N 1
ATOM 8429 C CA . ASP A 1 1140 ? -23.353 -8.026 77.281 1.00 93.81 1140 ASP A CA 1
ATOM 8430 C C . ASP A 1 1140 ? -22.971 -8.013 78.771 1.00 93.81 1140 ASP A C 1
ATOM 8432 O O . ASP A 1 1140 ? -22.082 -8.739 79.232 1.00 93.81 1140 ASP A O 1
ATOM 8436 N N . GLY A 1 1141 ? -23.576 -7.091 79.517 1.00 91.44 1141 GLY A N 1
ATOM 8437 C CA . GLY A 1 1141 ? -23.169 -6.728 80.870 1.00 91.44 1141 GLY A CA 1
ATOM 8438 C C . GLY A 1 1141 ? -21.736 -6.191 80.913 1.00 91.44 1141 GLY A C 1
ATOM 8439 O O . GLY A 1 1141 ? -21.365 -5.249 80.203 1.00 91.44 1141 GLY A O 1
ATOM 8440 N N . ASP A 1 1142 ? -20.919 -6.823 81.752 1.00 90.00 1142 ASP A N 1
ATOM 8441 C CA . ASP A 1 1142 ? -19.485 -6.549 81.840 1.00 90.00 1142 ASP A CA 1
ATOM 8442 C C . ASP A 1 1142 ? -18.674 -7.312 80.782 1.00 90.00 1142 ASP A C 1
ATOM 8444 O O . ASP A 1 1142 ? -17.465 -7.143 80.711 1.00 90.00 1142 ASP A O 1
ATOM 8448 N N . THR A 1 1143 ? -19.283 -8.154 79.945 1.00 90.75 1143 THR A N 1
ATOM 8449 C CA . THR A 1 1143 ? -18.540 -8.914 78.929 1.00 90.75 1143 THR A CA 1
ATOM 8450 C C . THR A 1 1143 ? -18.497 -8.149 77.615 1.00 90.75 1143 THR A C 1
ATOM 8452 O O . THR A 1 1143 ? -19.533 -7.726 77.111 1.00 90.75 1143 THR A O 1
ATOM 8455 N N . VAL A 1 1144 ? -17.311 -8.019 77.020 1.00 91.81 1144 VAL A N 1
ATOM 8456 C CA . VAL A 1 1144 ? -17.129 -7.527 75.650 1.00 91.81 1144 VAL A CA 1
ATOM 8457 C C . VAL A 1 1144 ? -16.592 -8.654 74.778 1.00 91.81 1144 VAL A C 1
ATOM 8459 O O . VAL A 1 1144 ? -15.507 -9.172 75.035 1.00 91.81 1144 VAL A O 1
ATOM 8462 N N . GLY A 1 1145 ? -17.359 -9.037 73.761 1.00 91.25 1145 GLY A N 1
ATOM 8463 C CA . GLY A 1 1145 ? -17.003 -10.026 72.747 1.00 91.25 1145 GLY A CA 1
ATOM 8464 C C . GLY A 1 1145 ? -16.610 -9.376 71.421 1.00 91.25 1145 GLY A C 1
ATOM 8465 O O . GLY A 1 1145 ? -17.207 -8.382 71.016 1.00 91.25 1145 GLY A O 1
ATOM 8466 N N . VAL A 1 1146 ? -15.628 -9.950 70.733 1.00 90.75 1146 VAL A N 1
ATOM 8467 C CA . VAL A 1 1146 ? -15.189 -9.580 69.381 1.00 90.75 1146 VAL A CA 1
ATOM 8468 C C . VAL A 1 1146 ? -15.427 -10.767 68.454 1.00 90.75 1146 VAL A C 1
ATOM 8470 O O . VAL A 1 1146 ? -15.008 -11.884 68.758 1.00 90.75 1146 VAL A O 1
ATOM 8473 N N . TYR A 1 1147 ? -16.081 -10.517 67.326 1.00 91.31 1147 TYR A N 1
ATOM 8474 C CA . TYR A 1 1147 ? -16.550 -11.514 66.370 1.00 91.31 1147 TYR A CA 1
ATOM 8475 C C . TYR A 1 1147 ? -15.919 -11.320 64.981 1.00 91.31 1147 TYR A C 1
ATOM 8477 O O . TYR A 1 1147 ? -15.537 -10.207 64.600 1.00 91.31 1147 TYR A O 1
ATOM 8485 N N . GLY A 1 1148 ? -15.803 -12.423 64.241 1.00 86.62 1148 GLY A N 1
ATOM 8486 C CA . GLY A 1 1148 ? -15.143 -12.535 62.941 1.00 86.62 1148 GLY A CA 1
ATOM 8487 C C . GLY A 1 1148 ? -16.054 -12.334 61.716 1.00 86.62 1148 GLY A C 1
ATOM 8488 O O . GLY A 1 1148 ? -17.229 -11.995 61.870 1.00 86.62 1148 GLY A O 1
ATOM 8489 N N . PRO A 1 1149 ? -15.511 -12.546 60.495 1.00 87.75 1149 PRO A N 1
ATOM 8490 C CA . PRO A 1 1149 ? -16.170 -12.269 59.202 1.00 87.75 1149 PRO A CA 1
ATOM 8491 C C . PRO A 1 1149 ? -17.506 -12.973 58.973 1.00 87.75 1149 PRO A C 1
ATOM 8493 O O . PRO A 1 1149 ? -18.358 -12.442 58.262 1.00 87.75 1149 PRO A O 1
ATOM 8496 N N . ASP A 1 1150 ? -17.685 -14.139 59.579 1.00 88.38 1150 ASP A N 1
ATOM 8497 C CA . ASP A 1 1150 ? -18.863 -15.003 59.496 1.00 88.38 1150 ASP A CA 1
ATOM 8498 C C . ASP A 1 1150 ? -19.764 -14.913 60.744 1.00 88.38 1150 ASP A C 1
ATOM 8500 O O . ASP A 1 1150 ? -20.697 -15.699 60.902 1.00 88.38 1150 ASP A O 1
ATOM 8504 N N . GLY A 1 1151 ? -19.475 -13.981 61.658 1.00 88.88 1151 GLY A N 1
ATOM 8505 C CA . GLY A 1 1151 ? -20.188 -13.842 62.926 1.00 88.88 1151 GLY A CA 1
ATOM 8506 C C . GLY A 1 1151 ? -19.764 -14.838 64.011 1.00 88.88 1151 GLY A C 1
ATOM 8507 O O . GLY A 1 1151 ? -20.418 -14.903 65.047 1.00 88.88 1151 GLY A O 1
ATOM 8508 N N . SER A 1 1152 ? -18.674 -15.591 63.828 1.00 90.38 1152 SER A N 1
ATOM 8509 C CA . SER A 1 1152 ? -18.096 -16.434 64.887 1.00 90.38 1152 SER A CA 1
ATOM 8510 C C . SER A 1 1152 ? -17.442 -15.602 66.001 1.00 90.38 1152 SER A C 1
ATOM 8512 O O . SER A 1 1152 ? -16.805 -14.582 65.735 1.00 90.38 1152 SER A O 1
ATOM 8514 N N . LEU A 1 1153 ? -17.588 -16.010 67.270 1.00 91.56 1153 LEU A N 1
ATOM 8515 C CA . LEU A 1 1153 ? -16.926 -15.344 68.402 1.00 91.56 1153 LEU A CA 1
ATOM 8516 C C . LEU A 1 1153 ? -15.428 -15.667 68.391 1.00 91.56 1153 LEU A C 1
ATOM 8518 O O . LEU A 1 1153 ? -15.047 -16.831 68.488 1.00 91.56 1153 LEU A O 1
ATOM 8522 N N . LEU A 1 1154 ? -14.583 -14.639 68.334 1.00 88.88 1154 LEU A N 1
ATOM 8523 C CA . LEU A 1 1154 ? -13.127 -14.790 68.328 1.00 88.88 1154 LEU A CA 1
ATOM 8524 C C . LEU A 1 1154 ? -12.528 -14.653 69.730 1.00 88.88 1154 LEU A C 1
ATOM 8526 O O . LEU A 1 1154 ? -11.630 -15.402 70.107 1.00 88.88 1154 LEU A O 1
ATOM 8530 N N . GLN A 1 1155 ? -13.011 -13.681 70.506 1.00 89.00 1155 GLN A N 1
ATOM 8531 C CA . GLN A 1 1155 ? -12.511 -13.397 71.850 1.00 89.00 1155 GLN A CA 1
ATOM 8532 C C . GLN A 1 1155 ? -13.591 -12.737 72.700 1.00 89.00 1155 GLN A C 1
ATOM 8534 O O . GLN A 1 1155 ? -14.391 -11.961 72.192 1.00 89.00 1155 GLN A O 1
ATOM 8539 N N . SER A 1 1156 ? -13.564 -12.975 74.009 1.00 89.44 1156 SER A N 1
ATOM 8540 C CA . SER A 1 1156 ? -14.351 -12.221 74.984 1.00 89.44 1156 SER A CA 1
ATOM 8541 C C . SER A 1 1156 ? -13.511 -11.846 76.201 1.00 89.44 1156 SER A C 1
ATOM 8543 O O . SER A 1 1156 ? -12.679 -12.645 76.635 1.00 89.44 1156 SER A O 1
ATOM 8545 N N . ALA A 1 1157 ? -13.759 -10.679 76.790 1.00 87.56 1157 ALA A N 1
ATOM 8546 C CA . ALA A 1 1157 ? -13.151 -10.269 78.054 1.00 87.56 1157 ALA A CA 1
ATOM 8547 C C . ALA A 1 1157 ? -14.174 -9.601 78.978 1.00 87.56 1157 ALA A C 1
ATOM 8549 O O . ALA A 1 1157 ? -15.086 -8.918 78.516 1.00 87.56 1157 ALA A O 1
ATOM 8550 N N . VAL A 1 1158 ? -13.989 -9.764 80.289 1.00 89.38 1158 VAL A N 1
ATOM 8551 C CA . VAL A 1 1158 ? -14.780 -9.061 81.307 1.00 89.38 1158 VAL A CA 1
ATOM 8552 C C . VAL A 1 1158 ? -14.142 -7.701 81.574 1.00 89.38 1158 VAL A C 1
ATOM 8554 O O . VAL A 1 1158 ? -12.990 -7.628 82.005 1.00 89.38 1158 VAL A O 1
ATOM 8557 N N . GLN A 1 1159 ? -14.875 -6.627 81.304 1.00 85.69 1159 GLN A N 1
ATOM 8558 C CA . GLN A 1 1159 ? -14.455 -5.248 81.482 1.00 85.69 1159 GLN A CA 1
ATOM 8559 C C . GLN A 1 1159 ? -15.614 -4.367 81.987 1.00 85.69 1159 GLN A C 1
ATOM 8561 O O . GLN A 1 1159 ? -16.679 -4.346 81.357 1.00 85.69 1159 GLN A O 1
ATOM 8566 N N . PRO A 1 1160 ? -15.403 -3.584 83.067 1.00 83.75 1160 PRO A N 1
ATOM 8567 C CA . PRO A 1 1160 ? -16.428 -2.699 83.613 1.00 83.75 1160 PRO A CA 1
ATOM 8568 C C . PRO A 1 1160 ? -16.980 -1.737 82.562 1.00 83.75 1160 PRO A C 1
ATOM 8570 O O . PRO A 1 1160 ? -16.223 -1.167 81.769 1.00 83.75 1160 PRO A O 1
ATOM 8573 N N . SER A 1 1161 ? -18.295 -1.545 82.584 1.00 84.44 1161 SER A N 1
ATOM 8574 C CA . SER A 1 1161 ? -18.968 -0.575 81.723 1.00 84.44 1161 SER A CA 1
ATOM 8575 C C . SER A 1 1161 ? -18.603 0.870 82.095 1.00 84.44 1161 SER A C 1
ATOM 8577 O O . SER A 1 1161 ? -18.666 1.256 83.263 1.00 84.44 1161 SER A O 1
ATOM 8579 N N . ILE A 1 1162 ? -18.279 1.687 81.093 1.00 83.31 1162 ILE A N 1
ATOM 8580 C CA . ILE A 1 1162 ? -18.049 3.132 81.195 1.00 83.31 1162 ILE A CA 1
ATOM 8581 C C . ILE A 1 1162 ? -18.997 3.859 80.241 1.00 83.31 1162 ILE A C 1
ATOM 8583 O O . ILE A 1 1162 ? -19.115 3.495 79.074 1.00 83.31 1162 ILE A O 1
ATOM 8587 N N . ALA A 1 1163 ? -19.648 4.908 80.743 1.00 78.81 1163 ALA A N 1
ATOM 8588 C CA . ALA A 1 1163 ? -20.519 5.767 79.953 1.00 78.81 1163 ALA A CA 1
ATOM 8589 C C . ALA A 1 1163 ? -19.750 6.470 78.818 1.00 78.81 1163 ALA A C 1
ATOM 8591 O O . ALA A 1 1163 ? -18.715 7.080 79.104 1.00 78.81 1163 ALA A O 1
ATOM 8592 N N . PRO A 1 1164 ? -20.258 6.467 77.571 1.00 76.12 1164 PRO A N 1
ATOM 8593 C CA . PRO A 1 1164 ? -19.762 7.382 76.556 1.00 76.12 1164 PRO A CA 1
ATOM 8594 C C . PRO A 1 1164 ? -20.117 8.826 76.942 1.00 76.12 1164 PRO A C 1
ATOM 8596 O O . PRO A 1 1164 ? -21.137 9.101 77.575 1.00 76.12 1164 PRO A O 1
ATOM 8599 N N . THR A 1 1165 ? -19.254 9.755 76.565 1.00 73.00 1165 THR A N 1
ATOM 8600 C CA . THR A 1 1165 ? -19.340 11.197 76.832 1.00 73.00 1165 THR A CA 1
ATOM 8601 C C . THR A 1 1165 ? -19.549 12.027 75.562 1.00 73.00 1165 THR A C 1
ATOM 8603 O O . THR A 1 1165 ? -19.951 13.185 75.668 1.00 73.00 1165 THR A O 1
ATOM 8606 N N . SER A 1 1166 ? -19.347 11.451 74.366 1.00 75.94 1166 SER A N 1
ATOM 8607 C CA . SER A 1 1166 ? -19.677 12.097 73.084 1.00 75.94 1166 SER A CA 1
ATOM 8608 C C . SER A 1 1166 ? -21.067 11.692 72.566 1.00 75.94 1166 SER A C 1
ATOM 8610 O O . SER A 1 1166 ? -21.390 10.504 72.576 1.00 75.94 1166 SER A O 1
ATOM 8612 N N . PRO A 1 1167 ? -21.879 12.641 72.054 1.00 81.75 1167 PRO A N 1
ATOM 8613 C CA . PRO A 1 1167 ? -23.181 12.358 71.457 1.00 81.75 1167 PRO A CA 1
ATOM 8614 C C . PRO A 1 1167 ? -23.124 11.983 69.964 1.00 81.75 1167 PRO A C 1
ATOM 8616 O O . PRO A 1 1167 ? -24.171 11.981 69.319 1.00 81.75 1167 PRO A O 1
ATOM 8619 N N . LYS A 1 1168 ? -21.943 11.721 69.385 1.00 83.38 1168 LYS A N 1
ATOM 8620 C CA . LYS A 1 1168 ? -21.796 11.431 67.950 1.00 83.38 1168 LYS A CA 1
ATOM 8621 C C . LYS A 1 1168 ? -20.893 10.233 67.687 1.00 83.38 1168 LYS A C 1
ATOM 8623 O O . LYS A 1 1168 ? -19.894 10.033 68.378 1.00 83.38 1168 LYS A O 1
ATOM 8628 N N . LEU A 1 1169 ? -21.246 9.467 66.657 1.00 84.88 1169 LEU A N 1
ATOM 8629 C CA . LEU A 1 1169 ? -20.485 8.323 66.173 1.00 84.88 1169 LEU A CA 1
ATOM 8630 C C . LEU A 1 1169 ? -20.179 8.491 64.685 1.00 84.88 1169 LEU A C 1
ATOM 8632 O O . LEU A 1 1169 ? -21.074 8.775 63.887 1.00 84.88 1169 LEU A O 1
ATOM 8636 N N . TYR A 1 1170 ? -18.921 8.264 64.322 1.00 83.19 1170 TYR A N 1
ATOM 8637 C CA . TYR A 1 1170 ? -18.446 8.425 62.952 1.00 83.19 1170 TYR A CA 1
ATOM 8638 C C . TYR A 1 11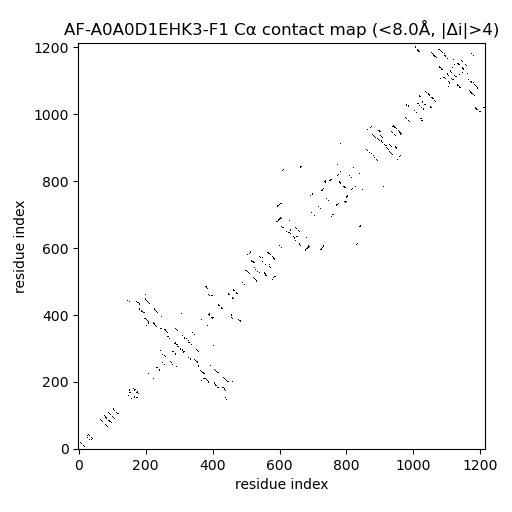70 ? -17.818 7.158 62.415 1.00 83.19 1170 TYR A C 1
ATOM 8640 O O . TYR A 1 1170 ? -17.214 6.415 63.182 1.00 83.19 1170 TYR A O 1
ATOM 8648 N N . PHE A 1 1171 ? -17.871 6.973 61.098 1.00 82.19 1171 PHE A N 1
ATOM 8649 C CA . PHE A 1 1171 ? -17.057 6.001 60.370 1.00 82.19 1171 PHE A CA 1
ATOM 8650 C C . PHE A 1 1171 ? -15.975 6.717 59.568 1.00 82.19 1171 PHE A C 1
ATOM 8652 O O . PHE A 1 1171 ? -16.284 7.488 58.664 1.00 82.19 1171 PHE A O 1
ATOM 8659 N N . GLY A 1 1172 ? -14.709 6.494 59.913 1.00 75.69 1172 GLY A N 1
ATOM 8660 C CA . GLY A 1 1172 ? -13.571 7.182 59.293 1.00 75.69 1172 GLY A CA 1
ATOM 8661 C C . GLY A 1 1172 ? -12.560 7.605 60.350 1.00 75.69 1172 GLY A C 1
ATOM 8662 O O . GLY A 1 1172 ? -12.330 6.866 61.303 1.00 75.69 1172 GLY A O 1
ATOM 8663 N N . ASN A 1 1173 ? -11.924 8.768 60.221 1.00 68.75 1173 ASN A N 1
ATOM 8664 C CA . ASN A 1 1173 ? -11.048 9.266 61.285 1.00 68.75 1173 ASN A CA 1
ATOM 8665 C C . ASN A 1 1173 ? -11.104 10.797 61.413 1.00 68.75 1173 ASN A C 1
ATOM 8667 O O . ASN A 1 1173 ? -10.291 11.489 60.795 1.00 68.75 1173 ASN A O 1
ATOM 8671 N N . PRO A 1 1174 ? -11.989 11.347 62.266 1.00 58.50 1174 PRO A N 1
ATOM 8672 C CA . PRO A 1 1174 ? -12.081 12.798 62.461 1.00 58.50 1174 PRO A CA 1
ATOM 8673 C C . PRO A 1 1174 ? -10.814 13.405 63.102 1.00 58.50 1174 PRO A C 1
ATOM 8675 O O . PRO A 1 1174 ? -10.543 14.593 62.953 1.00 58.50 1174 PRO A O 1
ATOM 8678 N N . ASN A 1 1175 ? -9.973 12.590 63.757 1.00 58.16 1175 ASN A N 1
ATOM 8679 C CA . ASN A 1 1175 ? -8.858 13.047 64.595 1.00 58.16 1175 ASN A CA 1
ATOM 8680 C C . ASN A 1 1175 ? -7.459 12.975 63.931 1.00 58.16 1175 ASN A C 1
ATOM 8682 O O . ASN A 1 1175 ? -6.458 13.244 64.596 1.00 58.16 1175 ASN A O 1
ATOM 8686 N N . GLY A 1 1176 ? -7.358 12.681 62.624 1.00 54.66 1176 GLY A N 1
ATOM 8687 C CA . GLY A 1 1176 ? -6.143 12.930 61.818 1.00 54.66 1176 GLY A CA 1
ATOM 8688 C C . GLY A 1 1176 ? -5.108 11.798 61.709 1.00 54.66 1176 GLY A C 1
ATOM 8689 O O . GLY A 1 1176 ? -3.924 12.024 61.940 1.00 54.66 1176 GLY A O 1
ATOM 8690 N N . GLY A 1 1177 ? -5.517 10.593 61.308 1.00 55.22 1177 GLY A N 1
ATOM 8691 C CA . GLY A 1 1177 ? -4.607 9.484 60.975 1.00 55.22 1177 GLY A CA 1
ATOM 8692 C C . GLY A 1 1177 ? -4.979 8.799 59.658 1.00 55.22 1177 GLY A C 1
ATOM 8693 O O . GLY A 1 1177 ? -6.151 8.789 59.296 1.00 55.22 1177 GLY A O 1
ATOM 8694 N N . VAL A 1 1178 ? -3.976 8.239 58.971 1.00 47.25 1178 VAL A N 1
ATOM 8695 C CA . VAL A 1 1178 ? -4.073 7.597 57.644 1.00 47.25 1178 VAL A CA 1
ATOM 8696 C C . VAL A 1 1178 ? -4.998 6.375 57.686 1.00 47.25 1178 VAL A C 1
ATOM 8698 O O . VAL A 1 1178 ? -4.889 5.569 58.611 1.00 47.25 1178 VAL A O 1
ATOM 8701 N N . GLY A 1 1179 ? -5.878 6.245 56.694 1.00 53.22 1179 GLY A N 1
ATOM 8702 C CA . GLY A 1 1179 ? -6.642 5.036 56.414 1.00 53.22 1179 GLY A CA 1
ATOM 8703 C C . GLY A 1 1179 ? -6.814 4.878 54.909 1.00 53.22 1179 GLY A C 1
ATOM 8704 O O . GLY A 1 1179 ? -7.198 5.842 54.253 1.00 53.22 1179 GLY A O 1
ATOM 8705 N N . ASP A 1 1180 ? -6.553 3.678 54.388 1.00 53.62 1180 ASP A N 1
ATOM 8706 C CA . ASP A 1 1180 ? -6.603 3.357 52.948 1.00 53.62 1180 ASP A CA 1
ATOM 8707 C C . ASP A 1 1180 ? -7.605 2.206 52.667 1.00 53.62 1180 ASP A C 1
ATOM 8709 O O . ASP A 1 1180 ? -7.423 1.388 51.769 1.00 53.62 1180 ASP A O 1
ATOM 8713 N N . GLY A 1 1181 ? -8.641 2.063 53.508 1.00 62.53 1181 GLY A N 1
ATOM 8714 C CA . GLY A 1 1181 ? -9.529 0.889 53.521 1.00 62.53 1181 GLY A CA 1
ATOM 8715 C C . GLY A 1 1181 ? -10.895 1.160 52.908 1.00 62.53 1181 GLY A C 1
ATOM 8716 O O . GLY A 1 1181 ? -11.431 2.255 53.069 1.00 62.53 1181 GLY A O 1
ATOM 8717 N N . VAL A 1 1182 ? -11.480 0.146 52.261 1.00 76.44 1182 VAL A N 1
ATOM 8718 C CA . VAL A 1 1182 ? -12.807 0.242 51.634 1.00 76.44 1182 VAL A CA 1
ATOM 8719 C C . VAL A 1 1182 ? -13.861 -0.484 52.477 1.00 76.44 1182 VAL A C 1
ATOM 8721 O O . VAL A 1 1182 ? -13.908 -1.719 52.544 1.00 76.44 1182 VAL A O 1
ATOM 8724 N N . GLY A 1 1183 ? -14.718 0.304 53.127 1.00 81.38 1183 GLY A N 1
ATOM 8725 C CA . GLY A 1 1183 ? -15.888 -0.165 53.865 1.00 81.38 1183 GLY A CA 1
ATOM 8726 C C . GLY A 1 1183 ? -17.028 -0.577 52.940 1.00 81.38 1183 GLY A C 1
ATOM 8727 O O . GLY A 1 1183 ? -17.266 0.063 51.921 1.00 81.38 1183 GLY A O 1
ATOM 8728 N N . LEU A 1 1184 ? -17.745 -1.635 53.304 1.00 87.81 1184 LEU A N 1
ATOM 8729 C CA . LEU A 1 1184 ? -18.938 -2.098 52.590 1.00 87.81 1184 LEU A CA 1
ATOM 8730 C C . LEU A 1 1184 ? -20.226 -1.901 53.388 1.00 87.81 1184 LEU A C 1
ATOM 8732 O O . LEU A 1 1184 ? -21.301 -2.018 52.825 1.00 87.81 1184 LEU A O 1
ATOM 8736 N N . GLY A 1 1185 ? -20.146 -1.652 54.693 1.00 89.38 1185 GLY A N 1
ATOM 8737 C CA . GLY A 1 1185 ? -21.334 -1.568 55.533 1.00 89.38 1185 GLY A CA 1
ATOM 8738 C C . GLY A 1 1185 ? -21.012 -1.275 56.990 1.00 89.38 1185 GLY A C 1
ATOM 8739 O O . GLY A 1 1185 ? -19.898 -1.549 57.446 1.00 89.38 1185 GLY A O 1
ATOM 8740 N N . ILE A 1 1186 ? -21.992 -0.750 57.724 1.00 90.19 1186 ILE A N 1
ATOM 8741 C CA . ILE A 1 1186 ? -21.938 -0.419 59.152 1.00 90.19 1186 ILE A CA 1
ATOM 8742 C C . ILE A 1 1186 ? -23.284 -0.723 59.802 1.00 90.19 1186 ILE A C 1
ATOM 8744 O O . ILE A 1 1186 ? -24.322 -0.320 59.285 1.00 90.19 1186 ILE A O 1
ATOM 8748 N N . GLY A 1 1187 ? -23.261 -1.344 60.982 1.00 91.56 1187 GLY A N 1
ATOM 8749 C CA . GLY A 1 1187 ? -24.444 -1.564 61.809 1.00 91.56 1187 GLY A CA 1
ATOM 8750 C C . GLY A 1 1187 ? -24.208 -1.176 63.265 1.00 91.56 1187 GLY A C 1
ATOM 8751 O O . GLY A 1 1187 ? -23.155 -1.477 63.827 1.00 91.56 1187 GLY A O 1
ATOM 8752 N N . ALA A 1 1188 ? -25.195 -0.546 63.894 1.00 92.00 1188 ALA A N 1
ATOM 8753 C CA . ALA A 1 1188 ? -25.205 -0.280 65.330 1.00 92.00 1188 ALA A CA 1
ATOM 8754 C C . ALA A 1 1188 ? -26.477 -0.833 65.967 1.00 92.00 1188 ALA A C 1
ATOM 8756 O O . ALA A 1 1188 ? -27.564 -0.747 65.390 1.00 92.00 1188 ALA A O 1
ATOM 8757 N N . PHE A 1 1189 ? -26.335 -1.389 67.169 1.00 94.75 1189 PHE A N 1
ATOM 8758 C CA . PHE A 1 1189 ? -27.392 -2.147 67.822 1.00 94.75 1189 PHE A CA 1
ATOM 8759 C C . PHE A 1 1189 ? -27.552 -1.725 69.286 1.00 94.75 1189 PHE A C 1
ATOM 8761 O O . PHE A 1 1189 ? -26.587 -1.703 70.055 1.00 94.75 1189 PHE A O 1
ATOM 8768 N N . GLY A 1 1190 ? -28.794 -1.446 69.679 1.00 92.25 1190 GLY A N 1
ATOM 8769 C CA . GLY A 1 1190 ? -29.215 -1.033 71.020 1.00 92.25 1190 GLY A CA 1
ATOM 8770 C C . GLY A 1 1190 ? -29.429 -2.209 71.978 1.00 92.25 1190 GLY A C 1
ATOM 8771 O O . GLY A 1 1190 ? -30.178 -2.098 72.944 1.00 92.25 1190 GLY A O 1
ATOM 8772 N N . GLY A 1 1191 ? -28.816 -3.355 71.681 1.00 93.88 1191 GLY A N 1
ATOM 8773 C CA . GLY A 1 1191 ? -28.840 -4.563 72.495 1.00 93.88 1191 GLY A CA 1
ATOM 8774 C C . GLY A 1 1191 ? -27.697 -5.499 72.112 1.00 93.88 1191 GLY A C 1
ATOM 8775 O O . GLY A 1 1191 ? -27.197 -5.454 70.986 1.00 93.88 1191 GLY A O 1
ATOM 8776 N N . ALA A 1 1192 ? -27.283 -6.352 73.045 1.00 94.44 1192 ALA A N 1
ATOM 8777 C CA . ALA A 1 1192 ? -26.269 -7.368 72.790 1.00 94.44 1192 ALA A CA 1
ATOM 8778 C C . ALA A 1 1192 ? -26.745 -8.376 71.726 1.00 94.44 1192 ALA A C 1
ATOM 8780 O O . ALA A 1 1192 ? -27.888 -8.850 71.773 1.00 94.44 1192 ALA A O 1
ATOM 8781 N N . LEU A 1 1193 ? -25.862 -8.728 70.787 1.00 96.69 1193 LEU A N 1
ATOM 8782 C CA . LEU A 1 1193 ? -26.095 -9.800 69.819 1.00 96.69 1193 LEU A CA 1
ATOM 8783 C C . LEU A 1 1193 ? -25.494 -11.111 70.336 1.00 96.69 1193 LEU A C 1
ATOM 8785 O O . LEU A 1 1193 ? -24.310 -11.183 70.667 1.00 96.69 1193 LEU A O 1
ATOM 8789 N N . SER A 1 1194 ? -26.314 -12.155 70.397 1.00 94.50 1194 SER A N 1
ATOM 8790 C CA . SER A 1 1194 ? -25.859 -13.523 70.643 1.00 94.50 1194 SER A CA 1
ATOM 8791 C C . SER A 1 1194 ? -25.018 -14.045 69.465 1.00 94.50 1194 SER A C 1
ATOM 8793 O O . SER A 1 1194 ? -25.127 -13.524 68.354 1.00 94.50 1194 SER A O 1
ATOM 8795 N N . PRO A 1 1195 ? -24.219 -15.112 69.646 1.00 93.38 1195 PRO A N 1
ATOM 8796 C CA . PRO A 1 1195 ? -23.453 -15.694 68.543 1.00 93.38 1195 PRO A CA 1
ATOM 8797 C C . PRO A 1 1195 ? -24.312 -16.127 67.346 1.00 93.38 1195 PRO A C 1
ATOM 8799 O O . PRO A 1 1195 ? -23.918 -15.917 66.206 1.00 93.38 1195 PRO A O 1
ATOM 8802 N N . ALA A 1 1196 ? -25.509 -16.673 67.589 1.00 93.25 1196 ALA A N 1
ATOM 8803 C CA . ALA A 1 1196 ? -26.426 -17.054 66.515 1.00 93.25 1196 ALA A CA 1
ATOM 8804 C C . ALA A 1 1196 ? -26.934 -15.830 65.735 1.00 93.25 1196 ALA A C 1
ATOM 8806 O O . ALA A 1 1196 ? -26.978 -15.853 64.510 1.00 93.25 1196 ALA A O 1
ATOM 8807 N N . GLU A 1 1197 ? -27.255 -14.745 66.443 1.00 96.38 1197 GLU A N 1
ATOM 8808 C CA . GLU A 1 1197 ? -27.640 -13.469 65.832 1.00 96.38 1197 GLU A CA 1
ATOM 8809 C C . GLU A 1 1197 ? -26.500 -12.845 65.024 1.00 96.38 1197 GLU A C 1
ATOM 8811 O O . GLU A 1 1197 ? -26.742 -12.299 63.953 1.00 96.38 1197 GLU A O 1
ATOM 8816 N N . ALA A 1 1198 ? -25.260 -12.944 65.510 1.00 95.31 1198 ALA A N 1
ATOM 8817 C CA . ALA A 1 1198 ? -24.085 -12.453 64.799 1.00 95.31 1198 ALA A CA 1
ATOM 8818 C C . ALA A 1 1198 ? -23.852 -13.212 63.481 1.00 95.31 1198 ALA A C 1
ATOM 8820 O O . ALA A 1 1198 ? -23.571 -12.587 62.458 1.00 95.31 1198 ALA A O 1
ATOM 8821 N N . THR A 1 1199 ? -23.987 -14.542 63.486 1.00 95.50 1199 THR A N 1
ATOM 8822 C CA . THR A 1 1199 ? -23.867 -15.359 62.268 1.00 95.50 1199 THR A CA 1
ATOM 8823 C C . THR A 1 1199 ? -24.995 -15.081 61.277 1.00 95.50 1199 THR A C 1
ATOM 8825 O O . THR A 1 1199 ? -24.725 -14.908 60.089 1.00 95.50 1199 THR A O 1
ATOM 8828 N N . ASP A 1 1200 ? -26.237 -14.991 61.752 1.00 95.69 1200 ASP A N 1
ATOM 8829 C CA . ASP A 1 1200 ? -27.399 -14.700 60.904 1.00 95.69 1200 ASP A CA 1
ATOM 8830 C C . ASP A 1 1200 ? -27.289 -13.313 60.243 1.00 95.69 1200 ASP A C 1
ATOM 8832 O O . ASP A 1 1200 ? -27.445 -13.179 59.028 1.00 95.69 1200 ASP A O 1
ATOM 8836 N N . LEU A 1 1201 ? -26.888 -12.292 61.012 1.00 96.06 1201 LEU A N 1
ATOM 8837 C CA . LEU A 1 1201 ? -26.603 -10.950 60.496 1.00 96.06 1201 LEU A CA 1
ATOM 8838 C C . LEU A 1 1201 ? -25.516 -10.970 59.407 1.00 96.06 1201 LEU A C 1
ATOM 8840 O O . LEU A 1 1201 ? -25.677 -10.341 58.359 1.00 96.06 1201 LEU A O 1
ATOM 8844 N N . ALA A 1 1202 ? -24.412 -11.691 59.632 1.00 94.19 1202 ALA A N 1
ATOM 8845 C CA . ALA A 1 1202 ? -23.327 -11.788 58.656 1.00 94.19 1202 ALA A CA 1
ATOM 8846 C C . ALA A 1 1202 ? -23.798 -12.432 57.342 1.00 94.19 1202 ALA A C 1
ATOM 8848 O O . ALA A 1 1202 ? -23.464 -11.940 56.263 1.00 94.19 1202 ALA A O 1
ATOM 8849 N N . GLN A 1 1203 ? -24.593 -13.504 57.421 1.00 94.38 1203 GLN A N 1
ATOM 8850 C CA . GLN A 1 1203 ? -25.130 -14.202 56.250 1.00 94.38 1203 GLN A CA 1
ATOM 8851 C C . GLN A 1 1203 ? -26.112 -13.332 55.460 1.00 94.38 1203 GLN A C 1
ATOM 8853 O O . GLN A 1 1203 ? -25.964 -13.218 54.241 1.00 94.38 1203 GLN A O 1
ATOM 8858 N N . ALA A 1 1204 ? -27.055 -12.676 56.143 1.00 94.12 1204 ALA A N 1
ATOM 8859 C CA . ALA A 1 1204 ? -28.044 -11.804 55.511 1.00 94.12 1204 ALA A CA 1
ATOM 8860 C C . ALA A 1 1204 ? -27.379 -10.649 54.744 1.00 94.12 1204 ALA A C 1
ATOM 8862 O O . ALA A 1 1204 ? -27.704 -10.396 53.582 1.00 94.12 1204 ALA A O 1
ATOM 8863 N N . VAL A 1 1205 ? -26.393 -9.989 55.359 1.00 94.94 1205 VAL A N 1
ATOM 8864 C CA . VAL A 1 1205 ? -25.675 -8.873 54.726 1.00 94.94 1205 VAL A CA 1
ATOM 8865 C C . VAL A 1 1205 ? -24.771 -9.344 53.583 1.00 94.94 1205 VAL A C 1
ATOM 8867 O O . VAL A 1 1205 ? -24.725 -8.696 52.540 1.00 94.94 1205 VAL A O 1
ATOM 8870 N N . ASN A 1 1206 ? -24.082 -10.482 53.726 1.00 91.94 1206 ASN A N 1
ATOM 8871 C CA . ASN A 1 1206 ? -23.237 -11.016 52.653 1.00 91.94 1206 ASN A CA 1
ATOM 8872 C C . ASN A 1 1206 ? -24.056 -11.406 51.411 1.00 91.94 1206 ASN A C 1
ATOM 8874 O O . ASN A 1 1206 ? -23.621 -11.134 50.293 1.00 91.94 1206 ASN A O 1
ATOM 8878 N N . ALA A 1 1207 ? -25.241 -12.001 51.597 1.00 90.94 1207 ALA A N 1
ATOM 8879 C CA . ALA A 1 1207 ? -26.146 -12.332 50.497 1.00 90.94 1207 ALA A CA 1
ATOM 8880 C C . ALA A 1 1207 ? -26.630 -11.072 49.762 1.00 90.94 1207 ALA A C 1
ATOM 8882 O O . ALA A 1 1207 ? -26.615 -11.032 48.531 1.00 90.94 1207 ALA A O 1
ATOM 8883 N N . LEU A 1 1208 ? -26.987 -10.022 50.510 1.00 94.06 1208 LEU A N 1
ATOM 8884 C CA . LEU A 1 1208 ? -27.398 -8.751 49.922 1.00 94.06 1208 LEU A CA 1
ATOM 8885 C C . LEU A 1 1208 ? -26.243 -8.081 49.162 1.00 94.06 1208 LEU A C 1
ATOM 8887 O O . LEU A 1 1208 ? -26.410 -7.698 48.008 1.00 94.06 1208 LEU A O 1
ATOM 8891 N N . HIS A 1 1209 ? -25.046 -8.001 49.752 1.00 92.19 1209 HIS A N 1
ATOM 8892 C CA . HIS A 1 1209 ? -23.877 -7.447 49.064 1.00 92.19 1209 HIS A CA 1
ATOM 8893 C C . HIS A 1 1209 ? -23.535 -8.197 47.774 1.00 92.19 1209 HIS A C 1
ATOM 8895 O O . HIS A 1 1209 ? -23.145 -7.544 46.810 1.00 92.19 1209 HIS A O 1
ATOM 8901 N N . ALA A 1 1210 ? -23.689 -9.526 47.740 1.00 89.38 1210 ALA A N 1
ATOM 8902 C CA . ALA A 1 1210 ? -23.429 -10.334 46.550 1.00 89.38 1210 ALA A CA 1
ATOM 8903 C C . ALA A 1 1210 ? -24.412 -10.046 45.403 1.00 89.38 1210 ALA A C 1
ATOM 8905 O O . ALA A 1 1210 ? -24.007 -10.076 44.249 1.00 89.38 1210 ALA A O 1
ATOM 8906 N N . ALA A 1 1211 ? -25.677 -9.732 45.700 1.00 87.12 1211 ALA A N 1
ATOM 8907 C CA . ALA A 1 1211 ? -26.671 -9.377 44.682 1.00 87.12 1211 ALA A CA 1
ATOM 8908 C C . ALA A 1 1211 ? -26.480 -7.962 44.099 1.00 87.12 1211 ALA A C 1
ATOM 8910 O O . ALA A 1 1211 ? -26.974 -7.658 43.012 1.00 87.12 1211 ALA A O 1
ATOM 8911 N N . PHE A 1 1212 ? -25.789 -7.089 44.837 1.00 87.69 1212 PHE A N 1
ATOM 8912 C CA . PHE A 1 1212 ? -25.477 -5.713 44.438 1.00 87.69 1212 PHE A CA 1
ATOM 8913 C C . PHE A 1 1212 ? -24.020 -5.530 43.970 1.00 87.69 1212 PHE A C 1
ATOM 8915 O O . PHE A 1 1212 ? -23.642 -4.418 43.604 1.00 87.69 1212 PHE A O 1
ATOM 8922 N N . ALA A 1 1213 ? -23.198 -6.587 44.008 1.00 78.50 1213 ALA A N 1
ATOM 8923 C CA . ALA A 1 1213 ? -21.884 -6.649 43.361 1.00 78.50 1213 ALA A CA 1
ATOM 8924 C C . ALA A 1 1213 ? -22.065 -6.960 41.876 1.00 78.50 1213 ALA A C 1
ATOM 8926 O O . ALA A 1 1213 ? -21.293 -6.375 41.087 1.00 78.50 1213 ALA A O 1
#

Mean predicted aligned error: 22.45 Å

Organism: NCBI:txid935700

Secondary structure (DSSP, 8-state):
----SSPPEEE-SS-EEE----STT-S-EEESS---SS-SEEE-SS------SSS--------SSTTSEEEEEEEETTEEEEEEEEESSSSEEEEE-SSSSS-EEEEEE-TTT--EE-TT--SSSS-GGGTTPPPPPHHHHHHHTTSSSTTTT-TTSS-TTSBTBEEESSS-SSSS-EEEEES-TTPPEE-SS-EE--TTSEEEEEEEEEE----S--TTSTTTT--EEEEEEEEE-TTS-B--GGGT-B-EETTEE--EEBSS-B-TT-SEEEBS--TTS-SS---TGGG-EEETT-B-TT-PBPSS--S-EESS-EEEEEEETTTTEEEESSPPPGGGS-TTSTT-PBPTT-EEEEB----SEEEEEEEEEE-SSSSSEEEEEEEEESB--SSS--TTSBPTT--EEEEEEETTTT--TT-BTTB----TT-EEEEEEEEEEE-TT-EEEE-TTS-EEEEEEEEETTTTEEEEEEP--EEEE-----GGGTSS----S---EEEEEES--EEETTPPTT-EEEEEEEEETTSPBP-S--EEEESTTSEEEETTEEEESS---S-EEEEEEEEETTEEEEEEEEEE-S---SSPPEEEEEEESHHHHTTTTTTSPPPGGGSSTTSSTTEEEEE--SSGGG-EEEE--TTTTSBTTTTB----HHHHHHHHHHHTT----EEEEEEE-TT--TTTTS-TTSTT-HHHHHHHHHHHHHHHSTT--SEEEEEEE--HHHHHS--BTTB-TTTTHHHHHHHHHHHIIIII-SS-EEEEEPPP----STTSS---HHHHHHHHHHHHHHHHHHHHHSSEEEE---S-GGGTT-SS--HHHHHHHHHHHHHHHHT-HHHHH--TT---PPPP----EEEEPTT-EEEPPPEE--S-SS-EEEEEESSEEEEEETTTTTEEEEEEESEEEE-TTEEEEEEEEPPSSTT-EEEEEEEETTEEEEEEEEEPPS-----HHHHHHHHHHHHTTPPP--HHHHHHHHHHHHHHHHSSSGGGEEEEEE--SSTTTTTB-TTTSS-B-EEEESSSPPPPPEETTEEEPPTT--EEEE----TTTTS-TTEEEEEEEES---TT---EEEETTSSEEEEE-TTS-EEEEESBSS-EEE------SEEEEEEEETTEEEEE-TTS-EEEEEE--B-----S-EEEE-TTS-----EEEEEEEESSPPPHHHHHHHHHHHHHHHHHH-

InterPro domains:
  IPR005181 Sialate O-acetylesterase domain [PF03629] (600-777)
  IPR036514 SGNH hydrolase superfamily [G3DSA:3.40.50.1110] (598-856)

pLDDT: mean 85.05, std 13.26, range [32.59, 98.44]